Protein AF-0000000069833681 (afdb_homodimer)

Foldseek 3Di:
DVCCVVCVLVVLLVLLLVLVVLLVVCVVLVQFFFLFFPVSVVSVVVNVVSLVVNEVSLVVSLVVLQPDPDDLQQLCSLLSNLLSLLNYDLPSNVNSLVPSCPPDDPLSNLLSVLSNVLSVVNVVLVVVLQQQLDLVNLVVCLVPDDPPCPCPVPVPDVPDPDPVDDVVLVQVLLVLLVNCLSLVSCVLSVHDDPDPCLQVDPSLVVQVVDDLVSLLLSLLLSLLVLCCSNPHSLVVCPDPVNVVSLVSSLVSLVSSLVSLVPDDPPSYDPSSNVSVNVSSVSSNVVSVVVSVVSVVCSRCVPSVRQFKFKFAALLLLLQPPPQFQQAPVQVVCVVVVNNVVCSLSQAMGMDGQQPVLSVLLVVVLVVQLVVVQADPSLAGNDDALVVLCVVVVPDDDPVQCDPDNLLNLLLLLLLLLLLVLVVCVVPVDVCVPSLVVLLNRLSRRSVNCLRPNVLLFDDDRPVVLVVLLSCCLNVPQLVVLVPPPPDDRPDPDVVSNVCSRNPSGGNYPPDPPCSVVSSSSSVSLLVVLVCVVPVPDPPDPPVSCVSVNSSSVVSVVCPNVSPSSSSSSSSSLLNSLSNRRSNSCSVCCSHRCVVSNSSNVSSSSCNSNNNPD/DVCCVVCVLVVLLVLLLVLVVLLVVCVVLVQFFFLFFPVSVVSVVVNVVSLVVNEVSLVVSLVVLQPDPDDLQALCSLLSNLLSLLNYDLPSNVNSLVVSPPPDDPLSNLLSVLSSVLSVVNVVLVVVLQQQLDLVNLVVCLVPDDPPCPCPVPVPDVPDQDDVHVVVLVQVLLVLLVNCLSLVSCVLSVHDDPDPCLQVDPSLVVLVPDDLVSLLLSLLLSLLVLCCSNPHSLVVCPDPVNVVSLVSSLVSLVSSLVSLVPDDPPSYDPSSNVSVNCSSVSSNVVSVVVSVVSVVCSRCVDSVRQFKFKFAALLLLLQPVPQFQQAPVQVVCVVVVNNVVCSLSQAMGMDGQQPVLSVLLVVVLVVQLVVVQADPSLAGNDDALPVLCVVVVPDDDPVQCDPDNLLNLLLLLLLLLLLVLVCCVVPVPVCVPSLVVNLNRLSRRSVNCLRPNVLLFDDDRPVVLVVLLSCCLNVPQLVVLVPPPPDDRPPPDVVSNVCSRNPSGGNYPPDPPCSVVSSSSSVSLLVVLVCVVPPPDPPDPPVSCVSVNSSSVVSVVCPNVSPSSSSSSSSSLLNSLSNRRSNSCSVCCSHRCVVSNSSNVSSSSCNSNNNPD

Nearest PDB structures (foldseek):
  8ga7-assembly1_A  TM=1.608E-01  e=1.343E+00  synthetic construct
  5och-assembly1_A  TM=1.451E-01  e=3.239E+00  Homo sapiens
  8fmv-assembly1_C  TM=1.295E-01  e=3.365E+00  Bacillus subtilis subsp. subtilis str. 168
  8izp-assembly1_A  TM=8.508E-02  e=2.574E+00  Homo sapiens
  8ga7-assembly1_A  TM=1.596E-01  e=2.505E+00  synthetic construct

Sequence (1226 aa):
MDVWNEWAPQILVVLSFTLQLLLLLLAGIRQHRGASCLLTAVLKGVLWLAYQLADSTAIYATGHLSLCDPPPEHQLVPFWAPFLLLHLEVSGTAYVLYKQFSGSHNSLRLAAVLMFTVGVIKYEERTWALRCGNIDTIRSSLKKEPRTKCYFYLEDEPRQRSFKREADEEEFLVRHAHALFHICKFAVVDDSPTDDKVGDTREANIFNGLDDKEKYALMGIELSLLYDVLYTKLRVIHTCIGYSIRVVSPLATAGSLLIFQFGDKDGQHIADIAITYVLLTGAVFLEVISMVMGVNRYFIPSRRRFGSMGQYNMFHLCTCRGTSYTPILGWLVKLFGQDDLWERYHYLGDVEIPEKVKEMAFKHINRITEKGDVNTMGVIRKNWGQRTMERFRWEPSDTYMGAEFQEGIIIWHIATELFLSRFNRVNDQNDAEPTMQAIKALSNYMMFLLVARPDMLPGLAQNRLYQRSWKFLYEEIWPKVIDDPTYDHPCWIIRTMFKELFSLQRDEPNSDSWRPQGEKLGSKLLEVWRNYVNEEEGVILKPEASRVIYAVSLADKLKEDSQLLLEMWIDFLVYATNRCSRESHAKKLNDGGELTTVLWLLTEHIYQLRSNKMDVWNEWAPQILVVLSFTLQLLLLLLAGIRQHRGASCLLTAVLKGVLWLAYQLADSTAIYATGHLSLCDPPPEHQLVPFWAPFLLLHLEVSGTAYVLYKQFSGSHNSLRLAAVLMFTVGVIKYEERTWALRCGNIDTIRSSLKKEPRTKCYFYLEDEPRQRSFKREADEEEFLVRHAHALFHICKFAVVDDSPTDDKVGDTREANIFNGLDDKEKYALMGIELSLLYDVLYTKLRVIHTCIGYSIRVVSPLATAGSLLIFQFGDKDGQHIADIAITYVLLTGAVFLEVISMVMGVNRYFIPSRRRFGSMGQYNMFHLCTCRGTSYTPILGWLVKLFGQDDLWERYHYLGDVEIPEKVKEMAFKHINRITEKGDVNTMGVIRKNWGQRTMERFRWEPSDTYMGAEFQEGIIIWHIATELFLSRFNRVNDQNDAEPTMQAIKALSNYMMFLLVARPDMLPGLAQNRLYQRSWKFLYEEIWPKVIDDPTYDHPCWIIRTMFKELFSLQRDEPNSDSWRPQGEKLGSKLLEVWRNYVNEEEGVILKPEASRVIYAVSLADKLKEDSQLLLEMWIDFLVYATNRCSRESHAKKLNDGGELTTVLWLLTEHIYQLRSNK

Structure (mmCIF, N/CA/C/O backbone):
data_AF-0000000069833681-model_v1
#
loop_
_entity.id
_entity.type
_entity.pdbx_description
1 polymer 'DUF4220 domain-containing protein'
#
loop_
_atom_site.group_PDB
_atom_site.id
_atom_site.type_symbol
_atom_site.label_atom_id
_atom_site.label_alt_id
_atom_site.label_comp_id
_atom_site.label_asym_id
_atom_site.label_entity_id
_atom_site.label_seq_id
_atom_site.pdbx_PDB_ins_code
_atom_site.Cartn_x
_atom_site.Cartn_y
_atom_site.Cartn_z
_atom_site.occupancy
_atom_site.B_iso_or_equiv
_atom_site.auth_seq_id
_atom_site.auth_comp_id
_atom_site.auth_asym_id
_atom_site.auth_atom_id
_atom_site.pdbx_PDB_model_num
ATOM 1 N N . MET A 1 1 ? -13.82 -41.844 -14.547 1 55.81 1 MET A N 1
ATOM 2 C CA . MET A 1 1 ? -12.391 -41.875 -14.258 1 55.81 1 MET A CA 1
ATOM 3 C C . MET A 1 1 ? -11.602 -42.344 -15.469 1 55.81 1 MET A C 1
ATOM 5 O O . MET A 1 1 ? -10.539 -41.812 -15.781 1 55.81 1 MET A O 1
ATOM 9 N N . ASP A 1 2 ? -12.188 -43.25 -16.156 1 59.03 2 ASP A N 1
ATOM 10 C CA . ASP A 1 2 ? -11.578 -43.719 -17.406 1 59.03 2 ASP A CA 1
ATOM 11 C C . ASP A 1 2 ? -11.586 -42.625 -18.469 1 59.03 2 ASP A C 1
ATOM 13 O O . ASP A 1 2 ? -10.633 -42.5 -19.25 1 59.03 2 ASP A O 1
ATOM 17 N N . VAL A 1 3 ? -12.539 -41.812 -18.266 1 61.66 3 VAL A N 1
ATOM 18 C CA . VAL A 1 3 ? -12.633 -40.719 -19.234 1 61.66 3 VAL A CA 1
ATOM 19 C C . VAL A 1 3 ? -11.5 -39.719 -18.984 1 61.66 3 VAL A C 1
ATOM 21 O O . VAL A 1 3 ? -10.906 -39.219 -19.938 1 61.66 3 VAL A O 1
ATOM 24 N N . TRP A 1 4 ? -11.18 -39.594 -17.766 1 69.19 4 TRP A N 1
ATOM 25 C CA . TRP A 1 4 ? -10.117 -38.625 -17.453 1 69.19 4 TRP A CA 1
ATOM 26 C C . TRP A 1 4 ? -8.758 -39.156 -17.875 1 69.19 4 TRP A C 1
ATOM 28 O O . TRP A 1 4 ? -7.918 -38.406 -18.375 1 69.19 4 TRP A O 1
ATOM 38 N N . ASN A 1 5 ? -8.672 -40.406 -17.766 1 68.19 5 ASN A N 1
ATOM 39 C CA . ASN A 1 5 ? -7.379 -41 -18.109 1 68.19 5 ASN A CA 1
ATOM 40 C C . ASN A 1 5 ? -7.117 -40.938 -19.609 1 68.19 5 ASN A C 1
ATOM 42 O O . ASN A 1 5 ? -5.98 -40.719 -20.031 1 68.19 5 ASN A O 1
ATOM 46 N N . GLU A 1 6 ? -8.234 -41 -20.297 1 68.19 6 GLU A N 1
ATOM 47 C CA . GLU A 1 6 ? -8.023 -41.062 -21.75 1 68.19 6 GLU A CA 1
ATOM 48 C C . GLU A 1 6 ? -8.047 -39.656 -22.359 1 68.19 6 GLU A C 1
ATOM 50 O O . GLU A 1 6 ? -7.359 -39.406 -23.344 1 68.19 6 GLU A O 1
ATOM 55 N N . TRP A 1 7 ? -8.789 -38.719 -21.641 1 77.69 7 TRP A N 1
ATOM 56 C CA . TRP A 1 7 ? -9.031 -37.438 -22.297 1 77.69 7 TRP A CA 1
ATOM 57 C C . TRP A 1 7 ? -8.484 -36.281 -21.453 1 77.69 7 TRP A C 1
ATOM 59 O O . TRP A 1 7 ? -8.852 -35.125 -21.672 1 77.69 7 TRP A O 1
ATOM 69 N N . ALA A 1 8 ? -7.57 -36.531 -20.594 1 79.19 8 ALA A N 1
ATOM 70 C CA . ALA A 1 8 ? -7.09 -35.531 -19.656 1 79.19 8 ALA A CA 1
ATOM 71 C C . ALA A 1 8 ? -6.375 -34.406 -20.391 1 79.19 8 ALA A C 1
ATOM 73 O O . ALA A 1 8 ? -6.68 -33.219 -20.172 1 79.19 8 ALA A O 1
ATOM 74 N N . PRO A 1 9 ? -5.48 -34.719 -21.297 1 79.25 9 PRO A N 1
ATOM 75 C CA . PRO A 1 9 ? -4.785 -33.625 -21.984 1 79.25 9 PRO A CA 1
ATOM 76 C C . PRO A 1 9 ? -5.723 -32.781 -22.828 1 79.25 9 PRO A C 1
ATOM 78 O O . PRO A 1 9 ? -5.547 -31.562 -22.906 1 79.25 9 PRO A O 1
ATOM 81 N N . GLN A 1 10 ? -6.734 -33.438 -23.359 1 84.56 10 GLN A N 1
ATOM 82 C CA . GLN A 1 10 ? -7.695 -32.688 -24.172 1 84.56 10 GLN A CA 1
ATOM 83 C C . GLN A 1 10 ? -8.539 -31.75 -23.328 1 84.56 10 GLN A C 1
ATOM 85 O O . GLN A 1 10 ? -8.75 -30.594 -23.703 1 84.56 10 GLN A O 1
ATOM 90 N N . ILE A 1 11 ? -8.883 -32.25 -22.25 1 83.5 11 ILE A N 1
ATOM 91 C CA . ILE A 1 11 ? -9.727 -31.453 -21.359 1 83.5 11 ILE A CA 1
ATOM 92 C C . ILE A 1 11 ? -8.914 -30.281 -20.812 1 83.5 11 ILE A C 1
ATOM 94 O O . ILE A 1 11 ? -9.414 -29.156 -20.719 1 83.5 11 ILE A O 1
ATOM 98 N N . LEU A 1 12 ? -7.742 -30.516 -20.484 1 83.5 12 LEU A N 1
ATOM 99 C CA . LEU A 1 12 ? -6.906 -29.484 -19.875 1 83.5 12 LEU A CA 1
ATOM 100 C C . LEU A 1 12 ? -6.582 -28.391 -20.906 1 83.5 12 LEU A C 1
ATOM 102 O O . LEU A 1 12 ? -6.578 -27.203 -20.562 1 83.5 12 LEU A O 1
ATOM 106 N N . VAL A 1 13 ? -6.352 -28.766 -22.078 1 83.25 13 VAL A N 1
ATOM 107 C CA . VAL A 1 13 ? -5.992 -27.797 -23.109 1 83.25 13 VAL A CA 1
ATOM 108 C C . VAL A 1 13 ? -7.215 -26.953 -23.484 1 83.25 13 VAL A C 1
ATOM 110 O O . VAL A 1 13 ? -7.109 -25.75 -23.672 1 83.25 13 VAL A O 1
ATOM 113 N N . VAL A 1 14 ? -8.336 -27.641 -23.531 1 86.19 14 VAL A N 1
ATOM 114 C CA . VAL A 1 14 ? -9.562 -26.906 -23.844 1 86.19 14 VAL A CA 1
ATOM 115 C C . VAL A 1 14 ? -9.914 -25.984 -22.688 1 86.19 14 VAL A C 1
ATOM 117 O O . VAL A 1 14 ? -10.375 -24.859 -22.906 1 86.19 14 VAL A O 1
ATOM 120 N N . LEU A 1 15 ? -9.672 -26.453 -21.516 1 86.69 15 LEU A N 1
ATOM 121 C CA . LEU A 1 15 ? -9.906 -25.609 -20.344 1 86.69 15 LEU A CA 1
ATOM 122 C C . LEU A 1 15 ? -8.984 -24.391 -20.359 1 86.69 15 LEU A C 1
ATOM 124 O O . LEU A 1 15 ? -9.414 -23.266 -20.062 1 86.69 15 LEU A O 1
ATOM 128 N N . SER A 1 16 ? -7.805 -24.609 -20.672 1 84.56 16 SER A N 1
ATOM 129 C CA . SER A 1 16 ? -6.852 -23.516 -20.75 1 84.56 16 SER A CA 1
ATOM 130 C C . SER A 1 16 ? -7.262 -22.5 -21.812 1 84.56 16 SER A C 1
ATOM 132 O O . SER A 1 16 ? -7.168 -21.281 -21.594 1 84.56 16 SER A O 1
ATOM 134 N N . PHE A 1 17 ? -7.766 -23 -22.906 1 85.25 17 PHE A N 1
ATOM 135 C CA . PHE A 1 17 ? -8.227 -22.125 -23.969 1 85.25 17 PHE A CA 1
ATOM 136 C C . PHE A 1 17 ? -9.453 -21.328 -23.547 1 85.25 17 PHE A C 1
ATOM 138 O O . PHE A 1 17 ? -9.555 -20.125 -23.812 1 85.25 17 PHE A O 1
ATOM 145 N N . THR A 1 18 ? -10.297 -21.984 -22.875 1 86.56 18 THR A N 1
ATOM 146 C CA . THR A 1 18 ? -11.508 -21.328 -22.406 1 86.56 18 THR A CA 1
ATOM 147 C C . THR A 1 18 ? -11.18 -20.234 -21.391 1 86.56 18 THR A C 1
ATOM 149 O O . THR A 1 18 ? -11.773 -19.156 -21.422 1 86.56 18 THR A O 1
ATOM 152 N N . LEU A 1 19 ? -10.25 -20.5 -20.594 1 86.06 19 LEU A N 1
ATOM 153 C CA . LEU A 1 19 ? -9.844 -19.5 -19.609 1 86.06 19 LEU A CA 1
ATOM 154 C C . LEU A 1 19 ? -9.195 -18.297 -20.281 1 86.06 19 LEU A C 1
ATOM 156 O O . LEU A 1 19 ? -9.422 -17.156 -19.875 1 86.06 19 LEU A O 1
ATOM 160 N N . GLN A 1 20 ? -8.516 -18.516 -21.328 1 81.5 20 GLN A N 1
ATOM 161 C CA . GLN A 1 20 ? -7.891 -17.422 -22.062 1 81.5 20 GLN A CA 1
ATOM 162 C C . GLN A 1 20 ? -8.938 -16.562 -22.766 1 81.5 20 GLN A C 1
ATOM 164 O O . GLN A 1 20 ? -8.82 -15.344 -22.812 1 81.5 20 GLN A O 1
ATOM 169 N N . LEU A 1 21 ? -9.898 -17.234 -23.234 1 81.5 21 LEU A N 1
ATOM 170 C CA . LEU A 1 21 ? -10.992 -16.516 -23.891 1 81.5 21 LEU A CA 1
ATOM 171 C C . LEU A 1 21 ? -11.766 -15.664 -22.891 1 81.5 21 LEU A C 1
ATOM 173 O O . LEU A 1 21 ? -12.141 -14.531 -23.188 1 81.5 21 LEU A O 1
ATOM 177 N N . LEU A 1 22 ? -11.93 -16.203 -21.766 1 83.12 22 LEU A N 1
ATOM 178 C CA . LEU A 1 22 ? -12.625 -15.461 -20.719 1 83.12 22 LEU A CA 1
ATOM 179 C C . LEU A 1 22 ? -11.828 -14.234 -20.281 1 83.12 22 LEU A C 1
ATOM 181 O O . LEU A 1 22 ? -12.398 -13.164 -20.078 1 83.12 22 LEU A O 1
ATOM 185 N N . LEU A 1 23 ? -10.547 -14.391 -20.141 1 81.81 23 LEU A N 1
ATOM 186 C CA . LEU A 1 23 ? -9.695 -13.281 -19.734 1 81.81 23 LEU A CA 1
ATOM 187 C C . LEU A 1 23 ? -9.68 -12.18 -20.781 1 81.81 23 LEU A C 1
ATOM 189 O O . LEU A 1 23 ? -9.664 -10.992 -20.453 1 81.81 23 LEU A O 1
ATOM 193 N N . LEU A 1 24 ? -9.797 -12.531 -21.984 1 77.56 24 LEU A N 1
ATOM 194 C CA . LEU A 1 24 ? -9.789 -11.547 -23.062 1 77.56 24 LEU A CA 1
ATOM 195 C C . LEU A 1 24 ? -11.125 -10.812 -23.125 1 77.56 24 LEU A C 1
ATOM 197 O O . LEU A 1 24 ? -11.156 -9.586 -23.297 1 77.56 24 LEU A O 1
ATOM 201 N N . LEU A 1 25 ? -12.172 -11.531 -22.906 1 75 25 LEU A N 1
ATOM 202 C CA . LEU A 1 25 ? -13.5 -10.945 -23.031 1 75 25 LEU A CA 1
ATOM 203 C C . LEU A 1 25 ? -13.805 -10.047 -21.828 1 75 25 LEU A C 1
ATOM 205 O O . LEU A 1 25 ? -14.477 -9.023 -21.984 1 75 25 LEU A O 1
ATOM 209 N N . LEU A 1 26 ? -13.203 -10.438 -20.719 1 76.81 26 LEU A N 1
ATOM 210 C CA . LEU A 1 26 ? -13.531 -9.68 -19.516 1 76.81 26 LEU A CA 1
ATOM 211 C C . LEU A 1 26 ? -12.438 -8.672 -19.188 1 76.81 26 LEU A C 1
ATOM 213 O O . LEU A 1 26 ? -12.461 -8.039 -18.125 1 76.81 26 LEU A O 1
ATOM 217 N N . ALA A 1 27 ? -11.523 -8.477 -20 1 72.88 27 ALA A N 1
ATOM 218 C CA . ALA A 1 27 ? -10.43 -7.539 -19.781 1 72.88 27 ALA A CA 1
ATOM 219 C C . ALA A 1 27 ? -10.953 -6.117 -19.594 1 72.88 27 ALA A C 1
ATOM 221 O O . ALA A 1 27 ? -10.375 -5.324 -18.844 1 72.88 27 ALA A O 1
ATOM 222 N N . GLY A 1 28 ? -12.078 -5.77 -20.203 1 70.38 28 GLY A N 1
ATOM 223 C CA . GLY A 1 28 ? -12.641 -4.426 -20.156 1 70.38 28 GLY A CA 1
ATOM 224 C C . GLY A 1 28 ? -13.281 -4.098 -18.812 1 70.38 28 GLY A C 1
ATOM 225 O O . GLY A 1 28 ? -13.391 -2.928 -18.453 1 70.38 28 GLY A O 1
ATOM 226 N N . ILE A 1 29 ? -13.562 -5.176 -18.047 1 70.88 29 ILE A N 1
ATOM 227 C CA . ILE A 1 29 ? -14.242 -4.969 -16.781 1 70.88 29 ILE A CA 1
ATOM 228 C C . ILE A 1 29 ? -13.266 -4.371 -15.766 1 70.88 29 ILE A C 1
ATOM 230 O O . ILE A 1 29 ? -13.672 -3.646 -14.859 1 70.88 29 ILE A O 1
ATOM 234 N N . ARG A 1 30 ? -12.023 -4.598 -15.984 1 70.75 30 ARG A N 1
ATOM 235 C CA . ARG A 1 30 ? -11.023 -4.09 -15.055 1 70.75 30 ARG A CA 1
ATOM 236 C C . ARG A 1 30 ? -10.953 -2.566 -15.109 1 70.75 30 ARG A C 1
ATOM 238 O O . ARG A 1 30 ? -10.586 -1.923 -14.125 1 70.75 30 ARG A O 1
ATOM 245 N N . GLN A 1 31 ? -11.328 -2.117 -16.25 1 66.06 31 GLN A N 1
ATOM 246 C CA . GLN A 1 31 ? -11.234 -0.674 -16.438 1 66.06 31 GLN A CA 1
ATOM 247 C C . GLN A 1 31 ? -12.484 0.032 -15.914 1 66.06 31 GLN A C 1
ATOM 249 O O . GLN A 1 31 ? -12.445 1.226 -15.609 1 66.06 31 GLN A O 1
ATOM 254 N N . HIS A 1 32 ? -13.531 -0.853 -16.016 1 56.88 32 HIS A N 1
ATOM 255 C CA . HIS A 1 32 ? -14.789 -0.181 -15.711 1 56.88 32 HIS A CA 1
ATOM 256 C C . HIS A 1 32 ? -15.055 -0.152 -14.211 1 56.88 32 HIS A C 1
ATOM 258 O O . HIS A 1 32 ? -14.898 -1.167 -13.531 1 56.88 32 HIS A O 1
ATOM 264 N N . ARG A 1 33 ? -14.969 1.006 -13.672 1 54.28 33 ARG A N 1
ATOM 265 C CA . ARG A 1 33 ? -14.914 1.578 -12.328 1 54.28 33 ARG A CA 1
ATOM 266 C C . ARG A 1 33 ? -16.219 1.319 -11.57 1 54.28 33 ARG A C 1
ATOM 268 O O . ARG A 1 33 ? -16.391 1.808 -10.453 1 54.28 33 ARG A O 1
ATOM 275 N N . GLY A 1 34 ? -17.422 0.878 -12.102 1 51.38 34 GLY A N 1
ATOM 276 C CA . GLY A 1 34 ? -18.422 1.309 -11.156 1 51.38 34 GLY A CA 1
ATOM 277 C C . GLY A 1 34 ? -18.359 0.567 -9.828 1 51.38 34 GLY A C 1
ATOM 278 O O . GLY A 1 34 ? -18.297 -0.664 -9.805 1 51.38 34 GLY A O 1
ATOM 279 N N . ALA A 1 35 ? -17.438 1.165 -8.867 1 51.16 35 ALA A N 1
ATOM 280 C CA . ALA A 1 35 ? -17.453 0.744 -7.465 1 51.16 35 ALA A CA 1
ATOM 281 C C . ALA A 1 35 ? -18.75 0.023 -7.117 1 51.16 35 ALA A C 1
ATOM 283 O O . ALA A 1 35 ? -18.766 -0.863 -6.258 1 51.16 35 ALA A O 1
ATOM 284 N N . SER A 1 36 ? -19.859 0.503 -7.828 1 52.91 36 SER A N 1
ATOM 285 C CA . SER A 1 36 ? -21.188 0.432 -7.219 1 52.91 36 SER A CA 1
ATOM 286 C C . SER A 1 36 ? -21.797 -0.958 -7.375 1 52.91 36 SER A C 1
ATOM 288 O O . SER A 1 36 ? -22.812 -1.271 -6.754 1 52.91 36 SER A O 1
ATOM 290 N N . CYS A 1 37 ? -21.156 -1.718 -8.344 1 57.97 37 CYS A N 1
ATOM 291 C CA . CYS A 1 37 ? -22.062 -2.85 -8.516 1 57.97 37 CYS A CA 1
ATOM 292 C C . CYS A 1 37 ? -21.422 -4.141 -8.016 1 57.97 37 CYS A C 1
ATOM 294 O O . CYS A 1 37 ? -20.234 -4.391 -8.281 1 57.97 37 CYS A O 1
ATOM 296 N N . LEU A 1 38 ? -22.078 -4.664 -7.023 1 64.44 38 LEU A N 1
ATOM 297 C CA . LEU A 1 38 ? -21.719 -5.992 -6.551 1 64.44 38 LEU A CA 1
ATOM 298 C C . LEU A 1 38 ? -21.375 -6.914 -7.719 1 64.44 38 LEU A C 1
ATOM 300 O O . LEU A 1 38 ? -20.469 -7.746 -7.613 1 64.44 38 LEU A O 1
ATOM 304 N N . LEU A 1 39 ? -22.016 -6.586 -8.797 1 66.56 39 LEU A N 1
ATOM 305 C CA . LEU A 1 39 ? -21.75 -7.395 -9.984 1 66.56 39 LEU A CA 1
ATOM 306 C C . LEU A 1 39 ? -20.344 -7.18 -10.5 1 66.56 39 LEU A C 1
ATOM 308 O O . LEU A 1 39 ? -19.656 -8.133 -10.898 1 66.56 39 LEU A O 1
ATOM 312 N N . THR A 1 40 ? -19.969 -5.992 -10.414 1 71.62 40 THR A N 1
ATOM 313 C CA . THR A 1 40 ? -18.625 -5.703 -10.891 1 71.62 40 THR A CA 1
ATOM 314 C C . THR A 1 40 ? -17.578 -6.324 -9.977 1 71.62 40 THR A C 1
ATOM 316 O O . THR A 1 40 ? -16.562 -6.832 -10.438 1 71.62 40 THR A O 1
ATOM 319 N N . ALA A 1 41 ? -17.906 -6.375 -8.766 1 73.31 41 ALA A N 1
ATOM 320 C CA . ALA A 1 41 ? -16.984 -6.988 -7.812 1 73.31 41 ALA A CA 1
ATOM 321 C C . ALA A 1 41 ? -16.891 -8.5 -8.039 1 73.31 41 ALA A C 1
ATOM 323 O O . ALA A 1 41 ? -15.805 -9.07 -7.961 1 73.31 41 ALA A O 1
ATOM 324 N N . VAL A 1 42 ? -17.984 -9.094 -8.367 1 74.12 42 VAL A N 1
ATOM 325 C CA . VAL A 1 42 ? -18.016 -10.539 -8.609 1 74.12 42 VAL A CA 1
ATOM 326 C C . VAL A 1 42 ? -17.281 -10.859 -9.906 1 74.12 42 VAL A C 1
ATOM 328 O O . VAL A 1 42 ? -16.5 -11.82 -9.969 1 74.12 42 VAL A O 1
ATOM 331 N N . LEU A 1 43 ? -17.469 -10.023 -10.836 1 78.44 43 LEU A N 1
ATOM 332 C CA . LEU A 1 43 ? -16.812 -10.25 -12.117 1 78.44 43 LEU A CA 1
ATOM 333 C C . LEU A 1 43 ? -15.305 -10.062 -11.984 1 78.44 43 LEU A C 1
ATOM 335 O O . LEU A 1 43 ? -14.523 -10.789 -12.602 1 78.44 43 LEU A O 1
ATOM 339 N N . LYS A 1 44 ? -14.992 -9.188 -11.141 1 80.25 44 LYS A N 1
ATOM 340 C CA . LYS A 1 44 ? -13.562 -9.008 -10.875 1 80.25 44 LYS A CA 1
ATOM 341 C C . LYS A 1 44 ? -12.984 -10.203 -10.125 1 80.25 44 LYS A C 1
ATOM 343 O O . LYS A 1 44 ? -11.852 -10.602 -10.367 1 80.25 44 LYS A O 1
ATOM 348 N N . GLY A 1 45 ? -13.852 -10.781 -9.305 1 81.31 45 GLY A N 1
ATOM 349 C CA . GLY A 1 45 ? -13.445 -11.984 -8.609 1 81.31 45 GLY A CA 1
ATOM 350 C C . GLY A 1 45 ? -13.266 -13.172 -9.539 1 81.31 45 GLY A C 1
ATOM 351 O O . GLY A 1 45 ? -12.289 -13.922 -9.414 1 81.31 45 GLY A O 1
ATOM 352 N N . VAL A 1 46 ? -14.094 -13.203 -10.445 1 81.44 46 VAL A N 1
ATOM 353 C CA . VAL A 1 46 ? -14.039 -14.297 -11.414 1 81.44 46 VAL A CA 1
ATOM 354 C C . VAL A 1 46 ? -12.82 -14.117 -12.312 1 81.44 46 VAL A C 1
ATOM 356 O O . VAL A 1 46 ? -12.125 -15.086 -12.633 1 81.44 46 VAL A O 1
ATOM 359 N N . LEU A 1 47 ? -12.578 -12.875 -12.625 1 83.88 47 LEU A N 1
ATOM 360 C CA . LEU A 1 47 ? -11.414 -12.594 -13.453 1 83.88 47 LEU A CA 1
ATOM 361 C C . LEU A 1 47 ? -10.125 -12.93 -12.711 1 83.88 47 LEU A C 1
ATOM 363 O O . LEU A 1 47 ? -9.211 -13.516 -13.289 1 83.88 47 LEU A O 1
ATOM 367 N N . TRP A 1 48 ? -10.133 -12.672 -11.531 1 85.75 48 TRP A N 1
ATOM 368 C CA . TRP A 1 48 ? -8.953 -12.977 -10.727 1 85.75 48 TRP A CA 1
ATOM 369 C C . TRP A 1 48 ? -8.75 -14.484 -10.602 1 85.75 48 TRP A C 1
ATOM 371 O O . TRP A 1 48 ? -7.625 -14.977 -10.711 1 85.75 48 TRP A O 1
ATOM 381 N N . LEU A 1 49 ? -9.805 -15.188 -10.484 1 84.69 49 LEU A N 1
ATOM 382 C CA . LEU A 1 49 ? -9.719 -16.641 -10.383 1 84.69 49 LEU A CA 1
ATOM 383 C C . LEU A 1 49 ? -9.281 -17.25 -11.703 1 84.69 49 LEU A C 1
ATOM 385 O O . LEU A 1 49 ? -8.492 -18.203 -11.727 1 84.69 49 LEU A O 1
ATOM 389 N N . ALA A 1 50 ? -9.758 -16.672 -12.641 1 83.62 50 ALA A N 1
ATOM 390 C CA . ALA A 1 50 ? -9.383 -17.172 -13.961 1 83.62 50 ALA A CA 1
ATOM 391 C C . ALA A 1 50 ? -7.902 -16.938 -14.234 1 83.62 50 ALA A C 1
ATOM 393 O O . ALA A 1 50 ? -7.234 -17.797 -14.82 1 83.62 50 ALA A O 1
ATOM 394 N N . TYR A 1 51 ? -7.445 -15.922 -13.734 1 83.19 51 TYR A N 1
ATOM 395 C CA . TYR A 1 51 ? -6.035 -15.602 -13.922 1 83.19 51 TYR A CA 1
ATOM 396 C C . TYR A 1 51 ? -5.148 -16.578 -13.164 1 83.19 51 TYR A C 1
ATOM 398 O O . TYR A 1 51 ? -4.152 -17.078 -13.703 1 83.19 51 TYR A O 1
ATOM 406 N N . GLN A 1 52 ? -5.555 -16.906 -12.039 1 82.88 52 GLN A N 1
ATOM 407 C CA . GLN A 1 52 ? -4.77 -17.828 -11.234 1 82.88 52 GLN A CA 1
ATOM 408 C C . GLN A 1 52 ? -4.887 -19.266 -11.766 1 82.88 52 GLN A C 1
ATOM 410 O O . GLN A 1 52 ? -3.906 -20.016 -11.773 1 82.88 52 GLN A O 1
ATOM 415 N N . LEU A 1 53 ? -5.984 -19.562 -12.234 1 84.19 53 LEU A N 1
ATOM 416 C CA . LEU A 1 53 ? -6.215 -20.922 -12.727 1 84.19 53 LEU A CA 1
ATOM 417 C C . LEU A 1 53 ? -5.539 -21.125 -14.078 1 84.19 53 LEU A C 1
ATOM 419 O O . LEU A 1 53 ? -5.129 -22.25 -14.398 1 84.19 53 LEU A O 1
ATOM 423 N N . ALA A 1 54 ? -5.488 -20.062 -14.789 1 83.81 54 ALA A N 1
ATOM 424 C CA . ALA A 1 54 ? -4.871 -20.188 -16.109 1 83.81 54 ALA A CA 1
ATOM 425 C C . ALA A 1 54 ? -3.41 -20.625 -15.984 1 83.81 54 ALA A C 1
ATOM 427 O O . ALA A 1 54 ? -2.967 -21.531 -16.672 1 83.81 54 ALA A O 1
ATOM 428 N N . ASP A 1 55 ? -2.678 -20.062 -15.078 1 79.94 55 ASP A N 1
ATOM 429 C CA . ASP A 1 55 ? -1.27 -20.391 -14.891 1 79.94 55 ASP A CA 1
ATOM 430 C C . ASP A 1 55 ? -1.114 -21.797 -14.289 1 79.94 55 ASP A C 1
ATOM 432 O O . ASP A 1 55 ? -0.299 -22.594 -14.766 1 79.94 55 ASP A O 1
ATOM 436 N N . SER A 1 56 ? -1.938 -22.109 -13.406 1 81.69 56 SER A N 1
ATOM 437 C CA . SER A 1 56 ? -1.849 -23.406 -12.75 1 81.69 56 SER A CA 1
ATOM 438 C C . SER A 1 56 ? -2.24 -24.531 -13.703 1 81.69 56 SER A C 1
ATOM 440 O O . SER A 1 56 ? -1.633 -25.609 -13.688 1 81.69 56 SER A O 1
ATOM 442 N N . THR A 1 57 ? -3.199 -24.281 -14.484 1 81.88 57 THR A N 1
ATOM 443 C CA . THR A 1 57 ? -3.641 -25.297 -15.438 1 81.88 57 THR A CA 1
ATOM 444 C C . THR A 1 57 ? -2.58 -25.531 -16.516 1 81.88 57 THR A C 1
ATOM 446 O O . THR A 1 57 ? -2.324 -26.672 -16.891 1 81.88 57 THR A O 1
ATOM 449 N N . ALA A 1 58 ? -1.983 -24.484 -16.922 1 82.31 58 ALA A N 1
ATOM 450 C CA . ALA A 1 58 ? -0.953 -24.609 -17.938 1 82.31 58 ALA A CA 1
ATOM 451 C C . ALA A 1 58 ? 0.262 -25.359 -17.406 1 82.31 58 ALA A C 1
ATOM 453 O O . ALA A 1 58 ? 0.835 -26.203 -18.109 1 82.31 58 ALA A O 1
ATOM 454 N N . ILE A 1 59 ? 0.655 -25.141 -16.219 1 80.19 59 ILE A N 1
ATOM 455 C CA . ILE A 1 59 ? 1.792 -25.828 -15.625 1 80.19 59 ILE A CA 1
ATOM 456 C C . ILE A 1 59 ? 1.45 -27.297 -15.422 1 80.19 59 ILE A C 1
ATOM 458 O O . ILE A 1 59 ? 2.266 -28.188 -15.703 1 80.19 59 ILE A O 1
ATOM 462 N N . TYR A 1 60 ? 0.248 -27.5 -15.023 1 80.62 60 TYR A N 1
ATOM 463 C CA . TYR A 1 60 ? -0.215 -28.875 -14.805 1 80.62 60 TYR A CA 1
ATOM 464 C C . TYR A 1 60 ? -0.259 -29.641 -16.125 1 80.62 60 TYR A C 1
ATOM 466 O O . TYR A 1 60 ? 0.172 -30.797 -16.188 1 80.62 60 TYR A O 1
ATOM 474 N N . ALA A 1 61 ? -0.745 -28.984 -17.047 1 80.06 61 ALA A N 1
ATOM 475 C CA . ALA A 1 61 ? -0.861 -29.625 -18.359 1 80.06 61 ALA A CA 1
ATOM 476 C C . ALA A 1 61 ? 0.514 -29.922 -18.953 1 80.06 61 ALA A C 1
ATOM 478 O O . ALA A 1 61 ? 0.727 -30.969 -19.562 1 80.06 61 ALA A O 1
ATOM 479 N N . THR A 1 62 ? 1.428 -29 -18.781 1 79.5 62 THR A N 1
ATOM 480 C CA . THR A 1 62 ? 2.779 -29.203 -19.297 1 79.5 62 THR A CA 1
ATOM 481 C C . THR A 1 62 ? 3.467 -30.359 -18.562 1 79.5 62 THR A C 1
ATOM 483 O O . THR A 1 62 ? 4.223 -31.125 -19.172 1 79.5 62 THR A O 1
ATOM 486 N N . GLY A 1 63 ? 3.229 -30.391 -17.375 1 77.06 63 GLY A N 1
ATOM 487 C CA . GLY A 1 63 ? 3.754 -31.531 -16.625 1 77.06 63 GLY A CA 1
ATOM 488 C C . GLY A 1 63 ? 3.193 -32.844 -17.094 1 77.06 63 GLY A C 1
ATOM 489 O O . GLY A 1 63 ? 3.924 -33.844 -17.203 1 77.06 63 GLY A O 1
ATOM 490 N N . HIS A 1 64 ? 1.995 -32.812 -17.484 1 76.12 64 HIS A N 1
ATOM 491 C CA . HIS A 1 64 ? 1.319 -34 -17.984 1 76.12 64 HIS A CA 1
ATOM 492 C C . HIS A 1 64 ? 1.879 -34.438 -19.328 1 76.12 64 HIS A C 1
ATOM 494 O O . HIS A 1 64 ? 2.035 -35.625 -19.594 1 76.12 64 HIS A O 1
ATOM 500 N N . LEU A 1 65 ? 2.189 -33.469 -20.109 1 75.81 65 LEU A N 1
ATOM 501 C CA . LEU A 1 65 ? 2.623 -33.75 -21.469 1 75.81 65 LEU A CA 1
ATOM 502 C C . LEU A 1 65 ? 4.098 -34.125 -21.5 1 75.81 65 LEU A C 1
ATOM 504 O O . LEU A 1 65 ? 4.562 -34.719 -22.469 1 75.81 65 LEU A O 1
ATOM 508 N N . SER A 1 66 ? 4.859 -33.812 -20.578 1 72.06 66 SER A N 1
ATOM 509 C CA . SER A 1 66 ? 6.305 -34.031 -20.594 1 72.06 66 SER A CA 1
ATOM 510 C C . SER A 1 66 ? 6.656 -35.5 -20.562 1 72.06 66 SER A C 1
ATOM 512 O O . SER A 1 66 ? 7.66 -35.906 -21.156 1 72.06 66 SER A O 1
ATOM 514 N N . LEU A 1 67 ? 5.992 -36.344 -19.922 1 64 67 LEU A N 1
ATOM 515 C CA . LEU A 1 67 ? 6.473 -37.719 -19.812 1 64 67 LEU A CA 1
ATOM 516 C C . LEU A 1 67 ? 5.527 -38.688 -20.531 1 64 67 LEU A C 1
ATOM 518 O O . LEU A 1 67 ? 5.836 -39.875 -20.672 1 64 67 LEU A O 1
ATOM 522 N N . CYS A 1 68 ? 4.375 -38.156 -20.969 1 58.47 68 CYS A N 1
ATOM 523 C CA . CYS A 1 68 ? 3.434 -39.125 -21.547 1 58.47 68 CYS A CA 1
ATOM 524 C C . CYS A 1 68 ? 3.803 -39.438 -22.984 1 58.47 68 CYS A C 1
ATOM 526 O O . CYS A 1 68 ? 4.102 -38.562 -23.781 1 58.47 68 CYS A O 1
ATOM 528 N N . ASP A 1 69 ? 4.375 -40.625 -23.141 1 59.81 69 ASP A N 1
ATOM 529 C CA . ASP A 1 69 ? 4.5 -41.094 -24.516 1 59.81 69 ASP A CA 1
ATOM 530 C C . ASP A 1 69 ? 3.129 -41.344 -25.141 1 59.81 69 ASP A C 1
ATOM 532 O O . ASP A 1 69 ? 2.41 -42.25 -24.719 1 59.81 69 ASP A O 1
ATOM 536 N N . PRO A 1 70 ? 2.654 -40.375 -25.859 1 62.84 70 PRO A N 1
ATOM 537 C CA . PRO A 1 70 ? 1.297 -40.5 -26.391 1 62.84 70 PRO A CA 1
ATOM 538 C C . PRO A 1 70 ? 1.138 -41.75 -27.266 1 62.84 70 PRO A C 1
ATOM 540 O O . PRO A 1 70 ? 2.084 -42.125 -27.953 1 62.84 70 PRO A O 1
ATOM 543 N N . PRO A 1 71 ? 0.104 -42.406 -27.031 1 66.38 71 PRO A N 1
ATOM 544 C CA . PRO A 1 71 ? -0.191 -43.469 -27.984 1 66.38 71 PRO A CA 1
ATOM 545 C C . PRO A 1 71 ? -0.141 -43 -29.438 1 66.38 71 PRO A C 1
ATOM 547 O O . PRO A 1 71 ? -0.283 -41.812 -29.719 1 66.38 71 PRO A O 1
ATOM 550 N N . PRO A 1 72 ? 0.268 -43.875 -30.25 1 65.5 72 PRO A N 1
ATOM 551 C CA . PRO A 1 72 ? 0.399 -43.531 -31.672 1 65.5 72 PRO A CA 1
ATOM 552 C C . PRO A 1 72 ? -0.816 -42.781 -32.219 1 65.5 72 PRO A C 1
ATOM 554 O O . PRO A 1 72 ? -0.69 -42 -33.156 1 65.5 72 PRO A O 1
ATOM 557 N N . GLU A 1 73 ? -1.961 -42.938 -31.594 1 69.94 73 GLU A N 1
ATOM 558 C CA . GLU A 1 73 ? -3.168 -42.25 -32.062 1 69.94 73 GLU A CA 1
ATOM 559 C C . GLU A 1 73 ? -3.242 -40.812 -31.578 1 69.94 73 GLU A C 1
ATOM 561 O O . GLU A 1 73 ? -4.02 -40.031 -32.094 1 69.94 73 GLU A O 1
ATOM 566 N N . HIS A 1 74 ? -2.377 -40.531 -30.672 1 72.88 74 HIS A N 1
ATOM 567 C CA . HIS A 1 74 ? -2.426 -39.188 -30.062 1 72.88 74 HIS A CA 1
ATOM 568 C C . HIS A 1 74 ? -1.095 -38.469 -30.219 1 72.88 74 HIS A C 1
ATOM 570 O O . HIS A 1 74 ? -0.594 -37.875 -29.266 1 72.88 74 HIS A O 1
ATOM 576 N N . GLN A 1 75 ? -0.66 -38.5 -31.438 1 71.19 75 GLN A N 1
ATOM 577 C CA . GLN A 1 75 ? 0.65 -37.906 -31.688 1 71.19 75 GLN A CA 1
ATOM 578 C C . GLN A 1 75 ? 0.57 -36.375 -31.734 1 71.19 75 GLN A C 1
ATOM 580 O O . GLN A 1 75 ? 1.591 -35.688 -31.641 1 71.19 75 GLN A O 1
ATOM 585 N N . LEU A 1 76 ? -0.654 -35.844 -31.734 1 77.31 76 LEU A N 1
ATOM 586 C CA . LEU A 1 76 ? -0.832 -34.406 -31.828 1 77.31 76 LEU A CA 1
ATOM 587 C C . LEU A 1 76 ? -0.776 -33.75 -30.453 1 77.31 76 LEU A C 1
ATOM 589 O O . LEU A 1 76 ? -0.614 -32.531 -30.328 1 77.31 76 LEU A O 1
ATOM 593 N N . VAL A 1 77 ? -0.769 -34.5 -29.453 1 77.75 77 VAL A N 1
ATOM 594 C CA . VAL A 1 77 ? -0.91 -34 -28.078 1 77.75 77 VAL A CA 1
ATOM 595 C C . VAL A 1 77 ? 0.315 -33.188 -27.703 1 77.75 77 VAL A C 1
ATOM 597 O O . VAL A 1 77 ? 0.184 -32.094 -27.125 1 77.75 77 VAL A O 1
ATOM 600 N N . PRO A 1 78 ? 1.465 -33.562 -28.125 1 73.5 78 PRO A N 1
ATOM 601 C CA . PRO A 1 78 ? 2.625 -32.719 -27.797 1 73.5 78 PRO A CA 1
ATOM 602 C C . PRO A 1 78 ? 2.623 -31.391 -28.516 1 73.5 78 PRO A C 1
ATOM 604 O O . PRO A 1 78 ? 3.27 -30.438 -28.078 1 73.5 78 PRO A O 1
ATOM 607 N N . PHE A 1 79 ? 1.852 -31.359 -29.594 1 76.5 79 PHE A N 1
ATOM 608 C CA . PHE A 1 79 ? 1.75 -30.141 -30.375 1 76.5 79 PHE A CA 1
ATOM 609 C C . PHE A 1 79 ? 1.001 -29.062 -29.594 1 76.5 79 PHE A C 1
ATOM 611 O O . PHE A 1 79 ? 1.14 -27.859 -29.875 1 76.5 79 PHE A O 1
ATOM 618 N N . TRP A 1 80 ? 0.388 -29.438 -28.594 1 81 80 TRP A N 1
ATOM 619 C CA . TRP A 1 80 ? -0.427 -28.484 -27.844 1 81 80 TRP A CA 1
ATOM 620 C C . TRP A 1 80 ? 0.397 -27.781 -26.781 1 81 80 TRP A C 1
ATOM 622 O O . TRP A 1 80 ? -0.048 -26.797 -26.188 1 81 80 TRP A O 1
ATOM 632 N N . ALA A 1 81 ? 1.593 -28.172 -26.5 1 76.69 81 ALA A N 1
ATOM 633 C CA . ALA A 1 81 ? 2.434 -27.609 -25.453 1 76.69 81 ALA A CA 1
ATOM 634 C C . ALA A 1 81 ? 2.717 -26.141 -25.703 1 76.69 81 ALA A C 1
ATOM 636 O O . ALA A 1 81 ? 2.623 -25.312 -24.781 1 76.69 81 ALA A O 1
ATOM 637 N N . PRO A 1 82 ? 2.914 -25.781 -26.922 1 75 82 PRO A N 1
ATOM 638 C CA . PRO A 1 82 ? 3.211 -24.375 -27.141 1 75 82 PRO A CA 1
ATOM 639 C C . PRO A 1 82 ? 2.01 -23.469 -26.891 1 75 82 PRO A C 1
ATOM 641 O O . PRO A 1 82 ? 2.178 -22.281 -26.594 1 75 82 PRO A O 1
ATOM 644 N N . PHE A 1 83 ? 0.837 -24.016 -27.031 1 75.81 83 PHE A N 1
ATOM 645 C CA . PHE A 1 83 ? -0.36 -23.219 -26.797 1 75.81 83 PHE A CA 1
ATOM 646 C C . PHE A 1 83 ? -0.505 -22.875 -25.328 1 75.81 83 PHE A C 1
ATOM 648 O O . PHE A 1 83 ? -1.204 -21.922 -24.969 1 75.81 83 PHE A O 1
ATOM 655 N N . LEU A 1 84 ? 0.167 -23.656 -24.562 1 68.5 84 LEU A N 1
ATOM 656 C CA . LEU A 1 84 ? 0.081 -23.453 -23.125 1 68.5 84 LEU A CA 1
ATOM 657 C C . LEU A 1 84 ? 1.09 -22.406 -22.672 1 68.5 84 LEU A C 1
ATOM 659 O O . LEU A 1 84 ? 0.995 -21.891 -21.547 1 68.5 84 LEU A O 1
ATOM 663 N N . LEU A 1 85 ? 2.035 -22.031 -23.5 1 56.88 85 LEU A N 1
ATOM 664 C CA . LEU A 1 85 ? 3.086 -21.078 -23.188 1 56.88 85 LEU A CA 1
ATOM 665 C C . LEU A 1 85 ? 2.504 -19.672 -22.984 1 56.88 85 LEU A C 1
ATOM 667 O O . LEU A 1 85 ? 3.152 -18.812 -22.391 1 56.88 85 LEU A O 1
ATOM 671 N N . LEU A 1 86 ? 1.272 -19.406 -23.359 1 53.59 86 LEU A N 1
ATOM 672 C CA . LEU A 1 86 ? 0.781 -18.047 -23.203 1 53.59 86 LEU A CA 1
ATOM 673 C C . LEU A 1 86 ? 0.847 -17.609 -21.734 1 53.59 86 LEU A C 1
ATOM 675 O O . LEU A 1 86 ? 0.944 -16.406 -21.438 1 53.59 86 LEU A O 1
ATOM 679 N N . HIS A 1 87 ? 0.794 -18.516 -20.828 1 45.62 87 HIS A N 1
ATOM 680 C CA . HIS A 1 87 ? 0.764 -18.188 -19.406 1 45.62 87 HIS A CA 1
ATOM 681 C C . HIS A 1 87 ? 2.027 -18.656 -18.703 1 45.62 87 HIS A C 1
ATOM 683 O O . HIS A 1 87 ? 2.199 -18.438 -17.5 1 45.62 87 HIS A O 1
ATOM 689 N N . LEU A 1 88 ? 3.033 -19.422 -19.422 1 51.66 88 LEU A N 1
ATOM 690 C CA . LEU A 1 88 ? 3.914 -20.312 -18.688 1 51.66 88 LEU A CA 1
ATOM 691 C C . LEU A 1 88 ? 5.379 -20 -18.984 1 51.66 88 LEU A C 1
ATOM 693 O O . LEU A 1 88 ? 5.68 -19.234 -19.891 1 51.66 88 LEU A O 1
ATOM 697 N N . GLU A 1 89 ? 6.203 -20.828 -18.172 1 52.81 89 GLU A N 1
ATOM 698 C CA . GLU A 1 89 ? 7.656 -20.969 -18.172 1 52.81 89 GLU A CA 1
ATOM 699 C C . GLU A 1 89 ? 8.156 -21.609 -19.469 1 52.81 89 GLU A C 1
ATOM 701 O O . GLU A 1 89 ? 7.711 -22.703 -19.828 1 52.81 89 GLU A O 1
ATOM 706 N N . VAL A 1 90 ? 8.797 -21.109 -20.328 1 55.41 90 VAL A N 1
ATOM 707 C CA . VAL A 1 90 ? 9.422 -21.375 -21.609 1 55.41 90 VAL A CA 1
ATOM 708 C C . VAL A 1 90 ? 10.164 -22.703 -21.562 1 55.41 90 VAL A C 1
ATOM 710 O O . VAL A 1 90 ? 10.07 -23.516 -22.5 1 55.41 90 VAL A O 1
ATOM 713 N N . SER A 1 91 ? 10.602 -23.062 -20.438 1 54.56 91 SER A N 1
ATOM 714 C CA . SER A 1 91 ? 11.516 -24.188 -20.375 1 54.56 91 SER A CA 1
ATOM 715 C C . SER A 1 91 ? 10.766 -25.516 -20.453 1 54.56 91 SER A C 1
ATOM 717 O O . SER A 1 91 ? 11.203 -26.453 -21.125 1 54.56 91 SER A O 1
ATOM 719 N N . GLY A 1 92 ? 9.641 -25.656 -19.781 1 60.34 92 GLY A N 1
ATOM 720 C CA . GLY A 1 92 ? 8.883 -26.891 -19.812 1 60.34 92 GLY A CA 1
ATOM 721 C C . GLY A 1 92 ? 8.312 -27.203 -21.188 1 60.34 92 GLY A C 1
ATOM 722 O O . GLY A 1 92 ? 8.359 -28.344 -21.641 1 60.34 92 GLY A O 1
ATOM 723 N N . THR A 1 93 ? 7.879 -26.203 -21.781 1 66.31 93 THR A N 1
ATOM 724 C CA . THR A 1 93 ? 7.281 -26.391 -23.094 1 66.31 93 THR A CA 1
ATOM 725 C C . THR A 1 93 ? 8.344 -26.75 -24.125 1 66.31 93 THR A C 1
ATOM 727 O O . THR A 1 93 ? 8.102 -27.562 -25.016 1 66.31 93 THR A O 1
ATOM 730 N N . ALA A 1 94 ? 9.547 -26.125 -23.938 1 65.94 94 ALA A N 1
ATOM 731 C CA . ALA A 1 94 ? 10.648 -26.422 -24.859 1 65.94 94 ALA A CA 1
ATOM 732 C C . ALA A 1 94 ? 11.07 -27.891 -24.75 1 65.94 94 ALA A C 1
ATOM 734 O O . ALA A 1 94 ? 11.383 -28.531 -25.75 1 65.94 94 ALA A O 1
ATOM 735 N N . TYR A 1 95 ? 10.938 -28.359 -23.594 1 64.19 95 TYR A N 1
ATOM 736 C CA . TYR A 1 95 ? 11.328 -29.75 -23.375 1 64.19 95 TYR A CA 1
ATOM 737 C C . TYR A 1 95 ? 10.32 -30.703 -24 1 64.19 95 TYR A C 1
ATOM 739 O O . TYR A 1 95 ? 10.703 -31.703 -24.609 1 64.19 95 TYR A O 1
ATOM 747 N N . VAL A 1 96 ? 9.109 -30.391 -23.891 1 67.69 96 VAL A N 1
ATOM 748 C CA . VAL A 1 96 ? 8.078 -31.234 -24.469 1 67.69 96 VAL A CA 1
ATOM 749 C C . VAL A 1 96 ? 8.234 -31.281 -25.984 1 67.69 96 VAL A C 1
ATOM 751 O O . VAL A 1 96 ? 8.133 -32.344 -26.594 1 67.69 96 VAL A O 1
ATOM 754 N N . LEU A 1 97 ? 8.547 -30.188 -26.578 1 67.94 97 LEU A N 1
ATOM 755 C CA . LEU A 1 97 ? 8.703 -30.125 -28.016 1 67.94 97 LEU A CA 1
ATOM 756 C C . LEU A 1 97 ? 9.953 -30.859 -28.469 1 67.94 97 LEU A C 1
ATOM 758 O O . LEU A 1 97 ? 9.945 -31.547 -29.5 1 67.94 97 LEU A O 1
ATOM 762 N N . TYR A 1 98 ? 11.016 -30.719 -27.719 1 65.75 98 TYR A N 1
ATOM 763 C CA . TYR A 1 98 ? 12.266 -31.391 -28.062 1 65.75 98 TYR A CA 1
ATOM 764 C C . TYR A 1 98 ? 12.102 -32.906 -28 1 65.75 98 TYR A C 1
ATOM 766 O O . TYR A 1 98 ? 12.57 -33.625 -28.891 1 65.75 98 TYR A O 1
ATOM 774 N N . LYS A 1 99 ? 11.445 -33.438 -27.125 1 65.94 99 LYS A N 1
ATOM 775 C CA . LYS A 1 99 ? 11.289 -34.875 -26.906 1 65.94 99 LYS A CA 1
ATOM 776 C C . LYS A 1 99 ? 10.383 -35.469 -27.969 1 65.94 99 LYS A C 1
ATOM 778 O O . LYS A 1 99 ? 10.664 -36.562 -28.484 1 65.94 99 LYS A O 1
ATOM 783 N N . GLN A 1 100 ? 9.297 -34.844 -28.188 1 64.12 100 GLN A N 1
ATOM 784 C CA . GLN A 1 100 ? 8.273 -35.5 -28.984 1 64.12 100 GLN A CA 1
ATOM 785 C C . GLN A 1 100 ? 8.508 -35.281 -30.469 1 64.12 100 GLN A C 1
ATOM 787 O O . GLN A 1 100 ? 8.156 -36.125 -31.297 1 64.12 100 GLN A O 1
ATOM 792 N N . PHE A 1 101 ? 9.055 -34.219 -30.875 1 61.81 101 PHE A N 1
ATOM 793 C CA . PHE A 1 101 ? 9.133 -34 -32.312 1 61.81 101 PHE A CA 1
ATOM 794 C C . PHE A 1 101 ? 10.5 -34.375 -32.844 1 61.81 101 PHE A C 1
ATOM 796 O O . PHE A 1 101 ? 10.82 -34.094 -34 1 61.81 101 PHE A O 1
ATOM 803 N N . SER A 1 102 ? 11.453 -34.969 -32.062 1 54.28 102 SER A N 1
ATOM 804 C CA . SER A 1 102 ? 12.695 -35.469 -32.625 1 54.28 102 SER A CA 1
ATOM 805 C C . SER A 1 102 ? 12.422 -36.531 -33.688 1 54.28 102 SER A C 1
ATOM 807 O O . SER A 1 102 ? 13.188 -36.656 -34.656 1 54.28 102 SER A O 1
ATOM 809 N N . GLY A 1 103 ? 11.266 -37.312 -33.594 1 53.16 103 GLY A N 1
ATOM 810 C CA . GLY A 1 103 ? 11.031 -38.344 -34.594 1 53.16 103 GLY A CA 1
ATOM 811 C C . GLY A 1 103 ? 9.852 -38.031 -35.531 1 53.16 103 GLY A C 1
ATOM 812 O O . GLY A 1 103 ? 9.484 -38.844 -36.375 1 53.16 103 GLY A O 1
ATOM 813 N N . SER A 1 104 ? 9.062 -37.031 -35.219 1 58.91 104 SER A N 1
ATOM 814 C CA . SER A 1 104 ? 7.816 -36.844 -35.969 1 58.91 104 SER A CA 1
ATOM 815 C C . SER A 1 104 ? 8.062 -36.156 -37.312 1 58.91 104 SER A C 1
ATOM 817 O O . SER A 1 104 ? 9.172 -35.688 -37.594 1 58.91 104 SER A O 1
ATOM 819 N N . HIS A 1 105 ? 6.957 -36.188 -38.094 1 64.25 105 HIS A N 1
ATOM 820 C CA . HIS A 1 105 ? 6.918 -35.625 -39.438 1 64.25 105 HIS A CA 1
ATOM 821 C C . HIS A 1 105 ? 7.301 -34.156 -39.438 1 64.25 105 HIS A C 1
ATOM 823 O O . HIS A 1 105 ? 7.004 -33.438 -38.5 1 64.25 105 HIS A O 1
ATOM 829 N N . ASN A 1 106 ? 8.258 -33.781 -40.375 1 72.62 106 ASN A N 1
ATOM 830 C CA . ASN A 1 106 ? 8.906 -32.5 -40.531 1 72.62 106 ASN A CA 1
ATOM 831 C C . ASN A 1 106 ? 7.891 -31.359 -40.531 1 72.62 106 ASN A C 1
ATOM 833 O O . ASN A 1 106 ? 8.156 -30.297 -39.969 1 72.62 106 ASN A O 1
ATOM 837 N N . SER A 1 107 ? 6.688 -31.625 -41 1 79.81 107 SER A N 1
ATOM 838 C CA . SER A 1 107 ? 5.707 -30.547 -41.125 1 79.81 107 SER A CA 1
ATOM 839 C C . SER A 1 107 ? 5.152 -30.172 -39.75 1 79.81 107 SER A C 1
ATOM 841 O O . SER A 1 107 ? 5.051 -28.984 -39.406 1 79.81 107 SER A O 1
ATOM 843 N N . LEU A 1 108 ? 4.918 -31.109 -38.906 1 80.5 108 LEU A N 1
ATOM 844 C CA . LEU A 1 108 ? 4.359 -30.844 -37.594 1 80.5 108 LEU A CA 1
ATOM 845 C C . LEU A 1 108 ? 5.395 -30.188 -36.688 1 80.5 108 LEU A C 1
ATOM 847 O O . LEU A 1 108 ? 5.051 -29.344 -35.844 1 80.5 108 LEU A O 1
ATOM 851 N N . ARG A 1 109 ? 6.562 -30.5 -37 1 82.75 109 ARG A N 1
ATOM 852 C CA . ARG A 1 109 ? 7.648 -29.891 -36.25 1 82.75 109 ARG A CA 1
ATOM 853 C C . ARG A 1 109 ? 7.781 -28.406 -36.562 1 82.75 109 ARG A C 1
ATOM 855 O O . ARG A 1 109 ? 7.98 -27.578 -35.656 1 82.75 109 ARG A O 1
ATOM 862 N N . LEU A 1 110 ? 7.66 -28.156 -37.781 1 84.25 110 LEU A N 1
ATOM 863 C CA . LEU A 1 110 ? 7.762 -26.75 -38.188 1 84.25 110 LEU A CA 1
ATOM 864 C C . LEU A 1 110 ? 6.598 -25.938 -37.625 1 84.25 110 LEU A C 1
ATOM 866 O O . LEU A 1 110 ? 6.785 -24.812 -37.188 1 84.25 110 LEU A O 1
ATOM 870 N N . ALA A 1 111 ? 5.449 -26.484 -37.625 1 85 111 ALA A N 1
ATOM 871 C CA . ALA A 1 111 ? 4.277 -25.797 -37.062 1 85 111 ALA A CA 1
ATOM 872 C C . ALA A 1 111 ? 4.441 -25.578 -35.562 1 85 111 ALA A C 1
ATOM 874 O O . ALA A 1 111 ? 4.07 -24.516 -35.062 1 85 111 ALA A O 1
ATOM 875 N N . ALA A 1 112 ? 5.016 -26.516 -34.938 1 83.75 112 ALA A N 1
ATOM 876 C CA . ALA A 1 112 ? 5.215 -26.422 -33.469 1 83.75 112 ALA A CA 1
ATOM 877 C C . ALA A 1 112 ? 6.254 -25.359 -33.125 1 83.75 112 ALA A C 1
ATOM 879 O O . ALA A 1 112 ? 6.105 -24.641 -32.156 1 83.75 112 ALA A O 1
ATOM 880 N N . VAL A 1 113 ? 7.254 -25.297 -33.906 1 84 113 VAL A N 1
ATOM 881 C CA . VAL A 1 113 ? 8.305 -24.312 -33.688 1 84 113 VAL A CA 1
ATOM 882 C C . VAL A 1 113 ? 7.75 -22.906 -33.906 1 84 113 VAL A C 1
ATOM 884 O O . VAL A 1 113 ? 8.086 -21.984 -33.156 1 84 113 VAL A O 1
ATOM 887 N N . LEU A 1 114 ? 6.941 -22.781 -34.844 1 86.25 114 LEU A N 1
ATOM 888 C CA . LEU A 1 114 ? 6.328 -21.484 -35.094 1 86.25 114 LEU A CA 1
ATOM 889 C C . LEU A 1 114 ? 5.438 -21.078 -33.906 1 86.25 114 LEU A C 1
ATOM 891 O O . LEU A 1 114 ? 5.512 -19.938 -33.438 1 86.25 114 LEU A O 1
ATOM 895 N N . MET A 1 115 ? 4.699 -22 -33.438 1 86.19 115 MET A N 1
ATOM 896 C CA . MET A 1 115 ? 3.816 -21.703 -32.312 1 86.19 115 MET A CA 1
ATOM 897 C C . MET A 1 115 ? 4.625 -21.453 -31.031 1 86.19 115 MET A C 1
ATOM 899 O O . MET A 1 115 ? 4.238 -20.641 -30.203 1 86.19 115 MET A O 1
ATOM 903 N N . PHE A 1 116 ? 5.711 -22.156 -30.922 1 84.5 116 PHE A N 1
ATOM 904 C CA . PHE A 1 116 ? 6.59 -21.953 -29.781 1 84.5 116 PHE A CA 1
ATOM 905 C C . PHE A 1 116 ? 7.184 -20.547 -29.781 1 84.5 116 PHE A C 1
ATOM 907 O O . PHE A 1 116 ? 7.27 -19.891 -28.75 1 84.5 116 PHE A O 1
ATOM 914 N N . THR A 1 117 ? 7.523 -20.125 -30.922 1 84.62 117 THR A N 1
ATOM 915 C CA . THR A 1 117 ? 8.086 -18.781 -31.047 1 84.62 117 THR A CA 1
ATOM 916 C C . THR A 1 117 ? 7.031 -17.734 -30.703 1 84.62 117 THR A C 1
ATOM 918 O O . THR A 1 117 ? 7.336 -16.734 -30.031 1 84.62 117 THR A O 1
ATOM 921 N N . VAL A 1 118 ? 5.855 -17.938 -31.078 1 84.19 118 VAL A N 1
ATOM 922 C CA . VAL A 1 118 ? 4.77 -17.016 -30.766 1 84.19 118 VAL A CA 1
ATOM 923 C C . VAL A 1 118 ? 4.516 -17.016 -29.25 1 84.19 118 VAL A C 1
ATOM 925 O O . VAL A 1 118 ? 4.312 -15.953 -28.656 1 84.19 118 VAL A O 1
ATOM 928 N N . GLY A 1 119 ? 4.531 -18.188 -28.688 1 82.81 119 GLY A N 1
ATOM 929 C CA . GLY A 1 119 ? 4.355 -18.281 -27.25 1 82.81 119 GLY A CA 1
ATOM 930 C C . GLY A 1 119 ? 5.434 -17.547 -26.469 1 82.81 119 GLY A C 1
ATOM 931 O O . GLY A 1 119 ? 5.145 -16.859 -25.484 1 82.81 119 GLY A O 1
ATOM 932 N N . VAL A 1 120 ? 6.594 -17.672 -26.938 1 83.88 120 VAL A N 1
ATOM 933 C CA . VAL A 1 120 ? 7.719 -17.016 -26.281 1 83.88 120 VAL A CA 1
ATOM 934 C C . VAL A 1 120 ? 7.586 -15.492 -26.438 1 83.88 120 VAL A C 1
ATOM 936 O O . VAL A 1 120 ? 7.844 -14.75 -25.484 1 83.88 120 VAL A O 1
ATOM 939 N N . ILE A 1 121 ? 7.176 -15.086 -27.531 1 83.88 121 ILE A N 1
ATOM 940 C CA . ILE A 1 121 ? 7.004 -13.656 -27.781 1 83.88 121 ILE A CA 1
ATOM 941 C C . ILE A 1 121 ? 5.926 -13.094 -26.859 1 83.88 121 ILE A C 1
ATOM 943 O O . ILE A 1 121 ? 6.098 -12.023 -26.281 1 83.88 121 ILE A O 1
ATOM 947 N N . LYS A 1 122 ? 4.914 -13.781 -26.719 1 81.81 122 LYS A N 1
ATOM 948 C CA . LYS A 1 122 ? 3.824 -13.305 -25.875 1 81.81 122 LYS A CA 1
ATOM 949 C C . LYS A 1 122 ? 4.246 -13.266 -24.406 1 81.81 122 LYS A C 1
ATOM 951 O O . LYS A 1 122 ? 3.84 -12.375 -23.656 1 81.81 122 LYS A O 1
ATOM 956 N N . TYR A 1 123 ? 5 -14.219 -24.031 1 81.69 123 TYR A N 1
ATOM 957 C CA . TYR A 1 123 ? 5.504 -14.242 -22.672 1 81.69 123 TYR A CA 1
ATOM 958 C C . TYR A 1 123 ? 6.449 -13.078 -22.406 1 81.69 123 TYR A C 1
ATOM 960 O O . TYR A 1 123 ? 6.383 -12.43 -21.359 1 81.69 123 TYR A O 1
ATOM 968 N N . GLU A 1 124 ? 7.262 -12.898 -23.391 1 84.19 124 GLU A N 1
ATOM 969 C CA . GLU A 1 124 ? 8.203 -11.789 -23.25 1 84.19 124 GLU A CA 1
ATOM 970 C C . GLU A 1 124 ? 7.488 -10.445 -23.266 1 84.19 124 GLU A C 1
ATOM 972 O O . GLU A 1 124 ? 7.879 -9.523 -22.547 1 84.19 124 GLU A O 1
ATOM 977 N N . GLU A 1 125 ? 6.473 -10.328 -24.016 1 83.69 125 GLU A N 1
ATOM 978 C CA . GLU A 1 125 ? 5.691 -9.102 -24.078 1 83.69 125 GLU A CA 1
ATOM 979 C C . GLU A 1 125 ? 5.008 -8.82 -22.734 1 83.69 125 GLU A C 1
ATOM 981 O O . GLU A 1 125 ? 4.965 -7.676 -22.281 1 83.69 125 GLU A O 1
ATOM 986 N N . ARG A 1 126 ? 4.555 -9.789 -22.156 1 82.38 126 ARG A N 1
ATOM 987 C CA . ARG A 1 126 ? 3.898 -9.648 -20.859 1 82.38 126 ARG A CA 1
ATOM 988 C C . ARG A 1 126 ? 4.891 -9.211 -19.781 1 82.38 126 ARG A C 1
ATOM 990 O O . ARG A 1 126 ? 4.594 -8.32 -18.984 1 82.38 126 ARG A O 1
ATOM 997 N N . THR A 1 127 ? 5.992 -9.805 -19.844 1 84.69 127 THR A N 1
ATOM 998 C CA . THR A 1 127 ? 7.016 -9.469 -18.859 1 84.69 127 THR A CA 1
ATOM 999 C C . THR A 1 127 ? 7.531 -8.047 -19.062 1 84.69 127 THR A C 1
ATOM 1001 O O . THR A 1 127 ? 7.762 -7.316 -18.109 1 84.69 127 THR A O 1
ATOM 1004 N N . TRP A 1 128 ? 7.625 -7.82 -20.328 1 87.25 128 TRP A N 1
ATOM 1005 C CA . TRP A 1 128 ? 8.102 -6.48 -20.656 1 87.25 128 TRP A CA 1
ATOM 1006 C C . TRP A 1 128 ? 7.062 -5.426 -20.281 1 87.25 128 TRP A C 1
ATOM 1008 O O . TRP A 1 128 ? 7.414 -4.34 -19.812 1 87.25 128 TRP A O 1
ATOM 1018 N N . ALA A 1 129 ? 5.879 -5.703 -20.453 1 86.75 129 ALA A N 1
ATOM 1019 C CA . ALA A 1 129 ? 4.812 -4.773 -20.094 1 86.75 129 ALA A CA 1
ATOM 1020 C C . ALA A 1 129 ? 4.762 -4.551 -18.594 1 86.75 129 ALA A C 1
ATOM 1022 O O . ALA A 1 129 ? 4.555 -3.428 -18.125 1 86.75 129 ALA A O 1
ATOM 1023 N N . LEU A 1 130 ? 5.016 -5.559 -17.797 1 87 130 LEU A N 1
ATOM 1024 C CA . LEU A 1 130 ? 5.02 -5.449 -16.344 1 87 130 LEU A CA 1
ATOM 1025 C C . LEU A 1 130 ? 6.211 -4.621 -15.875 1 87 130 LEU A C 1
ATOM 1027 O O . LEU A 1 130 ? 6.09 -3.838 -14.93 1 87 130 LEU A O 1
ATOM 1031 N N . ARG A 1 131 ? 7.23 -4.746 -16.594 1 85.88 131 ARG A N 1
ATOM 1032 C CA . ARG A 1 131 ? 8.414 -3.973 -16.234 1 85.88 131 ARG A CA 1
ATOM 1033 C C . ARG A 1 131 ? 8.219 -2.496 -16.562 1 85.88 131 ARG A C 1
ATOM 1035 O O . ARG A 1 131 ? 8.586 -1.628 -15.766 1 85.88 131 ARG A O 1
ATOM 1042 N N . CYS A 1 132 ? 7.586 -2.32 -17.609 1 85.5 132 CYS A N 1
ATOM 1043 C CA . CYS A 1 132 ? 7.387 -0.943 -18.047 1 85.5 132 CYS A CA 1
ATOM 1044 C C . CYS A 1 132 ? 6.316 -0.255 -17.203 1 85.5 132 CYS A C 1
ATOM 1046 O O . CYS A 1 132 ? 6.277 0.975 -17.125 1 85.5 132 CYS A O 1
ATOM 1048 N N . GLY A 1 133 ? 5.508 -1.027 -16.656 1 86.81 133 GLY A N 1
ATOM 1049 C CA . GLY A 1 133 ? 4.422 -0.455 -15.875 1 86.81 133 GLY A CA 1
ATOM 1050 C C . GLY A 1 133 ? 4.797 -0.193 -14.422 1 86.81 133 GLY A C 1
ATOM 1051 O O . GLY A 1 133 ? 4.016 0.394 -13.672 1 86.81 133 GLY A O 1
ATOM 1052 N N . ASN A 1 134 ? 6.023 -0.524 -14.109 1 86.56 134 ASN A N 1
ATOM 1053 C CA . ASN A 1 134 ? 6.504 -0.27 -12.75 1 86.56 134 ASN A CA 1
ATOM 1054 C C . ASN A 1 134 ? 6.918 1.188 -12.57 1 86.56 134 ASN A C 1
ATOM 1056 O O . ASN A 1 134 ? 7.582 1.763 -13.43 1 86.56 134 ASN A O 1
ATOM 1060 N N . ILE A 1 135 ? 6.539 1.741 -11.422 1 82.44 135 ILE A N 1
ATOM 1061 C CA . ILE A 1 135 ? 6.746 3.16 -11.156 1 82.44 135 ILE A CA 1
ATOM 1062 C C . ILE A 1 135 ? 8.242 3.471 -11.148 1 82.44 135 ILE A C 1
ATOM 1064 O O . ILE A 1 135 ? 8.664 4.523 -11.641 1 82.44 135 ILE A O 1
ATOM 1068 N N . ASP A 1 136 ? 9.102 2.596 -10.734 1 78.75 136 ASP A N 1
ATOM 1069 C CA . ASP A 1 136 ? 10.539 2.822 -10.68 1 78.75 136 ASP A CA 1
ATOM 1070 C C . ASP A 1 136 ? 11.148 2.824 -12.078 1 78.75 136 ASP A C 1
ATOM 1072 O O . ASP A 1 136 ? 12.07 3.598 -12.359 1 78.75 136 ASP A O 1
ATOM 1076 N N . THR A 1 137 ? 10.578 2.01 -12.852 1 83.19 137 THR A N 1
ATOM 1077 C CA . THR A 1 137 ? 11.078 1.963 -14.227 1 83.19 137 THR A CA 1
ATOM 1078 C C . THR A 1 137 ? 10.641 3.203 -15 1 83.19 137 THR A C 1
ATOM 1080 O O . THR A 1 137 ? 11.398 3.725 -15.82 1 83.19 137 THR A O 1
ATOM 1083 N N . ILE A 1 138 ? 9.469 3.643 -14.758 1 83.56 138 ILE A N 1
ATOM 1084 C CA . ILE A 1 138 ? 8.992 4.859 -15.406 1 83.56 138 ILE A CA 1
ATOM 1085 C C . ILE A 1 138 ? 9.852 6.047 -14.977 1 83.56 138 ILE A C 1
ATOM 1087 O O . ILE A 1 138 ? 10.234 6.875 -15.805 1 83.56 138 ILE A O 1
ATOM 1091 N N . ARG A 1 139 ? 10.188 6.031 -13.773 1 81.69 139 ARG A N 1
ATOM 1092 C CA . ARG A 1 139 ? 11.023 7.102 -13.242 1 81.69 139 ARG A CA 1
ATOM 1093 C C . ARG A 1 139 ? 12.391 7.105 -13.906 1 81.69 139 ARG A C 1
ATOM 1095 O O . ARG A 1 139 ? 12.891 8.156 -14.312 1 81.69 139 ARG A O 1
ATOM 1102 N N . SER A 1 140 ? 12.938 5.984 -14 1 78.69 140 SER A N 1
ATOM 1103 C CA . SER A 1 140 ? 14.266 5.871 -14.594 1 78.69 140 SER A CA 1
ATOM 1104 C C . SER A 1 140 ? 14.234 6.203 -16.078 1 78.69 140 SER A C 1
ATOM 1106 O O . SER A 1 140 ? 15.188 6.785 -16.609 1 78.69 140 SER A O 1
ATOM 1108 N N . SER A 1 141 ? 13.156 5.824 -16.672 1 78.56 141 SER A N 1
ATOM 1109 C CA . SER A 1 141 ? 13.039 6.078 -18.109 1 78.56 141 SER A CA 1
ATOM 1110 C C . SER A 1 141 ? 12.859 7.562 -18.391 1 78.56 141 SER A C 1
ATOM 1112 O O . SER A 1 141 ? 13.297 8.062 -19.438 1 78.56 141 SER A O 1
ATOM 1114 N N . LEU A 1 142 ? 12.25 8.234 -17.516 1 78.88 142 LEU A N 1
ATOM 1115 C CA . LEU A 1 142 ? 12.016 9.664 -17.703 1 78.88 142 LEU A CA 1
ATOM 1116 C C . LEU A 1 142 ? 13.305 10.453 -17.531 1 78.88 142 LEU A C 1
ATOM 1118 O O . LEU A 1 142 ? 13.484 11.508 -18.156 1 78.88 142 LEU A O 1
ATOM 1122 N N . LYS A 1 143 ? 14.188 9.906 -16.75 1 72.12 143 LYS A N 1
ATOM 1123 C CA . LYS A 1 143 ? 15.469 10.586 -16.531 1 72.12 143 LYS A CA 1
ATOM 1124 C C . LYS A 1 143 ? 16.391 10.43 -17.734 1 72.12 143 LYS A C 1
ATOM 1126 O O . LYS A 1 143 ? 17.219 11.297 -18 1 72.12 143 LYS A O 1
ATOM 1131 N N . LYS A 1 144 ? 16.297 9.234 -18.406 1 67.19 144 LYS A N 1
ATOM 1132 C CA . LYS A 1 144 ? 17.172 8.945 -19.547 1 67.19 144 LYS A CA 1
ATOM 1133 C C . LYS A 1 144 ? 16.641 9.57 -20.828 1 67.19 144 LYS A C 1
ATOM 1135 O O . LYS A 1 144 ? 17.406 9.867 -21.75 1 67.19 144 LYS A O 1
ATOM 1140 N N . GLU A 1 145 ? 15.359 9.383 -21 1 60.12 145 GLU A N 1
ATOM 1141 C CA . GLU A 1 145 ? 14.766 9.82 -22.266 1 60.12 145 GLU A CA 1
ATOM 1142 C C . GLU A 1 145 ? 14.922 11.32 -22.453 1 60.12 145 GLU A C 1
ATOM 1144 O O . GLU A 1 145 ? 14.562 12.102 -21.562 1 60.12 145 GLU A O 1
ATOM 1149 N N . PRO A 1 146 ? 15.969 11.609 -23.328 1 49.69 146 PRO A N 1
ATOM 1150 C CA . PRO A 1 146 ? 15.914 13.023 -23.703 1 49.69 146 PRO A CA 1
ATOM 1151 C C . PRO A 1 146 ? 14.5 13.508 -24 1 49.69 146 PRO A C 1
ATOM 1153 O O . PRO A 1 146 ? 13.641 12.711 -24.391 1 49.69 146 PRO A O 1
ATOM 1156 N N . ARG A 1 147 ? 14.094 14.617 -23.594 1 45.91 147 ARG A N 1
ATOM 1157 C CA . ARG A 1 147 ? 12.828 15.25 -23.938 1 45.91 147 ARG A CA 1
ATOM 1158 C C . ARG A 1 147 ? 12.523 15.094 -25.422 1 45.91 147 ARG A C 1
ATOM 1160 O O . ARG A 1 147 ? 13.086 15.805 -26.25 1 45.91 147 ARG A O 1
ATOM 1167 N N . THR A 1 148 ? 12.594 14.008 -25.953 1 37.19 148 THR A N 1
ATOM 1168 C CA . THR A 1 148 ? 12.156 14.156 -27.344 1 37.19 148 THR A CA 1
ATOM 1169 C C . THR A 1 148 ? 10.922 15.055 -27.422 1 37.19 148 THR A C 1
ATOM 1171 O O . THR A 1 148 ? 9.906 14.781 -26.781 1 37.19 148 THR A O 1
ATOM 1174 N N . LYS A 1 149 ? 11.125 16.328 -27.422 1 35.5 149 LYS A N 1
ATOM 1175 C CA . LYS A 1 149 ? 10.172 17.219 -28.078 1 35.5 149 LYS A CA 1
ATOM 1176 C C . LYS A 1 149 ? 9.375 16.469 -29.141 1 35.5 149 LYS A C 1
ATOM 1178 O O . LYS A 1 149 ? 9.875 16.219 -30.25 1 35.5 149 LYS A O 1
ATOM 1183 N N . CYS A 1 150 ? 8.883 15.461 -28.859 1 30.59 150 CYS A N 1
ATOM 1184 C CA . CYS A 1 150 ? 7.953 15.219 -29.953 1 30.59 150 CYS A CA 1
ATOM 1185 C C . CYS A 1 150 ? 7.305 16.516 -30.422 1 30.59 150 CYS A C 1
ATOM 1187 O O . CYS A 1 150 ? 6.227 16.891 -29.953 1 30.59 150 CYS A O 1
ATOM 1189 N N . TYR A 1 151 ? 8.047 17.516 -30.516 1 30.61 151 TYR A N 1
ATOM 1190 C CA . TYR A 1 151 ? 7.605 18.625 -31.344 1 30.61 151 TYR A CA 1
ATOM 1191 C C . TYR A 1 151 ? 6.992 18.109 -32.656 1 30.61 151 TYR A C 1
ATOM 1193 O O . TYR A 1 151 ? 7.703 17.891 -33.625 1 30.61 151 TYR A O 1
ATOM 1201 N N . PHE A 1 152 ? 6.418 17.078 -32.719 1 28.77 152 PHE A N 1
ATOM 1202 C CA . PHE A 1 152 ? 5.672 17.219 -33.938 1 28.77 152 PHE A CA 1
ATOM 1203 C C . PHE A 1 152 ? 5.164 18.641 -34.125 1 28.77 152 PHE A C 1
ATOM 1205 O O . PHE A 1 152 ? 4.34 19.109 -33.312 1 28.77 152 PHE A O 1
ATOM 1212 N N . TYR A 1 153 ? 6.043 19.516 -34.5 1 30.02 153 TYR A N 1
ATOM 1213 C CA . TYR A 1 153 ? 5.648 20.766 -35.125 1 30.02 153 TYR A CA 1
ATOM 1214 C C . TYR A 1 153 ? 4.355 20.594 -35.938 1 30.02 153 TYR A C 1
ATOM 1216 O O . TYR A 1 153 ? 4.383 20.203 -37.094 1 30.02 153 TYR A O 1
ATOM 1224 N N . LEU A 1 154 ? 3.492 19.859 -35.562 1 32.16 154 LEU A N 1
ATOM 1225 C CA . LEU A 1 154 ? 2.326 20.188 -36.375 1 32.16 154 LEU A CA 1
ATOM 1226 C C . LEU A 1 154 ? 2.035 21.672 -36.344 1 32.16 154 LEU A C 1
ATOM 1228 O O . LEU A 1 154 ? 1.682 22.219 -35.312 1 32.16 154 LEU A O 1
ATOM 1232 N N . GLU A 1 155 ? 2.861 22.438 -37.031 1 32.16 155 GLU A N 1
ATOM 1233 C CA . GLU A 1 155 ? 2.506 23.797 -37.438 1 32.16 155 GLU A CA 1
ATOM 1234 C C . GLU A 1 155 ? 1.003 23.922 -37.656 1 32.16 155 GLU A C 1
ATOM 1236 O O . GLU A 1 155 ? 0.551 24.078 -38.781 1 32.16 155 GLU A O 1
ATOM 1241 N N . ASP A 1 156 ? 0.186 22.953 -37.5 1 33.94 156 ASP A N 1
ATOM 1242 C CA . ASP A 1 156 ? -1.113 23.469 -37.938 1 33.94 156 ASP A CA 1
ATOM 1243 C C . ASP A 1 156 ? -1.442 24.781 -37.219 1 33.94 156 ASP A C 1
ATOM 1245 O O . ASP A 1 156 ? -1.344 24.859 -35.969 1 33.94 156 ASP A O 1
ATOM 1249 N N . GLU A 1 157 ? -1.153 25.875 -37.844 1 32.84 157 GLU A N 1
ATOM 1250 C CA . GLU A 1 157 ? -1.841 27.125 -37.562 1 32.84 157 GLU A CA 1
ATOM 1251 C C . GLU A 1 157 ? -3.182 26.875 -36.875 1 32.84 157 GLU A C 1
ATOM 1253 O O . GLU A 1 157 ? -3.887 25.922 -37.219 1 32.84 157 GLU A O 1
ATOM 1258 N N . PRO A 1 158 ? -3.355 27.391 -35.719 1 35.94 158 PRO A N 1
ATOM 1259 C CA . PRO A 1 158 ? -4.746 27.484 -35.281 1 35.94 158 PRO A CA 1
ATOM 1260 C C . PRO A 1 158 ? -5.727 27.703 -36.406 1 35.94 158 PRO A C 1
ATOM 1262 O O . PRO A 1 158 ? -5.809 28.797 -36.969 1 35.94 158 PRO A O 1
ATOM 1265 N N . ARG A 1 159 ? -5.562 27.062 -37.719 1 32.31 159 ARG A N 1
ATOM 1266 C CA . ARG A 1 159 ? -6.605 27.406 -38.656 1 32.31 159 ARG A CA 1
ATOM 1267 C C . ARG A 1 159 ? -7.918 27.734 -37.969 1 32.31 159 ARG A C 1
ATOM 1269 O O . ARG A 1 159 ? -8.172 27.25 -36.844 1 32.31 159 ARG A O 1
ATOM 1276 N N . GLN A 1 160 ? -8.766 28.609 -38.594 1 34.28 160 GLN A N 1
ATOM 1277 C CA . GLN A 1 160 ? -10.172 29 -38.5 1 34.28 160 GLN A CA 1
ATOM 1278 C C . GLN A 1 160 ? -11.047 27.797 -38.156 1 34.28 160 GLN A C 1
ATOM 1280 O O . GLN A 1 160 ? -10.867 26.719 -38.719 1 34.28 160 GLN A O 1
ATOM 1285 N N . ARG A 1 161 ? -11.781 27.688 -37.094 1 35.12 161 ARG A N 1
ATOM 1286 C CA . ARG A 1 161 ? -12.922 27.016 -36.469 1 35.12 161 ARG A CA 1
ATOM 1287 C C . ARG A 1 161 ? -13.914 26.547 -37.531 1 35.12 161 ARG A C 1
ATOM 1289 O O . ARG A 1 161 ? -14.945 27.172 -37.75 1 35.12 161 ARG A O 1
ATOM 1296 N N . SER A 1 162 ? -13.602 26.297 -38.75 1 31.69 162 SER A N 1
ATOM 1297 C CA . SER A 1 162 ? -14.875 25.906 -39.344 1 31.69 162 SER A CA 1
ATOM 1298 C C . SER A 1 162 ? -15.461 24.688 -38.625 1 31.69 162 SER A C 1
ATOM 1300 O O . SER A 1 162 ? -14.727 23.891 -38.062 1 31.69 162 SER A O 1
ATOM 1302 N N . PHE A 1 163 ? -16.922 24.453 -38.719 1 32.22 163 PHE A N 1
ATOM 1303 C CA . PHE A 1 163 ? -17.953 23.641 -38.062 1 32.22 163 PHE A CA 1
ATOM 1304 C C . PHE A 1 163 ? -17.672 22.156 -38.25 1 32.22 163 PHE A C 1
ATOM 1306 O O . PHE A 1 163 ? -18.516 21.312 -37.906 1 32.22 163 PHE A O 1
ATOM 1313 N N . LYS A 1 164 ? -17.141 21.625 -39.188 1 37.69 164 LYS A N 1
ATOM 1314 C CA . LYS A 1 164 ? -17.297 20.172 -39.312 1 37.69 164 LYS A CA 1
ATOM 1315 C C . LYS A 1 164 ? -16.672 19.453 -38.156 1 37.69 164 LYS A C 1
ATOM 1317 O O . LYS A 1 164 ? -15.461 19.219 -38.125 1 37.69 164 LYS A O 1
ATOM 1322 N N . ARG A 1 165 ? -17.297 19.516 -36.625 1 39.97 165 ARG A N 1
ATOM 1323 C CA . ARG A 1 165 ? -17.328 20 -35.25 1 39.97 165 ARG A CA 1
ATOM 1324 C C . ARG A 1 165 ? -16.609 19.031 -34.312 1 39.97 165 ARG A C 1
ATOM 1326 O O . ARG A 1 165 ? -15.727 19.422 -33.531 1 39.97 165 ARG A O 1
ATOM 1333 N N . GLU A 1 166 ? -17.234 17.922 -33.625 1 47.5 166 GLU A N 1
ATOM 1334 C CA . GLU A 1 166 ? -17.047 17.141 -32.406 1 47.5 166 GLU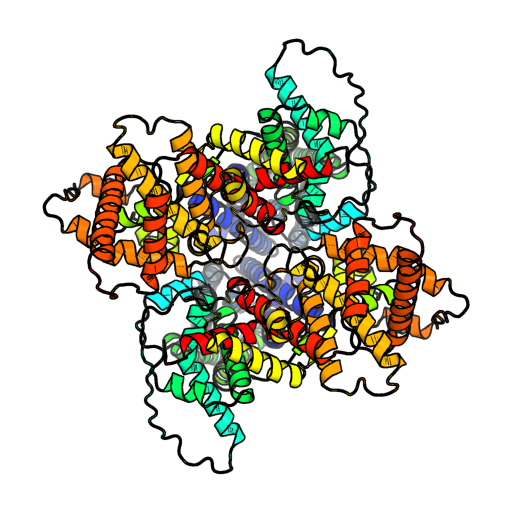 A CA 1
ATOM 1335 C C . GLU A 1 166 ? -15.859 16.203 -32.531 1 47.5 166 GLU A C 1
ATOM 1337 O O . GLU A 1 166 ? -15.055 16.062 -31.609 1 47.5 166 GLU A O 1
ATOM 1342 N N . ALA A 1 167 ? -15.758 15.375 -33.625 1 47.94 167 ALA A N 1
ATOM 1343 C CA . ALA A 1 167 ? -14.688 14.406 -33.844 1 47.94 167 ALA A CA 1
ATOM 1344 C C . ALA A 1 167 ? -13.328 15.109 -33.938 1 47.94 167 ALA A C 1
ATOM 1346 O O . ALA A 1 167 ? -12.336 14.602 -33.406 1 47.94 167 ALA A O 1
ATOM 1347 N N . ASP A 1 168 ? -13.367 16.125 -34.594 1 60.66 168 ASP A N 1
ATOM 1348 C CA . ASP A 1 168 ? -12.141 16.906 -34.719 1 60.66 168 ASP A CA 1
ATOM 1349 C C . ASP A 1 168 ? -11.688 17.469 -33.375 1 60.66 168 ASP A C 1
ATOM 1351 O O . ASP A 1 168 ? -10.484 17.547 -33.125 1 60.66 168 ASP A O 1
ATOM 1355 N N . GLU A 1 169 ? -12.766 17.641 -32.656 1 71.31 169 GLU A N 1
ATOM 1356 C CA . GLU A 1 169 ? -12.445 18.156 -31.312 1 71.31 169 GLU A CA 1
ATOM 1357 C C . GLU A 1 169 ? -11.797 17.078 -30.453 1 71.31 169 GLU A C 1
ATOM 1359 O O . GLU A 1 169 ? -10.828 17.359 -29.734 1 71.31 169 GLU A O 1
ATOM 1364 N N . GLU A 1 170 ? -12.242 15.859 -30.734 1 75.31 170 GLU A N 1
ATOM 1365 C CA . GLU A 1 170 ? -11.688 14.781 -29.922 1 75.31 170 GLU A CA 1
ATOM 1366 C C . GLU A 1 170 ? -10.258 14.453 -30.344 1 75.31 170 GLU A C 1
ATOM 1368 O O . GLU A 1 170 ? -9.398 14.188 -29.5 1 75.31 170 GLU A O 1
ATOM 1373 N N . GLU A 1 171 ? -10.109 14.453 -31.594 1 77.62 171 GLU A N 1
ATOM 1374 C CA . GLU A 1 171 ? -8.766 14.195 -32.094 1 77.62 171 GLU A CA 1
ATOM 1375 C C . GLU A 1 171 ? -7.793 15.281 -31.641 1 77.62 171 GLU A C 1
ATOM 1377 O O . GLU A 1 171 ? -6.641 14.992 -31.297 1 77.62 171 GLU A O 1
ATOM 1382 N N . PHE A 1 172 ? -8.398 16.422 -31.625 1 82.12 172 PHE A N 1
ATOM 1383 C CA . PHE A 1 172 ? -7.605 17.547 -31.156 1 82.12 172 PHE A CA 1
ATOM 1384 C C . PHE A 1 172 ? -7.188 17.359 -29.703 1 82.12 172 PHE A C 1
ATOM 1386 O O . PHE A 1 172 ? -6.016 17.547 -29.359 1 82.12 172 PHE A O 1
ATOM 1393 N N . LEU A 1 173 ? -8.039 16.891 -28.969 1 84.44 173 LEU A N 1
ATOM 1394 C CA . LEU A 1 173 ? -7.766 16.719 -27.547 1 84.44 173 LEU A CA 1
ATOM 1395 C C . LEU A 1 173 ? -6.82 15.555 -27.312 1 84.44 173 LEU A C 1
ATOM 1397 O O . LEU A 1 173 ? -5.961 15.609 -26.422 1 84.44 173 LEU A O 1
ATOM 1401 N N . VAL A 1 174 ? -6.969 14.531 -28.109 1 83.75 174 VAL A N 1
ATOM 1402 C CA . VAL A 1 174 ? -6.121 13.359 -27.953 1 83.75 174 VAL A CA 1
ATOM 1403 C C . VAL A 1 174 ? -4.68 13.711 -28.312 1 83.75 174 VAL A C 1
ATOM 1405 O O . VAL A 1 174 ? -3.742 13.305 -27.625 1 83.75 174 VAL A O 1
ATOM 1408 N N . ARG A 1 175 ? -4.508 14.438 -29.297 1 83.5 175 ARG A N 1
ATOM 1409 C CA . ARG A 1 175 ? -3.17 14.836 -29.719 1 83.5 175 ARG A CA 1
ATOM 1410 C C . ARG A 1 175 ? -2.494 15.703 -28.656 1 83.5 175 ARG A C 1
ATOM 1412 O O . ARG A 1 175 ? -1.312 15.516 -28.359 1 83.5 175 ARG A O 1
ATOM 1419 N N . HIS A 1 176 ? -3.266 16.531 -28.156 1 84.88 176 HIS A N 1
ATOM 1420 C CA . HIS A 1 176 ? -2.697 17.422 -27.156 1 84.88 176 HIS A CA 1
ATOM 1421 C C . HIS A 1 176 ? -2.463 16.672 -25.844 1 84.88 176 HIS A C 1
ATOM 1423 O O . HIS A 1 176 ? -1.523 16.984 -25.109 1 84.88 176 HIS A O 1
ATOM 1429 N N . ALA A 1 177 ? -3.299 15.719 -25.578 1 86.56 177 ALA A N 1
ATOM 1430 C CA . ALA A 1 177 ? -3.078 14.898 -24.391 1 86.56 177 ALA A CA 1
ATOM 1431 C C . ALA A 1 177 ? -1.764 14.133 -24.5 1 86.56 177 ALA A C 1
ATOM 1433 O O . ALA A 1 177 ? -1.033 14 -23.516 1 86.56 177 ALA A O 1
ATOM 1434 N N . HIS A 1 178 ? -1.467 13.727 -25.688 1 83.19 178 HIS A N 1
ATOM 1435 C CA . HIS A 1 178 ? -0.214 13.008 -25.891 1 83.19 178 HIS A CA 1
ATOM 1436 C C . HIS A 1 178 ? 0.984 13.938 -25.75 1 83.19 178 HIS A C 1
ATOM 1438 O O . HIS A 1 178 ? 2.021 13.547 -25.219 1 83.19 178 HIS A O 1
ATOM 1444 N N . ALA A 1 179 ? 0.78 15.141 -26.141 1 84.06 179 ALA A N 1
ATOM 1445 C CA . ALA A 1 179 ? 1.875 16.109 -26.094 1 84.06 179 ALA A CA 1
ATOM 1446 C C . ALA A 1 179 ? 2.166 16.516 -24.641 1 84.06 179 ALA A C 1
ATOM 1448 O O . ALA A 1 179 ? 3.324 16.734 -24.281 1 84.06 179 ALA A O 1
ATOM 1449 N N . LEU A 1 180 ? 1.146 16.562 -23.906 1 87.44 180 LEU A N 1
ATOM 1450 C CA . LEU A 1 180 ? 1.306 17.031 -22.531 1 87.44 180 LEU A CA 1
ATOM 1451 C C . LEU A 1 180 ? 1.465 15.852 -21.578 1 87.44 180 LEU A C 1
ATOM 1453 O O . LEU A 1 180 ? 1.662 16.047 -20.375 1 87.44 180 LEU A O 1
ATOM 1457 N N . PHE A 1 181 ? 1.524 14.68 -22.078 1 88 181 PHE A N 1
ATOM 1458 C CA . PHE A 1 181 ? 1.485 13.492 -21.234 1 88 181 PHE A CA 1
ATOM 1459 C C . PHE A 1 181 ? 2.756 13.375 -20.406 1 88 181 PHE A C 1
ATOM 1461 O O . PHE A 1 181 ? 2.762 12.719 -19.359 1 88 181 PHE A O 1
ATOM 1468 N N . HIS A 1 182 ? 3.781 13.992 -20.797 1 84.88 182 HIS A N 1
ATOM 1469 C CA . HIS A 1 182 ? 5.023 13.938 -20.031 1 84.88 182 HIS A CA 1
ATOM 1470 C C . HIS A 1 182 ? 4.855 14.578 -18.656 1 84.88 182 HIS A C 1
ATOM 1472 O O . HIS A 1 182 ? 5.469 14.141 -17.672 1 84.88 182 HIS A O 1
ATOM 1478 N N . ILE A 1 183 ? 4.008 15.539 -18.578 1 85.81 183 ILE A N 1
ATOM 1479 C CA . ILE A 1 183 ? 3.748 16.188 -17.297 1 85.81 183 ILE A CA 1
ATOM 1480 C C . ILE A 1 183 ? 3.068 15.195 -16.359 1 85.81 183 ILE A C 1
ATOM 1482 O O . ILE A 1 183 ? 3.414 15.125 -15.172 1 85.81 183 ILE A O 1
ATOM 1486 N N . CYS A 1 184 ? 2.166 14.484 -16.922 1 88.31 184 CYS A N 1
ATOM 1487 C CA . CYS A 1 184 ? 1.455 13.492 -16.125 1 88.31 184 CYS A CA 1
ATOM 1488 C C . CYS A 1 184 ? 2.404 12.398 -15.648 1 88.31 184 CYS A C 1
ATOM 1490 O O . CYS A 1 184 ? 2.324 11.969 -14.5 1 88.31 184 CYS A O 1
ATOM 1492 N N . LYS A 1 185 ? 3.27 12.023 -16.453 1 87.69 185 LYS A N 1
ATOM 1493 C CA . LYS A 1 185 ? 4.223 10.977 -16.094 1 87.69 185 LYS A CA 1
ATOM 1494 C C . LYS A 1 185 ? 5.152 11.445 -14.984 1 87.69 185 LYS A C 1
ATOM 1496 O O . LYS A 1 185 ? 5.406 10.711 -14.023 1 87.69 185 LYS A O 1
ATOM 1501 N N . PHE A 1 186 ? 5.582 12.648 -15.094 1 85.44 186 PHE A N 1
ATOM 1502 C CA . PHE A 1 186 ? 6.461 13.195 -14.07 1 85.44 186 PHE A CA 1
ATOM 1503 C C . PHE A 1 186 ? 5.711 13.383 -12.758 1 85.44 186 PHE A C 1
ATOM 1505 O O . PHE A 1 186 ? 6.273 13.18 -11.68 1 85.44 186 PHE A O 1
ATOM 1512 N N . ALA A 1 187 ? 4.508 13.742 -12.945 1 85.75 187 ALA A N 1
ATOM 1513 C CA . ALA A 1 187 ? 3.699 13.977 -11.75 1 85.75 187 ALA A CA 1
ATOM 1514 C C . ALA A 1 187 ? 3.471 12.68 -10.984 1 85.75 187 ALA A C 1
ATOM 1516 O O . ALA A 1 187 ? 3.559 12.656 -9.75 1 85.75 187 ALA A O 1
ATOM 1517 N N . VAL A 1 188 ? 3.291 11.617 -11.672 1 85.44 188 VAL A N 1
ATOM 1518 C CA . VAL A 1 188 ? 2.969 10.344 -11.039 1 85.44 188 VAL A CA 1
ATOM 1519 C C . VAL A 1 188 ? 4.211 9.781 -10.352 1 85.44 188 VAL A C 1
ATOM 1521 O O . VAL A 1 188 ? 4.105 9.117 -9.32 1 85.44 188 VAL A O 1
ATOM 1524 N N . VAL A 1 189 ? 5.375 10.062 -10.938 1 81.75 189 VAL A N 1
ATOM 1525 C CA . VAL A 1 189 ? 6.609 9.547 -10.352 1 81.75 189 VAL A CA 1
ATOM 1526 C C . VAL A 1 189 ? 7.16 10.555 -9.344 1 81.75 189 VAL A C 1
ATOM 1528 O O . VAL A 1 189 ? 8.18 10.305 -8.703 1 81.75 189 VAL A O 1
ATOM 1531 N N . ASP A 1 190 ? 6.461 11.594 -9.102 1 77.69 190 ASP A N 1
ATOM 1532 C CA . ASP A 1 190 ? 6.84 12.633 -8.148 1 77.69 190 ASP A CA 1
ATOM 1533 C C . ASP A 1 190 ? 8.234 13.172 -8.453 1 77.69 190 ASP A C 1
ATOM 1535 O O . ASP A 1 190 ? 9.086 13.234 -7.562 1 77.69 190 ASP A O 1
ATOM 1539 N N . ASP A 1 191 ? 8.508 13.352 -9.68 1 75.44 191 ASP A N 1
ATOM 1540 C CA . ASP A 1 191 ? 9.766 13.922 -10.133 1 75.44 191 ASP A CA 1
ATOM 1541 C C . ASP A 1 191 ? 9.531 15.195 -10.953 1 75.44 191 ASP A C 1
ATOM 1543 O O . ASP A 1 191 ? 8.414 15.453 -11.406 1 75.44 191 ASP A O 1
ATOM 1547 N N . SER A 1 192 ? 10.492 16.172 -10.82 1 69.25 192 SER A N 1
ATOM 1548 C CA . SER A 1 192 ? 10.352 17.422 -11.555 1 69.25 192 SER A CA 1
ATOM 1549 C C . SER A 1 192 ? 10.992 17.328 -12.93 1 69.25 192 SER A C 1
ATOM 1551 O O . SER A 1 192 ? 12.023 16.672 -13.102 1 69.25 192 SER A O 1
ATOM 1553 N N . PRO A 1 193 ? 10.172 17.828 -13.828 1 64.12 193 PRO A N 1
ATOM 1554 C CA . PRO A 1 193 ? 10.828 17.906 -15.133 1 64.12 193 PRO A CA 1
ATOM 1555 C C . PRO A 1 193 ? 12.023 18.859 -15.141 1 64.12 193 PRO A C 1
ATOM 1557 O O . PRO A 1 193 ? 12 19.875 -14.445 1 64.12 193 PRO A O 1
ATOM 1560 N N . THR A 1 194 ? 13.219 18.391 -15.258 1 56.03 194 THR A N 1
ATOM 1561 C CA . THR A 1 194 ? 14.453 19.172 -15.219 1 56.03 194 THR A CA 1
ATOM 1562 C C . THR A 1 194 ? 14.328 20.422 -16.078 1 56.03 194 THR A C 1
ATOM 1564 O O . THR A 1 194 ? 15.055 21.406 -15.867 1 56.03 194 THR A O 1
ATOM 1567 N N . ASP A 1 195 ? 13.477 20.469 -17.141 1 54.97 195 ASP A N 1
ATOM 1568 C CA . ASP A 1 195 ? 13.648 21.562 -18.078 1 54.97 195 ASP A CA 1
ATOM 1569 C C . ASP A 1 195 ? 12.719 22.734 -17.734 1 54.97 195 ASP A C 1
ATOM 1571 O O . ASP A 1 195 ? 11.508 22.547 -17.578 1 54.97 195 ASP A O 1
ATOM 1575 N N . ASP A 1 196 ? 13.219 23.938 -17.156 1 51.56 196 ASP A N 1
ATOM 1576 C CA . ASP A 1 196 ? 12.703 25.266 -16.828 1 51.56 196 ASP A CA 1
ATOM 1577 C C . ASP A 1 196 ? 11.703 25.734 -17.875 1 51.56 196 ASP A C 1
ATOM 1579 O O . ASP A 1 196 ? 10.945 26.688 -17.625 1 51.56 196 ASP A O 1
ATOM 1583 N N . LYS A 1 197 ? 11.758 25.25 -19.172 1 51.91 197 LYS A N 1
ATOM 1584 C CA . LYS A 1 197 ? 11.094 25.984 -20.25 1 51.91 197 LYS A CA 1
ATOM 1585 C C . LYS A 1 197 ? 9.75 25.359 -20.594 1 51.91 197 LYS A C 1
ATOM 1587 O O . LYS A 1 197 ? 9.281 25.469 -21.734 1 51.91 197 LYS A O 1
ATOM 1592 N N . VAL A 1 198 ? 9.062 24.578 -19.688 1 56.38 198 VAL A N 1
ATOM 1593 C CA . VAL A 1 198 ? 7.824 23.875 -20.016 1 56.38 198 VAL A CA 1
ATOM 1594 C C . VAL A 1 198 ? 6.711 24.891 -20.281 1 56.38 198 VAL A C 1
ATOM 1596 O O . VAL A 1 198 ? 5.82 24.641 -21.094 1 56.38 198 VAL A O 1
ATOM 1599 N N . GLY A 1 199 ? 6.777 26.141 -19.719 1 54.56 199 GLY A N 1
ATOM 1600 C CA . GLY A 1 199 ? 5.715 27.141 -19.781 1 54.56 199 GLY A CA 1
ATOM 1601 C C . GLY A 1 199 ? 5.629 27.844 -21.109 1 54.56 199 GLY A C 1
ATOM 1602 O O . GLY A 1 199 ? 4.574 28.375 -21.484 1 54.56 199 GLY A O 1
ATOM 1603 N N . ASP A 1 200 ? 6.684 27.891 -21.75 1 59.25 200 ASP A N 1
ATOM 1604 C CA . ASP A 1 200 ? 6.648 28.75 -22.938 1 59.25 200 ASP A CA 1
ATOM 1605 C C . ASP A 1 200 ? 6.516 27.922 -24.219 1 59.25 200 ASP A C 1
ATOM 1607 O O . ASP A 1 200 ? 6.906 28.375 -25.297 1 59.25 200 ASP A O 1
ATOM 1611 N N . THR A 1 201 ? 5.832 26.828 -23.969 1 65.62 201 THR A N 1
ATOM 1612 C CA . THR A 1 201 ? 5.719 25.984 -25.156 1 65.62 201 THR A CA 1
ATOM 1613 C C . THR A 1 201 ? 4.355 26.156 -25.812 1 65.62 201 THR A C 1
ATOM 1615 O O . THR A 1 201 ? 3.438 26.719 -25.219 1 65.62 201 THR A O 1
ATOM 1618 N N . ARG A 1 202 ? 4.227 26.016 -27.031 1 73.56 202 ARG A N 1
ATOM 1619 C CA . ARG A 1 202 ? 2.992 26.031 -27.797 1 73.56 202 ARG A CA 1
ATOM 1620 C C . ARG A 1 202 ? 1.889 25.25 -27.109 1 73.56 202 ARG A C 1
ATOM 1622 O O . ARG A 1 202 ? 0.738 25.688 -27.062 1 73.56 202 ARG A O 1
ATOM 1629 N N . GLU A 1 203 ? 2.289 24.281 -26.531 1 79.44 203 GLU A N 1
ATOM 1630 C CA . GLU A 1 203 ? 1.32 23.438 -25.828 1 79.44 203 GLU A CA 1
ATOM 1631 C C . GLU A 1 203 ? 0.769 24.141 -24.594 1 79.44 203 GLU A C 1
ATOM 1633 O O . GLU A 1 203 ? -0.405 23.969 -24.25 1 79.44 203 GLU A O 1
ATOM 1638 N N . ALA A 1 204 ? 1.585 24.859 -24.031 1 82.12 204 ALA A N 1
ATOM 1639 C CA . ALA A 1 204 ? 1.133 25.609 -22.859 1 82.12 204 ALA A CA 1
ATOM 1640 C C . ALA A 1 204 ? 0.1 26.672 -23.25 1 82.12 204 ALA A C 1
ATOM 1642 O O . ALA A 1 204 ? -0.896 26.859 -22.547 1 82.12 204 ALA A O 1
ATOM 1643 N N . ASN A 1 205 ? 0.284 27.234 -24.375 1 81.12 205 ASN A N 1
ATOM 1644 C CA . ASN A 1 205 ? -0.65 28.25 -24.859 1 81.12 205 ASN A CA 1
ATOM 1645 C C . ASN A 1 205 ? -1.985 27.625 -25.266 1 81.12 205 ASN A C 1
ATOM 1647 O O . ASN A 1 205 ? -3.043 28.219 -25 1 81.12 205 ASN A O 1
ATOM 1651 N N . ILE A 1 206 ? -1.875 26.531 -25.844 1 82.75 206 ILE A N 1
ATOM 1652 C CA . ILE A 1 206 ? -3.094 25.844 -26.25 1 82.75 206 ILE A CA 1
ATOM 1653 C C . ILE A 1 206 ? -3.879 25.422 -25.016 1 82.75 206 ILE A C 1
ATOM 1655 O O . ILE A 1 206 ? -5.102 25.578 -24.953 1 82.75 206 ILE A O 1
ATOM 1659 N N . PHE A 1 207 ? -3.18 24.953 -24.062 1 87.25 207 PHE A N 1
ATOM 1660 C CA . PHE A 1 207 ? -3.836 24.516 -22.828 1 87.25 207 PHE A CA 1
ATOM 1661 C C . PHE A 1 207 ? -4.531 25.672 -22.141 1 87.25 207 PHE A C 1
ATOM 1663 O O . PHE A 1 207 ? -5.664 25.547 -21.688 1 87.25 207 PHE A O 1
ATOM 1670 N N . ASN A 1 208 ? -3.875 26.781 -22.125 1 85.12 208 ASN A N 1
ATOM 1671 C CA . ASN A 1 208 ? -4.422 27.953 -21.453 1 85.12 208 ASN A CA 1
ATOM 1672 C C . ASN A 1 208 ? -5.621 28.531 -22.203 1 85.12 208 ASN A C 1
ATOM 1674 O O . ASN A 1 208 ? -6.461 29.203 -21.625 1 85.12 208 ASN A O 1
ATOM 1678 N N . GLY A 1 209 ? -5.688 28.156 -23.484 1 83.56 209 GLY A N 1
ATOM 1679 C CA . GLY A 1 209 ? -6.785 28.641 -24.312 1 83.56 209 GLY A CA 1
ATOM 1680 C C . GLY A 1 209 ? -7.996 27.734 -24.297 1 83.56 209 GLY A C 1
ATOM 1681 O O . GLY A 1 209 ? -9.078 28.109 -24.734 1 83.56 209 GLY A O 1
ATOM 1682 N N . LEU A 1 210 ? -7.879 26.578 -23.703 1 87.56 210 LEU A N 1
ATOM 1683 C CA . LEU A 1 210 ? -8.977 25.609 -23.672 1 87.56 210 LEU A CA 1
ATOM 1684 C C . LEU A 1 210 ? -10.023 26.016 -22.641 1 87.56 210 LEU A C 1
ATOM 1686 O O . LEU A 1 210 ? -9.695 26.625 -21.625 1 87.56 210 LEU A O 1
ATOM 1690 N N . ASP A 1 211 ? -11.211 25.641 -22.984 1 86.81 211 ASP A N 1
ATOM 1691 C CA . ASP A 1 211 ? -12.305 25.844 -22.031 1 86.81 211 ASP A CA 1
ATOM 1692 C C . ASP A 1 211 ? -12.25 24.828 -20.906 1 86.81 211 ASP A C 1
ATOM 1694 O O . ASP A 1 211 ? -11.547 23.812 -21 1 86.81 211 ASP A O 1
ATOM 1698 N N . ASP A 1 212 ? -12.969 25.109 -19.875 1 86.38 212 ASP A N 1
ATOM 1699 C CA . ASP A 1 212 ? -12.945 24.25 -18.688 1 86.38 212 ASP A CA 1
ATOM 1700 C C . ASP A 1 212 ? -13.414 22.828 -19.016 1 86.38 212 ASP A C 1
ATOM 1702 O O . ASP A 1 212 ? -12.859 21.859 -18.531 1 86.38 212 ASP A O 1
ATOM 1706 N N . LYS A 1 213 ? -14.367 22.734 -19.859 1 84.06 213 LYS A N 1
ATOM 1707 C CA . LYS A 1 213 ? -14.875 21.438 -20.25 1 84.06 213 LYS A CA 1
ATOM 1708 C C . LYS A 1 213 ? -13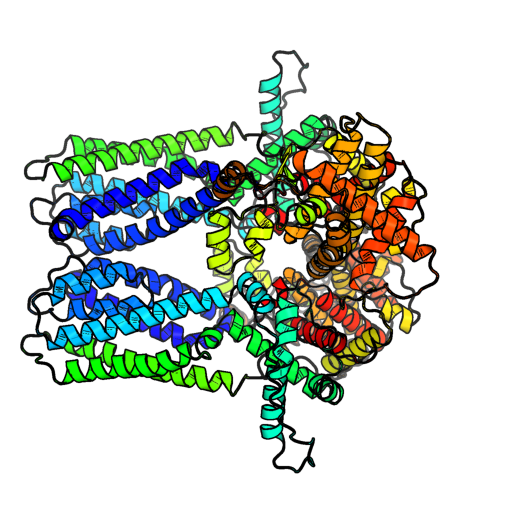.836 20.656 -21.047 1 84.06 213 LYS A C 1
ATOM 1710 O O . LYS A 1 213 ? -13.695 19.438 -20.875 1 84.06 213 LYS A O 1
ATOM 1715 N N . GLU A 1 214 ? -13.18 21.375 -21.797 1 87.31 214 GLU A N 1
ATOM 1716 C CA . GLU A 1 214 ? -12.141 20.75 -22.609 1 87.31 214 GLU A CA 1
ATOM 1717 C C . GLU A 1 214 ? -10.938 20.344 -21.766 1 87.31 214 GLU A C 1
ATOM 1719 O O . GLU A 1 214 ? -10.328 19.297 -22 1 87.31 214 GLU A O 1
ATOM 1724 N N . LYS A 1 215 ? -10.648 21.203 -20.828 1 89 215 LYS A N 1
ATOM 1725 C CA . LYS A 1 215 ? -9.555 20.859 -19.938 1 89 215 LYS A CA 1
ATOM 1726 C C . LYS A 1 215 ? -9.859 19.594 -19.156 1 89 215 LYS A C 1
ATOM 1728 O O . LYS A 1 215 ? -8.984 18.75 -18.953 1 89 215 LYS A O 1
ATOM 1733 N N . TYR A 1 216 ? -11.125 19.484 -18.766 1 88.56 216 TYR A N 1
ATOM 1734 C CA . TYR A 1 216 ? -11.539 18.281 -18.031 1 88.56 216 TYR A CA 1
ATOM 1735 C C . TYR A 1 216 ? -11.453 17.047 -18.922 1 88.56 216 TYR A C 1
ATOM 1737 O O . TYR A 1 216 ? -11.008 15.992 -18.469 1 88.56 216 TYR A O 1
ATOM 1745 N N . ALA A 1 217 ? -11.852 17.219 -20.094 1 86.25 217 ALA A N 1
ATOM 1746 C CA . ALA A 1 217 ? -11.805 16.109 -21.047 1 86.25 217 ALA A CA 1
ATOM 1747 C C . ALA A 1 217 ? -10.359 15.711 -21.344 1 86.25 217 ALA A C 1
ATOM 1749 O O . ALA A 1 217 ? -10.055 14.523 -21.484 1 86.25 217 ALA A O 1
ATOM 1750 N N . LEU A 1 218 ? -9.586 16.688 -21.422 1 89.38 218 LEU A N 1
ATOM 1751 C CA . LEU A 1 218 ? -8.172 16.422 -21.672 1 89.38 218 LEU A CA 1
ATOM 1752 C C . LEU A 1 218 ? -7.547 15.633 -20.531 1 89.38 218 LEU A C 1
ATOM 1754 O O . LEU A 1 218 ? -6.766 14.711 -20.766 1 89.38 218 LEU A O 1
ATOM 1758 N N . MET A 1 219 ? -7.898 16 -19.344 1 90.38 219 MET A N 1
ATOM 1759 C CA . MET A 1 219 ? -7.387 15.266 -18.203 1 90.38 219 MET A CA 1
ATOM 1760 C C . MET A 1 219 ? -7.914 13.836 -18.188 1 90.38 219 MET A C 1
ATOM 1762 O O . MET A 1 219 ? -7.203 12.906 -17.797 1 90.38 219 MET A O 1
ATOM 1766 N N . GLY A 1 220 ? -9.148 13.68 -18.609 1 86.31 220 GLY A N 1
ATOM 1767 C CA . GLY A 1 220 ? -9.695 12.336 -18.703 1 86.31 220 GLY A CA 1
ATOM 1768 C C . GLY A 1 220 ? -8.953 11.461 -19.703 1 86.31 220 GLY A C 1
ATOM 1769 O O . GLY A 1 220 ? -8.742 10.273 -19.453 1 86.31 220 GLY A O 1
ATOM 1770 N N . ILE A 1 221 ? -8.531 12.062 -20.734 1 86.81 221 ILE A N 1
ATOM 1771 C CA . ILE A 1 221 ? -7.781 11.32 -21.734 1 86.81 221 ILE A CA 1
ATOM 1772 C C . ILE A 1 221 ? -6.395 10.977 -21.203 1 86.81 221 ILE A C 1
ATOM 1774 O O . ILE A 1 221 ? -5.898 9.867 -21.422 1 86.81 221 ILE A O 1
ATOM 1778 N N . GLU A 1 222 ? -5.836 11.859 -20.5 1 89.25 222 GLU A N 1
ATOM 1779 C CA . GLU A 1 222 ? -4.523 11.594 -19.922 1 89.25 222 GLU A CA 1
ATOM 1780 C C . GLU A 1 222 ? -4.598 10.469 -18.891 1 89.25 222 GLU A C 1
ATOM 1782 O O . GLU A 1 222 ? -3.676 9.656 -18.797 1 89.25 222 GLU A O 1
ATOM 1787 N N . LEU A 1 223 ? -5.652 10.484 -18.203 1 87.88 223 LEU A N 1
ATOM 1788 C CA . LEU A 1 223 ? -5.82 9.422 -17.219 1 87.88 223 LEU A CA 1
ATOM 1789 C C . LEU A 1 223 ? -5.977 8.07 -17.906 1 87.88 223 LEU A C 1
ATOM 1791 O O . LEU A 1 223 ? -5.492 7.051 -17.406 1 87.88 223 LEU A O 1
ATOM 1795 N N . SER A 1 224 ? -6.617 8.141 -18.969 1 84.31 224 SER A N 1
ATOM 1796 C CA . SER A 1 224 ? -6.746 6.906 -19.75 1 84.31 224 SER A CA 1
ATOM 1797 C C . SER A 1 224 ? -5.395 6.441 -20.281 1 84.31 224 SER A C 1
ATOM 1799 O O . SER A 1 224 ? -5.105 5.246 -20.281 1 84.31 224 SER A O 1
ATOM 1801 N N . LEU A 1 225 ? -4.625 7.344 -20.672 1 85.12 225 LEU A N 1
ATOM 1802 C CA . LEU A 1 225 ? -3.277 7.012 -21.125 1 85.12 225 LEU A CA 1
ATOM 1803 C C . LEU A 1 225 ? -2.43 6.477 -19.984 1 85.12 225 LEU A C 1
ATOM 1805 O O . LEU A 1 225 ? -1.645 5.547 -20.156 1 85.12 225 LEU A O 1
ATOM 1809 N N . LEU A 1 226 ? -2.605 7.129 -18.906 1 87 226 LEU A N 1
ATOM 1810 C CA . LEU A 1 226 ? -1.863 6.676 -17.734 1 87 226 LEU A CA 1
ATOM 1811 C C . LEU A 1 226 ? -2.262 5.254 -17.344 1 87 226 LEU A C 1
ATOM 1813 O O . LEU A 1 226 ? -1.408 4.441 -16.984 1 87 226 LEU A O 1
ATOM 1817 N N . TYR A 1 227 ? -3.518 4.949 -17.422 1 83.69 227 TYR A N 1
ATOM 1818 C CA . TYR A 1 227 ? -3.986 3.598 -17.156 1 83.69 227 TYR A CA 1
ATOM 1819 C C . TYR A 1 227 ? -3.354 2.598 -18.109 1 83.69 227 TYR A C 1
ATOM 1821 O O . TYR A 1 227 ? -2.959 1.502 -17.703 1 83.69 227 TYR A O 1
ATOM 1829 N N . ASP A 1 228 ? -3.215 3.004 -19.25 1 82.38 228 ASP A N 1
ATOM 1830 C CA . ASP A 1 228 ? -2.662 2.107 -20.266 1 82.38 228 ASP A CA 1
ATOM 1831 C C . ASP A 1 228 ? -1.17 1.876 -20.047 1 82.38 228 ASP A C 1
ATOM 1833 O O . ASP A 1 228 ? -0.661 0.783 -20.297 1 82.38 228 ASP A O 1
ATOM 1837 N N . VAL A 1 229 ? -0.589 2.854 -19.609 1 85.12 229 VAL A N 1
ATOM 1838 C CA . VAL A 1 229 ? 0.842 2.717 -19.359 1 85.12 229 VAL A CA 1
ATOM 1839 C C . VAL A 1 229 ? 1.072 1.82 -18.141 1 85.12 229 VAL A C 1
ATOM 1841 O O . VAL A 1 229 ? 1.99 0.998 -18.141 1 85.12 229 VAL A O 1
ATOM 1844 N N . LEU A 1 230 ? 0.207 1.908 -17.156 1 86.38 230 LEU A N 1
ATOM 1845 C CA . LEU A 1 230 ? 0.441 1.227 -15.891 1 86.38 230 LEU A CA 1
ATOM 1846 C C . LEU A 1 230 ? -0.115 -0.193 -15.922 1 86.38 230 LEU A C 1
ATOM 1848 O O . LEU A 1 230 ? 0.473 -1.109 -15.344 1 86.38 230 LEU A O 1
ATOM 1852 N N . TYR A 1 231 ? -1.238 -0.394 -16.625 1 80.5 231 TYR A N 1
ATOM 1853 C CA . TYR A 1 231 ? -1.947 -1.646 -16.375 1 80.5 231 TYR A CA 1
ATOM 1854 C C . TYR A 1 231 ? -2.148 -2.416 -17.688 1 80.5 231 TYR A C 1
ATOM 1856 O O . TYR A 1 231 ? -2.68 -3.527 -17.672 1 80.5 231 TYR A O 1
ATOM 1864 N N . THR A 1 232 ? -1.72 -1.831 -18.75 1 80.69 232 THR A N 1
ATOM 1865 C CA . THR A 1 232 ? -1.9 -2.547 -20.016 1 80.69 232 THR A CA 1
ATOM 1866 C C . THR A 1 232 ? -0.563 -2.736 -20.719 1 80.69 232 THR A C 1
ATOM 1868 O O . THR A 1 232 ? 0.473 -2.275 -20.234 1 80.69 232 THR A O 1
ATOM 1871 N N . LYS A 1 233 ? -0.679 -3.436 -21.891 1 82.31 233 LYS A N 1
ATOM 1872 C CA . LYS A 1 233 ? 0.514 -3.732 -22.672 1 82.31 233 LYS A CA 1
ATOM 1873 C C . LYS A 1 233 ? 0.738 -2.678 -23.766 1 82.31 233 LYS A C 1
ATOM 1875 O O . LYS A 1 233 ? 1.637 -2.814 -24.594 1 82.31 233 LYS A O 1
ATOM 1880 N N . LEU A 1 234 ? 0.103 -1.659 -23.734 1 79.12 234 LEU A N 1
ATOM 1881 C CA . LEU A 1 234 ? 0.089 -0.714 -24.859 1 79.12 234 LEU A CA 1
ATOM 1882 C C . LEU A 1 234 ? 1.439 -0.02 -25 1 79.12 234 LEU A C 1
ATOM 1884 O O . LEU A 1 234 ? 1.858 0.313 -26.109 1 79.12 234 LEU A O 1
ATOM 1888 N N . ARG A 1 235 ? 2.111 0.157 -23.906 1 81 235 ARG A N 1
ATOM 1889 C CA . ARG A 1 235 ? 3.42 0.8 -23.969 1 81 235 ARG A CA 1
ATOM 1890 C C . ARG A 1 235 ? 4.402 -0.049 -24.781 1 81 235 ARG A C 1
ATOM 1892 O O . ARG A 1 235 ? 5.281 0.485 -25.453 1 81 235 ARG A O 1
ATOM 1899 N N . VAL A 1 236 ? 4.184 -1.306 -24.703 1 83.44 236 VAL A N 1
ATOM 1900 C CA . VAL A 1 236 ? 5.082 -2.219 -25.391 1 83.44 236 VAL A CA 1
ATOM 1901 C C . VAL A 1 236 ? 4.625 -2.379 -26.844 1 83.44 236 VAL A C 1
ATOM 1903 O O . VAL A 1 236 ? 5.453 -2.49 -27.75 1 83.44 236 VAL A O 1
ATOM 1906 N N . ILE A 1 237 ? 3.381 -2.26 -27.031 1 80.81 237 ILE A N 1
ATOM 1907 C CA . ILE A 1 237 ? 2.816 -2.467 -28.359 1 80.81 237 ILE A CA 1
ATOM 1908 C C . ILE A 1 237 ? 3.17 -1.285 -29.266 1 80.81 237 ILE A C 1
ATOM 1910 O O . ILE A 1 237 ? 3.469 -1.465 -30.453 1 80.81 237 ILE A O 1
ATOM 1914 N N . HIS A 1 238 ? 3.242 -0.08 -28.641 1 79.31 238 HIS A N 1
ATOM 1915 C CA . HIS A 1 238 ? 3.479 1.104 -29.453 1 79.31 238 HIS A CA 1
ATOM 1916 C C . HIS A 1 238 ? 4.965 1.431 -29.547 1 79.31 238 HIS A C 1
ATOM 1918 O O . HIS A 1 238 ? 5.379 2.551 -29.234 1 79.31 238 HIS A O 1
ATOM 1924 N N . THR A 1 239 ? 5.711 0.502 -29.672 1 81.5 239 THR A N 1
ATOM 1925 C CA . THR A 1 239 ? 7.133 0.611 -29.969 1 81.5 239 THR A CA 1
ATOM 1926 C C . THR A 1 239 ? 7.465 -0.063 -31.297 1 81.5 239 THR A C 1
ATOM 1928 O O . THR A 1 239 ? 6.625 -0.757 -31.875 1 81.5 239 THR A O 1
ATOM 1931 N N . CYS A 1 240 ? 8.586 0.223 -31.766 1 83.5 240 CYS A N 1
ATOM 1932 C CA . CYS A 1 240 ? 9.008 -0.38 -33.031 1 83.5 240 CYS A CA 1
ATOM 1933 C C . CYS A 1 240 ? 9.047 -1.899 -32.938 1 83.5 240 CYS A C 1
ATOM 1935 O O . CYS A 1 240 ? 8.594 -2.604 -33.812 1 83.5 240 CYS A O 1
ATOM 1937 N N . ILE A 1 241 ? 9.508 -2.299 -31.828 1 85.12 241 ILE A N 1
ATOM 1938 C CA . ILE A 1 241 ? 9.578 -3.738 -31.609 1 85.12 241 ILE A CA 1
ATOM 1939 C C . ILE A 1 241 ? 8.172 -4.312 -31.438 1 85.12 241 ILE A C 1
ATOM 1941 O O . ILE A 1 241 ? 7.879 -5.395 -31.953 1 85.12 241 ILE A O 1
ATOM 1945 N N . GLY A 1 242 ? 7.352 -3.537 -30.859 1 85.12 242 GLY A N 1
ATOM 1946 C CA . GLY A 1 242 ? 5.98 -3.977 -30.672 1 85.12 242 GLY A CA 1
ATOM 1947 C C . GLY A 1 242 ? 5.207 -4.117 -31.969 1 85.12 242 GLY A C 1
ATOM 1948 O O . GLY A 1 242 ? 4.477 -5.09 -32.156 1 85.12 242 GLY A O 1
ATOM 1949 N N . TYR A 1 243 ? 5.5 -3.277 -32.844 1 83.94 243 TYR A N 1
ATOM 1950 C CA . TYR A 1 243 ? 4.84 -3.338 -34.125 1 83.94 243 TYR A CA 1
ATOM 1951 C C . TYR A 1 243 ? 5.367 -4.504 -34.969 1 83.94 243 TYR A C 1
ATOM 1953 O O . TYR A 1 243 ? 4.605 -5.172 -35.656 1 83.94 243 TYR A O 1
ATOM 1961 N N . SER A 1 244 ? 6.617 -4.699 -34.875 1 86.88 244 SER A N 1
ATOM 1962 C CA . SER A 1 244 ? 7.203 -5.832 -35.594 1 86.88 244 SER A CA 1
ATOM 1963 C C . SER A 1 244 ? 6.633 -7.156 -35.094 1 86.88 244 SER A C 1
ATOM 1965 O O . SER A 1 244 ? 6.336 -8.055 -35.875 1 86.88 244 SER A O 1
ATOM 1967 N N . ILE A 1 245 ? 6.449 -7.18 -33.844 1 87.69 245 ILE A N 1
ATOM 1968 C CA . ILE A 1 245 ? 5.91 -8.391 -33.219 1 87.69 245 ILE A CA 1
ATOM 1969 C C . ILE A 1 245 ? 4.457 -8.586 -33.656 1 87.69 245 ILE A C 1
ATOM 1971 O O . ILE A 1 245 ? 4.02 -9.711 -33.906 1 87.69 245 ILE A O 1
ATOM 1975 N N . ARG A 1 246 ? 3.791 -7.508 -33.906 1 85.88 246 ARG A N 1
ATOM 1976 C CA . ARG A 1 246 ? 2.379 -7.594 -34.25 1 85.88 246 ARG A CA 1
ATOM 1977 C C . ARG A 1 246 ? 2.207 -8.023 -35.688 1 85.88 246 ARG A C 1
ATOM 1979 O O . ARG A 1 246 ? 1.128 -8.469 -36.094 1 85.88 246 ARG A O 1
ATOM 1986 N N . VAL A 1 247 ? 3.293 -7.941 -36.406 1 85.31 247 VAL A N 1
ATOM 1987 C CA . VAL A 1 247 ? 3.24 -8.406 -37.781 1 85.31 247 VAL A CA 1
ATOM 1988 C C . VAL A 1 247 ? 3.727 -9.852 -37.875 1 85.31 247 VAL A C 1
ATOM 1990 O O . VAL A 1 247 ? 3.098 -10.695 -38.5 1 85.31 247 VAL A O 1
ATOM 1993 N N . VAL A 1 248 ? 4.664 -10.133 -37.125 1 87.31 248 VAL A N 1
ATOM 1994 C CA . VAL A 1 248 ? 5.316 -11.438 -37.219 1 87.31 248 VAL A CA 1
ATOM 1995 C C . VAL A 1 248 ? 4.473 -12.484 -36.5 1 87.31 248 VAL A C 1
ATOM 1997 O O . VAL A 1 248 ? 4.355 -13.625 -36.938 1 87.31 248 VAL A O 1
ATOM 2000 N N . SER A 1 249 ? 3.854 -12.141 -35.375 1 88.25 249 SER A N 1
ATOM 2001 C CA . SER A 1 249 ? 3.152 -13.117 -34.562 1 88.25 249 SER A CA 1
ATOM 2002 C C . SER A 1 249 ? 1.922 -13.664 -35.281 1 88.25 249 SER A C 1
ATOM 2004 O O . SER A 1 249 ? 1.733 -14.875 -35.344 1 88.25 249 SER A O 1
ATOM 2006 N N . PRO A 1 250 ? 1.11 -12.812 -35.906 1 87.69 250 PRO A N 1
ATOM 2007 C CA . PRO A 1 250 ? -0.031 -13.375 -36.656 1 87.69 250 PRO A CA 1
ATOM 2008 C C . PRO A 1 250 ? 0.387 -14.156 -37.875 1 87.69 250 PRO A C 1
ATOM 2010 O O . PRO A 1 250 ? -0.266 -15.141 -38.25 1 87.69 250 PRO A O 1
ATOM 2013 N N . LEU A 1 251 ? 1.455 -13.781 -38.5 1 90.62 251 LEU A N 1
ATOM 2014 C CA . LEU A 1 251 ? 1.943 -14.5 -39.656 1 90.62 251 LEU A CA 1
ATOM 2015 C C . LEU A 1 251 ? 2.471 -15.883 -39.281 1 90.62 251 LEU A C 1
ATOM 2017 O O . LEU A 1 251 ? 2.25 -16.859 -40 1 90.62 251 LEU A O 1
ATOM 2021 N N . ALA A 1 252 ? 3.123 -15.891 -38.188 1 90.88 252 ALA A N 1
ATOM 2022 C CA . ALA A 1 252 ? 3.633 -17.172 -37.719 1 90.88 252 ALA A CA 1
ATOM 2023 C C . ALA A 1 252 ? 2.488 -18.094 -37.312 1 90.88 252 ALA A C 1
ATOM 2025 O O . ALA A 1 252 ? 2.533 -19.297 -37.562 1 90.88 252 ALA A O 1
ATOM 2026 N N . THR A 1 253 ? 1.493 -17.594 -36.719 1 89.94 253 THR A N 1
ATOM 2027 C CA . THR A 1 253 ? 0.345 -18.406 -36.312 1 89.94 253 THR A CA 1
ATOM 2028 C C . THR A 1 253 ? -0.437 -18.875 -37.531 1 89.94 253 THR A C 1
ATOM 2030 O O . THR A 1 253 ? -0.867 -20.031 -37.594 1 89.94 253 THR A O 1
ATOM 2033 N N . ALA A 1 254 ? -0.587 -17.969 -38.469 1 91.12 254 ALA A N 1
ATOM 2034 C CA . ALA A 1 254 ? -1.258 -18.344 -39.719 1 91.12 254 ALA A CA 1
ATOM 2035 C C . ALA A 1 254 ? -0.443 -19.375 -40.5 1 91.12 254 ALA A C 1
ATOM 2037 O O . ALA A 1 254 ? -1.003 -20.312 -41.062 1 91.12 254 ALA A O 1
ATOM 2038 N N . GLY A 1 255 ? 0.839 -19.141 -40.469 1 92.06 255 GLY A N 1
ATOM 2039 C CA . GLY A 1 255 ? 1.706 -20.125 -41.094 1 92.06 255 GLY A CA 1
ATOM 2040 C C . GLY A 1 255 ? 1.591 -21.5 -40.469 1 92.06 255 GLY A C 1
ATOM 2041 O O . GLY A 1 255 ? 1.562 -22.516 -41.188 1 92.06 255 GLY A O 1
ATOM 2042 N N . SER A 1 256 ? 1.495 -21.547 -39.188 1 90.75 256 SER A N 1
ATOM 2043 C CA . SER A 1 256 ? 1.328 -22.812 -38.469 1 90.75 256 SER A CA 1
ATOM 2044 C C . SER A 1 256 ? 0.001 -23.469 -38.844 1 90.75 256 SER A C 1
ATOM 2046 O O . SER A 1 256 ? -0.069 -24.703 -39 1 90.75 256 SER A O 1
ATOM 2048 N N . LEU A 1 257 ? -1.074 -22.703 -38.969 1 91.31 257 LEU A N 1
ATOM 2049 C CA . LEU A 1 257 ? -2.383 -23.219 -39.344 1 91.31 257 LEU A CA 1
ATOM 2050 C C . LEU A 1 257 ? -2.355 -23.781 -40.781 1 91.31 257 LEU A C 1
ATOM 2052 O O . LEU A 1 257 ? -2.902 -24.859 -41.031 1 91.31 257 LEU A O 1
ATOM 2056 N N . LEU A 1 258 ? -1.632 -23.156 -41.688 1 92.94 258 LEU A N 1
ATOM 2057 C CA . LEU A 1 258 ? -1.54 -23.609 -43.062 1 92.94 258 LEU A CA 1
ATOM 2058 C C . LEU A 1 258 ? -0.723 -24.891 -43.188 1 92.94 258 LEU A C 1
ATOM 2060 O O . LEU A 1 258 ? -1.09 -25.812 -43.906 1 92.94 258 LEU A O 1
ATOM 2064 N N . ILE A 1 259 ? 0.32 -24.922 -42.469 1 91.12 259 ILE A N 1
ATOM 2065 C CA . ILE A 1 259 ? 1.159 -26.109 -42.469 1 91.12 259 ILE A CA 1
ATOM 2066 C C . ILE A 1 259 ? 0.372 -27.312 -41.906 1 91.12 259 ILE A C 1
ATOM 2068 O O . ILE A 1 259 ? 0.466 -28.422 -42.438 1 91.12 259 ILE A O 1
ATOM 2072 N N . PHE A 1 260 ? -0.393 -27.094 -40.875 1 88.88 260 PHE A N 1
ATOM 2073 C CA . PHE A 1 260 ? -1.2 -28.156 -40.281 1 88.88 260 PHE A CA 1
ATOM 2074 C C . PHE A 1 260 ? -2.32 -28.578 -41.25 1 88.88 260 PHE A C 1
ATOM 2076 O O . PHE A 1 260 ? -2.646 -29.766 -41.344 1 88.88 260 PHE A O 1
ATOM 2083 N N . GLN A 1 261 ? -2.871 -27.625 -41.969 1 89.44 261 GLN A N 1
ATOM 2084 C CA . GLN A 1 261 ? -3.959 -27.906 -42.875 1 89.44 261 GLN A CA 1
ATOM 2085 C C . GLN A 1 261 ? -3.473 -28.766 -44.062 1 89.44 261 GLN A C 1
ATOM 2087 O O . GLN A 1 261 ? -4.156 -29.703 -44.469 1 89.44 261 GLN A O 1
ATOM 2092 N N . PHE A 1 262 ? -2.264 -28.562 -44.438 1 87.94 262 PHE A N 1
ATOM 2093 C CA . PHE A 1 262 ? -1.754 -29.266 -45.594 1 87.94 262 PHE A CA 1
ATOM 2094 C C . PHE A 1 262 ? -0.92 -30.469 -45.188 1 87.94 262 PHE A C 1
ATOM 2096 O O . PHE A 1 262 ? -0.502 -31.266 -46.062 1 87.94 262 PHE A O 1
ATOM 2103 N N . GLY A 1 263 ? -0.715 -30.5 -43.938 1 82.12 263 GLY A N 1
ATOM 2104 C CA . GLY A 1 263 ? 0.073 -31.625 -43.469 1 82.12 263 GLY A CA 1
ATOM 2105 C C . GLY A 1 263 ? -0.714 -32.906 -43.406 1 82.12 263 GLY A C 1
ATOM 2106 O O . GLY A 1 263 ? -1.946 -32.906 -43.375 1 82.12 263 GLY A O 1
ATOM 2107 N N . ASP A 1 264 ? 0.01 -34.062 -43.406 1 76.44 264 ASP A N 1
ATOM 2108 C CA . ASP A 1 264 ? -0.575 -35.375 -43.375 1 76.44 264 ASP A CA 1
ATOM 2109 C C . ASP A 1 264 ? -1.188 -35.688 -42 1 76.44 264 ASP A C 1
ATOM 2111 O O . ASP A 1 264 ? -0.527 -35.531 -41 1 76.44 264 ASP A O 1
ATOM 2115 N N . LYS A 1 265 ? -2.463 -35.969 -41.969 1 78.62 265 LYS A N 1
ATOM 2116 C CA . LYS A 1 265 ? -3.188 -36.25 -40.75 1 78.62 265 LYS A CA 1
ATOM 2117 C C . LYS A 1 265 ? -3.604 -37.719 -40.656 1 78.62 265 LYS A C 1
ATOM 2119 O O . LYS A 1 265 ? -4.484 -38.062 -39.875 1 78.62 265 LYS A O 1
ATOM 2124 N N . ASP A 1 266 ? -2.883 -38.5 -41.406 1 74.44 266 ASP A N 1
ATOM 2125 C CA . ASP A 1 266 ? -3.291 -39.906 -41.469 1 74.44 266 ASP A CA 1
ATOM 2126 C C . ASP A 1 266 ? -2.953 -40.625 -40.156 1 74.44 266 ASP A C 1
ATOM 2128 O O . ASP A 1 266 ? -1.852 -40.469 -39.625 1 74.44 266 ASP A O 1
ATOM 2132 N N . GLY A 1 267 ? -3.887 -41.281 -39.5 1 74.12 267 GLY A N 1
ATOM 2133 C CA . GLY A 1 267 ? -3.682 -42.125 -38.312 1 74.12 267 GLY A CA 1
ATOM 2134 C C . GLY A 1 267 ? -3.955 -41.406 -37.031 1 74.12 267 GLY A C 1
ATOM 2135 O O . GLY A 1 267 ? -3.926 -42 -35.938 1 74.12 267 GLY A O 1
ATOM 2136 N N . GLN A 1 268 ? -4.344 -40.125 -37.188 1 82.5 268 GLN A N 1
ATOM 2137 C CA . GLN A 1 268 ? -4.594 -39.375 -35.969 1 82.5 268 GLN A CA 1
ATOM 2138 C C . GLN A 1 268 ? -6.07 -39.406 -35.594 1 82.5 268 GLN A C 1
ATOM 2140 O O . GLN A 1 268 ? -6.934 -39.594 -36.469 1 82.5 268 GLN A O 1
ATOM 2145 N N . HIS A 1 269 ? -6.32 -39.406 -34.312 1 85.62 269 HIS A N 1
ATOM 2146 C CA . HIS A 1 269 ? -7.691 -39.406 -33.812 1 85.62 269 HIS A CA 1
ATOM 2147 C C . HIS A 1 269 ? -8.438 -38.125 -34.25 1 85.62 269 HIS A C 1
ATOM 2149 O O . HIS A 1 269 ? -7.871 -37.031 -34.25 1 85.62 269 HIS A O 1
ATOM 2155 N N . ILE A 1 270 ? -9.641 -38.219 -34.594 1 84.69 270 ILE A N 1
ATOM 2156 C CA . ILE A 1 270 ? -10.461 -37.125 -35.125 1 84.69 270 ILE A CA 1
ATOM 2157 C C . ILE A 1 270 ? -10.625 -36.031 -34.094 1 84.69 270 ILE A C 1
ATOM 2159 O O . ILE A 1 270 ? -10.617 -34.844 -34.406 1 84.69 270 ILE A O 1
ATOM 2163 N N . ALA A 1 271 ? -10.82 -36.469 -32.844 1 84.5 271 ALA A N 1
ATOM 2164 C CA . ALA A 1 271 ? -10.977 -35.5 -31.766 1 84.5 271 ALA A CA 1
ATOM 2165 C C . ALA A 1 271 ? -9.727 -34.625 -31.641 1 84.5 271 ALA A C 1
ATOM 2167 O O . ALA A 1 271 ? -9.828 -33.406 -31.406 1 84.5 271 ALA A O 1
ATOM 2168 N N . ASP A 1 272 ? -8.562 -35.219 -31.844 1 87.88 272 ASP A N 1
ATOM 2169 C CA . ASP A 1 272 ? -7.309 -34.5 -31.734 1 87.88 272 ASP A CA 1
ATOM 2170 C C . ASP A 1 272 ? -7.152 -33.5 -32.906 1 87.88 272 ASP A C 1
ATOM 2172 O O . ASP A 1 272 ? -6.637 -32.406 -32.719 1 87.88 272 ASP A O 1
ATOM 2176 N N . ILE A 1 273 ? -7.641 -33.938 -34 1 88.31 273 ILE A N 1
ATOM 2177 C CA . ILE A 1 273 ? -7.582 -33.062 -35.156 1 88.31 273 ILE A CA 1
ATOM 2178 C C . ILE A 1 273 ? -8.523 -31.875 -34.969 1 88.31 273 ILE A C 1
ATOM 2180 O O . ILE A 1 273 ? -8.156 -30.719 -35.219 1 88.31 273 ILE A O 1
ATOM 2184 N N . ALA A 1 274 ? -9.664 -32.125 -34.438 1 89 274 ALA A N 1
ATOM 2185 C CA . ALA A 1 274 ? -10.641 -31.078 -34.188 1 89 274 ALA A CA 1
ATOM 2186 C C . ALA A 1 274 ? -10.133 -30.078 -33.156 1 89 274 ALA A C 1
ATOM 2188 O O . ALA A 1 274 ? -10.258 -28.859 -33.344 1 89 274 ALA A O 1
ATOM 2189 N N . ILE A 1 275 ? -9.57 -30.562 -32.125 1 88.94 275 ILE A N 1
ATOM 2190 C CA . ILE A 1 275 ? -9.055 -29.688 -31.062 1 88.94 275 ILE A CA 1
ATOM 2191 C C . ILE A 1 275 ? -7.918 -28.828 -31.594 1 88.94 275 ILE A C 1
ATOM 2193 O O . ILE A 1 275 ? -7.816 -27.641 -31.281 1 88.94 275 ILE A O 1
ATOM 2197 N N . THR A 1 276 ? -7.078 -29.422 -32.406 1 87.38 276 THR A N 1
ATOM 2198 C CA . THR A 1 276 ? -5.953 -28.672 -32.969 1 87.38 276 THR A CA 1
ATOM 2199 C C . THR A 1 276 ? -6.449 -27.547 -33.875 1 87.38 276 THR A C 1
ATOM 2201 O O . THR A 1 276 ? -5.91 -26.438 -33.844 1 87.38 276 THR A O 1
ATOM 2204 N N . TYR A 1 277 ? -7.484 -27.844 -34.594 1 88.81 277 TYR A N 1
ATOM 2205 C CA . TYR A 1 277 ? -8.047 -26.797 -35.438 1 88.81 277 TYR A CA 1
ATOM 2206 C C . TYR A 1 277 ? -8.664 -25.703 -34.594 1 88.81 277 TYR A C 1
ATOM 2208 O O . TYR A 1 277 ? -8.547 -24.516 -34.938 1 88.81 277 TYR A O 1
ATOM 2216 N N . VAL A 1 278 ? -9.281 -26.047 -33.531 1 88.94 278 VAL A N 1
ATOM 2217 C CA . VAL A 1 278 ? -9.883 -25.062 -32.625 1 88.94 278 VAL A CA 1
ATOM 2218 C C . VAL A 1 278 ? -8.797 -24.203 -32 1 88.94 278 VAL A C 1
ATOM 2220 O O . VAL A 1 278 ? -8.93 -22.984 -31.891 1 88.94 278 VAL A O 1
ATOM 2223 N N . LEU A 1 279 ? -7.758 -24.844 -31.625 1 87.81 279 LEU A N 1
ATOM 2224 C CA . LEU A 1 279 ? -6.668 -24.125 -30.969 1 87.81 279 LEU A CA 1
ATOM 2225 C C . LEU A 1 279 ? -5.965 -23.203 -31.953 1 87.81 279 LEU A C 1
ATOM 2227 O O . LEU A 1 279 ? -5.711 -22.031 -31.641 1 87.81 279 LEU A O 1
ATOM 2231 N N . LEU A 1 280 ? -5.738 -23.688 -33.125 1 88.62 280 LEU A N 1
ATOM 2232 C CA . LEU A 1 280 ? -5.012 -22.891 -34.125 1 88.62 280 LEU A CA 1
ATOM 2233 C C . LEU A 1 280 ? -5.883 -21.766 -34.656 1 88.62 280 LEU A C 1
ATOM 2235 O O . LEU A 1 280 ? -5.426 -20.625 -34.781 1 88.62 280 LEU A O 1
ATOM 2239 N N . THR A 1 281 ? -7.105 -22.031 -34.938 1 88.56 281 THR A N 1
ATOM 2240 C CA . THR A 1 281 ? -8.008 -20.984 -35.406 1 88.56 281 THR A CA 1
ATOM 2241 C C . THR A 1 281 ? -8.273 -19.969 -34.281 1 88.56 281 THR A C 1
ATOM 2243 O O . THR A 1 281 ? -8.344 -18.766 -34.531 1 88.56 281 THR A O 1
ATOM 2246 N N . GLY A 1 282 ? -8.453 -20.5 -33.094 1 86.56 282 GLY A N 1
ATOM 2247 C CA . GLY A 1 282 ? -8.609 -19.625 -31.969 1 86.56 282 GLY A CA 1
ATOM 2248 C C . GLY A 1 282 ? -7.418 -18.719 -31.75 1 86.56 282 GLY A C 1
ATOM 2249 O O . GLY A 1 282 ? -7.574 -17.531 -31.422 1 86.56 282 GLY A O 1
ATOM 2250 N N . ALA A 1 283 ? -6.258 -19.266 -31.906 1 86 283 ALA A N 1
ATOM 2251 C CA . ALA A 1 283 ? -5.039 -18.484 -31.75 1 86 283 ALA A CA 1
ATOM 2252 C C . ALA A 1 283 ? -4.965 -17.359 -32.781 1 86 283 ALA A C 1
ATOM 2254 O O . ALA A 1 283 ? -4.598 -16.234 -32.469 1 86 283 ALA A O 1
ATOM 2255 N N . VAL A 1 284 ? -5.328 -17.656 -34 1 87.06 284 VAL A N 1
ATOM 2256 C CA . VAL A 1 284 ? -5.324 -16.656 -35.031 1 87.06 284 VAL A CA 1
ATOM 2257 C C . VAL A 1 284 ? -6.348 -15.562 -34.719 1 87.06 284 VAL A C 1
ATOM 2259 O O . VAL A 1 284 ? -6.051 -14.375 -34.812 1 87.06 284 VAL A O 1
ATOM 2262 N N . PHE A 1 285 ? -7.453 -15.992 -34.281 1 86.31 285 PHE A N 1
ATOM 2263 C CA . PHE A 1 285 ? -8.508 -15.047 -33.906 1 86.31 285 PHE A CA 1
ATOM 2264 C C . PHE A 1 285 ? -8.078 -14.148 -32.781 1 86.31 285 PHE A C 1
ATOM 2266 O O . PHE A 1 285 ? -8.312 -12.938 -32.781 1 86.31 285 PHE A O 1
ATOM 2273 N N . LEU A 1 286 ? -7.465 -14.727 -31.812 1 82.56 286 LEU A N 1
ATOM 2274 C CA . LEU A 1 286 ? -7.016 -13.953 -30.656 1 82.56 286 LEU A CA 1
ATOM 2275 C C . LEU A 1 286 ? -5.941 -12.953 -31.062 1 82.56 286 LEU A C 1
ATOM 2277 O O . LEU A 1 286 ? -5.918 -11.82 -30.562 1 82.56 286 LEU A O 1
ATOM 2281 N N . GLU A 1 287 ? -5.117 -13.312 -31.922 1 83.5 287 GLU A N 1
ATOM 2282 C CA . GLU A 1 287 ? -4.066 -12.414 -32.406 1 83.5 287 GLU A CA 1
ATOM 2283 C C . GLU A 1 287 ? -4.648 -11.25 -33.188 1 83.5 287 GLU A C 1
ATOM 2285 O O . GLU A 1 287 ? -4.207 -10.109 -33.062 1 83.5 287 GLU A O 1
ATOM 2290 N N . VAL A 1 288 ? -5.602 -11.523 -33.906 1 82.5 288 VAL A N 1
ATOM 2291 C CA . VAL A 1 288 ? -6.223 -10.477 -34.719 1 82.5 288 VAL A CA 1
ATOM 2292 C C . VAL A 1 288 ? -6.98 -9.508 -33.812 1 82.5 288 VAL A C 1
ATOM 2294 O O . VAL A 1 288 ? -6.883 -8.289 -33.969 1 82.5 288 VAL A O 1
ATOM 2297 N N . ILE A 1 289 ? -7.605 -10.016 -32.844 1 78 289 ILE A N 1
ATOM 2298 C CA . ILE A 1 289 ? -8.359 -9.18 -31.938 1 78 289 ILE A CA 1
ATOM 2299 C C . ILE A 1 289 ? -7.398 -8.312 -31.125 1 78 289 ILE A C 1
ATOM 2301 O O . ILE A 1 289 ? -7.652 -7.121 -30.906 1 78 289 ILE A O 1
ATOM 2305 N N . SER A 1 290 ? -6.383 -8.938 -30.672 1 77.31 290 SER A N 1
ATOM 2306 C CA . SER A 1 290 ? -5.398 -8.188 -29.906 1 77.31 290 SER A CA 1
ATOM 2307 C C . SER A 1 290 ? -4.773 -7.07 -30.734 1 77.31 290 SER A C 1
ATOM 2309 O O . SER A 1 290 ? -4.512 -5.98 -30.219 1 77.31 290 SER A O 1
ATOM 2311 N N . MET A 1 291 ? -4.598 -7.316 -31.969 1 77.31 291 MET A N 1
ATOM 2312 C CA . MET A 1 291 ? -4.031 -6.309 -32.875 1 77.31 291 MET A CA 1
ATOM 2313 C C . MET A 1 291 ? -5.016 -5.164 -33.094 1 77.31 291 MET A C 1
ATOM 2315 O O . MET A 1 291 ? -4.637 -3.994 -33 1 77.31 291 MET A O 1
ATOM 2319 N N . VAL A 1 292 ? -6.23 -5.477 -33.188 1 77.5 292 VAL A N 1
ATOM 2320 C CA . VAL A 1 292 ? -7.258 -4.473 -33.438 1 77.5 292 VAL A CA 1
ATOM 2321 C C . VAL A 1 292 ? -7.484 -3.643 -32.156 1 77.5 292 VAL A C 1
ATOM 2323 O O . VAL A 1 292 ? -7.594 -2.416 -32.25 1 77.5 292 VAL A O 1
ATOM 2326 N N . MET A 1 293 ? -7.465 -4.32 -31.109 1 73.75 293 MET A N 1
ATOM 2327 C CA . MET A 1 293 ? -7.68 -3.621 -29.844 1 73.75 293 MET A CA 1
ATOM 2328 C C . MET A 1 293 ? -6.496 -2.717 -29.516 1 73.75 293 MET A C 1
ATOM 2330 O O . MET A 1 293 ? -6.676 -1.617 -28.984 1 73.75 293 MET A O 1
ATOM 2334 N N . GLY A 1 294 ? -5.363 -3.135 -29.766 1 72.06 294 GLY A N 1
ATOM 2335 C CA . GLY A 1 294 ? -4.18 -2.328 -29.516 1 72.06 294 GLY A CA 1
ATOM 2336 C C . GLY A 1 294 ? -4.148 -1.053 -30.344 1 72.06 294 GLY A C 1
ATOM 2337 O O . GLY A 1 294 ? -3.811 0.015 -29.828 1 72.06 294 GLY A O 1
ATOM 2338 N N . VAL A 1 295 ? -4.648 -1.153 -31.531 1 69.75 295 VAL A N 1
ATOM 2339 C CA . VAL A 1 295 ? -4.629 -0.005 -32.438 1 69.75 295 VAL A CA 1
ATOM 2340 C C . VAL A 1 295 ? -5.77 0.946 -32.062 1 69.75 295 VAL A C 1
ATOM 2342 O O . VAL A 1 295 ? -5.59 2.166 -32.062 1 69.75 295 VAL A O 1
ATOM 2345 N N . ASN A 1 296 ? -6.906 0.435 -31.672 1 67.94 296 ASN A N 1
ATOM 2346 C CA . ASN A 1 296 ? -8.07 1.26 -31.359 1 67.94 296 ASN A CA 1
ATOM 2347 C C . ASN A 1 296 ? -7.895 2.021 -30.047 1 67.94 296 ASN A C 1
ATOM 2349 O O . ASN A 1 296 ? -8.297 3.18 -29.938 1 67.94 296 ASN A O 1
ATOM 2353 N N . ARG A 1 297 ? -7.312 1.409 -29.125 1 65.12 297 ARG A N 1
ATOM 2354 C CA . ARG A 1 297 ? -7.172 2.057 -27.828 1 65.12 297 ARG A CA 1
ATOM 2355 C C . ARG A 1 297 ? -6.215 3.242 -27.906 1 65.12 297 ARG A C 1
ATOM 2357 O O . ARG A 1 297 ? -6.352 4.207 -27.156 1 65.12 297 ARG A O 1
ATOM 2364 N N . TYR A 1 298 ? -5.375 3.055 -28.734 1 58.25 298 TYR A N 1
ATOM 2365 C CA . TYR A 1 298 ? -4.457 4.172 -28.922 1 58.25 298 TYR A CA 1
ATOM 2366 C C . TYR A 1 298 ? -5.172 5.367 -29.547 1 58.25 298 TYR A C 1
ATOM 2368 O O . TYR A 1 298 ? -4.914 6.516 -29.172 1 58.25 298 TYR A O 1
ATOM 2376 N N . PHE A 1 299 ? -6.176 5.059 -30.359 1 57.78 299 PHE A N 1
ATOM 2377 C CA . PHE A 1 299 ? -6.805 6.133 -31.125 1 57.78 299 PHE A CA 1
ATOM 2378 C C . PHE A 1 299 ? -8.094 6.59 -30.453 1 57.78 299 PHE A C 1
ATOM 2380 O O . PHE A 1 299 ? -8.523 7.727 -30.625 1 57.78 299 PHE A O 1
ATOM 2387 N N . ILE A 1 300 ? -8.742 5.754 -29.688 1 57.5 300 ILE A N 1
ATOM 2388 C CA . ILE A 1 300 ? -10.023 6.16 -29.109 1 57.5 300 ILE A CA 1
ATOM 2389 C C . ILE A 1 300 ? -9.984 6 -27.594 1 57.5 300 ILE A C 1
ATOM 2391 O O . ILE A 1 300 ? -10.516 5.023 -27.062 1 57.5 300 ILE A O 1
ATOM 2395 N N . PRO A 1 301 ? -9.086 6.887 -27.047 1 56.06 301 PRO A N 1
ATOM 2396 C CA . PRO A 1 301 ? -9.109 6.758 -25.594 1 56.06 301 PRO A CA 1
ATOM 2397 C C . PRO A 1 301 ? -10.469 7.133 -25 1 56.06 301 PRO A C 1
ATOM 2399 O O . PRO A 1 301 ? -11.125 8.055 -25.484 1 56.06 301 PRO A O 1
ATOM 2402 N N . SER A 1 302 ? -11.336 6.258 -24.469 1 54.69 302 SER A N 1
ATOM 2403 C CA . SER A 1 302 ? -12.695 6.516 -24.016 1 54.69 302 SER A CA 1
ATOM 2404 C C . SER A 1 302 ? -12.719 7.535 -22.875 1 54.69 302 SER A C 1
ATOM 2406 O O . SER A 1 302 ? -12.078 7.328 -21.844 1 54.69 302 SER A O 1
ATOM 2408 N N . ARG A 1 303 ? -12.969 8.891 -23.141 1 53.44 303 ARG A N 1
ATOM 2409 C CA . ARG A 1 303 ? -13.305 9.984 -22.234 1 53.44 303 ARG A CA 1
ATOM 2410 C C . ARG A 1 303 ? -14.305 9.539 -21.172 1 53.44 303 ARG A C 1
ATOM 2412 O O . ARG A 1 303 ? -14.289 10.039 -20.047 1 53.44 303 ARG A O 1
ATOM 2419 N N . ARG A 1 304 ? -15.312 8.781 -21.562 1 54.91 304 ARG A N 1
ATOM 2420 C CA . ARG A 1 304 ? -16.562 8.602 -20.812 1 54.91 304 ARG A CA 1
ATOM 2421 C C . ARG A 1 304 ? -16.312 7.883 -19.5 1 54.91 304 ARG A C 1
ATOM 2423 O O . ARG A 1 304 ? -17.172 7.891 -18.609 1 54.91 304 ARG A O 1
ATOM 2430 N N . ARG A 1 305 ? -15.016 7.605 -19.266 1 60.78 305 ARG A N 1
ATOM 2431 C CA . ARG A 1 305 ? -14.766 6.664 -18.172 1 60.78 305 ARG A CA 1
ATOM 2432 C C . ARG A 1 305 ? -14.586 7.395 -16.844 1 60.78 305 ARG A C 1
ATOM 2434 O O . ARG A 1 305 ? -14.836 6.828 -15.781 1 60.78 305 ARG A O 1
ATOM 2441 N N . PHE A 1 306 ? -14.492 8.711 -17 1 66 306 PHE A N 1
ATOM 2442 C CA . PHE A 1 306 ? -14.094 9.375 -15.758 1 66 306 PHE A CA 1
ATOM 2443 C C . PHE A 1 306 ? -15.133 10.398 -15.328 1 66 306 PHE A C 1
ATOM 2445 O O . PHE A 1 306 ? -14.797 11.445 -14.781 1 66 306 PHE A O 1
ATOM 2452 N N . GLY A 1 307 ? -16.438 9.93 -15.469 1 75.69 307 GLY A N 1
ATOM 2453 C CA . GLY A 1 307 ? -17.484 10.883 -15.117 1 75.69 307 GLY A CA 1
ATOM 2454 C C . GLY A 1 307 ? -18.281 10.477 -13.891 1 75.69 307 GLY A C 1
ATOM 2455 O O . GLY A 1 307 ? -19.266 11.117 -13.547 1 75.69 307 GLY A O 1
ATOM 2456 N N . SER A 1 308 ? -17.734 9.477 -13.148 1 81.62 308 SER A N 1
ATOM 2457 C CA . SER A 1 308 ? -18.516 9.039 -11.984 1 81.62 308 SER A CA 1
ATOM 2458 C C . SER A 1 308 ? -17.719 9.227 -10.695 1 81.62 308 SER A C 1
ATOM 2460 O O . SER A 1 308 ? -16.484 9.305 -10.719 1 81.62 308 SER A O 1
ATOM 2462 N N . MET A 1 309 ? -18.438 9.477 -9.625 1 87.5 309 MET A N 1
ATOM 2463 C CA . MET A 1 309 ? -17.812 9.594 -8.312 1 87.5 309 MET A CA 1
ATOM 2464 C C . MET A 1 309 ? -18.5 8.688 -7.301 1 87.5 309 MET A C 1
ATOM 2466 O O . MET A 1 309 ? -19.719 8.523 -7.336 1 87.5 309 MET A O 1
ATOM 2470 N N . GLY A 1 310 ? -17.75 8.031 -6.441 1 87.38 310 GLY A N 1
ATOM 2471 C CA . GLY A 1 310 ? -18.297 7.199 -5.387 1 87.38 310 GLY A CA 1
ATOM 2472 C C . GLY A 1 310 ? -19.078 7.984 -4.352 1 87.38 310 GLY A C 1
ATOM 2473 O O . GLY A 1 310 ? -18.797 9.156 -4.102 1 87.38 310 GLY A O 1
ATOM 2474 N N . GLN A 1 311 ? -20.109 7.348 -3.805 1 90.88 311 GLN A N 1
ATOM 2475 C CA . GLN A 1 311 ? -20.969 8.016 -2.832 1 90.88 311 GLN A CA 1
ATOM 2476 C C . GLN A 1 311 ? -21.125 7.168 -1.57 1 90.88 311 GLN A C 1
ATOM 2478 O O . GLN A 1 311 ? -21.203 5.941 -1.644 1 90.88 311 GLN A O 1
ATOM 2483 N N . TYR A 1 312 ? -21.094 7.848 -0.467 1 91.31 312 TYR A N 1
ATOM 2484 C CA . TYR A 1 312 ? -21.359 7.23 0.828 1 91.31 312 TYR A CA 1
ATOM 2485 C C . TYR A 1 312 ? -22.016 8.227 1.78 1 91.31 312 TYR A C 1
ATOM 2487 O O . TYR A 1 312 ? -21.641 9.406 1.807 1 91.31 312 TYR A O 1
ATOM 2495 N N . ASN A 1 313 ? -23.047 7.766 2.447 1 93.38 313 ASN A N 1
ATOM 2496 C CA . ASN A 1 313 ? -23.766 8.625 3.389 1 93.38 313 ASN A CA 1
ATOM 2497 C C . ASN A 1 313 ? -23.953 7.938 4.738 1 93.38 313 ASN A C 1
ATOM 2499 O O . ASN A 1 313 ? -24.453 6.816 4.805 1 93.38 313 ASN A O 1
ATOM 2503 N N . MET A 1 314 ? -23.594 8.609 5.773 1 91.44 314 MET A N 1
ATOM 2504 C CA . MET A 1 314 ? -23.656 8.055 7.121 1 91.44 314 MET A CA 1
ATOM 2505 C C . MET A 1 314 ? -25.094 7.898 7.586 1 91.44 314 MET A C 1
ATOM 2507 O O . MET A 1 314 ? -25.438 6.918 8.25 1 91.44 314 MET A O 1
ATOM 2511 N N . PHE A 1 315 ? -25.938 8.867 7.23 1 91 315 PHE A N 1
ATOM 2512 C CA . PHE A 1 315 ? -27.344 8.805 7.625 1 91 315 PHE A CA 1
ATOM 2513 C C . PHE A 1 315 ? -28.047 7.637 6.941 1 91 315 PHE A C 1
ATOM 2515 O O . PHE A 1 315 ? -28.891 6.98 7.543 1 91 315 PHE A O 1
ATOM 2522 N N . HIS A 1 316 ? -27.688 7.453 5.766 1 89.38 316 HIS A N 1
ATOM 2523 C CA . HIS A 1 316 ? -28.234 6.328 5.02 1 89.38 316 HIS A CA 1
ATOM 2524 C C . HIS A 1 316 ? -27.906 5 5.691 1 89.38 316 HIS A C 1
ATOM 2526 O O . HIS A 1 316 ? -28.766 4.133 5.832 1 89.38 316 HIS A O 1
ATOM 2532 N N . LEU A 1 317 ? -26.719 4.867 6.129 1 87.56 317 LEU A N 1
ATOM 2533 C CA . LEU A 1 317 ? -26.281 3.65 6.812 1 87.56 317 LEU A CA 1
ATOM 2534 C C . LEU A 1 317 ? -27.031 3.475 8.125 1 87.56 317 LEU A C 1
ATOM 2536 O O . LEU A 1 317 ? -27.406 2.355 8.492 1 87.56 317 LEU A O 1
ATOM 2540 N N . CYS A 1 318 ? -27.219 4.508 8.766 1 87.38 318 CYS A N 1
ATOM 2541 C CA . CYS A 1 318 ? -27.891 4.465 10.062 1 87.38 318 CYS A CA 1
ATOM 2542 C C . CYS A 1 318 ? -29.344 4.016 9.914 1 87.38 318 CYS A C 1
ATOM 2544 O O . CYS A 1 318 ? -29.844 3.248 10.734 1 87.38 318 CYS A O 1
ATOM 2546 N N . THR A 1 319 ? -29.969 4.441 8.914 1 84.19 319 THR A N 1
ATOM 2547 C CA . THR A 1 319 ? -31.406 4.211 8.773 1 84.19 319 THR A CA 1
ATOM 2548 C C . THR A 1 319 ? -31.672 2.879 8.078 1 84.19 319 THR A C 1
ATOM 2550 O O . THR A 1 319 ? -32.719 2.262 8.289 1 84.19 319 THR A O 1
ATOM 2553 N N . CYS A 1 320 ? -30.734 2.512 7.293 1 74.81 320 CYS A N 1
ATOM 2554 C CA . CYS A 1 320 ? -30.984 1.321 6.488 1 74.81 320 CYS A CA 1
ATOM 2555 C C . CYS A 1 320 ? -30.406 0.081 7.156 1 74.81 320 CYS A C 1
ATOM 2557 O O . CYS A 1 320 ? -30.812 -1.041 6.863 1 74.81 320 CYS A O 1
ATOM 2559 N N . ARG A 1 321 ? -29.469 0.385 8.094 1 61.94 321 ARG A N 1
ATOM 2560 C CA . ARG A 1 321 ? -28.844 -0.725 8.797 1 61.94 321 ARG A CA 1
ATOM 2561 C C . ARG A 1 321 ? -29.844 -1.439 9.703 1 61.94 321 ARG A C 1
ATOM 2563 O O . ARG A 1 321 ? -30.578 -0.797 10.453 1 61.94 321 ARG A O 1
ATOM 2570 N N . GLY A 1 322 ? -30.312 -2.672 9.461 1 57.06 322 GLY A N 1
ATOM 2571 C CA . GLY A 1 322 ? -31.219 -3.492 10.25 1 57.06 322 GLY A CA 1
ATOM 2572 C C . GLY A 1 322 ? -32.562 -3.744 9.57 1 57.06 322 GLY A C 1
ATOM 2573 O O . GLY A 1 322 ? -33.312 -4.637 9.969 1 57.06 322 GLY A O 1
ATOM 2574 N N . THR A 1 323 ? -32.906 -2.688 8.789 1 53.5 323 THR A N 1
ATOM 2575 C CA . THR A 1 323 ? -34.219 -2.893 8.172 1 53.5 323 THR A CA 1
ATOM 2576 C C . THR A 1 323 ? -34.125 -3.875 7.008 1 53.5 323 THR A C 1
ATOM 2578 O O . THR A 1 323 ? -35.094 -4.551 6.672 1 53.5 323 THR A O 1
ATOM 2581 N N . SER A 1 324 ? -32.938 -3.828 6.387 1 54.12 324 SER A N 1
ATOM 2582 C CA . SER A 1 324 ? -32.938 -4.543 5.113 1 54.12 324 SER A CA 1
ATOM 2583 C C . SER A 1 324 ? -32.375 -5.957 5.273 1 54.12 324 SER A C 1
ATOM 2585 O O . SER A 1 324 ? -31.531 -6.207 6.137 1 54.12 324 SER A O 1
ATOM 2587 N N . TYR A 1 325 ? -33.219 -6.871 4.879 1 58.97 325 TYR A N 1
ATOM 2588 C CA . TYR A 1 325 ? -32.781 -8.258 4.766 1 58.97 325 TYR A CA 1
ATOM 2589 C C . TYR A 1 325 ? -31.422 -8.344 4.086 1 58.97 325 TYR A C 1
ATOM 2591 O O . TYR A 1 325 ? -31.172 -7.664 3.09 1 58.97 325 TYR A O 1
ATOM 2599 N N . THR A 1 326 ? -30.531 -8.852 4.836 1 65 326 THR A N 1
ATOM 2600 C CA . THR A 1 326 ? -29.219 -9.055 4.227 1 65 326 THR A CA 1
ATOM 2601 C C . THR A 1 326 ? -29.328 -9.977 3.012 1 65 326 THR A C 1
ATOM 2603 O O . THR A 1 326 ? -29.844 -11.094 3.117 1 65 326 THR A O 1
ATOM 2606 N N . PRO A 1 327 ? -29.094 -9.422 1.891 1 74.5 327 PRO A N 1
ATOM 2607 C CA . PRO A 1 327 ? -29.078 -10.305 0.717 1 74.5 327 PRO A CA 1
ATOM 2608 C C . PRO A 1 327 ? -28.25 -11.57 0.938 1 74.5 327 PRO A C 1
ATOM 2610 O O . PRO A 1 327 ? -27.438 -11.625 1.866 1 74.5 327 PRO A O 1
ATOM 2613 N N . ILE A 1 328 ? -28.562 -12.57 0.29 1 73.44 328 ILE A N 1
ATOM 2614 C CA . ILE A 1 328 ? -27.891 -13.859 0.4 1 73.44 328 ILE A CA 1
ATOM 2615 C C . ILE A 1 328 ? -26.375 -13.664 0.327 1 73.44 328 ILE A C 1
ATOM 2617 O O . ILE A 1 328 ? -25.625 -14.305 1.063 1 73.44 328 ILE A O 1
ATOM 2621 N N . LEU A 1 329 ? -26.031 -12.812 -0.551 1 74 329 LEU A N 1
ATOM 2622 C CA . LEU A 1 329 ? -24.594 -12.547 -0.651 1 74 329 LEU A CA 1
ATOM 2623 C C . LEU A 1 329 ? -24.062 -11.938 0.643 1 74 329 LEU A C 1
ATOM 2625 O O . LEU A 1 329 ? -22.953 -12.25 1.067 1 74 329 LEU A O 1
ATOM 2629 N N . GLY A 1 330 ? -24.922 -11.164 1.201 1 73.81 330 GLY A N 1
ATOM 2630 C CA . GLY A 1 330 ? -24.531 -10.586 2.482 1 73.81 330 GLY A CA 1
ATOM 2631 C C . GLY A 1 330 ? -24.438 -11.617 3.592 1 73.81 330 GLY A C 1
ATOM 2632 O O . GLY A 1 330 ? -23.531 -11.57 4.414 1 73.81 330 GLY A O 1
ATOM 2633 N N . TRP A 1 331 ? -25.234 -12.586 3.385 1 74.94 331 TRP A N 1
ATOM 2634 C CA . TRP A 1 331 ? -25.234 -13.664 4.371 1 74.94 331 TRP A CA 1
ATOM 2635 C C . TRP A 1 331 ? -23.984 -14.531 4.223 1 74.94 331 TRP A C 1
ATOM 2637 O O . TRP A 1 331 ? -23.375 -14.93 5.219 1 74.94 331 TRP A O 1
ATOM 2647 N N . LEU A 1 332 ? -23.656 -14.711 3.047 1 76.56 332 LEU A N 1
ATOM 2648 C CA . LEU A 1 332 ? -22.469 -15.523 2.775 1 76.56 332 LEU A CA 1
ATOM 2649 C C . LEU A 1 332 ? -21.203 -14.82 3.264 1 76.56 332 LEU A C 1
ATOM 2651 O O . LEU A 1 332 ? -20.328 -15.461 3.848 1 76.56 332 LEU A O 1
ATOM 2655 N N . VAL A 1 333 ? -21.203 -13.547 3.072 1 76.25 333 VAL A N 1
ATOM 2656 C CA . VAL A 1 333 ? -20.016 -12.789 3.475 1 76.25 333 VAL A CA 1
ATOM 2657 C C . VAL A 1 333 ? -19.938 -12.719 5 1 76.25 333 VAL A C 1
ATOM 2659 O O . VAL A 1 333 ? -18.859 -12.828 5.578 1 76.25 333 VAL A O 1
ATOM 2662 N N . LYS A 1 334 ? -21.078 -12.68 5.59 1 75.56 334 LYS A N 1
ATOM 2663 C CA . LYS A 1 334 ? -21.141 -12.633 7.047 1 75.56 334 LYS A CA 1
ATOM 2664 C C . LYS A 1 334 ? -20.781 -13.984 7.656 1 75.56 334 LYS A C 1
ATOM 2666 O O . LYS A 1 334 ? -20.172 -14.047 8.734 1 75.56 334 LYS A O 1
ATOM 2671 N N . LEU A 1 335 ? -21.078 -14.969 6.848 1 75.75 335 LEU A N 1
ATOM 2672 C CA . LEU A 1 335 ? -20.75 -16.312 7.301 1 75.75 335 LEU A CA 1
ATOM 2673 C C . LEU A 1 335 ? -19.234 -16.516 7.336 1 75.75 335 LEU A C 1
ATOM 2675 O O . LEU A 1 335 ? -18.719 -17.219 8.211 1 75.75 335 LEU A O 1
ATOM 2679 N N . PHE A 1 336 ? -18.594 -15.805 6.441 1 75 336 PHE A N 1
ATOM 2680 C CA . PHE A 1 336 ? -17.141 -15.922 6.395 1 75 336 PHE A CA 1
ATOM 2681 C C . PHE A 1 336 ? -16.5 -14.945 7.367 1 75 336 PHE A C 1
ATOM 2683 O O . PHE A 1 336 ? -15.273 -14.812 7.398 1 75 336 PHE A O 1
ATOM 2690 N N . GLY A 1 337 ? -17.312 -14.289 8.141 1 70.19 337 GLY A N 1
ATOM 2691 C CA . GLY A 1 337 ? -16.797 -13.438 9.203 1 70.19 337 GLY A CA 1
ATOM 2692 C C . GLY A 1 337 ? -16.406 -12.055 8.727 1 70.19 337 GLY A C 1
ATOM 2693 O O . GLY A 1 337 ? -15.602 -11.375 9.367 1 70.19 337 GLY A O 1
ATOM 2694 N N . GLN A 1 338 ? -16.859 -11.68 7.523 1 76.12 338 GLN A N 1
ATOM 2695 C CA . GLN A 1 338 ? -16.484 -10.375 6.992 1 76.12 338 GLN A CA 1
ATOM 2696 C C . GLN A 1 338 ? -17.672 -9.414 7.02 1 76.12 338 GLN A C 1
ATOM 2698 O O . GLN A 1 338 ? -18.078 -8.883 5.98 1 76.12 338 GLN A O 1
ATOM 2703 N N . ASP A 1 339 ? -18.062 -9.094 8.164 1 74.12 339 ASP A N 1
ATOM 2704 C CA . ASP A 1 339 ? -19.203 -8.211 8.336 1 74.12 339 ASP A CA 1
ATOM 2705 C C . ASP A 1 339 ? -18.859 -6.773 7.957 1 74.12 339 ASP A C 1
ATOM 2707 O O . ASP A 1 339 ? -19.641 -6.094 7.289 1 74.12 339 ASP A O 1
ATOM 2711 N N . ASP A 1 340 ? -17.734 -6.434 8.273 1 72.94 340 ASP A N 1
ATOM 2712 C CA . ASP A 1 340 ? -17.328 -5.055 8.031 1 72.94 340 ASP A CA 1
ATOM 2713 C C . ASP A 1 340 ? -17.172 -4.785 6.535 1 72.94 340 ASP A C 1
ATOM 2715 O O . ASP A 1 340 ? -17.484 -3.691 6.062 1 72.94 340 ASP A O 1
ATOM 2719 N N . LEU A 1 341 ? -16.734 -5.809 5.879 1 73.31 341 LEU A N 1
ATOM 2720 C CA . LEU A 1 341 ? -16.562 -5.656 4.438 1 73.31 341 LEU A CA 1
ATOM 2721 C C . LEU A 1 341 ? -17.906 -5.484 3.746 1 73.31 341 LEU A C 1
ATOM 2723 O O . LEU A 1 341 ? -18.047 -4.676 2.824 1 73.31 341 LEU A O 1
ATOM 2727 N N . TRP A 1 342 ? -18.859 -6.207 4.266 1 75.94 342 TRP A N 1
ATOM 2728 C CA . TRP A 1 342 ? -20.188 -6.109 3.684 1 75.94 342 TRP A CA 1
ATOM 2729 C C . TRP A 1 342 ? -20.797 -4.742 3.953 1 75.94 342 TRP A C 1
ATOM 2731 O O . TRP A 1 342 ? -21.391 -4.133 3.059 1 75.94 342 TRP A O 1
ATOM 2741 N N . GLU A 1 343 ? -20.656 -4.32 5.133 1 74.19 343 GLU A N 1
ATOM 2742 C CA . GLU A 1 343 ? -21.234 -3.031 5.492 1 74.19 343 GLU A CA 1
ATOM 2743 C C . GLU A 1 343 ? -20.594 -1.896 4.707 1 74.19 343 GLU A C 1
ATOM 2745 O O . GLU A 1 343 ? -21.25 -0.934 4.324 1 74.19 343 GLU A O 1
ATOM 2750 N N . ARG A 1 344 ? -19.453 -2.102 4.422 1 71.75 344 ARG A N 1
ATOM 2751 C CA . ARG A 1 344 ? -18.719 -1.058 3.715 1 71.75 344 ARG A CA 1
ATOM 2752 C C . ARG A 1 344 ? -19.109 -1.021 2.24 1 71.75 344 ARG A C 1
ATOM 2754 O O . ARG A 1 344 ? -19.312 0.053 1.675 1 71.75 344 ARG A O 1
ATOM 2761 N N . TYR A 1 345 ? -19.328 -2.131 1.649 1 74.94 345 TYR A N 1
ATOM 2762 C CA . TYR A 1 345 ? -19.469 -2.164 0.198 1 74.94 345 TYR A CA 1
ATOM 2763 C C . TYR A 1 345 ? -20.938 -2.145 -0.204 1 74.94 345 TYR A C 1
ATOM 2765 O O . TYR A 1 345 ? -21.297 -1.638 -1.271 1 74.94 345 TYR A O 1
ATOM 2773 N N . HIS A 1 346 ? -21.75 -2.621 0.659 1 78.25 346 HIS A N 1
ATOM 2774 C CA . HIS A 1 346 ? -23.156 -2.727 0.33 1 78.25 346 HIS A CA 1
ATOM 2775 C C . HIS A 1 346 ? -23.828 -1.353 0.295 1 78.25 346 HIS A C 1
ATOM 2777 O O . HIS A 1 346 ? -24.766 -1.132 -0.47 1 78.25 346 HIS A O 1
ATOM 2783 N N . TYR A 1 347 ? -23.297 -0.442 0.983 1 81.81 347 TYR A N 1
ATOM 2784 C CA . TYR A 1 347 ? -23.953 0.854 1.097 1 81.81 347 TYR A CA 1
ATOM 2785 C C . TYR A 1 347 ? -23.234 1.909 0.269 1 81.81 347 TYR A C 1
ATOM 2787 O O . TYR A 1 347 ? -23.469 3.109 0.443 1 81.81 347 TYR A O 1
ATOM 2795 N N . LEU A 1 348 ? -22.422 1.446 -0.632 1 83.31 348 LEU A N 1
ATOM 2796 C CA . LEU A 1 348 ? -21.719 2.355 -1.537 1 83.31 348 LEU A CA 1
ATOM 2797 C C . LEU A 1 348 ? -22.531 2.568 -2.816 1 83.31 348 LEU A C 1
ATOM 2799 O O . LEU A 1 348 ? -23.266 1.679 -3.25 1 83.31 348 LEU A O 1
ATOM 2803 N N . GLY A 1 349 ? -22.469 3.773 -3.33 1 82.69 349 GLY A N 1
ATOM 2804 C CA . GLY A 1 349 ? -23.125 4.105 -4.59 1 82.69 349 GLY A CA 1
ATOM 2805 C C . GLY A 1 349 ? -22.266 4.949 -5.504 1 82.69 349 GLY A C 1
ATOM 2806 O O . GLY A 1 349 ? -21.125 5.273 -5.164 1 82.69 349 GLY A O 1
ATOM 2807 N N . ASP A 1 350 ? -22.766 5.164 -6.758 1 83.19 350 ASP A N 1
ATOM 2808 C CA . ASP A 1 350 ? -22.078 6.008 -7.73 1 83.19 350 ASP A CA 1
ATOM 2809 C C . ASP A 1 350 ? -23.031 7.02 -8.359 1 83.19 350 ASP A C 1
ATOM 2811 O O . ASP A 1 350 ? -24.219 6.73 -8.531 1 83.19 350 ASP A O 1
ATOM 2815 N N . VAL A 1 351 ? -22.531 8.141 -8.516 1 85.69 351 VAL A N 1
ATOM 2816 C CA . VAL A 1 351 ? -23.312 9.172 -9.188 1 85.69 351 VAL A CA 1
ATOM 2817 C C . VAL A 1 351 ? -22.469 9.852 -10.266 1 85.69 351 VAL A C 1
ATOM 2819 O O . VAL A 1 351 ? -21.234 9.859 -10.172 1 85.69 351 VAL A O 1
ATOM 2822 N N . GLU A 1 352 ? -23.109 10.281 -11.242 1 86.06 352 GLU A N 1
ATOM 2823 C CA . GLU A 1 352 ? -22.422 11.094 -12.234 1 86.06 352 GLU A CA 1
ATOM 2824 C C . GLU A 1 352 ? -22.016 12.445 -11.656 1 86.06 352 GLU A C 1
ATOM 2826 O O . GLU A 1 352 ? -22.781 13.07 -10.922 1 86.06 352 GLU A O 1
ATOM 2831 N N . ILE A 1 353 ? -20.844 12.93 -11.969 1 90.62 353 ILE A N 1
ATOM 2832 C CA . ILE A 1 353 ? -20.328 14.18 -11.422 1 90.62 353 ILE A CA 1
ATOM 2833 C C . ILE A 1 353 ? -21.172 15.352 -11.938 1 90.62 353 ILE A C 1
ATOM 2835 O O . ILE A 1 353 ? -21.266 15.555 -13.148 1 90.62 353 ILE A O 1
ATOM 2839 N N . PRO A 1 354 ? -21.781 16.031 -11 1 91.38 354 PRO A N 1
ATOM 2840 C CA . PRO A 1 354 ? -22.547 17.203 -11.43 1 91.38 354 PRO A CA 1
ATOM 2841 C C . PRO A 1 354 ? -21.672 18.266 -12.102 1 91.38 354 PRO A C 1
ATOM 2843 O O . PRO A 1 354 ? -20.531 18.5 -11.68 1 91.38 354 PRO A O 1
ATOM 2846 N N . GLU A 1 355 ? -22.188 18.906 -13.062 1 90.19 355 GLU A N 1
ATOM 2847 C CA . GLU A 1 355 ? -21.453 19.922 -13.82 1 90.19 355 GLU A CA 1
ATOM 2848 C C . GLU A 1 355 ? -21.047 21.094 -12.93 1 90.19 355 GLU A C 1
ATOM 2850 O O . GLU A 1 355 ? -19.984 21.688 -13.109 1 90.19 355 GLU A O 1
ATOM 2855 N N . LYS A 1 356 ? -21.906 21.375 -12.016 1 92.88 356 LYS A N 1
ATOM 2856 C CA . LYS A 1 356 ? -21.625 22.469 -11.102 1 92.88 356 LYS A CA 1
ATOM 2857 C C . LYS A 1 356 ? -20.375 22.203 -10.273 1 92.88 356 LYS A C 1
ATOM 2859 O O . LYS A 1 356 ? -19.625 23.125 -9.953 1 92.88 356 LYS A O 1
ATOM 2864 N N . VAL A 1 357 ? -20.156 20.984 -9.961 1 94.06 357 VAL A N 1
ATOM 2865 C CA . VAL A 1 357 ? -18.984 20.594 -9.188 1 94.06 357 VAL A CA 1
ATOM 2866 C C . VAL A 1 357 ? -17.719 20.828 -10.023 1 94.06 357 VAL A C 1
ATOM 2868 O O . VAL A 1 357 ? -16.734 21.391 -9.531 1 94.06 357 VAL A O 1
ATOM 2871 N N . LYS A 1 358 ? -17.812 20.5 -11.25 1 91.44 358 LYS A N 1
ATOM 2872 C CA . LYS A 1 358 ? -16.672 20.688 -12.141 1 91.44 358 LYS A CA 1
ATOM 2873 C C . LYS A 1 358 ? -16.328 22.156 -12.312 1 91.44 358 LYS A C 1
ATOM 2875 O O . LYS A 1 358 ? -15.172 22.562 -12.188 1 91.44 358 LYS A O 1
ATOM 2880 N N . GLU A 1 359 ? -17.359 22.875 -12.469 1 92.31 359 GLU A N 1
ATOM 2881 C CA . GLU A 1 359 ? -17.172 24.312 -12.695 1 92.31 359 GLU A CA 1
ATOM 2882 C C . GLU A 1 359 ? -16.578 25 -11.469 1 92.31 359 GLU A C 1
ATOM 2884 O O . GLU A 1 359 ? -15.641 25.781 -11.586 1 92.31 359 GLU A O 1
ATOM 2889 N N . MET A 1 360 ? -17.109 24.688 -10.383 1 94.44 360 MET A N 1
ATOM 2890 C CA . MET A 1 360 ? -16.656 25.328 -9.156 1 94.44 360 MET A CA 1
ATOM 2891 C C . MET A 1 360 ? -15.258 24.891 -8.781 1 94.44 360 MET A C 1
ATOM 2893 O O . MET A 1 360 ? -14.477 25.672 -8.227 1 94.44 360 MET A O 1
ATOM 2897 N N . ALA A 1 361 ? -14.961 23.672 -9.016 1 94.56 361 ALA A N 1
ATOM 2898 C CA . ALA A 1 361 ? -13.617 23.156 -8.734 1 94.56 361 ALA A CA 1
ATOM 2899 C C . ALA A 1 361 ? -12.57 23.844 -9.602 1 94.56 361 ALA A C 1
ATOM 2901 O O . ALA A 1 361 ? -11.508 24.234 -9.109 1 94.56 361 ALA A O 1
ATOM 2902 N N . PHE A 1 362 ? -12.969 24.094 -10.836 1 93.12 362 PHE A N 1
ATOM 2903 C CA . PHE A 1 362 ? -12.055 24.766 -11.758 1 93.12 362 PHE A CA 1
ATOM 2904 C C . PHE A 1 362 ? -11.82 26.203 -11.336 1 93.12 362 PHE A C 1
ATOM 2906 O O . PHE A 1 362 ? -10.688 26.688 -11.336 1 93.12 362 PHE A O 1
ATOM 2913 N N . LYS A 1 363 ? -12.883 26.766 -10.992 1 91.88 363 LYS A N 1
ATOM 2914 C CA . LYS A 1 363 ? -12.781 28.156 -10.547 1 91.88 363 LYS A CA 1
ATOM 2915 C C . LYS A 1 363 ? -11.914 28.25 -9.289 1 91.88 363 LYS A C 1
ATOM 2917 O O . LYS A 1 363 ? -11.086 29.156 -9.172 1 91.88 363 LYS A O 1
ATOM 2922 N N . HIS A 1 364 ? -12.094 27.375 -8.445 1 93.75 364 HIS A N 1
ATOM 2923 C CA . HIS A 1 364 ? -11.336 27.375 -7.195 1 93.75 364 HIS A CA 1
ATOM 2924 C C . HIS A 1 364 ? -9.859 27.125 -7.453 1 93.75 364 HIS A C 1
ATOM 2926 O O . HIS A 1 364 ? -9 27.797 -6.875 1 93.75 364 HIS A O 1
ATOM 2932 N N . ILE A 1 365 ? -9.531 26.203 -8.312 1 92.81 365 ILE A N 1
ATOM 2933 C CA . ILE A 1 365 ? -8.148 25.859 -8.625 1 92.81 365 ILE A CA 1
ATOM 2934 C C . ILE A 1 365 ? -7.457 27.047 -9.297 1 92.81 365 ILE A C 1
ATOM 2936 O O . ILE A 1 365 ? -6.305 27.344 -8.984 1 92.81 365 ILE A O 1
ATOM 2940 N N . ASN A 1 366 ? -8.164 27.656 -10.156 1 88.81 366 ASN A N 1
ATOM 2941 C CA . ASN A 1 366 ? -7.602 28.828 -10.828 1 88.81 366 ASN A CA 1
ATOM 2942 C C . ASN A 1 366 ? -7.309 29.953 -9.844 1 88.81 366 ASN A C 1
ATOM 2944 O O . ASN A 1 366 ? -6.281 30.625 -9.945 1 88.81 366 ASN A O 1
ATOM 2948 N N . ARG A 1 367 ? -8.125 30.094 -8.914 1 88 367 ARG A N 1
ATOM 2949 C CA . ARG A 1 367 ? -7.941 31.141 -7.914 1 88 367 ARG A CA 1
ATOM 2950 C C . ARG A 1 367 ? -6.727 30.859 -7.039 1 88 367 ARG A C 1
ATOM 2952 O O . ARG A 1 367 ? -5.969 31.766 -6.707 1 88 367 ARG A O 1
ATOM 2959 N N . ILE A 1 368 ? -6.527 29.625 -6.676 1 87.75 368 ILE A N 1
ATOM 2960 C CA . ILE A 1 368 ? -5.434 29.234 -5.789 1 87.75 368 ILE A CA 1
ATOM 2961 C C . ILE A 1 368 ? -4.102 29.391 -6.516 1 87.75 368 ILE A C 1
ATOM 2963 O O . ILE A 1 368 ? -3.104 29.812 -5.922 1 87.75 368 ILE A O 1
ATOM 2967 N N . THR A 1 369 ? -4.082 29.078 -7.727 1 83.44 369 THR A N 1
ATOM 2968 C CA . THR A 1 369 ? -2.844 29.125 -8.5 1 83.44 369 THR A CA 1
ATOM 2969 C C . THR A 1 369 ? -2.486 30.562 -8.859 1 83.44 369 THR A C 1
ATOM 2971 O O . THR A 1 369 ? -1.309 30.906 -8.953 1 83.44 369 THR A O 1
ATOM 2974 N N . GLU A 1 370 ? -3.465 31.391 -9.062 1 79.44 370 GLU A N 1
ATOM 2975 C CA . GLU A 1 370 ? -3.246 32.781 -9.422 1 79.44 370 GLU A CA 1
ATOM 2976 C C . GLU A 1 370 ? -2.723 33.594 -8.234 1 79.44 370 GLU A C 1
ATOM 2978 O O . GLU A 1 370 ? -1.864 34.438 -8.398 1 79.44 370 GLU A O 1
ATOM 2983 N N . LYS A 1 371 ? -3.129 33.281 -7.07 1 74.19 371 LYS A N 1
ATOM 2984 C CA . LYS A 1 371 ? -2.791 34.062 -5.883 1 74.19 371 LYS A CA 1
ATOM 2985 C C . LYS A 1 371 ? -1.471 33.594 -5.273 1 74.19 371 LYS A C 1
ATOM 2987 O O . LYS A 1 371 ? -1.014 34.156 -4.27 1 74.19 371 LYS A O 1
ATOM 2992 N N . GLY A 1 372 ? -0.883 32.656 -5.879 1 71.5 372 GLY A N 1
ATOM 2993 C CA . GLY A 1 372 ? 0.405 32.188 -5.383 1 71.5 372 GLY A CA 1
ATOM 2994 C C . GLY A 1 372 ? 0.296 31.344 -4.125 1 71.5 372 GLY A C 1
ATOM 2995 O O . GLY A 1 372 ? 1.224 31.297 -3.316 1 71.5 372 GLY A O 1
ATOM 2996 N N . ASP A 1 373 ? -0.816 30.766 -3.896 1 76.19 373 ASP A N 1
ATOM 2997 C CA . ASP A 1 373 ? -1.032 29.953 -2.709 1 76.19 373 ASP A CA 1
ATOM 2998 C C . ASP A 1 373 ? -0.446 28.547 -2.891 1 76.19 373 ASP A C 1
ATOM 3000 O O . ASP A 1 373 ? -0.655 27.672 -2.055 1 76.19 373 ASP A O 1
ATOM 3004 N N . VAL A 1 374 ? 0.213 28.391 -3.988 1 77.25 374 VAL A N 1
ATOM 3005 C CA . VAL A 1 374 ? 0.876 27.109 -4.242 1 77.25 374 VAL A CA 1
ATOM 3006 C C . VAL A 1 374 ? 2.391 27.297 -4.141 1 77.25 374 VAL A C 1
ATOM 3008 O O . VAL A 1 374 ? 2.932 28.312 -4.555 1 77.25 374 VAL A O 1
ATOM 3011 N N . ASN A 1 375 ? 2.951 26.344 -3.527 1 71.81 375 ASN A N 1
ATOM 3012 C CA . ASN A 1 375 ? 4.402 26.406 -3.381 1 71.81 375 ASN A CA 1
ATOM 3013 C C . ASN A 1 375 ? 5.113 26.031 -4.676 1 71.81 375 ASN A C 1
ATOM 3015 O O . ASN A 1 375 ? 4.469 25.812 -5.699 1 71.81 375 ASN A O 1
ATOM 3019 N N . THR A 1 376 ? 6.379 26.031 -4.598 1 65.06 376 THR A N 1
ATOM 3020 C CA . THR A 1 376 ? 7.203 25.812 -5.777 1 65.06 376 THR A CA 1
ATOM 3021 C C . THR A 1 376 ? 7.039 24.375 -6.281 1 65.06 376 THR A C 1
ATOM 3023 O O . THR A 1 376 ? 7.43 24.062 -7.406 1 65.06 376 THR A O 1
ATOM 3026 N N . MET A 1 377 ? 6.348 23.625 -5.492 1 71.06 377 MET A N 1
ATOM 3027 C CA . MET A 1 377 ? 6.168 22.234 -5.898 1 71.06 377 MET A CA 1
ATOM 3028 C C . MET A 1 377 ? 4.727 21.984 -6.328 1 71.06 377 MET A C 1
ATOM 3030 O O . MET A 1 377 ? 4.359 20.844 -6.625 1 71.06 377 MET A O 1
ATOM 3034 N N . GLY A 1 378 ? 3.982 23.031 -6.355 1 74.19 378 GLY A N 1
ATOM 3035 C CA . GLY A 1 378 ? 2.594 22.875 -6.758 1 74.19 378 GLY A CA 1
ATOM 3036 C C . GLY A 1 378 ? 1.693 22.422 -5.629 1 74.19 378 GLY A C 1
ATOM 3037 O O . GLY A 1 378 ? 0.569 21.969 -5.867 1 74.19 378 GLY A O 1
ATOM 3038 N N . VAL A 1 379 ? 2.193 22.484 -4.434 1 77.44 379 VAL A N 1
ATOM 3039 C CA . VAL A 1 379 ? 1.41 22.062 -3.281 1 77.44 379 VAL A CA 1
ATOM 3040 C C . VAL A 1 379 ? 0.741 23.266 -2.629 1 77.44 379 VAL A C 1
ATOM 3042 O O . VAL A 1 379 ? 1.361 24.328 -2.479 1 77.44 379 VAL A O 1
ATOM 3045 N N . ILE A 1 380 ? -0.486 23.109 -2.266 1 82.88 380 ILE A N 1
ATOM 3046 C CA . ILE A 1 380 ? -1.259 24.172 -1.647 1 82.88 380 ILE A CA 1
ATOM 3047 C C . ILE A 1 380 ? -0.685 24.5 -0.27 1 82.88 380 ILE A C 1
ATOM 3049 O O . ILE A 1 380 ? -0.457 23.594 0.54 1 82.88 380 ILE A O 1
ATOM 3053 N N . ARG A 1 381 ? -0.532 25.719 0.044 1 76.06 381 ARG A N 1
ATOM 3054 C CA . ARG A 1 381 ? 0.098 26.172 1.281 1 76.06 381 ARG A CA 1
ATOM 3055 C C . ARG A 1 381 ? -0.908 26.203 2.426 1 76.06 381 ARG A C 1
ATOM 3057 O O . ARG A 1 381 ? -0.592 25.812 3.549 1 76.06 381 ARG A O 1
ATOM 3064 N N . LYS A 1 382 ? -2.059 26.625 2.125 1 81.06 382 LYS A N 1
ATOM 3065 C CA . LYS A 1 382 ? -3.074 26.812 3.158 1 81.06 382 LYS A CA 1
ATOM 3066 C C . LYS A 1 382 ? -3.725 25.484 3.541 1 81.06 382 LYS A C 1
ATOM 3068 O O . LYS A 1 382 ? -3.789 24.562 2.727 1 81.06 382 LYS A O 1
ATOM 3073 N N . ASN A 1 383 ? -4.184 25.453 4.754 1 82.88 383 ASN A N 1
ATOM 3074 C CA . ASN A 1 383 ? -4.883 24.266 5.246 1 82.88 383 ASN A CA 1
ATOM 3075 C C . ASN A 1 383 ? -6.305 24.188 4.699 1 82.88 383 ASN A C 1
ATOM 3077 O O . ASN A 1 383 ? -6.789 25.125 4.074 1 82.88 383 ASN A O 1
ATOM 3081 N N . TRP A 1 384 ? -6.891 23.047 4.938 1 88.38 384 TRP A N 1
ATOM 3082 C CA . TRP A 1 384 ? -8.227 22.797 4.402 1 88.38 384 TRP A CA 1
ATOM 3083 C C . TRP A 1 384 ? -9.227 23.812 4.965 1 88.38 384 TRP A C 1
ATOM 3085 O O . TRP A 1 384 ? -9.227 24.094 6.164 1 88.38 384 TRP A O 1
ATOM 3095 N N . GLY A 1 385 ? -10.016 24.469 4.141 1 89.56 385 GLY A N 1
ATOM 3096 C CA . GLY A 1 385 ? -11.086 25.359 4.523 1 89.56 385 GLY A CA 1
ATOM 3097 C C . GLY A 1 385 ? -10.609 26.781 4.785 1 89.56 385 GLY A C 1
ATOM 3098 O O . GLY A 1 385 ? -11.422 27.719 4.84 1 89.56 385 GLY A O 1
ATOM 3099 N N . GLN A 1 386 ? -9.336 27.016 4.918 1 87.38 386 GLN A N 1
ATOM 3100 C CA . GLN A 1 386 ? -8.82 28.328 5.301 1 87.38 386 GLN A CA 1
ATOM 3101 C C . GLN A 1 386 ? -9.086 29.359 4.211 1 87.38 386 GLN A C 1
ATOM 3103 O O . GLN A 1 386 ? -9.414 30.516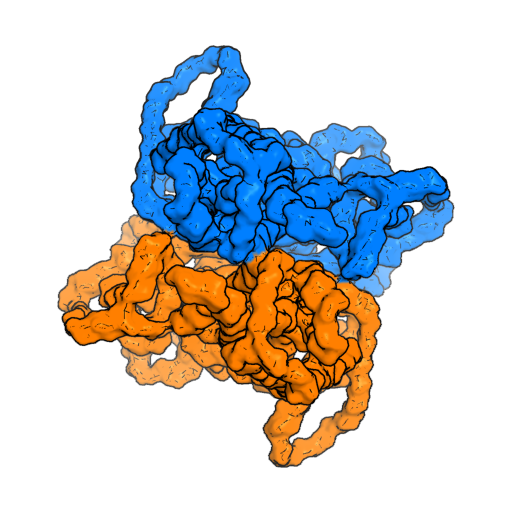 4.508 1 87.38 386 GLN A O 1
ATOM 3108 N N . ARG A 1 387 ? -8.945 28.984 3.039 1 88 387 ARG A N 1
ATOM 3109 C CA . ARG A 1 387 ? -9.156 29.922 1.939 1 88 387 ARG A CA 1
ATOM 3110 C C . ARG A 1 387 ? -10.609 30.359 1.869 1 88 387 ARG A C 1
ATOM 3112 O O . ARG A 1 387 ? -10.898 31.547 1.67 1 88 387 ARG A O 1
ATOM 3119 N N . THR A 1 388 ? -11.453 29.422 1.97 1 90.62 388 THR A N 1
ATOM 3120 C CA . THR A 1 388 ? -12.875 29.734 1.909 1 90.62 388 THR A CA 1
ATOM 3121 C C . THR A 1 388 ? -13.297 30.547 3.123 1 90.62 388 THR A C 1
ATOM 3123 O O . THR A 1 388 ? -14.133 31.453 3.006 1 90.62 388 THR A O 1
ATOM 3126 N N . MET A 1 389 ? -12.711 30.312 4.25 1 90.5 389 MET A N 1
ATOM 3127 C CA . MET A 1 389 ? -13.031 31.078 5.449 1 90.5 389 MET A CA 1
ATOM 3128 C C . MET A 1 389 ? -12.594 32.531 5.301 1 90.5 389 MET A C 1
ATOM 3130 O O . MET A 1 389 ? -13.297 33.438 5.73 1 90.5 389 MET A O 1
ATOM 3134 N N . GLU A 1 390 ? -11.5 32.656 4.711 1 88.44 390 GLU A N 1
ATOM 3135 C CA . GLU A 1 390 ? -11.008 34.031 4.48 1 88.44 390 GLU A CA 1
ATOM 3136 C C . GLU A 1 390 ? -11.883 34.75 3.48 1 88.44 390 GLU A C 1
ATOM 3138 O O . GLU A 1 390 ? -12.172 35.938 3.666 1 88.44 390 GLU A O 1
ATOM 3143 N N . ARG A 1 391 ? -12.258 34.125 2.504 1 87.88 391 ARG A N 1
ATOM 3144 C CA . ARG A 1 391 ? -13.055 34.75 1.453 1 87.88 391 ARG A CA 1
ATOM 3145 C C . ARG A 1 391 ? -14.422 35.156 1.981 1 87.88 391 ARG A C 1
ATOM 3147 O O . ARG A 1 391 ? -14.93 36.25 1.632 1 87.88 391 ARG A O 1
ATOM 3154 N N . PHE A 1 392 ? -15.031 34.312 2.752 1 88.88 392 PHE A N 1
ATOM 3155 C CA . PHE A 1 392 ? -16.375 34.594 3.262 1 88.88 392 PHE A CA 1
ATOM 3156 C C . PHE A 1 392 ? -16.297 35.281 4.621 1 88.88 392 PHE A C 1
ATOM 3158 O O . PHE A 1 392 ? -17.328 35.5 5.266 1 88.88 392 PHE A O 1
ATOM 3165 N N . ARG A 1 393 ? -15.07 35.688 5.16 1 85.38 393 ARG A N 1
ATOM 3166 C CA . ARG A 1 393 ? -14.867 36.312 6.457 1 85.38 393 ARG A CA 1
ATOM 3167 C C . ARG A 1 393 ? -15.57 35.531 7.562 1 85.38 393 ARG A C 1
ATOM 3169 O O . ARG A 1 393 ? -16.266 36.125 8.398 1 85.38 393 ARG A O 1
ATOM 3176 N N . TRP A 1 394 ? -15.445 34.219 7.285 1 82.12 394 TRP A N 1
ATOM 3177 C CA . TRP A 1 394 ? -16.047 33.312 8.25 1 82.12 394 TRP A CA 1
ATOM 3178 C C . TRP A 1 394 ? -15.055 32.906 9.32 1 82.12 394 TRP A C 1
ATOM 3180 O O . TRP A 1 394 ? -13.961 32.438 9.008 1 82.12 394 TRP A O 1
ATOM 3190 N N . GLU A 1 395 ? -15.102 33.312 10.516 1 72.06 395 GLU A N 1
ATOM 3191 C CA . GLU A 1 395 ? -14.172 33 11.594 1 72.06 395 GLU A CA 1
ATOM 3192 C C . GLU A 1 395 ? -14.75 31.938 12.523 1 72.06 395 GLU A C 1
ATOM 3194 O O . GLU A 1 395 ? -15.336 32.25 13.555 1 72.06 395 GLU A O 1
ATOM 3199 N N . PRO A 1 396 ? -14.805 30.703 11.961 1 64.44 396 PRO A N 1
ATOM 3200 C CA . PRO A 1 396 ? -15.328 29.719 12.914 1 64.44 396 PRO A CA 1
ATOM 3201 C C . PRO A 1 396 ? -14.328 29.359 14.008 1 64.44 396 PRO A C 1
ATOM 3203 O O . PRO A 1 396 ? -13.117 29.547 13.828 1 64.44 396 PRO A O 1
ATOM 3206 N N . SER A 1 397 ? -14.758 29.031 15.156 1 64.56 397 SER A N 1
ATOM 3207 C CA . SER A 1 397 ? -13.898 28.469 16.188 1 64.56 397 SER A CA 1
ATOM 3208 C C . SER A 1 397 ? -13.148 27.25 15.664 1 64.56 397 SER A C 1
ATOM 3210 O O . SER A 1 397 ? -13.664 26.516 14.812 1 64.56 397 SER A O 1
ATOM 3212 N N . ASP A 1 398 ? -11.906 27.203 15.797 1 63.31 398 ASP A N 1
ATOM 3213 C CA . ASP A 1 398 ? -10.992 26.125 15.438 1 63.31 398 ASP A CA 1
ATOM 3214 C C . ASP A 1 398 ? -11.625 24.766 15.688 1 63.31 398 ASP A C 1
ATOM 3216 O O . ASP A 1 398 ? -11.258 23.781 15.047 1 63.31 398 ASP A O 1
ATOM 3220 N N . THR A 1 399 ? -12.711 24.844 16.328 1 65.44 399 THR A N 1
ATOM 3221 C CA . THR A 1 399 ? -13.32 23.594 16.75 1 65.44 399 THR A CA 1
ATOM 3222 C C . THR A 1 399 ? -14.133 22.984 15.609 1 65.44 399 THR A C 1
ATOM 3224 O O . THR A 1 399 ? -14.258 21.75 15.508 1 65.44 399 THR A O 1
ATOM 3227 N N . TYR A 1 400 ? -14.484 23.797 14.617 1 74.25 400 TYR A N 1
ATOM 3228 C CA . TYR A 1 400 ? -15.367 23.281 13.57 1 74.25 400 TYR A CA 1
ATOM 3229 C C . TYR A 1 400 ? -14.562 22.594 12.477 1 74.25 400 TYR A C 1
ATOM 3231 O O . TYR A 1 400 ? -15.078 21.734 11.766 1 74.25 400 TYR A O 1
ATOM 3239 N N . MET A 1 401 ? -13.367 22.969 12.344 1 79.12 401 MET A N 1
ATOM 3240 C CA . MET A 1 401 ? -12.555 22.406 11.266 1 79.12 401 MET A CA 1
ATOM 3241 C C . MET A 1 401 ? -11.867 21.125 11.734 1 79.12 401 MET A C 1
ATOM 3243 O O . MET A 1 401 ? -11.477 20.297 10.914 1 79.12 401 MET A O 1
ATOM 3247 N N . GLY A 1 402 ? -11.969 20.812 12.891 1 69.12 402 GLY A N 1
ATOM 3248 C CA . GLY A 1 402 ? -11.328 19.609 13.406 1 69.12 402 GLY A CA 1
ATOM 3249 C C . GLY A 1 402 ? -9.82 19.734 13.516 1 69.12 402 GLY A C 1
ATOM 3250 O O . GLY A 1 402 ? -9.219 20.594 12.867 1 69.12 402 GLY A O 1
ATOM 3251 N N . ALA A 1 403 ? -9.25 18.938 14.227 1 70.5 403 ALA A N 1
ATOM 3252 C CA . ALA A 1 403 ? -7.805 18.891 14.414 1 70.5 403 ALA A CA 1
ATOM 3253 C C . ALA A 1 403 ? -7.121 18.234 13.219 1 70.5 403 ALA A C 1
ATOM 3255 O O . ALA A 1 403 ? -5.988 18.578 12.875 1 70.5 403 ALA A O 1
ATOM 3256 N N . GLU A 1 404 ? -7.852 17.281 12.625 1 78.94 404 GLU A N 1
ATOM 3257 C CA . GLU A 1 404 ? -7.379 16.578 11.43 1 78.94 404 GLU A CA 1
ATOM 3258 C C . GLU A 1 404 ? -8.359 16.734 10.273 1 78.94 404 GLU A C 1
ATOM 3260 O O . GLU A 1 404 ? -9.555 16.953 10.492 1 78.94 404 GLU A O 1
ATOM 3265 N N . PHE A 1 405 ? -7.902 16.672 9.203 1 87.12 405 PHE A N 1
ATOM 3266 C CA . PHE A 1 405 ? -8.695 16.859 7.996 1 87.12 405 PHE A CA 1
ATOM 3267 C C . PHE A 1 405 ? -9.883 15.898 7.98 1 87.12 405 PHE A C 1
ATOM 3269 O O . PHE A 1 405 ? -11.008 16.297 7.645 1 87.12 405 PHE A O 1
ATOM 3276 N N . GLN A 1 406 ? -9.727 14.672 8.344 1 88.19 406 GLN A N 1
ATOM 3277 C CA . GLN A 1 406 ? -10.781 13.664 8.281 1 88.19 406 GLN A CA 1
ATOM 3278 C C . GLN A 1 406 ? -11.859 13.938 9.336 1 88.19 406 GLN A C 1
ATOM 3280 O O . GLN A 1 406 ? -13.031 13.617 9.125 1 88.19 406 GLN A O 1
ATOM 3285 N N . GLU A 1 407 ? -11.406 14.461 10.438 1 87.38 407 GLU A N 1
ATOM 3286 C CA . GLU A 1 407 ? -12.391 14.883 11.43 1 87.38 407 GLU A CA 1
ATOM 3287 C C . GLU A 1 407 ? -13.305 15.969 10.883 1 87.38 407 GLU A C 1
ATOM 3289 O O . GLU A 1 407 ? -14.508 15.977 11.156 1 87.38 407 GLU A O 1
ATOM 3294 N N . GLY A 1 408 ? -12.68 16.844 10.133 1 89.88 408 GLY A N 1
ATOM 3295 C CA . GLY A 1 408 ? -13.461 17.891 9.492 1 89.88 408 GLY A CA 1
ATOM 3296 C C . GLY A 1 408 ? -14.484 17.359 8.508 1 89.88 408 GLY A C 1
ATOM 3297 O O . GLY A 1 408 ? -15.602 17.859 8.43 1 89.88 408 GLY A O 1
ATOM 3298 N N . ILE A 1 409 ? -14.156 16.297 7.809 1 94.31 409 ILE A N 1
ATOM 3299 C CA . ILE A 1 409 ? -15.07 15.711 6.84 1 94.31 409 ILE A CA 1
ATOM 3300 C C . ILE A 1 409 ? -16.297 15.156 7.555 1 94.31 409 ILE A C 1
ATOM 3302 O O . ILE A 1 409 ? -17.438 15.352 7.105 1 94.31 409 ILE A O 1
ATOM 3306 N N . ILE A 1 410 ? -16.078 14.555 8.703 1 92.75 410 ILE A N 1
ATOM 3307 C CA . ILE A 1 410 ? -17.188 13.938 9.445 1 92.75 410 ILE A CA 1
ATOM 3308 C C . ILE A 1 410 ? -18.109 15.023 9.984 1 92.75 410 ILE A C 1
ATOM 3310 O O . ILE A 1 410 ? -19.328 14.945 9.82 1 92.75 410 ILE A O 1
ATOM 3314 N N . ILE A 1 411 ? -17.547 16.062 10.562 1 92.69 411 ILE A N 1
ATOM 3315 C CA . ILE A 1 411 ? -18.328 17.141 11.156 1 92.69 411 ILE A CA 1
ATOM 3316 C C . ILE A 1 411 ? -19.141 17.844 10.078 1 92.69 411 ILE A C 1
ATOM 3318 O O . ILE A 1 411 ? -20.359 18.031 10.234 1 92.69 411 ILE A O 1
ATOM 3322 N N . TRP A 1 412 ? -18.5 18.125 9.008 1 95.38 412 TRP A N 1
ATOM 3323 C CA . TRP A 1 412 ? -19.172 18.875 7.949 1 95.38 412 TRP A CA 1
ATOM 3324 C C . TRP A 1 412 ? -20.188 18 7.219 1 95.38 412 TRP A C 1
ATOM 3326 O O . TRP A 1 412 ? -21.188 18.5 6.711 1 95.38 412 TRP A O 1
ATOM 3336 N N . HIS A 1 413 ? -19.969 16.703 7.117 1 96.19 413 HIS A N 1
ATOM 3337 C CA . HIS A 1 413 ? -20.938 15.805 6.5 1 96.19 413 HIS A CA 1
ATOM 3338 C C . HIS A 1 413 ? -22.219 15.75 7.305 1 96.19 413 HIS A C 1
ATOM 3340 O O . HIS A 1 413 ? -23.312 15.867 6.742 1 96.19 413 HIS A O 1
ATOM 3346 N N . ILE A 1 414 ? -22.094 15.562 8.578 1 94.19 414 ILE A N 1
ATOM 3347 C CA . ILE A 1 414 ? -23.281 15.516 9.438 1 94.19 414 ILE A CA 1
ATOM 3348 C C . ILE A 1 414 ? -23.984 16.859 9.406 1 94.19 414 ILE A C 1
ATOM 3350 O O . ILE A 1 414 ? -25.219 16.922 9.32 1 94.19 414 ILE A O 1
ATOM 3354 N N . ALA A 1 415 ? -23.234 17.953 9.445 1 94.31 415 ALA A N 1
ATOM 3355 C CA . ALA A 1 415 ? -23.828 19.297 9.375 1 94.31 415 ALA A CA 1
ATOM 3356 C C . ALA A 1 415 ? -24.578 19.5 8.062 1 94.31 415 ALA A C 1
ATOM 3358 O O . ALA A 1 415 ? -25.609 20.156 8.039 1 94.31 415 ALA A O 1
ATOM 3359 N N . THR A 1 416 ? -24 18.969 7 1 95.19 416 THR A N 1
ATOM 3360 C CA . THR A 1 416 ? -24.625 19.094 5.691 1 95.19 416 THR A CA 1
ATOM 3361 C C . THR A 1 416 ? -25.969 18.344 5.66 1 95.19 416 THR A C 1
ATOM 3363 O O . THR A 1 416 ? -26.938 18.844 5.102 1 95.19 416 THR A O 1
ATOM 3366 N N . GLU A 1 417 ? -26.016 17.188 6.238 1 93.12 417 GLU A N 1
ATOM 3367 C CA . GLU A 1 417 ? -27.266 16.438 6.281 1 93.12 417 GLU A CA 1
ATOM 3368 C C . GLU A 1 417 ? -28.328 17.172 7.086 1 93.12 417 GLU A C 1
ATOM 3370 O O . GLU A 1 417 ? -29.5 17.156 6.719 1 93.12 417 GLU A O 1
ATOM 3375 N N . LEU A 1 418 ? -27.906 17.781 8.102 1 92.56 418 LEU A N 1
ATOM 3376 C CA . LEU A 1 418 ? -28.828 18.578 8.898 1 92.56 418 LEU A CA 1
ATOM 3377 C C . LEU A 1 418 ? -29.281 19.812 8.133 1 92.56 418 LEU A C 1
ATOM 3379 O O . LEU A 1 418 ? -30.453 20.172 8.188 1 92.56 418 LEU A O 1
ATOM 3383 N N . PHE A 1 419 ? -28.312 20.406 7.477 1 92.06 419 PHE A N 1
ATOM 3384 C CA . PHE A 1 419 ? -28.609 21.547 6.637 1 92.06 419 PHE A CA 1
ATOM 3385 C C . PHE A 1 419 ? -29.625 21.188 5.551 1 92.06 419 PHE A C 1
ATOM 3387 O O . PHE A 1 419 ? -30.594 21.906 5.324 1 92.06 419 PHE A O 1
ATOM 3394 N N . LEU A 1 420 ? -29.438 20.031 4.898 1 88 420 LEU A N 1
ATOM 3395 C CA . LEU A 1 420 ? -30.312 19.594 3.822 1 88 420 LEU A CA 1
ATOM 3396 C C . LEU A 1 420 ? -31.688 19.219 4.359 1 88 420 LEU A C 1
ATOM 3398 O O . LEU A 1 420 ? -32.719 19.484 3.703 1 88 420 LEU A O 1
ATOM 3402 N N . SER A 1 421 ? -31.719 18.656 5.488 1 84.5 421 SER A N 1
ATOM 3403 C CA . SER A 1 421 ? -33 18.297 6.098 1 84.5 421 SER A CA 1
ATOM 3404 C C . SER A 1 421 ? -33.812 19.531 6.434 1 84.5 421 SER A C 1
ATOM 3406 O O . SER A 1 421 ? -35.031 19.531 6.281 1 84.5 421 SER A O 1
ATOM 3408 N N . ARG A 1 422 ? -33.219 20.531 6.848 1 81 422 ARG A N 1
ATOM 3409 C CA . ARG A 1 422 ? -33.875 21.797 7.16 1 81 422 ARG A CA 1
ATOM 3410 C C . ARG A 1 422 ? -34.375 22.484 5.891 1 81 422 ARG A C 1
ATOM 3412 O O . ARG A 1 422 ? -35.469 23.031 5.852 1 81 422 ARG A O 1
ATOM 3419 N N . PHE A 1 423 ? -33.562 22.438 4.93 1 74.31 423 PHE A N 1
ATOM 3420 C CA . PHE A 1 423 ? -33.844 23.094 3.666 1 74.31 423 PHE A CA 1
ATOM 3421 C C . PHE A 1 423 ? -35.031 22.422 2.977 1 74.31 423 PHE A C 1
ATOM 3423 O O . PHE A 1 423 ? -35.906 23.094 2.418 1 74.31 423 PHE A O 1
ATOM 3430 N N . ASN A 1 424 ? -35 21.125 2.895 1 69.75 424 ASN A N 1
ATOM 3431 C CA . ASN A 1 424 ? -36.062 20.375 2.248 1 69.75 424 ASN A CA 1
ATOM 3432 C C . ASN A 1 424 ? -37.406 20.594 2.957 1 69.75 424 ASN A C 1
ATOM 3434 O O . ASN A 1 424 ? -38.469 20.594 2.318 1 69.75 424 ASN A O 1
ATOM 3438 N N . ARG A 1 425 ? -37.406 20.766 4.09 1 61.97 425 ARG A N 1
ATOM 3439 C CA . ARG A 1 425 ? -38.625 21.016 4.855 1 61.97 425 ARG A CA 1
ATOM 3440 C C . ARG A 1 425 ? -39.219 22.375 4.527 1 61.97 425 ARG A C 1
ATOM 3442 O O . ARG A 1 425 ? -40.438 22.531 4.48 1 61.97 425 ARG A O 1
ATOM 3449 N N . VAL A 1 426 ? -38.25 23.25 4.328 1 56.72 426 VAL A N 1
ATOM 3450 C CA . VAL A 1 426 ? -38.688 24.625 4.098 1 56.72 426 VAL A CA 1
ATOM 3451 C C . VAL A 1 426 ? -39.094 24.797 2.631 1 56.72 426 VAL A C 1
ATOM 3453 O O . VAL A 1 426 ? -40.094 25.453 2.318 1 56.72 426 VAL A O 1
ATOM 3456 N N . ASN A 1 427 ? -38.188 24.219 1.732 1 59.41 427 ASN A N 1
ATOM 3457 C CA . ASN A 1 427 ? -38.406 24.5 0.318 1 59.41 427 ASN A CA 1
ATOM 3458 C C . ASN A 1 427 ? -38.938 23.297 -0.426 1 59.41 427 ASN A C 1
ATOM 3460 O O . ASN A 1 427 ? -38.344 22.219 -0.42 1 59.41 427 ASN A O 1
ATOM 3464 N N . ASP A 1 428 ? -40.281 22.719 -0.116 1 52.94 428 ASP A N 1
ATOM 3465 C CA . ASP A 1 428 ? -40.969 21.562 -0.68 1 52.94 428 ASP A CA 1
ATOM 3466 C C . ASP A 1 428 ? -40.188 20.953 -1.834 1 52.94 428 ASP A C 1
ATOM 3468 O O . ASP A 1 428 ? -40.406 19.797 -2.201 1 52.94 428 ASP A O 1
ATOM 3472 N N . GLN A 1 429 ? -39.75 21.703 -2.945 1 47.72 429 GLN A N 1
ATOM 3473 C CA . GLN A 1 429 ? -39.531 21.219 -4.301 1 47.72 429 GLN A CA 1
ATOM 3474 C C . GLN A 1 429 ? -38.031 21.203 -4.621 1 47.72 429 GLN A C 1
ATOM 3476 O O . GLN A 1 429 ? -37.625 20.766 -5.703 1 47.72 429 GLN A O 1
ATOM 3481 N N . ASN A 1 430 ? -36.969 21.688 -3.945 1 48.19 430 ASN A N 1
ATOM 3482 C CA . ASN A 1 430 ? -35.844 22.281 -4.676 1 48.19 430 ASN A CA 1
ATOM 3483 C C . ASN A 1 430 ? -34.594 21.406 -4.574 1 48.19 430 ASN A C 1
ATOM 3485 O O . ASN A 1 430 ? -33.469 21.922 -4.586 1 48.19 430 ASN A O 1
ATOM 3489 N N . ASP A 1 431 ? -34.781 20.25 -4.168 1 54.88 431 ASP A N 1
ATOM 3490 C CA . ASP A 1 431 ? -33.625 19.391 -4.328 1 54.88 431 ASP A CA 1
ATOM 3491 C C . ASP A 1 431 ? -33.031 19.5 -5.738 1 54.88 431 ASP A C 1
ATOM 3493 O O . ASP A 1 431 ? -31.938 19.016 -6.004 1 54.88 431 ASP A O 1
ATOM 3497 N N . ALA A 1 432 ? -33.906 20.016 -6.605 1 60.41 432 ALA A N 1
ATOM 3498 C CA . ALA A 1 432 ? -33.594 20.062 -8.031 1 60.41 432 ALA A CA 1
ATOM 3499 C C . ALA A 1 432 ? -32.625 21.203 -8.344 1 60.41 432 ALA A C 1
ATOM 3501 O O . ALA A 1 432 ? -32.188 21.359 -9.492 1 60.41 432 ALA A O 1
ATOM 3502 N N . GLU A 1 433 ? -32.219 21.906 -7.129 1 80.12 433 GLU A N 1
ATOM 3503 C CA . GLU A 1 433 ? -31.281 22.984 -7.414 1 80.12 433 GLU A CA 1
ATOM 3504 C C . GLU A 1 433 ? -29.875 22.438 -7.598 1 80.12 433 GLU A C 1
ATOM 3506 O O . GLU A 1 433 ? -29.406 21.609 -6.809 1 80.12 433 GLU A O 1
ATOM 3511 N N . PRO A 1 434 ? -29.312 22.766 -8.703 1 88.44 434 PRO A N 1
ATOM 3512 C CA . PRO A 1 434 ? -27.969 22.281 -9.031 1 88.44 434 PRO A CA 1
ATOM 3513 C C . PRO A 1 434 ? -26.984 22.5 -7.891 1 88.44 434 PRO A C 1
ATOM 3515 O O . PRO A 1 434 ? -26.078 21.688 -7.695 1 88.44 434 PRO A O 1
ATOM 3518 N N . THR A 1 435 ? -27.266 23.516 -7.09 1 91.62 435 THR A N 1
ATOM 3519 C CA . THR A 1 435 ? -26.359 23.812 -5.984 1 91.62 435 THR A CA 1
ATOM 3520 C C . THR A 1 435 ? -26.516 22.781 -4.871 1 91.62 435 THR A C 1
ATOM 3522 O O . THR A 1 435 ? -25.531 22.297 -4.324 1 91.62 435 THR A O 1
ATOM 3525 N N . MET A 1 436 ? -27.75 22.422 -4.613 1 91 436 MET A N 1
ATOM 3526 C CA . MET A 1 436 ? -28 21.453 -3.555 1 91 436 MET A CA 1
ATOM 3527 C C . MET A 1 436 ? -27.547 20.062 -3.971 1 91 436 MET A C 1
ATOM 3529 O O . MET A 1 436 ? -27.047 19.297 -3.145 1 91 436 MET A O 1
ATOM 3533 N N . GLN A 1 437 ? -27.641 19.812 -5.152 1 90.88 437 GLN A N 1
ATOM 3534 C CA . GLN A 1 437 ? -27.172 18.531 -5.672 1 90.88 437 GLN A CA 1
ATOM 3535 C C . GLN A 1 437 ? -25.656 18.438 -5.59 1 90.88 437 GLN A C 1
ATOM 3537 O O . GLN A 1 437 ? -25.109 17.375 -5.27 1 90.88 437 GLN A O 1
ATOM 3542 N N . ALA A 1 438 ? -25.047 19.516 -5.867 1 94.88 438 ALA A N 1
ATOM 3543 C CA . ALA A 1 438 ? -23.594 19.547 -5.812 1 94.88 438 ALA A CA 1
ATOM 3544 C C . ALA A 1 438 ? -23.094 19.375 -4.383 1 94.88 438 ALA A C 1
ATOM 3546 O O . ALA A 1 438 ? -22.125 18.641 -4.145 1 94.88 438 ALA A O 1
ATOM 3547 N N . ILE A 1 439 ? -23.797 20 -3.479 1 95.62 439 ILE A N 1
ATOM 3548 C CA . ILE A 1 439 ? -23.422 19.922 -2.074 1 95.62 439 ILE A CA 1
ATOM 3549 C C . ILE A 1 439 ? -23.562 18.484 -1.587 1 95.62 439 ILE A C 1
ATOM 3551 O O . ILE A 1 439 ? -22.656 17.922 -0.966 1 95.62 439 ILE A O 1
ATOM 3555 N N . LYS A 1 440 ? -24.656 17.891 -1.937 1 93.38 440 LYS A N 1
ATOM 3556 C CA . LYS A 1 440 ? -24.922 16.516 -1.537 1 93.38 440 LYS A CA 1
ATOM 3557 C C . LYS A 1 440 ? -23.891 15.562 -2.145 1 93.38 440 LYS A C 1
ATOM 3559 O O . LYS A 1 440 ? -23.359 14.703 -1.449 1 93.38 440 LYS A O 1
ATOM 3564 N N . ALA A 1 441 ? -23.625 15.75 -3.357 1 93.94 441 ALA A N 1
ATOM 3565 C CA . ALA A 1 441 ? -22.688 14.883 -4.07 1 93.94 441 ALA A CA 1
ATOM 3566 C C . ALA A 1 441 ? -21.297 14.992 -3.482 1 93.94 441 ALA A C 1
ATOM 3568 O O . ALA A 1 441 ? -20.594 13.992 -3.309 1 93.94 441 ALA A O 1
ATOM 3569 N N . LEU A 1 442 ? -20.938 16.203 -3.131 1 96.75 442 LEU A N 1
ATOM 3570 C CA . LEU A 1 442 ? -19.594 16.422 -2.611 1 96.75 442 LEU A CA 1
ATOM 3571 C C . LEU A 1 442 ? -19.469 15.891 -1.188 1 96.75 442 LEU A C 1
ATOM 3573 O O . LEU A 1 442 ? -18.453 15.289 -0.837 1 96.75 442 LEU A O 1
ATOM 3577 N N . SER A 1 443 ? -20.484 16.156 -0.426 1 96.62 443 SER A N 1
ATOM 3578 C CA . SER A 1 443 ? -20.469 15.648 0.941 1 96.62 443 SER A CA 1
ATOM 3579 C C . SER A 1 443 ? -20.406 14.125 0.964 1 96.62 443 SER A C 1
ATOM 3581 O O . SER A 1 443 ? -19.578 13.547 1.682 1 96.62 443 SER A O 1
ATOM 3583 N N . ASN A 1 444 ? -21.156 13.492 0.098 1 95.12 444 ASN A N 1
ATOM 3584 C CA . ASN A 1 444 ? -21.172 12.039 0.016 1 95.12 444 ASN A CA 1
ATOM 3585 C C . ASN A 1 444 ? -19.859 11.5 -0.561 1 95.12 444 ASN A C 1
ATOM 3587 O O . ASN A 1 444 ? -19.391 10.438 -0.159 1 95.12 444 ASN A O 1
ATOM 3591 N N . TYR A 1 445 ? -19.312 12.211 -1.464 1 94.44 445 TYR A N 1
ATOM 3592 C CA . TYR A 1 445 ? -18.062 11.781 -2.074 1 94.44 445 TYR A CA 1
ATOM 3593 C C . TYR A 1 445 ? -16.922 11.805 -1.06 1 94.44 445 TYR A C 1
ATOM 3595 O O . TYR A 1 445 ? -16.125 10.875 -0.992 1 94.44 445 TYR A O 1
ATOM 3603 N N . MET A 1 446 ? -16.906 12.898 -0.294 1 95.5 446 MET A N 1
ATOM 3604 C CA . MET A 1 446 ? -15.867 13.008 0.72 1 95.5 446 MET A CA 1
ATOM 3605 C C . MET A 1 446 ? -16.016 11.914 1.773 1 95.5 446 MET A C 1
ATOM 3607 O O . MET A 1 446 ? -15.016 11.383 2.268 1 95.5 446 MET A O 1
ATOM 3611 N N . MET A 1 447 ? -17.219 11.555 2.059 1 93.81 447 MET A N 1
ATOM 3612 C CA . MET A 1 447 ? -17.453 10.453 2.994 1 93.81 447 MET A CA 1
ATOM 3613 C C . MET A 1 447 ? -17.062 9.117 2.381 1 93.81 447 MET A C 1
ATOM 3615 O O . MET A 1 447 ? -16.547 8.234 3.076 1 93.81 447 MET A O 1
ATOM 3619 N N . PHE A 1 448 ? -17.25 9.016 1.101 1 92 448 PHE A N 1
ATOM 3620 C CA . PHE A 1 448 ? -16.844 7.82 0.38 1 92 448 PHE A CA 1
ATOM 3621 C C . PHE A 1 448 ? -15.328 7.629 0.474 1 92 448 PHE A C 1
ATOM 3623 O O . PHE A 1 448 ? -14.852 6.52 0.721 1 92 448 PHE A O 1
ATOM 3630 N N . LEU A 1 449 ? -14.602 8.727 0.299 1 91.31 449 LEU A N 1
ATOM 3631 C CA . LEU A 1 449 ? -13.141 8.656 0.37 1 91.31 449 LEU A CA 1
ATOM 3632 C C . LEU A 1 449 ? -12.688 8.281 1.775 1 91.31 449 LEU A C 1
ATOM 3634 O O . LEU A 1 449 ? -11.727 7.523 1.938 1 91.31 449 LEU A O 1
ATOM 3638 N N . LEU A 1 450 ? -13.422 8.742 2.727 1 91.56 450 LEU A N 1
ATOM 3639 C CA . LEU A 1 450 ? -13.039 8.508 4.113 1 91.56 450 LEU A CA 1
ATOM 3640 C C . LEU A 1 450 ? -13.273 7.051 4.504 1 91.56 450 LEU A C 1
ATOM 3642 O O . LEU A 1 450 ? -12.453 6.441 5.195 1 91.56 450 LEU A O 1
ATOM 3646 N N . VAL A 1 451 ? -14.312 6.457 4.016 1 88.12 451 VAL A N 1
ATOM 3647 C CA . VAL A 1 451 ? -14.727 5.141 4.492 1 88.12 451 VAL A CA 1
ATOM 3648 C C . VAL A 1 451 ? -14.172 4.062 3.566 1 88.12 451 VAL A C 1
ATOM 3650 O O . VAL A 1 451 ? -13.641 3.051 4.031 1 88.12 451 VAL A O 1
ATOM 3653 N N . ALA A 1 452 ? -14.25 4.309 2.262 1 85.62 452 ALA A N 1
ATOM 3654 C CA . ALA A 1 452 ? -13.953 3.24 1.312 1 85.62 452 ALA A CA 1
ATOM 3655 C C . ALA A 1 452 ? -12.531 3.371 0.772 1 85.62 452 ALA A C 1
ATOM 3657 O O . ALA A 1 452 ? -11.891 2.369 0.454 1 85.62 452 ALA A O 1
ATOM 3658 N N . ARG A 1 453 ? -12.039 4.629 0.68 1 87.62 453 ARG A N 1
ATOM 3659 C CA . ARG A 1 453 ? -10.711 4.84 0.104 1 87.62 453 ARG A CA 1
ATOM 3660 C C . ARG A 1 453 ? -9.898 5.82 0.944 1 87.62 453 ARG A C 1
ATOM 3662 O O . ARG A 1 453 ? -9.477 6.867 0.45 1 87.62 453 ARG A O 1
ATOM 3669 N N . PRO A 1 454 ? -9.562 5.398 2.055 1 84.62 454 PRO A N 1
ATOM 3670 C CA . PRO A 1 454 ? -8.852 6.328 2.938 1 84.62 454 PRO A CA 1
ATOM 3671 C C . PRO A 1 454 ? -7.441 6.656 2.441 1 84.62 454 PRO A C 1
ATOM 3673 O O . PRO A 1 454 ? -6.879 7.688 2.809 1 84.62 454 PRO A O 1
ATOM 3676 N N . ASP A 1 455 ? -6.914 5.883 1.474 1 81.31 455 ASP A N 1
ATOM 3677 C CA . ASP A 1 455 ? -5.57 6.109 0.944 1 81.31 455 ASP A CA 1
ATOM 3678 C C . ASP A 1 455 ? -5.539 7.336 0.037 1 81.31 455 ASP A C 1
ATOM 3680 O O . ASP A 1 455 ? -4.469 7.871 -0.256 1 81.31 455 ASP A O 1
ATOM 3684 N N . MET A 1 456 ? -6.719 7.746 -0.339 1 87.56 456 MET A N 1
ATOM 3685 C CA . MET A 1 456 ? -6.781 8.891 -1.243 1 87.56 456 MET A CA 1
ATOM 3686 C C . MET A 1 456 ? -6.988 10.188 -0.467 1 87.56 456 MET A C 1
ATOM 3688 O O . MET A 1 456 ? -7.203 11.242 -1.062 1 87.56 456 MET A O 1
ATOM 3692 N N . LEU A 1 457 ? -7.031 10.109 0.805 1 88.31 457 LEU A N 1
ATOM 3693 C CA . LEU A 1 457 ? -7.098 11.289 1.66 1 88.31 457 LEU A CA 1
ATOM 3694 C C . LEU A 1 457 ? -5.77 11.508 2.379 1 88.31 457 LEU A C 1
ATOM 3696 O O . LEU A 1 457 ? -5.078 10.555 2.727 1 88.31 457 LEU A O 1
ATOM 3700 N N . PRO A 1 458 ? -5.484 12.742 2.471 1 83.38 458 PRO A N 1
ATOM 3701 C CA . PRO A 1 458 ? -4.242 13.023 3.201 1 83.38 458 PRO A CA 1
ATOM 3702 C C . PRO A 1 458 ? -4.383 12.789 4.703 1 83.38 458 PRO A C 1
ATOM 3704 O O . PRO A 1 458 ? -5.48 12.914 5.254 1 83.38 458 PRO A O 1
ATOM 3707 N N . GLY A 1 459 ? -3.314 12.438 5.352 1 75.25 459 GLY A N 1
ATOM 3708 C CA . GLY A 1 459 ? -3.303 12.344 6.801 1 75.25 459 GLY A CA 1
ATOM 3709 C C . GLY A 1 459 ? -3.676 10.961 7.309 1 75.25 459 GLY A C 1
ATOM 3710 O O . GLY A 1 459 ? -3.645 9.984 6.555 1 75.25 459 GLY A O 1
ATOM 3711 N N . LEU A 1 460 ? -3.938 10.891 8.617 1 74 460 LEU A N 1
ATOM 3712 C CA . LEU A 1 460 ? -4.266 9.633 9.289 1 74 460 LEU A CA 1
ATOM 3713 C C . LEU A 1 460 ? -5.746 9.305 9.133 1 74 460 LEU A C 1
ATOM 3715 O O . LEU A 1 460 ? -6.605 10.164 9.359 1 74 460 LEU A O 1
ATOM 3719 N N . ALA A 1 461 ? -5.98 8.07 8.609 1 72.88 461 ALA A N 1
ATOM 3720 C CA . ALA A 1 461 ? -7.367 7.625 8.508 1 72.88 461 ALA A CA 1
ATOM 3721 C C . ALA A 1 461 ? -8.039 7.59 9.875 1 72.88 461 ALA A C 1
ATOM 3723 O O . ALA A 1 461 ? -7.465 7.074 10.844 1 72.88 461 ALA A O 1
ATOM 3724 N N . GLN A 1 462 ? -9.078 8.297 10.086 1 78.94 462 GLN A N 1
ATOM 3725 C CA . GLN A 1 462 ? -9.797 8.336 11.352 1 78.94 462 GLN A CA 1
ATOM 3726 C C . GLN A 1 462 ? -11.016 7.418 11.32 1 78.94 462 GLN A C 1
ATOM 3728 O O . GLN A 1 462 ? -12.141 7.867 11.531 1 78.94 462 GLN A O 1
ATOM 3733 N N . ASN A 1 463 ? -10.758 6.188 11.203 1 78 463 ASN A N 1
ATOM 3734 C CA . ASN A 1 463 ? -11.844 5.211 11.172 1 78 463 ASN A CA 1
ATOM 3735 C C . ASN A 1 463 ? -12.508 5.07 12.539 1 78 463 ASN A C 1
ATOM 3737 O O . ASN A 1 463 ? -13.711 4.836 12.633 1 78 463 ASN A O 1
ATOM 3741 N N . ARG A 1 464 ? -11.695 5.316 13.547 1 79.31 464 ARG A N 1
ATOM 3742 C CA . ARG A 1 464 ? -12.242 5.23 14.898 1 79.31 464 ARG A CA 1
ATOM 3743 C C . ARG A 1 464 ? -13.273 6.328 15.148 1 79.31 464 ARG A C 1
ATOM 3745 O O . ARG A 1 464 ? -14.32 6.078 15.734 1 79.31 464 ARG A O 1
ATOM 3752 N N . LEU A 1 465 ? -12.875 7.418 14.742 1 82.38 465 LEU A N 1
ATOM 3753 C CA . LEU A 1 465 ? -13.781 8.547 14.922 1 82.38 465 LEU A CA 1
ATOM 3754 C C . LEU A 1 465 ? -15.055 8.359 14.117 1 82.38 465 LEU A C 1
ATOM 3756 O O . LEU A 1 465 ? -16.141 8.695 14.586 1 82.38 465 LEU A O 1
ATOM 3760 N N . TYR A 1 466 ? -14.961 7.855 12.961 1 87.75 466 TYR A N 1
ATOM 3761 C CA . TYR A 1 466 ? -16.125 7.555 12.133 1 87.75 466 TYR A CA 1
ATOM 3762 C C . TYR A 1 466 ? -17.031 6.539 12.812 1 87.75 466 TYR A C 1
ATOM 3764 O O . TYR A 1 466 ? -18.25 6.73 12.867 1 87.75 466 TYR A O 1
ATOM 3772 N N . GLN A 1 467 ? -16.453 5.555 13.352 1 82.81 467 GLN A N 1
ATOM 3773 C CA . GLN A 1 467 ? -17.234 4.5 13.984 1 82.81 467 GLN A CA 1
ATOM 3774 C C . GLN A 1 467 ? -17.922 5.016 15.242 1 82.81 467 GLN A C 1
ATOM 3776 O O . GLN A 1 467 ? -19.078 4.672 15.508 1 82.81 467 GLN A O 1
ATOM 3781 N N . ARG A 1 468 ? -17.25 5.801 15.93 1 83.06 468 ARG A N 1
ATOM 3782 C CA . ARG A 1 468 ? -17.828 6.352 17.141 1 83.06 468 ARG A CA 1
ATOM 3783 C C . ARG A 1 468 ? -19 7.281 16.828 1 83.06 468 ARG A C 1
ATOM 3785 O O . ARG A 1 468 ? -20.031 7.254 17.5 1 83.06 468 ARG A O 1
ATOM 3792 N N . SER A 1 469 ? -18.797 8.102 15.859 1 86.94 469 SER A N 1
ATOM 3793 C CA . SER A 1 469 ? -19.859 9.008 15.461 1 86.94 469 SER A CA 1
ATOM 3794 C C . SER A 1 469 ? -21.062 8.242 14.93 1 86.94 469 SER A C 1
ATOM 3796 O O . SER A 1 469 ? -22.203 8.57 15.25 1 86.94 469 SER A O 1
ATOM 3798 N N . TRP A 1 470 ? -20.797 7.266 14.172 1 88 470 TRP A N 1
ATOM 3799 C CA . TRP A 1 470 ? -21.859 6.43 13.633 1 88 470 TRP A CA 1
ATOM 3800 C C . TRP A 1 470 ? -22.594 5.684 14.75 1 88 470 TRP A C 1
ATOM 3802 O O . TRP A 1 470 ? -23.812 5.578 14.734 1 88 470 TRP A O 1
ATOM 3812 N N . LYS A 1 471 ? -21.844 5.133 15.664 1 83.69 471 LYS A N 1
ATOM 3813 C CA . LYS A 1 471 ? -22.438 4.395 16.781 1 83.69 471 LYS A CA 1
ATOM 3814 C C . LYS A 1 471 ? -23.344 5.297 17.625 1 83.69 471 LYS A C 1
ATOM 3816 O O . LYS A 1 471 ? -24.406 4.871 18.062 1 83.69 471 LYS A O 1
ATOM 3821 N N . PHE A 1 472 ? -22.938 6.492 17.844 1 87.25 472 PHE A N 1
ATOM 3822 C CA . PHE A 1 472 ? -23.75 7.438 18.609 1 87.25 472 PHE A CA 1
ATOM 3823 C C . PHE A 1 472 ? -25.078 7.699 17.906 1 87.25 472 PHE A C 1
ATOM 3825 O O . PHE A 1 472 ? -26.125 7.688 18.531 1 87.25 472 PHE A O 1
ATOM 3832 N N . LEU A 1 473 ? -25.031 7.867 16.625 1 89.31 473 LEU A N 1
ATOM 3833 C CA . LEU A 1 473 ? -26.234 8.141 15.852 1 89.31 473 LEU A CA 1
ATOM 3834 C C . LEU A 1 473 ? -27.141 6.922 15.805 1 89.31 473 LEU A C 1
ATOM 3836 O O . LEU A 1 473 ? -28.359 7.039 15.969 1 89.31 473 LEU A O 1
ATOM 3840 N N . TYR A 1 474 ? -26.531 5.848 15.68 1 87.69 474 TYR A N 1
ATOM 3841 C CA . TYR A 1 474 ? -27.281 4.613 15.469 1 87.69 474 TYR A CA 1
ATOM 3842 C C . TYR A 1 474 ? -27.844 4.094 16.781 1 87.69 474 TYR A C 1
ATOM 3844 O O . TYR A 1 474 ? -28.984 3.598 16.828 1 87.69 474 TYR A O 1
ATOM 3852 N N . GLU A 1 475 ? -27.078 4.121 17.844 1 84.44 475 GLU A N 1
ATOM 3853 C CA . GLU A 1 475 ? -27.5 3.494 19.094 1 84.44 475 GLU A CA 1
ATOM 3854 C C . GLU A 1 475 ? -28.219 4.488 20 1 84.44 475 GLU A C 1
ATOM 3856 O O . GLU A 1 475 ? -29.094 4.102 20.781 1 84.44 475 GLU A O 1
ATOM 3861 N N . GLU A 1 476 ? -27.922 5.746 19.875 1 84.88 476 GLU A N 1
ATOM 3862 C CA . GLU A 1 476 ? -28.469 6.695 20.828 1 84.88 476 GLU A CA 1
ATOM 3863 C C . GLU A 1 476 ? -29.594 7.527 20.203 1 84.88 476 GLU A C 1
ATOM 3865 O O . GLU A 1 476 ? -30.547 7.895 20.891 1 84.88 476 GLU A O 1
ATOM 3870 N N . ILE A 1 477 ? -29.484 7.832 18.969 1 88.25 477 ILE A N 1
ATOM 3871 C CA . ILE A 1 477 ? -30.438 8.766 18.391 1 88.25 477 ILE A CA 1
ATOM 3872 C C . ILE A 1 477 ? -31.5 8 17.609 1 88.25 477 ILE A C 1
ATOM 3874 O O . ILE A 1 477 ? -32.688 8.227 17.781 1 88.25 477 ILE A O 1
ATOM 3878 N N . TRP A 1 478 ? -31.125 7.07 16.797 1 88.69 478 TRP A N 1
ATOM 3879 C CA . TRP A 1 478 ? -32.031 6.375 15.867 1 88.69 478 TRP A CA 1
ATOM 3880 C C . TRP A 1 478 ? -33.094 5.609 16.625 1 88.69 478 TRP A C 1
ATOM 3882 O O . TRP A 1 478 ? -34.281 5.617 16.234 1 88.69 478 TRP A O 1
ATOM 3892 N N . PRO A 1 479 ? -32.719 4.949 17.734 1 87.5 479 PRO A N 1
ATOM 3893 C CA . PRO A 1 479 ? -33.75 4.254 18.469 1 87.5 479 PRO A CA 1
ATOM 3894 C C . PRO A 1 479 ? -34.844 5.203 18.984 1 87.5 479 PRO A C 1
ATOM 3896 O O . PRO A 1 479 ? -36 4.812 19.109 1 87.5 479 PRO A O 1
ATOM 3899 N N . LYS A 1 480 ? -34.5 6.398 19.203 1 86.38 480 LYS A N 1
ATOM 3900 C CA . LYS A 1 480 ? -35.469 7.387 19.656 1 86.38 480 LYS A CA 1
ATOM 3901 C C . LYS A 1 480 ? -36.469 7.746 18.547 1 86.38 480 LYS A C 1
ATOM 3903 O O . LYS A 1 480 ? -37.594 8.117 18.812 1 86.38 480 LYS A O 1
ATOM 3908 N N . VAL A 1 481 ? -36.062 7.645 17.312 1 86.56 481 VAL A N 1
ATOM 3909 C CA . VAL A 1 481 ? -36.906 7.895 16.156 1 86.56 481 VAL A CA 1
ATOM 3910 C C . VAL A 1 481 ? -37.875 6.719 15.961 1 86.56 481 VAL A C 1
ATOM 3912 O O . VAL A 1 481 ? -39.062 6.914 15.727 1 86.56 481 VAL A O 1
ATOM 3915 N N . ILE A 1 482 ? -37.312 5.551 16.094 1 83.06 482 ILE A N 1
ATOM 3916 C CA . ILE A 1 482 ? -38.094 4.34 15.875 1 83.06 482 ILE A CA 1
ATOM 3917 C C . ILE A 1 482 ? -39.125 4.176 17 1 83.06 482 ILE A C 1
ATOM 3919 O O . ILE A 1 482 ? -40.25 3.701 16.766 1 83.06 482 ILE A O 1
ATOM 3923 N N . ASP A 1 483 ? -38.719 4.547 18.141 1 82.69 483 ASP A N 1
ATOM 3924 C CA . ASP A 1 483 ? -39.594 4.387 19.297 1 82.69 483 ASP A CA 1
ATOM 3925 C C . ASP A 1 483 ? -40.719 5.422 19.281 1 82.69 483 ASP A C 1
ATOM 3927 O O . ASP A 1 483 ? -41.688 5.293 20.031 1 82.69 483 ASP A O 1
ATOM 3931 N N . ASP A 1 484 ? -40.531 6.383 18.422 1 78.5 484 ASP A N 1
ATOM 3932 C CA . ASP A 1 484 ? -41.594 7.367 18.297 1 78.5 484 ASP A CA 1
ATOM 3933 C C . ASP A 1 484 ? -42.875 6.727 17.734 1 78.5 484 ASP A C 1
ATOM 3935 O O . ASP A 1 484 ? -42.812 6.012 16.734 1 78.5 484 ASP A O 1
ATOM 3939 N N . PRO A 1 485 ? -43.969 6.789 18.359 1 75 485 PRO A N 1
ATOM 3940 C CA . PRO A 1 485 ? -45.25 6.16 17.938 1 75 485 PRO A CA 1
ATOM 3941 C C . PRO A 1 485 ? -45.656 6.57 16.531 1 75 485 PRO A C 1
ATOM 3943 O O . PRO A 1 485 ? -46.375 5.836 15.859 1 75 485 PRO A O 1
ATOM 3946 N N . THR A 1 486 ? -45.188 7.719 16.047 1 70.5 486 THR A N 1
ATOM 3947 C CA . THR A 1 486 ? -45.562 8.219 14.727 1 70.5 486 THR A CA 1
ATOM 3948 C C . THR A 1 486 ? -44.719 7.562 13.641 1 70.5 486 THR A C 1
ATOM 3950 O O . THR A 1 486 ? -44.969 7.75 12.445 1 70.5 486 THR A O 1
ATOM 3953 N N . TYR A 1 487 ? -43.75 6.742 14.102 1 76.81 487 TYR A N 1
ATOM 3954 C CA . TYR A 1 487 ? -42.844 6.125 13.125 1 76.81 487 TYR A CA 1
ATOM 3955 C C . TYR A 1 487 ? -43.531 4.934 12.453 1 76.81 487 TYR A C 1
ATOM 3957 O O . TYR A 1 487 ? -44.062 4.055 13.133 1 76.81 487 TYR A O 1
ATOM 3965 N N . ASP A 1 488 ? -43.594 5.051 11.109 1 66 488 ASP A N 1
ATOM 3966 C CA . ASP A 1 488 ? -44.156 3.961 10.336 1 66 488 ASP A CA 1
ATOM 3967 C C . ASP A 1 488 ? -43.125 2.889 10.016 1 66 488 ASP A C 1
ATOM 3969 O O . ASP A 1 488 ? -42.188 3.139 9.258 1 66 488 ASP A O 1
ATOM 3973 N N . HIS A 1 489 ? -43.156 1.831 10.727 1 62.75 489 HIS A N 1
ATOM 3974 C CA . HIS A 1 489 ? -42.25 0.731 10.477 1 62.75 489 HIS A CA 1
ATOM 3975 C C . HIS A 1 489 ? -42.5 0.082 9.117 1 62.75 489 HIS A C 1
ATOM 3977 O O . HIS A 1 489 ? -43.656 -0.115 8.742 1 62.75 489 HIS A O 1
ATOM 3983 N N . PRO A 1 490 ? -41.438 0.159 8.297 1 59.66 490 PRO A N 1
ATOM 3984 C CA . PRO A 1 490 ? -41.688 -0.5 7.016 1 59.66 490 PRO A CA 1
ATOM 3985 C C . PRO A 1 490 ? -42.25 -1.912 7.172 1 59.66 490 PRO A C 1
ATOM 3987 O O . PRO A 1 490 ? -41.812 -2.65 8.07 1 59.66 490 PRO A O 1
ATOM 3990 N N . CYS A 1 491 ? -43.469 -2.117 6.672 1 55 491 CYS A N 1
ATOM 3991 C CA . CYS A 1 491 ? -44.125 -3.42 6.672 1 55 491 CYS A CA 1
ATOM 3992 C C . CYS A 1 491 ? -43.375 -4.418 5.812 1 55 491 CYS A C 1
ATOM 3994 O O . CYS A 1 491 ? -42.969 -4.105 4.688 1 55 491 CYS A O 1
ATOM 3996 N N . TRP A 1 492 ? -42.719 -5.262 6.523 1 54.97 492 TRP A N 1
ATOM 3997 C CA . TRP A 1 492 ? -42 -6.355 5.883 1 54.97 492 TRP A CA 1
ATOM 3998 C C . TRP A 1 492 ? -42.938 -7.191 5.02 1 54.97 492 TRP A C 1
ATOM 4000 O O . TRP A 1 492 ? -43.781 -7.914 5.539 1 54.97 492 TRP A O 1
ATOM 4010 N N . ILE A 1 493 ? -43.25 -6.594 3.893 1 56.03 493 ILE A N 1
ATOM 4011 C CA . ILE A 1 493 ? -44 -7.461 2.977 1 56.03 493 ILE A CA 1
ATOM 4012 C C . ILE A 1 493 ? -43.062 -8.531 2.422 1 56.03 493 ILE A C 1
ATOM 4014 O O . ILE A 1 493 ? -41.875 -8.258 2.154 1 56.03 493 ILE A O 1
ATOM 4018 N N . ILE A 1 494 ? -43.469 -9.797 2.531 1 57.25 494 ILE A N 1
ATOM 4019 C CA . ILE A 1 494 ? -42.75 -10.984 2.076 1 57.25 494 ILE A CA 1
ATOM 4020 C C . ILE A 1 494 ? -42.062 -10.703 0.743 1 57.25 494 ILE A C 1
ATOM 4022 O O . ILE A 1 494 ? -40.938 -11.133 0.518 1 57.25 494 ILE A O 1
ATOM 4026 N N . ARG A 1 495 ? -42.719 -10.055 -0.079 1 53.56 495 ARG A N 1
ATOM 4027 C CA . ARG A 1 495 ? -42.188 -9.773 -1.406 1 53.56 495 ARG A CA 1
ATOM 4028 C C . ARG A 1 495 ? -40.969 -8.875 -1.32 1 53.56 495 ARG A C 1
ATOM 4030 O O . ARG A 1 495 ? -39.969 -9.086 -2.047 1 53.56 495 ARG A O 1
ATOM 4037 N N . THR A 1 496 ? -41 -7.953 -0.476 1 59.56 496 THR A N 1
ATOM 4038 C CA . THR A 1 496 ? -39.875 -7.035 -0.329 1 59.56 496 THR A CA 1
ATOM 4039 C C . THR A 1 496 ? -38.656 -7.75 0.279 1 59.56 496 THR A C 1
ATOM 4041 O O . THR A 1 496 ? -37.5 -7.469 -0.085 1 59.56 496 THR A O 1
ATOM 4044 N N . MET A 1 497 ? -39.125 -8.758 1 1 59.84 497 MET A N 1
ATOM 4045 C CA . MET A 1 497 ? -38.062 -9.547 1.608 1 59.84 497 MET A CA 1
ATOM 4046 C C . MET A 1 497 ? -37.281 -10.328 0.551 1 59.84 497 MET A C 1
ATOM 4048 O O . MET A 1 497 ? -36.062 -10.375 0.583 1 59.84 497 MET A O 1
ATOM 4052 N N . PHE A 1 498 ? -38.094 -10.906 -0.313 1 60.47 498 PHE A N 1
ATOM 4053 C CA . PHE A 1 498 ? -37.438 -11.711 -1.335 1 60.47 498 PHE A CA 1
ATOM 4054 C C . PHE A 1 498 ? -36.625 -10.828 -2.279 1 60.47 498 PHE A C 1
ATOM 4056 O O . PHE A 1 498 ? -35.531 -11.219 -2.713 1 60.47 498 PHE A O 1
ATOM 4063 N N . LYS A 1 499 ? -37.188 -9.727 -2.535 1 59.75 499 LYS A N 1
ATOM 4064 C CA . LYS A 1 499 ? -36.469 -8.812 -3.439 1 59.75 499 LYS A CA 1
ATOM 4065 C C . LYS A 1 499 ? -35.156 -8.336 -2.828 1 59.75 499 LYS A C 1
ATOM 4067 O O . LYS A 1 499 ? -34.156 -8.258 -3.518 1 59.75 499 LYS A O 1
ATOM 4072 N N . GLU A 1 500 ? -35.281 -8.188 -1.625 1 64.94 500 GLU A N 1
ATOM 4073 C CA . GLU A 1 500 ? -34.094 -7.684 -0.961 1 64.94 500 GLU A CA 1
ATOM 4074 C C . GLU A 1 500 ? -33.062 -8.789 -0.782 1 64.94 500 GLU A C 1
ATOM 4076 O O . GLU A 1 500 ? -31.844 -8.539 -0.881 1 64.94 500 GLU A O 1
ATOM 4081 N N . LEU A 1 501 ? -33.625 -9.961 -0.671 1 64 501 LEU A N 1
ATOM 4082 C CA . LEU A 1 501 ? -32.719 -11.094 -0.438 1 64 501 LEU A CA 1
ATOM 4083 C C . LEU A 1 501 ? -31.891 -11.391 -1.679 1 64 501 LEU A C 1
ATOM 4085 O O . LEU A 1 501 ? -30.703 -11.742 -1.57 1 64 501 LEU A O 1
ATOM 4089 N N . PHE A 1 502 ? -32.656 -11.203 -2.785 1 62.41 502 PHE A N 1
ATOM 4090 C CA . PHE A 1 502 ? -31.984 -11.57 -4.016 1 62.41 502 PHE A CA 1
ATOM 4091 C C . PHE A 1 502 ? -31.5 -10.328 -4.762 1 62.41 502 PHE A C 1
ATOM 4093 O O . PHE A 1 502 ? -31.094 -10.414 -5.918 1 62.41 502 PHE A O 1
ATOM 4100 N N . SER A 1 503 ? -31.75 -9.289 -4.039 1 61.81 503 SER A N 1
ATOM 4101 C CA . SER A 1 503 ? -31.359 -8.07 -4.742 1 61.81 503 SER A CA 1
ATOM 4102 C C . SER A 1 503 ? -29.844 -7.93 -4.797 1 61.81 503 SER A C 1
ATOM 4104 O O . SER A 1 503 ? -29.156 -8.125 -3.789 1 61.81 503 SER A O 1
ATOM 4106 N N . LEU A 1 504 ? -29.406 -7.969 -6.016 1 60.31 504 LEU A N 1
ATOM 4107 C CA . LEU A 1 504 ? -27.984 -7.699 -6.258 1 60.31 504 LEU A CA 1
ATOM 4108 C C . LEU A 1 504 ? -27.719 -6.199 -6.254 1 60.31 504 LEU A C 1
ATOM 4110 O O . LEU A 1 504 ? -26.609 -5.766 -6.605 1 60.31 504 LEU A O 1
ATOM 4114 N N . GLN A 1 505 ? -28.875 -5.469 -5.82 1 61.53 505 GLN A N 1
ATOM 4115 C CA . GLN A 1 505 ? -28.688 -4.023 -5.91 1 61.53 505 GLN A CA 1
ATOM 4116 C C . GLN A 1 505 ? -28.203 -3.449 -4.586 1 61.53 505 GLN A C 1
ATOM 4118 O O . GLN A 1 505 ? -28.609 -3.9 -3.516 1 61.53 505 GLN A O 1
ATOM 4123 N N . ARG A 1 506 ? -27.328 -2.691 -4.75 1 63.75 506 ARG A N 1
ATOM 4124 C CA . ARG A 1 506 ? -26.844 -1.954 -3.592 1 63.75 506 ARG A CA 1
ATOM 4125 C C . ARG A 1 506 ? -27.875 -0.94 -3.105 1 63.75 506 ARG A C 1
ATOM 4127 O O . ARG A 1 506 ? -28.75 -0.536 -3.863 1 63.75 506 ARG A O 1
ATOM 4134 N N . ASP A 1 507 ? -27.922 -0.815 -1.845 1 66.06 507 ASP A N 1
ATOM 4135 C CA . ASP A 1 507 ? -28.703 0.291 -1.288 1 66.06 507 ASP A CA 1
ATOM 4136 C C . ASP A 1 507 ? -28.016 1.629 -1.554 1 66.06 507 ASP A C 1
ATOM 4138 O O . ASP A 1 507 ? -27.078 2.002 -0.848 1 66.06 507 ASP A O 1
ATOM 4142 N N . GLU A 1 508 ? -28.422 2.309 -2.645 1 74 508 GLU A N 1
ATOM 4143 C CA . GLU A 1 508 ? -27.75 3.512 -3.133 1 74 508 GLU A CA 1
ATOM 4144 C C . GLU A 1 508 ? -28.078 4.719 -2.256 1 74 508 GLU A C 1
ATOM 4146 O O . GLU A 1 508 ? -29.25 4.992 -1.98 1 74 508 GLU A O 1
ATOM 4151 N N . PRO A 1 509 ? -27.062 5.312 -1.793 1 76.31 509 PRO A N 1
ATOM 4152 C CA . PRO A 1 509 ? -27.266 6.469 -0.917 1 76.31 509 PRO A CA 1
ATOM 4153 C C . PRO A 1 509 ? -27.984 7.621 -1.617 1 76.31 509 PRO A C 1
ATOM 4155 O O . PRO A 1 509 ? -28.5 8.523 -0.955 1 76.31 509 PRO A O 1
ATOM 4158 N N . ASN A 1 510 ? -28.016 7.539 -2.934 1 73.31 510 ASN A N 1
ATOM 4159 C CA . ASN A 1 510 ? -28.641 8.641 -3.662 1 73.31 510 ASN A CA 1
ATOM 4160 C C . ASN A 1 510 ? -30.109 8.344 -3.979 1 73.31 510 ASN A C 1
ATOM 4162 O O . ASN A 1 510 ? -30.797 9.188 -4.547 1 73.31 510 ASN A O 1
ATOM 4166 N N . SER A 1 511 ? -30.5 7.23 -3.459 1 73.25 511 SER A N 1
ATOM 4167 C CA . SER A 1 511 ? -31.906 6.891 -3.674 1 73.25 511 SER A CA 1
ATOM 4168 C C . SER A 1 511 ? -32.812 7.715 -2.773 1 73.25 511 SER A C 1
ATOM 4170 O O . SER A 1 511 ? -32.438 8.062 -1.652 1 73.25 511 SER A O 1
ATOM 4172 N N . ASP A 1 512 ? -33.875 8.117 -3.256 1 68.5 512 ASP A N 1
ATOM 4173 C CA . ASP A 1 512 ? -34.812 8.969 -2.543 1 68.5 512 ASP A CA 1
ATOM 4174 C C . ASP A 1 512 ? -35.625 8.172 -1.515 1 68.5 512 ASP A C 1
ATOM 4176 O O . ASP A 1 512 ? -36.281 8.742 -0.652 1 68.5 512 ASP A O 1
ATOM 4180 N N . SER A 1 513 ? -35.406 6.898 -1.466 1 72.56 513 SER A N 1
ATOM 4181 C CA . SER A 1 513 ? -36.281 6.066 -0.632 1 72.56 513 SER A CA 1
ATOM 4182 C C . SER A 1 513 ? -35.938 6.23 0.847 1 72.56 513 SER A C 1
ATOM 4184 O O . SER A 1 513 ? -36.812 6.18 1.698 1 72.56 513 SER A O 1
ATOM 4186 N N . TRP A 1 514 ? -34.688 6.551 1.182 1 78.31 514 TRP A N 1
ATOM 4187 C CA . TRP A 1 514 ? -34.312 6.613 2.59 1 78.31 514 TRP A CA 1
ATOM 4188 C C . TRP A 1 514 ? -34.344 8.055 3.098 1 78.31 514 TRP A C 1
ATOM 4190 O O . TRP A 1 514 ? -34.312 8.289 4.309 1 78.31 514 TRP A O 1
ATOM 4200 N N . ARG A 1 515 ? -34.625 8.992 2.305 1 79.69 515 ARG A N 1
ATOM 4201 C CA . ARG A 1 515 ? -34.5 10.406 2.627 1 79.69 515 ARG A CA 1
ATOM 4202 C C . ARG A 1 515 ? -35.438 10.82 3.738 1 79.69 515 ARG A C 1
ATOM 4204 O O . ARG A 1 515 ? -35.062 11.547 4.66 1 79.69 515 ARG A O 1
ATOM 4211 N N . PRO A 1 516 ? -36.688 10.312 3.65 1 81.75 516 PRO A N 1
ATOM 4212 C CA . PRO A 1 516 ? -37.594 10.688 4.746 1 81.75 516 PRO A CA 1
ATOM 4213 C C . PRO A 1 516 ? -37.094 10.203 6.105 1 81.75 516 PRO A C 1
ATOM 4215 O O . PRO A 1 516 ? -37.25 10.898 7.109 1 81.75 516 PRO A O 1
ATOM 4218 N N . GLN A 1 517 ? -36.531 9.07 6.098 1 84.38 517 GLN A N 1
ATOM 4219 C CA . GLN A 1 517 ? -36 8.539 7.344 1 84.38 517 GLN A CA 1
ATOM 4220 C C . GLN A 1 517 ? -34.75 9.328 7.797 1 84.38 517 GLN A C 1
ATOM 4222 O O . GLN A 1 517 ? -34.562 9.547 8.992 1 84.38 517 GLN A O 1
ATOM 4227 N N . GLY A 1 518 ? -34.062 9.711 6.844 1 87.06 518 GLY A N 1
ATOM 4228 C CA . GLY A 1 518 ? -32.906 10.539 7.16 1 87.06 518 GLY A CA 1
ATOM 4229 C C . GLY A 1 518 ? -33.281 11.891 7.75 1 87.06 518 GLY A C 1
ATOM 4230 O O . GLY A 1 518 ? -32.594 12.383 8.656 1 87.06 518 GLY A O 1
ATOM 4231 N N . GLU A 1 519 ? -34.312 12.367 7.25 1 87.75 519 GLU A N 1
ATOM 4232 C CA . GLU A 1 519 ? -34.812 13.641 7.754 1 87.75 519 GLU A CA 1
ATOM 4233 C C . GLU A 1 519 ? -35.344 13.508 9.18 1 87.75 519 GLU A C 1
ATOM 4235 O O . GLU A 1 519 ? -35.156 14.414 10 1 87.75 519 GLU A O 1
ATOM 4240 N N . LYS A 1 520 ? -35.938 12.406 9.414 1 88 520 LYS A N 1
ATOM 4241 C CA . LYS A 1 520 ? -36.406 12.148 10.773 1 88 520 LYS A CA 1
ATOM 4242 C C . LYS A 1 520 ? -35.25 12.031 11.742 1 88 520 LYS A C 1
ATOM 4244 O O . LYS A 1 520 ? -35.312 12.523 12.875 1 88 520 LYS A O 1
ATOM 4249 N N . LEU A 1 521 ? -34.25 11.367 11.297 1 90.44 521 LEU A N 1
ATOM 4250 C CA . LEU A 1 521 ? -33.062 11.234 12.102 1 90.44 521 LEU A CA 1
ATOM 4251 C C . LEU A 1 521 ? -32.438 12.602 12.391 1 90.44 521 LEU A C 1
ATOM 4253 O O . LEU A 1 521 ? -32.062 12.891 13.523 1 90.44 521 LEU A O 1
ATOM 4257 N N . GLY A 1 522 ? -32.375 13.438 11.406 1 90.19 522 GLY A N 1
ATOM 4258 C CA . GLY A 1 522 ? -31.844 14.781 11.555 1 90.19 522 GLY A CA 1
ATOM 4259 C C . GLY A 1 522 ? -32.656 15.641 12.5 1 90.19 522 GLY A C 1
ATOM 4260 O O . GLY A 1 522 ? -32.094 16.375 13.32 1 90.19 522 GLY A O 1
ATOM 4261 N N . SER A 1 523 ? -33.969 15.523 12.359 1 87.62 523 SER A N 1
ATOM 4262 C CA . SER A 1 523 ? -34.844 16.297 13.211 1 87.62 523 SER A CA 1
ATOM 4263 C C . SER A 1 523 ? -34.719 15.883 14.672 1 87.62 523 SER A C 1
ATOM 4265 O O . SER A 1 523 ? -34.719 16.734 15.57 1 87.62 523 SER A O 1
ATOM 4267 N N . LYS A 1 524 ? -34.625 14.633 14.836 1 88.38 524 LYS A N 1
ATOM 4268 C CA . LYS A 1 524 ? -34.5 14.133 16.203 1 88.38 524 LYS A CA 1
ATOM 4269 C C . LYS A 1 524 ? -33.156 14.555 16.812 1 88.38 524 LYS A C 1
ATOM 4271 O O . LYS A 1 524 ? -33.062 14.836 18 1 88.38 524 LYS A O 1
ATOM 4276 N N . LEU A 1 525 ? -32.156 14.492 16.016 1 89.81 525 LEU A N 1
ATOM 4277 C CA . LEU A 1 525 ? -30.844 14.93 16.469 1 89.81 525 LEU A CA 1
ATOM 4278 C C . LEU A 1 525 ? -30.859 16.391 16.891 1 89.81 525 LEU A C 1
ATOM 4280 O O . LEU A 1 525 ? -30.281 16.75 17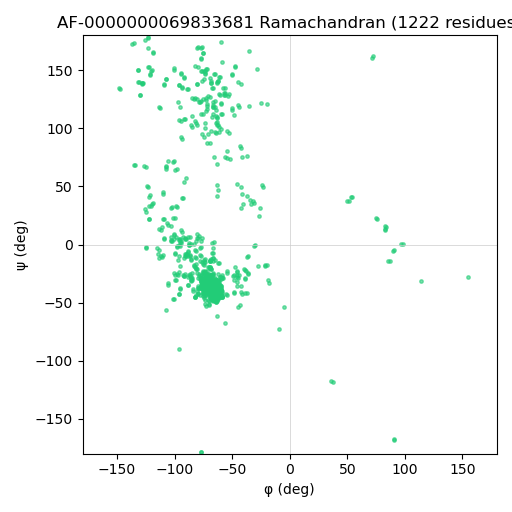.922 1 89.81 525 LEU A O 1
ATOM 4284 N N . LEU A 1 526 ? -31.547 17.188 16.188 1 86.75 526 LEU A N 1
ATOM 4285 C CA . LEU A 1 526 ? -31.672 18.609 16.516 1 86.75 526 LEU A CA 1
ATOM 4286 C C . LEU A 1 526 ? -32.438 18.797 17.812 1 86.75 526 LEU A C 1
ATOM 4288 O O . LEU A 1 526 ? -32.125 19.688 18.594 1 86.75 526 LEU A O 1
ATOM 4292 N N . GLU A 1 527 ? -33.406 18.016 17.938 1 83.56 527 GLU A N 1
ATOM 4293 C CA . GLU A 1 527 ? -34.219 18.078 19.156 1 83.56 527 GLU A CA 1
ATOM 4294 C C . GLU A 1 527 ? -33.375 17.719 20.391 1 83.56 527 GLU A C 1
ATOM 4296 O O . GLU A 1 527 ? -33.438 18.391 21.406 1 83.56 527 GLU A O 1
ATOM 4301 N N . VAL A 1 528 ? -32.688 16.672 20.219 1 81.75 528 VAL A N 1
ATOM 4302 C CA . VAL A 1 528 ? -31.844 16.203 21.312 1 81.75 528 VAL A CA 1
ATOM 4303 C C . VAL A 1 528 ? -30.797 17.266 21.656 1 81.75 528 VAL A C 1
ATOM 4305 O O . VAL A 1 528 ? -30.5 17.484 22.828 1 81.75 528 VAL A O 1
ATOM 4308 N N . TRP A 1 529 ? -30.281 17.891 20.734 1 81.25 529 TRP A N 1
ATOM 4309 C CA . TRP A 1 529 ? -29.281 18.938 20.922 1 81.25 529 TRP A CA 1
ATOM 4310 C C . TRP A 1 529 ? -29.875 20.156 21.609 1 81.25 529 TRP A C 1
ATOM 4312 O O . TRP A 1 529 ? -29.25 20.75 22.484 1 81.25 529 TRP A O 1
ATOM 4322 N N . ARG A 1 530 ? -31.031 20.547 21.219 1 78.19 530 ARG A N 1
ATOM 4323 C CA . ARG A 1 530 ? -31.703 21.688 21.828 1 78.19 530 ARG A CA 1
ATOM 4324 C C . ARG A 1 530 ? -31.953 21.453 23.312 1 78.19 530 ARG A C 1
ATOM 4326 O O . ARG A 1 530 ? -31.797 22.359 24.125 1 78.19 530 ARG A O 1
ATOM 4333 N N . ASN A 1 531 ? -32.312 20.281 23.531 1 74 531 ASN A N 1
ATOM 4334 C CA . ASN A 1 531 ? -32.531 19.922 24.938 1 74 531 ASN A CA 1
ATOM 4335 C C . ASN A 1 531 ? -31.219 19.906 25.734 1 74 531 ASN A C 1
ATOM 4337 O O . ASN A 1 531 ? -31.203 20.266 26.906 1 74 531 ASN A O 1
ATOM 4341 N N . TYR A 1 532 ? -30.234 19.562 25.031 1 68.75 532 TYR A N 1
ATOM 4342 C CA . TYR A 1 532 ? -28.906 19.531 25.641 1 68.75 532 TYR A CA 1
ATOM 4343 C C . TYR A 1 532 ? -28.422 20.938 25.938 1 68.75 532 TYR A C 1
ATOM 4345 O O . TYR A 1 532 ? -27.875 21.203 27.016 1 68.75 532 TYR A O 1
ATOM 4353 N N . VAL A 1 533 ? -28.453 21.812 25.031 1 65.62 533 VAL A N 1
ATOM 4354 C CA . VAL A 1 533 ? -27.984 23.188 25.188 1 65.62 533 VAL A CA 1
ATOM 4355 C C . VAL A 1 533 ? -28.812 23.891 26.266 1 65.62 533 VAL A C 1
ATOM 4357 O O . VAL A 1 533 ? -28.266 24.688 27.047 1 65.62 533 VAL A O 1
ATOM 4360 N N . ASN A 1 534 ? -30.078 23.703 26.25 1 63.31 534 ASN A N 1
ATOM 4361 C CA . ASN A 1 534 ? -30.953 24.344 27.219 1 63.31 534 ASN A CA 1
ATOM 4362 C C . ASN A 1 534 ? -30.781 23.766 28.609 1 63.31 534 ASN A C 1
ATOM 4364 O O . ASN A 1 534 ? -30.922 24.469 29.609 1 63.31 534 ASN A O 1
ATOM 4368 N N . GLU A 1 535 ? -30.812 22.453 28.625 1 55.66 535 GLU A N 1
ATOM 4369 C CA . GLU A 1 535 ? -30.656 21.859 29.938 1 55.66 535 GLU A CA 1
ATOM 4370 C C . GLU A 1 535 ? -29.219 21.922 30.438 1 55.66 535 GLU A C 1
ATOM 4372 O O . GLU A 1 535 ? -28.281 21.703 29.656 1 55.66 535 GLU A O 1
ATOM 4377 N N . GLU A 1 536 ? -28.766 22.938 31.203 1 46.59 536 GLU A N 1
ATOM 4378 C CA . GLU A 1 536 ? -27.516 23.141 31.906 1 46.59 536 GLU A CA 1
ATOM 4379 C C . GLU A 1 536 ? -26.781 21.812 32.125 1 46.59 536 GLU A C 1
ATOM 4381 O O . GLU A 1 536 ? -25.75 21.781 32.781 1 46.59 536 GLU A O 1
ATOM 4386 N N . GLU A 1 537 ? -27.344 20.688 32.031 1 40.44 537 GLU A N 1
ATOM 4387 C CA . GLU A 1 537 ? -26.75 19.453 32.531 1 40.44 537 GLU A CA 1
ATOM 4388 C C . GLU A 1 537 ? -25.609 19 31.625 1 40.44 537 GLU A C 1
ATOM 4390 O O . GLU A 1 537 ? -25.719 19.047 30.391 1 40.44 537 GLU A O 1
ATOM 4395 N N . GLY A 1 538 ? -24.406 19.125 31.922 1 41.31 538 GLY A N 1
ATOM 4396 C CA . GLY A 1 538 ? -23.031 18.766 31.641 1 41.31 538 GLY A CA 1
ATOM 4397 C C . GLY A 1 538 ? -22.891 17.391 31 1 41.31 538 GLY A C 1
ATOM 4398 O O . GLY A 1 538 ? -21.797 16.828 30.969 1 41.31 538 GLY A O 1
ATOM 4399 N N . VAL A 1 539 ? -23.891 16.484 31.078 1 39.97 539 VAL A N 1
ATOM 4400 C CA . VAL A 1 539 ? -23.797 15.023 31.016 1 39.97 539 VAL A CA 1
ATOM 4401 C C . VAL A 1 539 ? -23.094 14.609 29.719 1 39.97 539 VAL A C 1
ATOM 4403 O O . VAL A 1 539 ? -22.25 13.703 29.734 1 39.97 539 VAL A O 1
ATOM 4406 N N . ILE A 1 540 ? -23.625 14.789 28.531 1 45 540 ILE A N 1
ATOM 4407 C CA . ILE A 1 540 ? -23.5 13.828 27.438 1 45 540 ILE A CA 1
ATOM 4408 C C . ILE A 1 540 ? -22.156 14.047 26.734 1 45 540 ILE A C 1
ATOM 4410 O O . ILE A 1 540 ? -21.969 13.562 25.609 1 45 540 ILE A O 1
ATOM 4414 N N . LEU A 1 541 ? -21.359 14.93 27.109 1 49.16 541 LEU A N 1
ATOM 4415 C CA . LEU A 1 541 ? -20.172 15.109 26.281 1 49.16 541 LEU A CA 1
ATOM 4416 C C . LEU A 1 541 ? -19.328 13.836 26.266 1 49.16 541 LEU A C 1
ATOM 4418 O O . LEU A 1 541 ? -18.297 13.766 26.938 1 49.16 541 LEU A O 1
ATOM 4422 N N . LYS A 1 542 ? -20.047 12.742 26.047 1 56.62 542 LYS A N 1
ATOM 4423 C CA . LYS A 1 542 ? -19.188 11.586 25.828 1 56.62 542 LYS A CA 1
ATOM 4424 C C . LYS A 1 542 ? -18.234 11.82 24.656 1 56.62 542 LYS A C 1
ATOM 4426 O O . LYS A 1 542 ? -18.594 12.469 23.672 1 56.62 542 LYS A O 1
ATOM 4431 N N . PRO A 1 543 ? -17.078 11.594 24.938 1 58.12 543 PRO A N 1
ATOM 4432 C CA . PRO A 1 543 ? -16.047 11.758 23.891 1 58.12 543 PRO A CA 1
ATOM 4433 C C . PRO A 1 543 ? -16.516 11.258 22.531 1 58.12 543 PRO A C 1
ATOM 4435 O O . PRO A 1 543 ? -16.156 11.836 21.5 1 58.12 543 PRO A O 1
ATOM 4438 N N . GLU A 1 544 ? -17.562 10.352 22.594 1 59.53 544 GLU A N 1
ATOM 4439 C CA . GLU A 1 544 ? -18.062 9.797 21.328 1 59.53 544 GLU A CA 1
ATOM 4440 C C . GLU A 1 544 ? -19.016 10.773 20.641 1 59.53 544 GLU A C 1
ATOM 4442 O O . GLU A 1 544 ? -19.125 10.773 19.422 1 59.53 544 GLU A O 1
ATOM 4447 N N . ALA A 1 545 ? -19.531 11.641 21.391 1 64.06 545 ALA A N 1
ATOM 4448 C CA . ALA A 1 545 ? -20.609 12.508 20.922 1 64.06 545 ALA A CA 1
ATOM 4449 C C . ALA A 1 545 ? -20.062 13.852 20.453 1 64.06 545 ALA A C 1
ATOM 4451 O O . ALA A 1 545 ? -20.75 14.594 19.734 1 64.06 545 ALA A O 1
ATOM 4452 N N . SER A 1 546 ? -18.922 14.055 20.703 1 67.38 546 SER A N 1
ATOM 4453 C CA . SER A 1 546 ? -18.422 15.414 20.547 1 67.38 546 SER A CA 1
ATOM 4454 C C . SER A 1 546 ? -18.453 15.867 19.094 1 67.38 546 SER A C 1
ATOM 4456 O O . SER A 1 546 ? -18.859 16.984 18.797 1 67.38 546 SER A O 1
ATOM 4458 N N . ARG A 1 547 ? -18.281 14.977 18.203 1 80.31 547 ARG A N 1
ATOM 4459 C CA . ARG A 1 547 ? -18.219 15.406 16.797 1 80.31 547 ARG A CA 1
ATOM 4460 C C . ARG A 1 547 ? -19.609 15.664 16.25 1 80.31 547 ARG A C 1
ATOM 4462 O O . ARG A 1 547 ? -19.812 16.547 15.414 1 80.31 547 ARG A O 1
ATOM 4469 N N . VAL A 1 548 ? -20.516 14.984 16.875 1 86.06 548 VAL A N 1
ATOM 4470 C CA . VAL A 1 548 ? -21.906 15.164 16.438 1 86.06 548 VAL A CA 1
ATOM 4471 C C . VAL A 1 548 ? -22.438 16.484 16.969 1 86.06 548 VAL A C 1
ATOM 4473 O O . VAL A 1 548 ? -23.141 17.203 16.25 1 86.06 548 VAL A O 1
ATOM 4476 N N . ILE A 1 549 ? -21.969 16.859 18.094 1 82.44 549 ILE A N 1
ATOM 4477 C CA . ILE A 1 549 ? -22.406 18.109 18.719 1 82.44 549 ILE A CA 1
ATOM 4478 C C . ILE A 1 549 ? -21.812 19.281 17.953 1 82.44 549 ILE A C 1
ATOM 4480 O O . ILE A 1 549 ? -22.5 20.281 17.719 1 82.44 549 ILE A O 1
ATOM 4484 N N . TYR A 1 550 ? -20.562 19.109 17.578 1 85 550 TYR A N 1
ATOM 4485 C CA . TYR A 1 550 ? -19.938 20.156 16.781 1 85 550 TYR A CA 1
ATOM 4486 C C . TYR A 1 550 ? -20.641 20.312 15.438 1 85 550 TYR A C 1
ATOM 4488 O O . TYR A 1 550 ? -20.781 21.422 14.93 1 85 550 TYR A O 1
ATOM 4496 N N . ALA A 1 551 ? -21.094 19.203 14.93 1 90.94 551 ALA A N 1
ATOM 4497 C CA . ALA A 1 551 ? -21.781 19.219 13.641 1 90.94 551 ALA A CA 1
ATOM 4498 C C . ALA A 1 551 ? -23.109 19.938 13.742 1 90.94 551 ALA A C 1
ATOM 4500 O O . ALA A 1 551 ? -23.484 20.688 12.836 1 90.94 551 ALA A O 1
ATOM 4501 N N . VAL A 1 552 ? -23.797 19.75 14.828 1 89.44 552 VAL A N 1
ATOM 4502 C CA . VAL A 1 552 ? -25.094 20.391 15.023 1 89.44 552 VAL A CA 1
ATOM 4503 C C . VAL A 1 552 ? -24.906 21.891 15.203 1 89.44 552 VAL A C 1
ATOM 4505 O O . VAL A 1 552 ? -25.656 22.688 14.633 1 89.44 552 VAL A O 1
ATOM 4508 N N . SER A 1 553 ? -23.938 22.25 15.961 1 86.56 553 SER A N 1
ATOM 4509 C CA . SER A 1 553 ? -23.625 23.656 16.172 1 86.56 553 SER A CA 1
ATOM 4510 C C . SER A 1 553 ? -23.234 24.328 14.852 1 86.56 553 SER A C 1
ATOM 4512 O O . SER A 1 553 ? -23.609 25.484 14.609 1 86.56 553 SER A O 1
ATOM 4514 N N . LEU A 1 554 ? -22.484 23.625 14.078 1 90.12 554 LEU A N 1
ATOM 4515 C CA . LEU A 1 554 ? -22.078 24.125 12.773 1 90.12 554 LEU A CA 1
ATOM 4516 C C . LEU A 1 554 ? -23.281 24.312 11.859 1 90.12 554 LEU A C 1
ATOM 4518 O O . LEU A 1 554 ? -23.375 25.312 11.141 1 90.12 554 LEU A O 1
ATOM 4522 N N . ALA A 1 555 ? -24.156 23.359 11.875 1 90.25 555 ALA A N 1
ATOM 4523 C CA . ALA A 1 555 ? -25.359 23.453 11.047 1 90.25 555 ALA A CA 1
ATOM 4524 C C . ALA A 1 555 ? -26.188 24.672 11.414 1 90.25 555 ALA A C 1
ATOM 4526 O O . ALA A 1 555 ? -26.781 25.312 10.539 1 90.25 555 ALA A O 1
ATOM 4527 N N . ASP A 1 556 ? -26.203 24.984 12.641 1 84.19 556 ASP A N 1
ATOM 4528 C CA . ASP A 1 556 ? -26.953 26.141 13.117 1 84.19 556 ASP A CA 1
ATOM 4529 C C . ASP A 1 556 ? -26.297 27.453 12.68 1 84.19 556 ASP A C 1
ATOM 4531 O O . ASP A 1 556 ? -26.984 28.438 12.398 1 84.19 556 ASP A O 1
ATOM 4535 N N . LYS A 1 557 ? -25 27.422 12.625 1 84.25 557 LYS A N 1
ATOM 4536 C CA . LYS A 1 557 ? -24.266 28.609 12.234 1 84.25 557 LYS A CA 1
ATOM 4537 C C . LYS A 1 557 ? -24.344 28.844 10.727 1 84.25 557 LYS A C 1
ATOM 4539 O O . LYS A 1 557 ? -24.297 29.984 10.266 1 84.25 557 LYS A O 1
ATOM 4544 N N . LEU A 1 558 ? -24.344 27.766 9.992 1 86.94 558 LEU A N 1
ATOM 4545 C CA . LEU A 1 558 ? -24.391 27.859 8.539 1 86.94 558 LEU A CA 1
ATOM 4546 C C . LEU A 1 558 ? -25.734 28.438 8.078 1 86.94 558 LEU A C 1
ATOM 4548 O O . LEU A 1 558 ? -25.812 29.031 6.996 1 86.94 558 LEU A O 1
ATOM 4552 N N . LYS A 1 559 ? -26.672 28.531 8.938 1 77.5 559 LYS A N 1
ATOM 4553 C CA . LYS A 1 559 ? -28.016 29.047 8.609 1 77.5 559 LYS A CA 1
ATOM 4554 C C . LYS A 1 559 ? -28.438 28.594 7.215 1 77.5 559 LYS A C 1
ATOM 4556 O O . LYS A 1 559 ? -28.391 27.391 6.898 1 77.5 559 LYS A O 1
ATOM 4561 N N . GLU A 1 560 ? -28.688 29.516 6.234 1 75.56 560 GLU A N 1
ATOM 4562 C CA . GLU A 1 560 ? -29.156 29.125 4.91 1 75.56 560 GLU A CA 1
ATOM 4563 C C . GLU A 1 560 ? -28.172 29.547 3.824 1 75.56 560 GLU A C 1
ATOM 4565 O O . GLU A 1 560 ? -28.562 29.734 2.672 1 75.56 560 GLU A O 1
ATOM 4570 N N . ASP A 1 561 ? -26.922 29.453 4.234 1 87.56 561 ASP A N 1
ATOM 4571 C CA . ASP A 1 561 ? -25.938 29.844 3.236 1 87.56 561 ASP A CA 1
ATOM 4572 C C . ASP A 1 561 ? -25.422 28.641 2.455 1 87.56 561 ASP A C 1
ATOM 4574 O O . ASP A 1 561 ? -24.375 28.078 2.787 1 87.56 561 ASP A O 1
ATOM 4578 N N . SER A 1 562 ? -26.031 28.391 1.42 1 91.31 562 SER A N 1
ATOM 4579 C CA . SER A 1 562 ? -25.703 27.234 0.59 1 91.31 562 SER A CA 1
ATOM 4580 C C . SER A 1 562 ? -24.422 27.484 -0.209 1 91.31 562 SER A C 1
ATOM 4582 O O . SER A 1 562 ? -23.703 26.531 -0.53 1 91.31 562 SER A O 1
ATOM 4584 N N . GLN A 1 563 ? -24.094 28.719 -0.454 1 91.69 563 GLN A N 1
ATOM 4585 C CA . GLN A 1 563 ? -22.906 29.031 -1.237 1 91.69 563 GLN A CA 1
ATOM 4586 C C . GLN A 1 563 ? -21.641 28.812 -0.421 1 91.69 563 GLN A C 1
ATOM 4588 O O . GLN A 1 563 ? -20.641 28.312 -0.942 1 91.69 563 GLN A O 1
ATOM 4593 N N . LEU A 1 564 ? -21.703 29.188 0.819 1 92.75 564 LEU A N 1
ATOM 4594 C CA . LEU A 1 564 ? -20.578 28.953 1.707 1 92.75 564 LEU A CA 1
ATOM 4595 C C . LEU A 1 564 ? -20.312 27.453 1.858 1 92.75 564 LEU A C 1
ATOM 4597 O O . LEU A 1 564 ? -19.156 27.016 1.827 1 92.75 564 LEU A O 1
ATOM 4601 N N . LEU A 1 565 ? -21.391 26.734 2.029 1 94.5 565 LEU A N 1
ATOM 4602 C CA . LEU A 1 565 ? -21.266 25.297 2.207 1 94.5 565 LEU A CA 1
ATOM 4603 C C . LEU A 1 565 ? -20.672 24.641 0.968 1 94.5 565 LEU A C 1
ATOM 4605 O O . LEU A 1 565 ? -19.797 23.781 1.08 1 94.5 565 LEU A O 1
ATOM 4609 N N . LEU A 1 566 ? -21.109 25.047 -0.161 1 95.88 566 LEU A N 1
ATOM 4610 C CA . LEU A 1 566 ? -20.594 24.5 -1.411 1 95.88 566 LEU A CA 1
ATOM 4611 C C . LEU A 1 566 ? -19.125 24.828 -1.586 1 95.88 566 LEU A C 1
ATOM 4613 O O . LEU A 1 566 ? -18.328 23.953 -1.923 1 95.88 566 LEU A O 1
ATOM 4617 N N . GLU A 1 567 ? -18.781 26.062 -1.343 1 95.81 567 GLU A N 1
ATOM 4618 C CA . GLU A 1 567 ? -17.391 26.484 -1.499 1 95.81 567 GLU A CA 1
ATOM 4619 C C . GLU A 1 567 ? -16.484 25.766 -0.501 1 95.81 567 GLU A C 1
ATOM 4621 O O . GLU A 1 567 ? -15.32 25.484 -0.804 1 95.81 567 GLU A O 1
ATOM 4626 N N . MET A 1 568 ? -17 25.5 0.635 1 95.12 568 MET A N 1
ATOM 4627 C CA . MET A 1 568 ? -16.234 24.781 1.642 1 95.12 568 MET A CA 1
ATOM 4628 C C . MET A 1 568 ? -15.938 23.359 1.183 1 95.12 568 MET A C 1
ATOM 4630 O O . MET A 1 568 ? -14.805 22.875 1.311 1 95.12 568 MET A O 1
ATOM 4634 N N . TRP A 1 569 ? -16.906 22.719 0.688 1 97.31 569 TRP A N 1
ATOM 4635 C CA . TRP A 1 569 ? -16.703 21.359 0.207 1 97.31 569 TRP A CA 1
ATOM 4636 C C . TRP A 1 569 ? -15.734 21.328 -0.975 1 97.31 569 TRP A C 1
ATOM 4638 O O . TRP A 1 569 ? -14.938 20.406 -1.117 1 97.31 569 TRP A O 1
ATOM 4648 N N . ILE A 1 570 ? -15.812 22.312 -1.81 1 97 570 ILE A N 1
ATOM 4649 C CA . ILE A 1 570 ? -14.883 22.391 -2.932 1 97 570 ILE A CA 1
ATOM 4650 C C . ILE A 1 570 ? -13.461 22.594 -2.412 1 97 570 ILE A C 1
ATOM 4652 O O . ILE A 1 570 ? -12.523 21.984 -2.926 1 97 570 ILE A O 1
ATOM 4656 N N . ASP A 1 571 ? -13.359 23.406 -1.413 1 96.25 571 ASP A N 1
ATOM 4657 C CA . ASP A 1 571 ? -12.062 23.625 -0.786 1 96.25 571 ASP A CA 1
ATOM 4658 C C . ASP A 1 571 ? -11.508 22.328 -0.193 1 96.25 571 ASP A C 1
ATOM 4660 O O . ASP A 1 571 ? -10.336 22.016 -0.379 1 96.25 571 ASP A O 1
ATOM 4664 N N . PHE A 1 572 ? -12.367 21.594 0.469 1 95.56 572 PHE A N 1
ATOM 4665 C CA . PHE A 1 572 ? -11.984 20.312 1.025 1 95.56 572 PHE A CA 1
ATOM 4666 C C . PHE A 1 572 ? -11.5 19.375 -0.071 1 95.56 572 PHE A C 1
ATOM 4668 O O . PHE A 1 572 ? -10.477 18.703 0.087 1 95.56 572 PHE A O 1
ATOM 4675 N N . LEU A 1 573 ? -12.227 19.359 -1.116 1 96.06 573 LEU A N 1
ATOM 4676 C CA . LEU A 1 573 ? -11.93 18.453 -2.221 1 96.06 573 LEU A CA 1
ATOM 4677 C C . LEU A 1 573 ? -10.586 18.797 -2.852 1 96.06 573 LEU A C 1
ATOM 4679 O O . LEU A 1 573 ? -9.742 17.922 -3.031 1 96.06 573 LEU A O 1
ATOM 4683 N N . VAL A 1 574 ? -10.398 20.031 -3.154 1 94.56 574 VAL A N 1
ATOM 4684 C CA . VAL A 1 574 ? -9.172 20.453 -3.824 1 94.56 574 VAL A CA 1
ATOM 4685 C C . VAL A 1 574 ? -7.98 20.234 -2.898 1 94.56 574 VAL A C 1
ATOM 4687 O O . VAL A 1 574 ? -6.91 19.812 -3.344 1 94.56 574 VAL A O 1
ATOM 4690 N N . TYR A 1 575 ? -8.18 20.484 -1.636 1 91.56 575 TYR A N 1
ATOM 4691 C CA . TYR A 1 575 ? -7.125 20.234 -0.66 1 91.56 575 TYR A CA 1
ATOM 4692 C C . TYR A 1 575 ? -6.77 18.75 -0.62 1 91.56 575 TYR A C 1
ATOM 4694 O O . TYR A 1 575 ? -5.59 18.391 -0.636 1 91.56 575 TYR A O 1
ATOM 4702 N N . ALA A 1 576 ? -7.742 17.906 -0.583 1 91.81 576 ALA A N 1
ATOM 4703 C CA . ALA A 1 576 ? -7.535 16.469 -0.509 1 91.81 576 ALA A CA 1
ATOM 4704 C C . ALA A 1 576 ? -6.824 15.953 -1.757 1 91.81 576 ALA A C 1
ATOM 4706 O O . ALA A 1 576 ? -5.918 15.117 -1.663 1 91.81 576 ALA A O 1
ATOM 4707 N N . THR A 1 577 ? -7.203 16.422 -2.85 1 91.88 577 THR A N 1
ATOM 4708 C CA . THR A 1 577 ? -6.641 15.953 -4.109 1 91.88 577 THR A CA 1
ATOM 4709 C C . THR A 1 577 ? -5.176 16.359 -4.238 1 91.88 577 THR A C 1
ATOM 4711 O O . THR A 1 577 ? -4.359 15.594 -4.762 1 91.88 577 THR A O 1
ATOM 4714 N N . ASN A 1 578 ? -4.898 17.516 -3.801 1 88.88 578 ASN A N 1
ATOM 4715 C CA . ASN A 1 578 ? -3.547 18.047 -3.939 1 88.88 578 ASN A CA 1
ATOM 4716 C C . ASN A 1 578 ? -2.576 17.359 -2.975 1 88.88 578 ASN A C 1
ATOM 4718 O O . ASN A 1 578 ? -1.407 17.156 -3.305 1 88.88 578 ASN A O 1
ATOM 4722 N N . ARG A 1 579 ? -3.082 16.969 -1.87 1 86.38 579 ARG A N 1
ATOM 4723 C CA . ARG A 1 579 ? -2.184 16.484 -0.829 1 86.38 579 ARG A CA 1
ATOM 4724 C C . ARG A 1 579 ? -2.203 14.961 -0.76 1 86.38 579 ARG A C 1
ATOM 4726 O O . ARG A 1 579 ? -1.513 14.359 0.069 1 86.38 579 ARG A O 1
ATOM 4733 N N . CYS A 1 580 ? -2.912 14.375 -1.609 1 86.12 580 CYS A N 1
ATOM 4734 C CA . CYS A 1 580 ? -2.955 12.914 -1.686 1 86.12 580 CYS A CA 1
ATOM 4735 C C . CYS A 1 580 ? -1.668 12.367 -2.287 1 86.12 580 CYS A C 1
ATOM 4737 O O . CYS A 1 580 ? -1.043 13.016 -3.129 1 86.12 580 CYS A O 1
ATOM 4739 N N . SER A 1 581 ? -1.269 11.188 -1.844 1 80.69 581 SER A N 1
ATOM 4740 C CA . SER A 1 581 ? -0.06 10.555 -2.357 1 80.69 581 SER A CA 1
ATOM 4741 C C . SER A 1 581 ? -0.19 10.242 -3.844 1 80.69 581 SER A C 1
ATOM 4743 O O . SER A 1 581 ? -1.257 9.836 -4.305 1 80.69 581 SER A O 1
ATOM 4745 N N . ARG A 1 582 ? 0.866 10.461 -4.527 1 82.88 582 ARG A N 1
ATOM 4746 C CA . ARG A 1 582 ? 0.883 10.227 -5.965 1 82.88 582 ARG A CA 1
ATOM 4747 C C . ARG A 1 582 ? 0.754 8.742 -6.277 1 82.88 582 ARG A C 1
ATOM 4749 O O . ARG A 1 582 ? 0.132 8.359 -7.273 1 82.88 582 ARG A O 1
ATOM 4756 N N . GLU A 1 583 ? 1.279 7.984 -5.41 1 79.88 583 GLU A N 1
ATOM 4757 C CA . GLU A 1 583 ? 1.178 6.543 -5.594 1 79.88 583 GLU A CA 1
ATOM 4758 C C . GLU A 1 583 ? -0.269 6.07 -5.473 1 79.88 583 GLU A C 1
ATOM 4760 O O . GLU A 1 583 ? -0.697 5.168 -6.195 1 79.88 583 GLU A O 1
ATOM 4765 N N . SER A 1 584 ? -0.972 6.723 -4.586 1 82.69 584 SER A N 1
ATOM 4766 C CA . SER A 1 584 ? -2.371 6.344 -4.41 1 82.69 584 SER A CA 1
ATOM 4767 C C . SER A 1 584 ? -3.205 6.719 -5.629 1 82.69 584 SER A C 1
ATOM 4769 O O . SER A 1 584 ? -4.121 5.988 -6.012 1 82.69 584 SER A O 1
ATOM 4771 N N . HIS A 1 585 ? -2.828 7.805 -6.246 1 86.44 585 HIS A N 1
ATOM 4772 C CA . HIS A 1 585 ? -3.525 8.203 -7.465 1 86.44 585 HIS A CA 1
ATOM 4773 C C . HIS A 1 585 ? -3.305 7.188 -8.578 1 86.44 585 HIS A C 1
ATOM 4775 O O . HIS A 1 585 ? -4.23 6.871 -9.328 1 86.44 585 HIS A O 1
ATOM 4781 N N . ALA A 1 586 ? -2.105 6.723 -8.586 1 85.62 586 ALA A N 1
ATOM 4782 C CA . ALA A 1 586 ? -1.76 5.773 -9.648 1 85.62 586 ALA A CA 1
ATOM 4783 C C . ALA A 1 586 ? -2.4 4.414 -9.391 1 85.62 586 ALA A C 1
ATOM 4785 O O . ALA A 1 586 ? -2.863 3.754 -10.328 1 85.62 586 ALA A O 1
ATOM 4786 N N . LYS A 1 587 ? -2.48 4.062 -8.125 1 81.62 587 LYS A N 1
ATOM 4787 C CA . LYS A 1 587 ? -2.986 2.738 -7.781 1 81.62 587 LYS A CA 1
ATOM 4788 C C . LYS A 1 587 ? -4.512 2.701 -7.832 1 81.62 587 LYS A C 1
ATOM 4790 O O . LYS A 1 587 ? -5.102 1.656 -8.117 1 81.62 587 LYS A O 1
ATOM 4795 N N . LYS A 1 588 ? -5.125 3.814 -7.582 1 79.25 588 LYS A N 1
ATOM 4796 C CA . LYS A 1 588 ? -6.582 3.832 -7.48 1 79.25 588 LYS A CA 1
ATOM 4797 C C . LYS A 1 588 ? -7.207 4.559 -8.672 1 79.25 588 LYS A C 1
ATOM 4799 O O . LYS A 1 588 ? -8.156 5.328 -8.5 1 79.25 588 LYS A O 1
ATOM 4804 N N . LEU A 1 589 ? -6.738 4.262 -9.844 1 77.75 589 LEU A N 1
ATOM 4805 C CA . LEU A 1 589 ? -7.23 4.945 -11.039 1 77.75 589 LEU A CA 1
ATOM 4806 C C . LEU A 1 589 ? -8.625 4.457 -11.406 1 77.75 589 LEU A C 1
ATOM 4808 O O . LEU A 1 589 ? -9.398 5.184 -12.039 1 77.75 589 LEU A O 1
ATOM 4812 N N . ASN A 1 590 ? -9.016 3.215 -10.953 1 69.31 590 ASN A N 1
ATOM 4813 C CA . ASN A 1 590 ? -10.305 2.688 -11.375 1 69.31 590 ASN A CA 1
ATOM 4814 C C . ASN A 1 590 ? -11.172 2.293 -10.188 1 69.31 590 ASN A C 1
ATOM 4816 O O . ASN A 1 590 ? -12 1.385 -10.289 1 69.31 590 ASN A O 1
ATOM 4820 N N . ASP A 1 591 ? -11 2.979 -9.078 1 68.56 591 ASP A N 1
ATOM 4821 C CA . ASP A 1 591 ? -11.75 2.535 -7.906 1 68.56 591 ASP A CA 1
ATOM 4822 C C . ASP A 1 591 ? -12.625 3.656 -7.363 1 68.56 591 ASP A C 1
ATOM 4824 O O . ASP A 1 591 ? -12.883 3.725 -6.156 1 68.56 591 ASP A O 1
ATOM 4828 N N . GLY A 1 592 ? -13.133 4.523 -8.289 1 61.25 592 GLY A N 1
ATOM 4829 C CA . GLY A 1 592 ? -14.102 5.531 -7.883 1 61.25 592 GLY A CA 1
ATOM 4830 C C . GLY A 1 592 ? -13.461 6.832 -7.449 1 61.25 592 GLY A C 1
ATOM 4831 O O . GLY A 1 592 ? -14.156 7.812 -7.168 1 61.25 592 GLY A O 1
ATOM 4832 N N . GLY A 1 593 ? -12.188 6.891 -7.375 1 67.56 593 GLY A N 1
ATOM 4833 C CA . GLY A 1 593 ? -11.508 8.117 -6.98 1 67.56 593 GLY A CA 1
ATOM 4834 C C . GLY A 1 593 ? -10.992 8.922 -8.156 1 67.56 593 GLY A C 1
ATOM 4835 O O . GLY A 1 593 ? -10.086 9.742 -8.008 1 67.56 593 GLY A O 1
ATOM 4836 N N . GLU A 1 594 ? -11.719 8.852 -9.258 1 81.12 594 GLU A N 1
ATOM 4837 C CA . GLU A 1 594 ? -11.203 9.438 -10.492 1 81.12 594 GLU A CA 1
ATOM 4838 C C . GLU A 1 594 ? -11.273 10.961 -10.445 1 81.12 594 GLU A C 1
ATOM 4840 O O . GLU A 1 594 ? -10.398 11.641 -10.984 1 81.12 594 GLU A O 1
ATOM 4845 N N . LEU A 1 595 ? -12.305 11.383 -9.711 1 88.69 595 LEU A N 1
ATOM 4846 C CA . LEU A 1 595 ? -12.438 12.828 -9.641 1 88.69 595 LEU A CA 1
ATOM 4847 C C . LEU A 1 595 ? -11.219 13.453 -8.961 1 88.69 595 LEU A C 1
ATOM 4849 O O . LEU A 1 595 ? -10.688 14.461 -9.438 1 88.69 595 LEU A O 1
ATOM 4853 N N . THR A 1 596 ? -10.766 12.789 -7.922 1 91.19 596 THR A N 1
ATOM 4854 C CA . THR A 1 596 ? -9.617 13.305 -7.188 1 91.19 596 THR A CA 1
ATOM 4855 C C . THR A 1 596 ? -8.375 13.312 -8.07 1 91.19 596 THR A C 1
ATOM 4857 O O . THR A 1 596 ? -7.586 14.266 -8.031 1 91.19 596 THR A O 1
ATOM 4860 N N . THR A 1 597 ? -8.242 12.375 -8.859 1 90.62 597 THR A N 1
ATOM 4861 C CA . THR A 1 597 ? -7.059 12.273 -9.703 1 90.62 597 THR A CA 1
ATOM 4862 C C . THR A 1 597 ? -7.121 13.281 -10.852 1 90.62 597 THR A C 1
ATOM 4864 O O . THR A 1 597 ? -6.102 13.867 -11.227 1 90.62 597 THR A O 1
ATOM 4867 N N . VAL A 1 598 ? -8.289 13.492 -11.391 1 90.94 598 VAL A N 1
ATOM 4868 C CA . VAL A 1 598 ? -8.461 14.461 -12.469 1 90.94 598 VAL A CA 1
ATOM 4869 C C . VAL A 1 598 ? -8.133 15.867 -11.961 1 90.94 598 VAL A C 1
ATOM 4871 O O . VAL A 1 598 ? -7.422 16.625 -12.617 1 90.94 598 VAL A O 1
ATOM 4874 N N . LEU A 1 599 ? -8.664 16.156 -10.852 1 92.31 599 LEU A N 1
ATOM 4875 C CA . LEU A 1 599 ? -8.453 17.484 -10.297 1 92.31 599 LEU A CA 1
ATOM 4876 C C . LEU A 1 599 ? -6.992 17.688 -9.914 1 92.31 599 LEU A C 1
ATOM 4878 O O . LEU A 1 599 ? -6.453 18.797 -10.047 1 92.31 599 LEU A O 1
ATOM 4882 N N . TRP A 1 600 ? -6.371 16.641 -9.398 1 91.56 600 TRP A N 1
ATOM 4883 C CA . TRP A 1 600 ? -4.949 16.719 -9.094 1 91.56 600 TRP A CA 1
ATOM 4884 C C . TRP A 1 600 ? -4.133 17 -10.352 1 91.56 600 TRP A C 1
ATOM 4886 O O . TRP A 1 600 ? -3.25 17.859 -10.352 1 91.56 600 TRP A O 1
ATOM 4896 N N . LEU A 1 601 ? -4.434 16.312 -11.406 1 91 601 LEU A N 1
ATOM 4897 C CA . LEU A 1 601 ? -3.711 16.5 -12.656 1 91 601 LEU A CA 1
ATOM 4898 C C . LEU A 1 601 ? -3.943 17.891 -13.227 1 91 601 LEU A C 1
ATOM 4900 O O . LEU A 1 601 ? -3.027 18.5 -13.781 1 91 601 LEU A O 1
ATOM 4904 N N . LEU A 1 602 ? -5.152 18.281 -13.094 1 91.56 602 LEU A N 1
ATOM 4905 C CA . LEU A 1 602 ? -5.477 19.625 -13.562 1 91.56 602 LEU A CA 1
ATOM 4906 C C . LEU A 1 602 ? -4.656 20.672 -12.82 1 91.56 602 LEU A C 1
ATOM 4908 O O . LEU A 1 602 ? -4.121 21.609 -13.438 1 91.56 602 LEU A O 1
ATOM 4912 N N . THR A 1 603 ? -4.566 20.562 -11.57 1 90.06 603 THR A N 1
ATOM 4913 C CA . THR A 1 603 ? -3.781 21.5 -10.773 1 90.06 603 THR A CA 1
ATOM 4914 C C . THR A 1 603 ? -2.312 21.469 -11.188 1 90.06 603 THR A C 1
ATOM 4916 O O . THR A 1 603 ? -1.664 22.516 -11.273 1 90.06 603 THR A O 1
ATOM 4919 N N . GLU A 1 604 ? -1.823 20.297 -11.422 1 88.31 604 GLU A N 1
ATOM 4920 C CA . GLU A 1 604 ? -0.434 20.125 -11.836 1 88.31 604 GLU A CA 1
ATOM 4921 C C . GLU A 1 604 ? -0.185 20.766 -13.195 1 88.31 604 GLU A C 1
ATOM 4923 O O . GLU A 1 604 ? 0.834 21.438 -13.398 1 88.31 604 GLU A O 1
ATOM 4928 N N . HIS A 1 605 ? -1.106 20.594 -14.078 1 89.62 605 HIS A N 1
ATOM 4929 C CA . HIS A 1 605 ? -0.963 21.172 -15.414 1 89.62 605 HIS A CA 1
ATOM 4930 C C . HIS A 1 605 ? -1.021 22.703 -15.359 1 89.62 605 HIS A C 1
ATOM 4932 O O . HIS A 1 605 ? -0.227 23.375 -16.016 1 89.62 605 HIS A O 1
ATOM 4938 N N . ILE A 1 606 ? -1.986 23.172 -14.641 1 86.94 606 ILE A N 1
ATOM 4939 C CA . ILE A 1 606 ? -2.129 24.625 -14.539 1 86.94 606 ILE A CA 1
ATOM 4940 C C . ILE A 1 606 ? -0.882 25.219 -13.891 1 86.94 606 ILE A C 1
ATOM 4942 O O . ILE A 1 606 ? -0.403 26.281 -14.312 1 86.94 606 ILE A O 1
ATOM 4946 N N . TYR A 1 607 ? -0.353 24.547 -12.953 1 82.62 607 TYR A N 1
ATOM 4947 C CA . TYR A 1 607 ? 0.838 25 -12.25 1 82.62 607 TYR A CA 1
ATOM 4948 C C . TYR A 1 607 ? 2.053 25 -13.172 1 82.62 607 TYR A C 1
ATOM 4950 O O . TYR A 1 607 ? 2.828 25.953 -13.203 1 82.62 607 TYR A O 1
ATOM 4958 N N . GLN A 1 608 ? 2.264 23.969 -13.883 1 80.94 608 GLN A N 1
ATOM 4959 C CA . GLN A 1 608 ? 3.449 23.812 -14.719 1 80.94 608 GLN A CA 1
ATOM 4960 C C . GLN A 1 608 ? 3.373 24.688 -15.969 1 80.94 608 GLN A C 1
ATOM 4962 O O . GLN A 1 608 ? 4.398 25.156 -16.469 1 80.94 608 GLN A O 1
ATOM 4967 N N . LEU A 1 609 ? 2.199 24.844 -16.453 1 81.38 609 LEU A N 1
ATOM 4968 C CA . LEU A 1 609 ? 2.062 25.5 -17.75 1 81.38 609 LEU A CA 1
ATOM 4969 C C . LEU A 1 609 ? 1.767 26.984 -17.578 1 81.38 609 LEU A C 1
ATOM 4971 O O . LEU A 1 609 ? 1.693 27.719 -18.562 1 81.38 609 LEU A O 1
ATOM 4975 N N . ARG A 1 610 ? 1.698 27.359 -16.375 1 73.75 610 ARG A N 1
ATOM 4976 C CA . ARG A 1 610 ? 1.487 28.797 -16.203 1 73.75 610 ARG A CA 1
ATOM 4977 C C . ARG A 1 610 ? 2.777 29.578 -16.438 1 73.75 610 ARG A C 1
ATOM 4979 O O . ARG A 1 610 ? 3.855 29.141 -16.031 1 73.75 610 ARG A O 1
ATOM 4986 N N . SER A 1 611 ? 2.848 30.438 -17.594 1 54.28 611 SER A N 1
ATOM 4987 C CA . SER A 1 611 ? 3.934 31.266 -18.125 1 54.28 611 SER A CA 1
ATOM 4988 C C . SER A 1 611 ? 4.652 32.031 -17.016 1 54.28 611 SER A C 1
ATOM 4990 O O . SER A 1 611 ? 5.875 32.188 -17.062 1 54.28 611 SER A O 1
ATOM 4992 N N . ASN A 1 612 ? 4.117 32.812 -16.062 1 47.66 612 ASN A N 1
ATOM 4993 C CA . ASN A 1 612 ? 4.773 33.875 -15.297 1 47.66 612 ASN A CA 1
ATOM 4994 C C . ASN A 1 612 ? 5.363 33.344 -13.992 1 47.66 612 ASN A C 1
ATOM 4996 O O . ASN A 1 612 ? 4.738 33.406 -12.938 1 47.66 612 ASN A O 1
ATOM 5000 N N . LYS A 1 613 ? 6.121 32.375 -14.234 1 44.69 613 LYS A N 1
ATOM 5001 C CA . LYS A 1 613 ? 6.828 32.031 -13.008 1 44.69 613 LYS A CA 1
ATOM 5002 C C . LYS A 1 613 ? 7.977 33 -12.742 1 44.69 613 LYS A C 1
ATOM 5004 O O . LYS A 1 613 ? 8.75 33.312 -13.648 1 44.69 613 LYS A O 1
ATOM 5009 N N . MET B 1 1 ? 19.453 -36.125 -21.672 1 56.34 1 MET B N 1
ATOM 5010 C CA . MET B 1 1 ? 18.016 -36.094 -21.953 1 56.34 1 MET B CA 1
ATOM 5011 C C . MET B 1 1 ? 17.375 -37.438 -21.562 1 56.34 1 MET B C 1
ATOM 5013 O O . MET B 1 1 ? 16.281 -37.438 -20.984 1 56.34 1 MET B O 1
ATOM 5017 N N . ASP B 1 2 ? 18.125 -38.438 -21.75 1 59.41 2 ASP B N 1
ATOM 5018 C CA . ASP B 1 2 ? 17.641 -39.75 -21.328 1 59.41 2 ASP B CA 1
ATOM 5019 C C . ASP B 1 2 ? 17.578 -39.844 -19.797 1 59.41 2 ASP B C 1
ATOM 5021 O O . ASP B 1 2 ? 16.656 -40.469 -19.25 1 59.41 2 ASP B O 1
ATOM 5025 N N . VAL B 1 3 ? 18.406 -39.062 -19.266 1 62.66 3 VAL B N 1
ATOM 5026 C CA . VAL B 1 3 ? 18.422 -39.062 -17.812 1 62.66 3 VAL B CA 1
ATOM 5027 C C . VAL B 1 3 ? 17.172 -38.375 -17.281 1 62.66 3 VAL B C 1
ATOM 5029 O O . VAL B 1 3 ? 16.562 -38.844 -16.312 1 62.66 3 VAL B O 1
ATOM 5032 N N . TRP B 1 4 ? 16.75 -37.406 -17.984 1 69.88 4 TRP B N 1
ATOM 5033 C CA . TRP B 1 4 ? 15.562 -36.688 -17.547 1 69.88 4 TRP B CA 1
ATOM 5034 C C . TRP B 1 4 ? 14.305 -37.531 -17.734 1 69.88 4 TRP B C 1
ATOM 5036 O O . TRP B 1 4 ? 13.406 -37.5 -16.891 1 69.88 4 TRP B O 1
ATOM 5046 N N . ASN B 1 5 ? 14.359 -38.25 -18.75 1 69.12 5 ASN B N 1
ATOM 5047 C CA . ASN B 1 5 ? 13.172 -39.031 -19.031 1 69.12 5 ASN B CA 1
ATOM 5048 C C . ASN B 1 5 ? 12.984 -40.156 -18.016 1 69.12 5 ASN B C 1
ATOM 5050 O O . ASN B 1 5 ? 11.859 -40.5 -17.656 1 69.12 5 ASN B O 1
ATOM 5054 N N . GLU B 1 6 ? 14.133 -40.594 -17.562 1 68.75 6 GLU B N 1
ATOM 5055 C CA . GLU B 1 6 ? 14.016 -41.719 -16.656 1 68.75 6 GLU B CA 1
ATOM 5056 C C . GLU B 1 6 ? 13.906 -41.281 -15.203 1 68.75 6 GLU B C 1
ATOM 5058 O O . GLU B 1 6 ? 13.242 -41.906 -14.391 1 68.75 6 GLU B O 1
ATOM 5063 N N . TRP B 1 7 ? 14.477 -40.031 -14.914 1 77.81 7 TRP B N 1
ATOM 5064 C CA . TRP B 1 7 ? 14.602 -39.656 -13.508 1 77.81 7 TRP B CA 1
ATOM 5065 C C . TRP B 1 7 ? 13.875 -38.344 -13.227 1 77.81 7 TRP B C 1
ATOM 5067 O O . TRP B 1 7 ? 14.109 -37.719 -12.195 1 77.81 7 TRP B O 1
ATOM 5077 N N . ALA B 1 8 ? 12.938 -37.969 -14.039 1 79.19 8 ALA B N 1
ATOM 5078 C CA . ALA B 1 8 ? 12.289 -36.688 -13.914 1 79.19 8 ALA B CA 1
ATOM 5079 C C . ALA B 1 8 ? 11.484 -36.594 -12.617 1 79.19 8 ALA B C 1
ATOM 5081 O O . ALA B 1 8 ? 11.633 -35.625 -11.859 1 79.19 8 ALA B O 1
ATOM 5082 N N . PRO B 1 9 ? 10.695 -37.594 -12.312 1 79.25 9 PRO B N 1
ATOM 5083 C CA . PRO B 1 9 ? 9.922 -37.5 -11.078 1 79.25 9 PRO B CA 1
ATOM 5084 C C . PRO B 1 9 ? 10.797 -37.469 -9.828 1 79.25 9 PRO B C 1
ATOM 5086 O O . PRO B 1 9 ? 10.477 -36.75 -8.867 1 79.25 9 PRO B O 1
ATOM 5089 N N . GLN B 1 10 ? 11.898 -38.156 -9.922 1 84.69 10 GLN B N 1
ATOM 5090 C CA . GLN B 1 10 ? 12.805 -38.188 -8.789 1 84.69 10 GLN B CA 1
ATOM 5091 C C . GLN B 1 10 ? 13.484 -36.844 -8.578 1 84.69 10 GLN B C 1
ATOM 5093 O O . GLN B 1 10 ? 13.57 -36.344 -7.453 1 84.69 10 GLN B O 1
ATOM 5098 N N . ILE B 1 11 ? 13.82 -36.312 -9.656 1 83.62 11 ILE B N 1
ATOM 5099 C CA . ILE B 1 11 ? 14.508 -35.031 -9.57 1 83.62 11 ILE B CA 1
ATOM 5100 C C . ILE B 1 11 ? 13.539 -33.938 -9.102 1 83.62 11 ILE B C 1
ATOM 5102 O O . ILE B 1 11 ? 13.898 -33.094 -8.281 1 83.62 11 ILE B O 1
ATOM 5106 N N . LEU B 1 12 ? 12.383 -34 -9.555 1 83.56 12 LEU B N 1
ATOM 5107 C CA . LEU B 1 12 ? 11.398 -32.969 -9.211 1 83.56 12 LEU B CA 1
ATOM 5108 C C . LEU B 1 12 ? 11 -33.094 -7.738 1 83.56 12 LEU B C 1
ATOM 5110 O O . LEU B 1 12 ? 10.844 -32.062 -7.059 1 83.56 12 LEU B O 1
ATOM 5114 N N . VAL B 1 13 ? 10.883 -34.25 -7.258 1 83.31 13 VAL B N 1
ATOM 5115 C CA . VAL B 1 13 ? 10.469 -34.438 -5.875 1 83.31 13 VAL B CA 1
ATOM 5116 C C . VAL B 1 13 ? 11.594 -34.031 -4.934 1 83.31 13 VAL B C 1
ATOM 5118 O O . VAL B 1 13 ? 11.359 -33.406 -3.9 1 83.31 13 VAL B O 1
ATOM 5121 N N . VAL B 1 14 ? 12.789 -34.375 -5.367 1 86.38 14 VA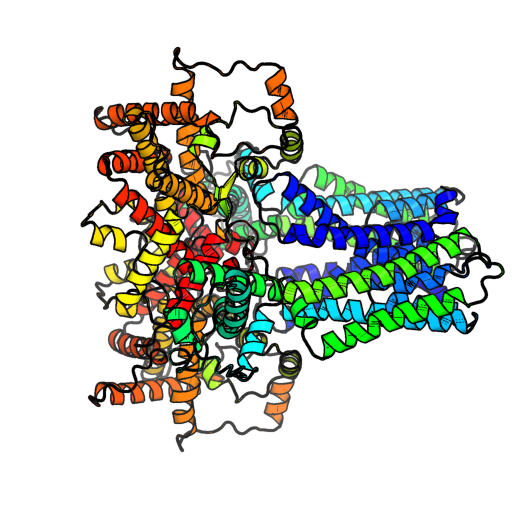L B N 1
ATOM 5122 C CA . VAL B 1 14 ? 13.938 -34 -4.547 1 86.38 14 VAL B CA 1
ATOM 5123 C C . VAL B 1 14 ? 14.109 -32.469 -4.582 1 86.38 14 VAL B C 1
ATOM 5125 O O . VAL B 1 14 ? 14.445 -31.859 -3.566 1 86.38 14 VAL B O 1
ATOM 5128 N N . LEU B 1 15 ? 13.859 -31.922 -5.723 1 87 15 LEU B N 1
ATOM 5129 C CA . LEU B 1 15 ? 13.922 -30.469 -5.836 1 87 15 LEU B CA 1
ATOM 5130 C C . LEU B 1 15 ? 12.867 -29.812 -4.957 1 87 15 LEU B C 1
ATOM 5132 O O . LEU B 1 15 ? 13.148 -28.812 -4.281 1 87 15 LEU B O 1
ATOM 5136 N N . SER B 1 16 ? 11.742 -30.328 -4.984 1 84.88 16 SER B N 1
ATOM 5137 C CA . SER B 1 16 ? 10.664 -29.781 -4.152 1 84.88 16 SER B CA 1
ATOM 5138 C C . SER B 1 16 ? 11.016 -29.891 -2.67 1 84.88 16 SER B C 1
ATOM 5140 O O . SER B 1 16 ? 10.766 -28.953 -1.905 1 84.88 16 SER B O 1
ATOM 5142 N N . PHE B 1 17 ? 11.633 -30.969 -2.311 1 85.5 17 PHE B N 1
ATOM 5143 C CA . PHE B 1 17 ? 12.039 -31.156 -0.922 1 85.5 17 PHE B CA 1
ATOM 5144 C C . PHE B 1 17 ? 13.141 -30.172 -0.544 1 85.5 17 PHE B C 1
ATOM 5146 O O . PHE B 1 17 ? 13.117 -29.594 0.543 1 85.5 17 PHE B O 1
ATOM 5153 N N . THR B 1 18 ? 14.016 -30 -1.431 1 86.75 18 THR B N 1
ATOM 5154 C CA . THR B 1 18 ? 15.117 -29.078 -1.168 1 86.75 18 THR B CA 1
ATOM 5155 C C . THR B 1 18 ? 14.594 -27.656 -1.017 1 86.75 18 THR B C 1
ATOM 5157 O O . THR B 1 18 ? 15.062 -26.891 -0.16 1 86.75 18 THR B O 1
ATOM 5160 N N . LEU B 1 19 ? 13.648 -27.328 -1.798 1 86.69 19 LEU B N 1
ATOM 5161 C CA . LEU B 1 19 ? 13.07 -26 -1.707 1 86.69 19 LEU B CA 1
ATOM 5162 C C . LEU B 1 19 ? 12.328 -25.812 -0.387 1 86.69 19 LEU B C 1
ATOM 5164 O O . LEU B 1 19 ? 12.391 -24.75 0.223 1 86.69 19 LEU B O 1
ATOM 5168 N N . GLN B 1 20 ? 11.734 -26.812 0.088 1 82.12 20 GLN B N 1
ATOM 5169 C CA . GLN B 1 20 ? 11.031 -26.734 1.363 1 82.12 20 GLN B CA 1
ATOM 5170 C C . GLN B 1 20 ? 12.008 -26.594 2.525 1 82.12 20 GLN B C 1
ATOM 5172 O O . GLN B 1 20 ? 11.75 -25.859 3.479 1 82.12 20 GLN B O 1
ATOM 5177 N N . LEU B 1 21 ? 13.062 -27.25 2.385 1 82.19 21 LEU B N 1
ATOM 5178 C CA . LEU B 1 21 ? 14.094 -27.156 3.414 1 82.19 21 LEU B CA 1
ATOM 5179 C C . LEU B 1 21 ? 14.711 -25.766 3.443 1 82.19 21 LEU B C 1
ATOM 5181 O O . LEU B 1 21 ? 14.953 -25.219 4.516 1 82.19 21 LEU B O 1
ATOM 5185 N N . LEU B 1 22 ? 14.867 -25.25 2.314 1 83.56 22 LEU B N 1
ATOM 5186 C CA . LEU B 1 22 ? 15.422 -23.906 2.221 1 83.56 22 LEU B CA 1
ATOM 5187 C C . LEU B 1 22 ? 14.453 -22.875 2.818 1 83.56 22 LEU B C 1
ATOM 5189 O O . LEU B 1 22 ? 14.875 -21.969 3.527 1 83.56 22 LEU B O 1
ATOM 5193 N N . LEU B 1 23 ? 13.18 -23.031 2.541 1 82.44 23 LEU B N 1
ATOM 5194 C CA . LEU B 1 23 ? 12.18 -22.094 3.057 1 82.44 23 LEU B CA 1
ATOM 5195 C C . LEU B 1 23 ? 12.094 -22.188 4.574 1 82.44 23 LEU B C 1
ATOM 5197 O O . LEU B 1 23 ? 11.922 -21.172 5.25 1 82.44 23 LEU B O 1
ATOM 5201 N N . LEU B 1 24 ? 12.328 -23.297 5.105 1 78.19 24 LEU B N 1
ATOM 5202 C CA . LEU B 1 24 ? 12.258 -23.469 6.551 1 78.19 24 LEU B CA 1
ATOM 5203 C C . LEU B 1 24 ? 13.5 -22.906 7.23 1 78.19 24 LEU B C 1
ATOM 5205 O O . LEU B 1 24 ? 13.398 -22.234 8.258 1 78.19 24 LEU B O 1
ATOM 5209 N N . LEU B 1 25 ? 14.602 -23.078 6.602 1 75.62 25 LEU B N 1
ATOM 5210 C CA . LEU B 1 25 ? 15.859 -22.656 7.203 1 75.62 25 LEU B CA 1
ATOM 5211 C C . LEU B 1 25 ? 16.016 -21.141 7.117 1 75.62 25 LEU B C 1
ATOM 5213 O O . LEU B 1 25 ? 16.562 -20.516 8.016 1 75.62 25 LEU B O 1
ATOM 5217 N N . LEU B 1 26 ? 15.406 -20.609 6.051 1 77.12 26 LEU B N 1
ATOM 5218 C CA . LEU B 1 26 ? 15.594 -19.172 5.852 1 77.12 26 LEU B CA 1
ATOM 5219 C C . LEU B 1 26 ? 14.375 -18.391 6.332 1 77.12 26 LEU B C 1
ATOM 5221 O O . LEU B 1 26 ? 14.266 -17.188 6.098 1 77.12 26 LEU B O 1
ATOM 5225 N N . ALA B 1 27 ? 13.484 -19 6.957 1 73.44 27 ALA B N 1
ATOM 5226 C CA . ALA B 1 27 ? 12.281 -18.328 7.449 1 73.44 27 ALA B CA 1
ATOM 5227 C C . ALA B 1 27 ? 12.625 -17.219 8.43 1 73.44 27 ALA B C 1
ATOM 5229 O O . ALA B 1 27 ? 11.93 -16.203 8.492 1 73.44 27 ALA B O 1
ATOM 5230 N N . GLY B 1 28 ? 13.742 -17.312 9.156 1 70.69 28 GLY B N 1
ATOM 5231 C CA . GLY B 1 28 ? 14.141 -16.344 10.156 1 70.69 28 GLY B CA 1
ATOM 5232 C C . GLY B 1 28 ? 14.68 -15.055 9.562 1 70.69 28 GLY B C 1
ATOM 5233 O O . GLY B 1 28 ? 14.641 -14 10.195 1 70.69 28 GLY B O 1
ATOM 5234 N N . ILE B 1 29 ? 15.031 -15.141 8.258 1 71.38 29 ILE B N 1
ATOM 5235 C CA . ILE B 1 29 ? 15.617 -13.977 7.602 1 71.38 29 ILE B CA 1
ATOM 5236 C C . ILE B 1 29 ? 14.531 -12.938 7.336 1 71.38 29 ILE B C 1
ATOM 5238 O O . ILE B 1 29 ? 14.812 -11.734 7.293 1 71.38 29 ILE B O 1
ATOM 5242 N N . ARG B 1 30 ? 13.336 -13.383 7.246 1 71.25 30 ARG B N 1
ATOM 5243 C CA . ARG B 1 30 ? 12.242 -12.461 6.973 1 71.25 30 ARG B CA 1
ATOM 5244 C C . ARG B 1 30 ? 12.016 -11.516 8.148 1 71.25 30 ARG B C 1
ATOM 5246 O O . ARG B 1 30 ? 11.531 -10.391 7.969 1 71.25 30 ARG B O 1
ATOM 5253 N N . GLN B 1 31 ? 12.406 -12.031 9.258 1 66.31 31 GLN B N 1
ATOM 5254 C CA . GLN B 1 31 ? 12.18 -11.25 10.461 1 66.31 31 GLN B CA 1
ATOM 5255 C C . GLN B 1 31 ? 13.328 -10.273 10.711 1 66.31 31 GLN B C 1
ATOM 5257 O O . GLN B 1 31 ? 13.156 -9.273 11.406 1 66.31 31 GLN B O 1
ATOM 5262 N N . HIS B 1 32 ? 14.477 -10.789 10.141 1 57.09 32 HIS B N 1
ATOM 5263 C CA . HIS B 1 32 ? 15.641 -10 10.5 1 57.09 32 HIS B CA 1
ATOM 5264 C C . HIS B 1 32 ? 15.781 -8.773 9.594 1 57.09 32 HIS B C 1
ATOM 5266 O O . HIS B 1 32 ? 15.672 -8.891 8.375 1 57.09 32 HIS B O 1
ATOM 5272 N N . ARG B 1 33 ? 15.477 -7.637 10.141 1 53.25 33 ARG B N 1
ATOM 5273 C CA . ARG B 1 33 ? 15.281 -6.266 9.68 1 53.25 33 ARG B CA 1
ATOM 5274 C C . ARG B 1 33 ? 16.578 -5.668 9.172 1 53.25 33 ARG B C 1
ATOM 5276 O O . ARG B 1 33 ? 16.656 -4.477 8.859 1 53.25 33 ARG B O 1
ATOM 5283 N N . GLY B 1 34 ? 17.812 -6.25 9.172 1 51.62 34 GLY B N 1
ATOM 5284 C CA . GLY B 1 34 ? 18.75 -5.168 8.922 1 51.62 34 GLY B CA 1
ATOM 5285 C C . GLY B 1 34 ? 18.703 -4.652 7.496 1 51.62 34 GLY B C 1
ATOM 5286 O O . GLY B 1 34 ? 18.734 -5.438 6.543 1 51.62 34 GLY B O 1
ATOM 5287 N N . ALA B 1 35 ? 17.719 -3.605 7.258 1 51.34 35 ALA B N 1
ATOM 5288 C CA . ALA B 1 35 ? 17.734 -2.83 6.02 1 51.34 35 ALA B CA 1
ATOM 5289 C C . ALA B 1 35 ? 19.094 -2.922 5.328 1 51.34 35 ALA B C 1
ATOM 5291 O O . ALA B 1 35 ? 19.172 -2.84 4.102 1 51.34 35 ALA B O 1
ATOM 5292 N N . SER B 1 36 ? 20.188 -3.098 6.219 1 53.19 36 SER B N 1
ATOM 5293 C CA . SER B 1 36 ? 21.5 -2.564 5.859 1 53.19 36 SER B CA 1
ATOM 5294 C C . SER B 1 36 ? 22.25 -3.523 4.941 1 53.19 36 SER B C 1
ATOM 5296 O O . SER B 1 36 ? 23.281 -3.16 4.371 1 53.19 36 SER B O 1
ATOM 5298 N N . CYS B 1 37 ? 21.75 -4.793 4.945 1 58.31 37 CYS B N 1
ATOM 5299 C CA . CYS B 1 37 ? 22.781 -5.551 4.254 1 58.31 37 CYS B CA 1
ATOM 5300 C C . CYS B 1 37 ? 22.266 -6.086 2.922 1 58.31 37 CYS B C 1
ATOM 5302 O O . CYS B 1 37 ? 21.141 -6.578 2.84 1 58.31 37 CYS B O 1
ATOM 5304 N N . LEU B 1 38 ? 22.938 -5.605 1.911 1 64.56 38 LEU B N 1
ATOM 5305 C CA . LEU B 1 38 ? 22.719 -6.152 0.578 1 64.56 38 LEU B CA 1
ATOM 5306 C C . LEU B 1 38 ? 22.531 -7.664 0.634 1 64.56 38 LEU B C 1
ATOM 5308 O O . LEU B 1 38 ? 21.734 -8.227 -0.113 1 64.56 38 LEU B O 1
ATOM 5312 N N . LEU B 1 39 ? 23.188 -8.195 1.625 1 67 39 LEU B N 1
ATOM 5313 C CA . LEU B 1 39 ? 23.094 -9.641 1.778 1 67 39 LEU B CA 1
ATOM 5314 C C . LEU B 1 39 ? 21.672 -10.047 2.205 1 67 39 LEU B C 1
ATOM 5316 O O . LEU B 1 39 ? 21.125 -11.031 1.704 1 67 39 LEU B O 1
ATOM 5320 N N . THR B 1 40 ? 21.172 -9.258 3.029 1 72.06 40 THR B N 1
ATOM 5321 C CA . THR B 1 40 ? 19.828 -9.578 3.49 1 72.06 40 THR B CA 1
ATOM 5322 C C . THR B 1 40 ? 18.812 -9.398 2.363 1 72.06 40 THR B C 1
ATOM 5324 O O . THR B 1 40 ? 17.875 -10.195 2.227 1 72.06 40 THR B O 1
ATOM 5327 N N . ALA B 1 41 ? 19.094 -8.484 1.551 1 73.88 41 ALA B N 1
ATOM 5328 C CA . ALA B 1 41 ? 18.188 -8.266 0.416 1 73.88 41 ALA B CA 1
ATOM 5329 C C . ALA B 1 41 ? 18.281 -9.422 -0.577 1 73.88 41 ALA B C 1
ATOM 5331 O O . ALA B 1 41 ? 17.25 -9.852 -1.123 1 73.88 41 ALA B O 1
ATOM 5332 N N . VAL B 1 42 ? 19.453 -9.938 -0.753 1 74.19 42 VAL B N 1
ATOM 5333 C CA . VAL B 1 42 ? 19.656 -11.047 -1.677 1 74.19 42 VAL B CA 1
ATOM 5334 C C . VAL B 1 42 ? 19.016 -12.312 -1.109 1 74.19 42 VAL B C 1
ATOM 5336 O O . VAL B 1 42 ? 18.359 -13.062 -1.835 1 74.19 42 VAL B O 1
ATOM 5339 N N . LEU B 1 43 ? 19.172 -12.461 0.132 1 78.88 43 LEU B N 1
ATOM 5340 C CA . LEU B 1 43 ? 18.594 -13.648 0.756 1 78.88 43 LEU B CA 1
ATOM 5341 C C . LEU B 1 43 ? 17.078 -13.586 0.738 1 78.88 43 LEU B C 1
ATOM 5343 O O . LEU B 1 43 ? 16.406 -14.609 0.552 1 78.88 43 LEU B O 1
ATOM 5347 N N . LYS B 1 44 ? 16.625 -12.43 0.827 1 80.62 44 LYS B N 1
ATOM 5348 C CA . LYS B 1 44 ? 15.18 -12.273 0.72 1 80.62 44 LYS B CA 1
ATOM 5349 C C . LYS B 1 44 ? 14.703 -12.531 -0.705 1 80.62 44 LYS B C 1
ATOM 5351 O O . LYS B 1 44 ? 13.625 -13.102 -0.909 1 80.62 44 LYS B O 1
ATOM 5356 N N . GLY B 1 45 ? 15.594 -12.18 -1.615 1 81.69 45 GLY B N 1
ATOM 5357 C CA . GLY B 1 45 ? 15.281 -12.484 -3.004 1 81.69 45 GLY B CA 1
ATOM 5358 C C . GLY B 1 45 ? 15.281 -13.969 -3.305 1 81.69 45 GLY B C 1
ATOM 5359 O O . GLY B 1 45 ? 14.391 -14.469 -4.004 1 81.69 45 GLY B O 1
ATOM 5360 N N . VAL B 1 46 ? 16.141 -14.594 -2.688 1 82.19 46 VAL B N 1
ATOM 5361 C CA . VAL B 1 46 ? 16.25 -16.031 -2.885 1 82.19 46 VAL B CA 1
ATOM 5362 C C . VAL B 1 46 ? 15.062 -16.734 -2.223 1 82.19 46 VAL B C 1
ATOM 5364 O O . VAL B 1 46 ? 14.492 -17.672 -2.783 1 82.19 46 VAL B O 1
ATOM 5367 N N . LEU B 1 47 ? 14.703 -16.203 -1.093 1 84.25 47 LEU B N 1
ATOM 5368 C CA . LEU B 1 47 ? 13.547 -16.766 -0.398 1 84.25 47 LEU B CA 1
ATOM 5369 C C . LEU B 1 47 ? 12.273 -16.562 -1.208 1 84.25 47 LEU B C 1
ATOM 5371 O O . LEU B 1 47 ? 11.445 -17.469 -1.312 1 84.25 47 LEU B O 1
ATOM 5375 N N . TRP B 1 48 ? 12.195 -15.5 -1.783 1 86 48 TRP B N 1
ATOM 5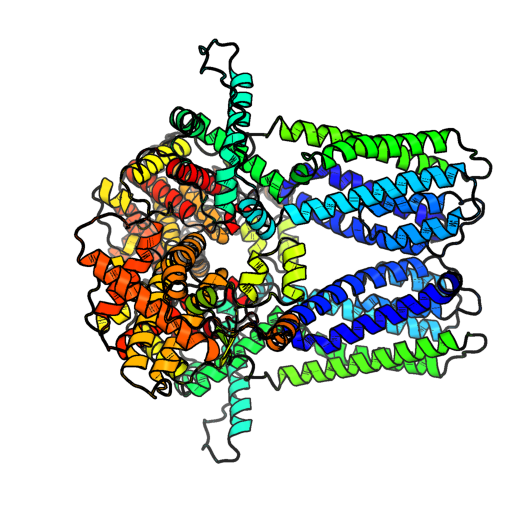376 C CA . TRP B 1 48 ? 11.023 -15.219 -2.6 1 86 48 TRP B CA 1
ATOM 5377 C C . TRP B 1 48 ? 10.977 -16.125 -3.83 1 86 48 TRP B C 1
ATOM 5379 O O . TRP B 1 48 ? 9.922 -16.641 -4.191 1 86 48 TRP B O 1
ATOM 5389 N N . LEU B 1 49 ? 12.102 -16.359 -4.395 1 84.75 49 LEU B N 1
ATOM 5390 C CA . LEU B 1 49 ? 12.172 -17.234 -5.562 1 84.75 49 LEU B CA 1
ATOM 5391 C C . LEU B 1 49 ? 11.859 -18.672 -5.188 1 84.75 49 LEU B C 1
ATOM 5393 O O . LEU B 1 49 ? 11.172 -19.375 -5.93 1 84.75 49 LEU B O 1
ATOM 5397 N N . ALA B 1 50 ? 12.32 -18.969 -4.121 1 84.44 50 ALA B N 1
ATOM 5398 C CA . ALA B 1 50 ? 12.055 -20.328 -3.656 1 84.44 50 ALA B CA 1
ATOM 5399 C C . ALA B 1 50 ? 10.57 -20.531 -3.377 1 84.44 50 ALA B C 1
ATOM 5401 O O . ALA B 1 50 ? 10.016 -21.578 -3.682 1 84.44 50 ALA B O 1
ATOM 5402 N N . TYR B 1 51 ? 10 -19.531 -2.938 1 82.81 51 TYR B N 1
ATOM 5403 C CA . TYR B 1 51 ? 8.578 -19.609 -2.637 1 82.81 51 TYR B CA 1
ATOM 5404 C C . TYR B 1 51 ? 7.758 -19.75 -3.914 1 82.81 51 TYR B C 1
ATOM 5406 O O . TYR B 1 51 ? 6.82 -20.547 -3.975 1 82.81 51 TYR B O 1
ATOM 5414 N N . GLN B 1 52 ? 8.164 -19.078 -4.883 1 82.88 52 GLN B N 1
ATOM 5415 C CA . GLN B 1 52 ? 7.441 -19.141 -6.148 1 82.88 52 GLN B CA 1
ATOM 5416 C C . GLN B 1 52 ? 7.715 -20.453 -6.871 1 82.88 52 GLN B C 1
ATOM 5418 O O . GLN B 1 52 ? 6.816 -21.047 -7.484 1 82.88 52 GLN B O 1
ATOM 5423 N N . LEU B 1 53 ? 8.867 -20.922 -6.738 1 84.5 53 LEU B N 1
ATOM 5424 C CA . LEU B 1 53 ? 9.258 -22.141 -7.445 1 84.5 53 LEU B CA 1
ATOM 5425 C C . LEU B 1 53 ? 8.672 -23.375 -6.762 1 84.5 53 LEU B C 1
ATOM 5427 O O . LEU B 1 53 ? 8.422 -24.391 -7.418 1 84.5 53 LEU B O 1
ATOM 5431 N N . ALA B 1 54 ? 8.5 -23.219 -5.5 1 83.81 54 ALA B N 1
ATOM 5432 C CA . ALA B 1 54 ? 7.98 -24.375 -4.777 1 83.81 54 ALA B CA 1
ATOM 5433 C C . ALA B 1 54 ? 6.59 -24.75 -5.277 1 83.81 54 ALA B C 1
ATOM 5435 O O . ALA B 1 54 ? 6.32 -25.922 -5.551 1 83.81 54 ALA B O 1
ATOM 5436 N N . ASP B 1 55 ? 5.734 -23.781 -5.504 1 79.62 55 ASP B N 1
ATOM 5437 C CA . ASP B 1 55 ? 4.375 -24.047 -5.969 1 79.62 55 ASP B CA 1
ATOM 5438 C C . ASP B 1 55 ? 4.375 -24.516 -7.422 1 79.62 55 ASP B C 1
ATOM 5440 O O . ASP B 1 55 ? 3.709 -25.5 -7.766 1 79.62 55 ASP B O 1
ATOM 5444 N N . SER B 1 56 ? 5.184 -23.938 -8.188 1 81.62 56 SER B N 1
ATOM 5445 C CA . SER B 1 56 ? 5.234 -24.297 -9.602 1 81.62 56 SER B CA 1
ATOM 5446 C C . SER B 1 56 ? 5.82 -25.688 -9.805 1 81.62 56 SER B C 1
ATOM 5448 O O . SER B 1 56 ? 5.359 -26.438 -10.664 1 81.62 56 SER B O 1
ATOM 5450 N N . THR B 1 57 ? 6.781 -25.984 -9.039 1 81.94 57 THR B N 1
ATOM 5451 C CA . THR B 1 57 ? 7.402 -27.297 -9.148 1 81.94 57 THR B CA 1
ATOM 5452 C C . THR B 1 57 ? 6.441 -28.391 -8.688 1 81.94 57 THR B C 1
ATOM 5454 O O . THR B 1 57 ? 6.359 -29.453 -9.312 1 81.94 57 THR B O 1
ATOM 5457 N N . ALA B 1 58 ? 5.723 -28.094 -7.684 1 82.19 58 ALA B N 1
ATOM 5458 C CA . ALA B 1 58 ? 4.773 -29.078 -7.164 1 82.19 58 ALA B CA 1
ATOM 5459 C C . ALA B 1 58 ? 3.639 -29.328 -8.156 1 82.19 58 ALA B C 1
ATOM 5461 O O . ALA B 1 58 ? 3.215 -30.469 -8.359 1 82.19 58 ALA B O 1
ATOM 5462 N N . ILE B 1 59 ? 3.176 -28.328 -8.781 1 80.19 59 ILE B N 1
ATOM 5463 C CA . ILE B 1 59 ? 2.102 -28.469 -9.766 1 80.19 59 ILE B CA 1
ATOM 5464 C C . ILE B 1 59 ? 2.615 -29.219 -10.992 1 80.19 59 ILE B C 1
ATOM 5466 O O . ILE B 1 59 ? 1.932 -30.109 -11.516 1 80.19 59 ILE B O 1
ATOM 5470 N N . TYR B 1 60 ? 3.805 -28.906 -11.336 1 80.69 60 TYR B N 1
ATOM 5471 C CA . TYR B 1 60 ? 4.422 -29.578 -12.477 1 80.69 60 TYR B CA 1
ATOM 5472 C C . TYR B 1 60 ? 4.637 -31.062 -12.195 1 80.69 60 TYR B C 1
ATOM 5474 O O . TYR B 1 60 ? 4.363 -31.906 -13.047 1 80.69 60 TYR B O 1
ATOM 5482 N N . ALA B 1 61 ? 5.086 -31.281 -11.062 1 80 61 ALA B N 1
ATOM 5483 C CA . ALA B 1 61 ? 5.355 -32.656 -10.68 1 80 61 ALA B CA 1
ATOM 5484 C C . ALA B 1 61 ? 4.062 -33.469 -10.586 1 80 61 ALA B C 1
ATOM 5486 O O . ALA B 1 61 ? 4.016 -34.625 -10.992 1 80 61 ALA B O 1
ATOM 5487 N N . THR B 1 62 ? 3.043 -32.875 -10.062 1 79.62 62 THR B N 1
ATOM 5488 C CA . THR B 1 62 ? 1.758 -33.562 -9.961 1 79.62 62 THR B CA 1
ATOM 5489 C C . THR B 1 62 ? 1.182 -33.844 -11.352 1 79.62 62 THR B C 1
ATOM 5491 O O . THR B 1 62 ? 0.558 -34.875 -11.57 1 79.62 62 THR B O 1
ATOM 5494 N N . GLY B 1 63 ? 1.362 -32.906 -12.148 1 77 63 GLY B N 1
ATOM 5495 C CA . GLY B 1 63 ? 0.944 -33.156 -13.516 1 77 63 GLY B CA 1
ATOM 5496 C C . GLY B 1 63 ? 1.682 -34.312 -14.172 1 77 63 GLY B C 1
ATOM 5497 O O . GLY B 1 63 ? 1.08 -35.125 -14.891 1 77 63 GLY B O 1
ATOM 5498 N N . HIS B 1 64 ? 2.887 -34.438 -13.812 1 76.25 64 HIS B N 1
ATOM 5499 C CA . HIS B 1 64 ? 3.723 -35.5 -14.344 1 76.25 64 HIS B CA 1
ATOM 5500 C C . HIS B 1 64 ? 3.283 -36.875 -13.797 1 76.25 64 HIS B C 1
ATOM 5502 O O . HIS B 1 64 ? 3.281 -37.875 -14.523 1 76.25 64 HIS B O 1
ATOM 5508 N N . LEU B 1 65 ? 2.904 -36.844 -12.578 1 75.81 65 LEU B N 1
ATOM 5509 C CA . LEU B 1 65 ? 2.58 -38.094 -11.906 1 75.81 65 LEU B CA 1
ATOM 5510 C C . LEU B 1 65 ? 1.165 -38.562 -12.25 1 75.81 65 LEU B C 1
ATOM 5512 O O . LEU B 1 65 ? 0.83 -39.719 -12.094 1 75.81 65 LEU B O 1
ATOM 5516 N N . SER B 1 66 ? 0.33 -37.75 -12.688 1 71.88 66 SER B N 1
ATOM 5517 C CA . SER B 1 66 ? -1.076 -38.062 -12.906 1 71.88 66 SER B CA 1
ATOM 5518 C C . SER B 1 66 ? -1.24 -39.062 -14.055 1 71.88 66 SER B C 1
ATOM 5520 O O . SER B 1 66 ? -2.154 -39.875 -14.047 1 71.88 66 SER B O 1
ATOM 5522 N N . LEU B 1 67 ? -0.524 -39.062 -15.086 1 63.75 67 LEU B N 1
ATOM 5523 C CA . LEU B 1 67 ? -0.837 -39.906 -16.219 1 63.75 67 LEU B CA 1
ATOM 5524 C C . LEU B 1 67 ? 0.243 -40.969 -16.391 1 63.75 67 LEU B C 1
ATOM 5526 O O . LEU B 1 67 ? 0.075 -41.906 -17.188 1 63.75 67 LEU B O 1
ATOM 5530 N N . CYS B 1 68 ? 1.366 -40.812 -15.672 1 57.88 68 CYS B N 1
ATOM 5531 C CA . CYS B 1 68 ? 2.434 -41.75 -15.977 1 57.88 68 CYS B CA 1
ATOM 5532 C C . CYS B 1 68 ? 2.191 -43.094 -15.281 1 57.88 68 CYS B C 1
ATOM 5534 O O . CYS B 1 68 ? 1.876 -43.125 -14.086 1 57.88 68 CYS B O 1
ATOM 5536 N N . ASP B 1 69 ? 1.736 -44.062 -16.062 1 59.34 69 ASP B N 1
ATOM 5537 C CA . ASP B 1 69 ? 1.749 -45.406 -15.5 1 59.34 69 ASP B CA 1
ATOM 5538 C C . ASP B 1 69 ? 3.176 -45.875 -15.219 1 59.34 69 ASP B C 1
ATOM 5540 O O . ASP B 1 69 ? 3.973 -46.031 -16.141 1 59.34 69 ASP B O 1
ATOM 5544 N N . PRO B 1 70 ? 3.562 -45.688 -13.977 1 62.28 70 PRO B N 1
ATOM 5545 C CA . PRO B 1 70 ? 4.957 -46.031 -13.672 1 62.28 70 PRO B CA 1
ATOM 5546 C C . PRO B 1 70 ? 5.316 -47.469 -14.023 1 62.28 70 PRO B C 1
ATOM 5548 O O . PRO B 1 70 ? 4.465 -48.375 -13.938 1 62.28 70 PRO B O 1
ATOM 5551 N N . PRO B 1 71 ? 6.41 -47.594 -14.625 1 65.94 71 PRO B N 1
ATOM 5552 C CA . PRO B 1 71 ? 6.887 -48.969 -14.812 1 65.94 71 PRO B CA 1
ATOM 5553 C C . PRO B 1 71 ? 6.867 -49.781 -13.516 1 65.94 71 PRO B C 1
ATOM 5555 O O . PRO B 1 71 ? 6.883 -49.188 -12.422 1 65.94 71 PRO B O 1
ATOM 5558 N N . PRO B 1 72 ? 6.605 -51 -13.664 1 65.06 72 PRO B N 1
ATOM 5559 C CA . PRO B 1 72 ? 6.523 -51.844 -12.484 1 65.06 72 PRO B CA 1
ATOM 5560 C C . PRO B 1 72 ? 7.676 -51.625 -11.508 1 65.06 72 PRO B C 1
ATOM 5562 O O . PRO B 1 72 ? 7.52 -51.844 -10.305 1 65.06 72 PRO B O 1
ATOM 5565 N N . GLU B 1 73 ? 8.789 -51.125 -11.961 1 69.69 73 GLU B N 1
ATOM 5566 C CA . GLU B 1 73 ? 9.938 -50.906 -11.086 1 69.69 73 GLU B CA 1
ATOM 5567 C C . GLU B 1 73 ? 9.812 -49.594 -10.305 1 69.69 73 GLU B C 1
ATOM 5569 O O . GLU B 1 73 ? 10.523 -49.375 -9.32 1 69.69 73 GLU B O 1
ATOM 5574 N N . HIS B 1 74 ? 8.852 -48.812 -10.703 1 73.19 74 HIS B N 1
ATOM 5575 C CA . HIS B 1 74 ? 8.703 -47.5 -10.086 1 73.19 74 HIS B CA 1
ATOM 5576 C C . HIS B 1 74 ? 7.309 -47.312 -9.5 1 73.19 74 HIS B C 1
ATOM 5578 O O . HIS B 1 74 ? 6.676 -46.281 -9.703 1 73.19 74 HIS B O 1
ATOM 5584 N N . GLN B 1 75 ? 6.965 -48.312 -8.742 1 71.5 75 GLN B N 1
ATOM 5585 C CA . GLN B 1 75 ? 5.613 -48.281 -8.195 1 71.5 75 GLN B CA 1
ATOM 5586 C C . GLN B 1 75 ? 5.508 -47.312 -7.02 1 71.5 75 GLN B C 1
ATOM 5588 O O . GLN B 1 75 ? 4.406 -46.938 -6.621 1 71.5 75 GLN B O 1
ATOM 5593 N N . LEU B 1 76 ? 6.652 -46.812 -6.551 1 77.88 76 LEU B N 1
ATOM 5594 C CA . LEU B 1 76 ? 6.66 -45.906 -5.395 1 77.88 76 LEU B CA 1
ATOM 5595 C C . LEU B 1 76 ? 6.449 -44.469 -5.824 1 77.88 76 LEU B C 1
ATOM 5597 O O . LEU B 1 76 ? 6.137 -43.625 -4.996 1 77.88 76 LEU B O 1
ATOM 5601 N N . VAL B 1 77 ? 6.488 -44.219 -7.043 1 78 77 VAL B N 1
ATOM 5602 C CA . VAL B 1 77 ? 6.488 -42.844 -7.562 1 78 77 VAL B CA 1
ATOM 5603 C C . VAL B 1 77 ? 5.152 -42.156 -7.262 1 78 77 VAL B C 1
ATOM 5605 O O . VAL B 1 77 ? 5.113 -41.031 -6.809 1 78 77 VAL B O 1
ATOM 5608 N N . PRO B 1 78 ? 4.082 -42.875 -7.34 1 73.88 78 PRO B N 1
ATOM 5609 C CA . PRO B 1 78 ? 2.814 -42.25 -7.004 1 73.88 78 PRO B CA 1
ATOM 5610 C C . PRO B 1 78 ? 2.688 -41.938 -5.516 1 73.88 78 PRO B C 1
ATOM 5612 O O . PRO B 1 78 ? 1.905 -41.062 -5.129 1 73.88 78 PRO B O 1
ATOM 5615 N N . PHE B 1 79 ? 3.51 -42.625 -4.746 1 76.75 79 PHE B N 1
ATOM 5616 C CA . PHE B 1 79 ? 3.498 -42.406 -3.305 1 76.75 79 PHE B CA 1
ATOM 5617 C C . PHE B 1 79 ? 4.062 -41.031 -2.959 1 76.75 79 PHE B C 1
ATOM 5619 O O . PHE B 1 79 ? 3.793 -40.5 -1.882 1 76.75 79 PHE B O 1
ATOM 5626 N N . TRP B 1 80 ? 4.668 -40.438 -3.869 1 81.38 80 TRP B N 1
ATOM 5627 C CA . TRP B 1 80 ? 5.32 -39.156 -3.582 1 81.38 80 TRP B CA 1
ATOM 5628 C C . TRP B 1 80 ? 4.359 -38 -3.811 1 81.38 80 TRP B C 1
ATOM 5630 O O . TRP B 1 80 ? 4.652 -36.875 -3.432 1 81.38 80 TRP B O 1
ATOM 5640 N N . ALA B 1 81 ? 3.203 -38.188 -4.344 1 76.88 81 ALA B N 1
ATOM 5641 C CA . ALA B 1 81 ? 2.246 -37.125 -4.664 1 76.88 81 ALA B CA 1
ATOM 5642 C C . ALA B 1 81 ? 1.801 -36.406 -3.406 1 76.88 81 ALA B C 1
ATOM 5644 O O . ALA B 1 81 ? 1.742 -35.156 -3.387 1 76.88 81 ALA B O 1
ATOM 5645 N N . PRO B 1 82 ? 1.627 -37.125 -2.35 1 75.56 82 PRO B N 1
ATOM 5646 C CA . PRO B 1 82 ? 1.175 -36.406 -1.15 1 75.56 82 PRO B CA 1
ATOM 5647 C C . PRO B 1 82 ? 2.242 -35.469 -0.578 1 75.56 82 PRO B C 1
ATOM 5649 O O . PRO B 1 82 ? 1.914 -34.5 0.102 1 75.56 82 PRO B O 1
ATOM 5652 N N . PHE B 1 83 ? 3.477 -35.781 -0.823 1 76 83 PHE B N 1
ATOM 5653 C CA . PHE B 1 83 ? 4.555 -34.938 -0.312 1 76 83 PHE B CA 1
ATOM 5654 C C . PHE B 1 83 ? 4.574 -33.594 -1.024 1 76 83 PHE B C 1
ATOM 5656 O O . PHE B 1 83 ? 5.133 -32.625 -0.509 1 76 83 PHE B O 1
ATOM 5663 N N . LEU B 1 84 ? 3.953 -33.625 -2.146 1 68.88 84 LEU B N 1
ATOM 5664 C CA . LEU B 1 84 ? 3.93 -32.406 -2.926 1 68.88 84 LEU B CA 1
ATOM 5665 C C . LEU B 1 84 ? 2.773 -31.5 -2.494 1 68.88 84 LEU B C 1
ATOM 5667 O O . LEU B 1 84 ? 2.74 -30.312 -2.834 1 68.88 84 LEU B O 1
ATOM 5671 N N . LEU B 1 85 ? 1.849 -32 -1.713 1 57.94 85 LEU B N 1
ATOM 5672 C CA . LEU B 1 85 ? 0.664 -31.281 -1.267 1 57.94 85 LEU B CA 1
ATOM 5673 C C . LEU B 1 85 ? 1.044 -30.156 -0.313 1 57.94 85 LEU B C 1
ATOM 5675 O O . LEU B 1 85 ? 0.243 -29.25 -0.062 1 57.94 85 LEU B O 1
ATOM 5679 N N . LEU B 1 86 ? 2.271 -30.109 0.195 1 54.72 86 LEU B N 1
ATOM 5680 C CA . LEU B 1 86 ? 2.596 -29.047 1.132 1 54.72 86 LEU B CA 1
ATOM 5681 C C . LEU B 1 86 ? 2.385 -27.672 0.491 1 54.72 86 LEU B C 1
ATOM 5683 O O . LEU B 1 86 ? 2.111 -26.688 1.187 1 54.72 86 LEU B O 1
ATOM 5687 N N . HIS B 1 87 ? 2.518 -27.578 -0.785 1 47.41 87 HIS B N 1
ATOM 5688 C CA . HIS B 1 87 ? 2.441 -26.297 -1.479 1 47.41 87 HIS B CA 1
ATOM 5689 C C . HIS B 1 87 ? 1.235 -26.25 -2.412 1 47.41 87 HIS B C 1
ATOM 5691 O O . HIS B 1 87 ? 0.984 -25.234 -3.055 1 47.41 87 HIS B O 1
ATOM 5697 N N . LEU B 1 88 ? 0.41 -27.438 -2.533 1 52.41 88 LEU B N 1
ATOM 5698 C CA . LEU B 1 88 ? -0.408 -27.578 -3.732 1 52.41 88 LEU B CA 1
ATOM 5699 C C . LEU B 1 88 ? -1.88 -27.75 -3.367 1 52.41 88 LEU B C 1
ATOM 5701 O O . LEU B 1 88 ? -2.211 -28.016 -2.209 1 52.41 88 LEU B O 1
ATOM 5705 N N . GLU B 1 89 ? -2.672 -27.641 -4.5 1 53.47 89 GLU B N 1
ATOM 5706 C CA . GLU B 1 89 ? -4.109 -27.875 -4.617 1 53.47 89 GLU B CA 1
ATOM 5707 C C . GLU B 1 89 ? -4.453 -29.344 -4.332 1 53.47 89 GLU B C 1
ATOM 5709 O O . GLU B 1 89 ? -3.852 -30.25 -4.902 1 53.47 89 GLU B O 1
ATOM 5714 N N . VAL B 1 90 ? -5.113 -29.75 -3.426 1 56.34 90 VAL B N 1
ATOM 5715 C CA . VAL B 1 90 ? -5.625 -30.984 -2.822 1 56.34 90 VAL B CA 1
ATOM 5716 C C . VAL B 1 90 ? -6.195 -31.891 -3.906 1 56.34 90 VAL B C 1
ATOM 5718 O O . VAL B 1 90 ? -5.953 -33.094 -3.904 1 56.34 90 VAL B O 1
ATOM 5721 N N . SER B 1 91 ? -6.648 -31.312 -4.949 1 54.84 91 SER B N 1
ATOM 5722 C CA . SER B 1 91 ? -7.43 -32.125 -5.887 1 54.84 91 SER B CA 1
ATOM 5723 C C . SER B 1 91 ? -6.523 -32.938 -6.797 1 54.84 91 SER B C 1
ATOM 5725 O O . SER B 1 91 ? -6.816 -34.094 -7.086 1 54.84 91 SER B O 1
ATOM 5727 N N . GLY B 1 92 ? -5.43 -32.406 -7.27 1 60.62 92 GLY B N 1
ATOM 5728 C CA . GLY B 1 92 ? -4.535 -33.125 -8.141 1 60.62 92 GLY B CA 1
ATOM 5729 C C . GLY B 1 92 ? -3.861 -34.312 -7.453 1 60.62 92 GLY B C 1
ATOM 5730 O O . GLY B 1 92 ? -3.758 -35.406 -8.023 1 60.62 92 GLY B O 1
ATOM 5731 N N . THR B 1 93 ? -3.521 -34.062 -6.281 1 66.69 93 THR B N 1
ATOM 5732 C CA . THR B 1 93 ? -2.832 -35.125 -5.535 1 66.69 93 THR B CA 1
ATOM 5733 C C . THR B 1 93 ? -3.791 -36.25 -5.184 1 66.69 93 THR B C 1
ATOM 5735 O O . THR B 1 93 ? -3.41 -37.406 -5.211 1 66.69 93 THR B O 1
ATOM 5738 N N . ALA B 1 94 ? -5.074 -35.844 -4.926 1 66.56 94 ALA B N 1
ATOM 5739 C CA . ALA B 1 94 ? -6.078 -36.844 -4.609 1 66.56 94 ALA B CA 1
ATOM 5740 C C . ALA B 1 94 ? -6.332 -37.781 -5.805 1 66.56 94 ALA B C 1
ATOM 5742 O O . ALA B 1 94 ? -6.512 -38.969 -5.641 1 66.56 94 ALA B O 1
ATOM 5743 N N . TYR B 1 95 ? -6.207 -37.188 -6.891 1 64.88 95 TYR B N 1
ATOM 5744 C CA . TYR B 1 95 ? -6.438 -37.969 -8.102 1 64.88 95 TYR B CA 1
ATOM 5745 C C . TYR B 1 95 ? -5.297 -38.938 -8.352 1 64.88 95 TYR B C 1
ATOM 5747 O O . TYR B 1 95 ? -5.523 -40.094 -8.727 1 64.88 95 TYR B O 1
ATOM 5755 N N . VAL B 1 96 ? -4.137 -38.531 -8.141 1 68.38 96 VAL B N 1
ATOM 5756 C CA . VAL B 1 96 ? -2.982 -39.375 -8.344 1 68.38 96 VAL B CA 1
ATOM 5757 C C . VAL B 1 96 ? -3.049 -40.562 -7.391 1 68.38 96 VAL B C 1
ATOM 5759 O O . VAL B 1 96 ? -2.789 -41.719 -7.785 1 68.38 96 VAL B O 1
ATOM 5762 N N . LEU B 1 97 ? -3.459 -40.344 -6.18 1 69.62 97 LEU B N 1
ATOM 5763 C CA . LEU B 1 97 ? -3.539 -41.406 -5.184 1 69.62 97 LEU B CA 1
ATOM 5764 C C . LEU B 1 97 ? -4.672 -42.375 -5.512 1 69.62 97 LEU B C 1
ATOM 5766 O O . LEU B 1 97 ? -4.523 -43.594 -5.348 1 69.62 97 LEU B O 1
ATOM 5770 N N . TYR B 1 98 ? -5.781 -41.844 -5.965 1 66.19 98 TYR B N 1
ATOM 5771 C CA . TYR B 1 98 ? -6.922 -42.688 -6.309 1 66.19 98 TYR B CA 1
ATOM 5772 C C . TYR B 1 98 ? -6.59 -43.594 -7.477 1 66.19 98 TYR B C 1
ATOM 5774 O O . TYR B 1 98 ? -6.926 -44.781 -7.453 1 66.19 98 TYR B O 1
ATOM 5782 N N . LYS B 1 99 ? -5.91 -43.219 -8.406 1 67.38 99 LYS B N 1
ATOM 5783 C CA . LYS B 1 99 ? -5.598 -43.969 -9.617 1 67.38 99 LYS B CA 1
ATOM 5784 C C . LYS B 1 99 ? -4.57 -45.062 -9.328 1 67.38 99 LYS B C 1
ATOM 5786 O O . LYS B 1 99 ? -4.703 -46.188 -9.805 1 67.38 99 LYS B O 1
ATOM 5791 N N . GLN B 1 100 ? -3.578 -44.656 -8.617 1 65.19 100 GLN B N 1
ATOM 5792 C CA . GLN B 1 100 ? -2.449 -45.594 -8.516 1 65.19 100 GLN B CA 1
ATOM 5793 C C . GLN B 1 100 ? -2.658 -46.594 -7.395 1 65.19 100 GLN B C 1
ATOM 5795 O O . GLN B 1 100 ? -2.182 -47.719 -7.473 1 65.19 100 GLN B O 1
ATOM 5800 N N . PHE B 1 101 ? -3.314 -46.281 -6.391 1 61.78 101 PHE B N 1
ATOM 5801 C CA . PHE B 1 101 ? -3.373 -47.219 -5.277 1 61.78 101 PHE B CA 1
ATOM 5802 C C . PHE B 1 101 ? -4.684 -48 -5.297 1 61.78 101 PHE B C 1
ATOM 5804 O O . PHE B 1 101 ? -5.004 -48.719 -4.336 1 61.78 101 PHE B O 1
ATOM 5811 N N . SER B 1 102 ? -5.582 -47.875 -6.305 1 54.53 102 SER B N 1
ATOM 5812 C CA . SER B 1 102 ? -6.73 -48.781 -6.387 1 54.53 102 SER B CA 1
ATOM 5813 C C . SER B 1 102 ? -6.289 -50.219 -6.469 1 54.53 102 SER B C 1
ATOM 5815 O O . SER B 1 102 ? -6.996 -51.125 -5.996 1 54.53 102 SER B O 1
ATOM 5817 N N . GLY B 1 103 ? -5.051 -50.594 -7.051 1 52.97 103 GLY B N 1
ATOM 5818 C CA . GLY B 1 103 ? -4.656 -51.969 -7.148 1 52.97 103 GLY B CA 1
ATOM 5819 C C . GLY B 1 103 ? -3.475 -52.344 -6.266 1 52.97 103 GLY B C 1
ATOM 5820 O O . GLY B 1 103 ? -2.982 -53.469 -6.297 1 52.97 103 GLY B O 1
ATOM 5821 N N . SER B 1 104 ? -2.812 -51.375 -5.668 1 58.69 104 SER B N 1
ATOM 5822 C CA . SER B 1 104 ? -1.547 -51.656 -5.004 1 58.69 104 SER B CA 1
ATOM 5823 C C . SER B 1 104 ? -1.775 -52.25 -3.619 1 58.69 104 SER B C 1
ATOM 5825 O O . SER B 1 104 ? -2.908 -52.281 -3.131 1 58.69 104 SER B O 1
ATOM 5827 N N . HIS B 1 105 ? -0.622 -52.75 -3.053 1 64.12 105 HIS B N 1
ATOM 5828 C CA . HIS B 1 105 ? -0.552 -53.375 -1.748 1 64.12 105 HIS B CA 1
ATOM 5829 C C . HIS B 1 105 ? -1.081 -52.469 -0.65 1 64.12 105 HIS B C 1
ATOM 5831 O O . HIS B 1 105 ? -0.902 -51.25 -0.712 1 64.12 105 HIS B O 1
ATOM 5837 N N . ASN B 1 106 ? -2.025 -53.031 0.19 1 73.06 106 ASN B N 1
ATOM 5838 C CA . ASN B 1 106 ? -2.799 -52.406 1.255 1 73.06 106 ASN B CA 1
ATOM 5839 C C . ASN B 1 106 ? -1.918 -51.531 2.152 1 73.06 106 ASN B C 1
ATOM 5841 O O . ASN B 1 106 ? -2.33 -50.469 2.576 1 73.06 106 ASN B O 1
ATOM 5845 N N . SER B 1 107 ? -0.664 -51.938 2.307 1 80.25 107 SER B N 1
ATOM 5846 C CA . SER B 1 107 ? 0.191 -51.219 3.238 1 80.25 107 SER B CA 1
ATOM 5847 C C . SER B 1 107 ? 0.622 -49.875 2.656 1 80.25 107 SER B C 1
ATOM 5849 O O . SER B 1 107 ? 0.577 -48.844 3.342 1 80.25 107 SER B O 1
ATOM 5851 N N . LEU B 1 108 ? 0.916 -49.812 1.42 1 80.62 108 LEU B N 1
ATOM 5852 C CA . LEU B 1 108 ? 1.368 -48.562 0.782 1 80.62 108 LEU B CA 1
ATOM 5853 C C . LEU B 1 108 ? 0.216 -47.594 0.625 1 80.62 108 LEU B C 1
ATOM 5855 O O . LEU B 1 108 ? 0.411 -46.375 0.737 1 80.62 108 LEU B O 1
ATOM 5859 N N . ARG B 1 109 ? -0.896 -48.156 0.529 1 83.12 109 ARG B N 1
ATOM 5860 C CA . ARG B 1 109 ? -2.084 -47.312 0.431 1 83.12 109 ARG B CA 1
ATOM 5861 C C . ARG B 1 109 ? -2.371 -46.625 1.756 1 83.12 109 ARG B C 1
ATOM 5863 O O . ARG B 1 109 ? -2.713 -45.438 1.778 1 83.12 109 ARG B O 1
ATOM 5870 N N . LEU B 1 110 ? -2.209 -47.344 2.766 1 84.25 110 LEU B N 1
ATOM 5871 C CA . LEU B 1 110 ? -2.447 -46.781 4.078 1 84.25 110 LEU B CA 1
ATOM 5872 C C . LEU B 1 110 ? -1.418 -45.688 4.383 1 84.25 110 LEU B C 1
ATOM 5874 O O . LEU B 1 110 ? -1.76 -44.625 4.93 1 84.25 110 LEU B O 1
ATOM 5878 N N . ALA B 1 111 ? -0.221 -45.906 4.039 1 85.31 111 ALA B N 1
ATOM 5879 C CA . ALA B 1 111 ? 0.83 -44.906 4.246 1 85.31 111 ALA B CA 1
ATOM 5880 C C . ALA B 1 111 ? 0.563 -43.656 3.424 1 85.31 111 ALA B C 1
ATOM 5882 O O . ALA B 1 111 ? 0.781 -42.531 3.898 1 85.31 111 ALA B O 1
ATOM 5883 N N . ALA B 1 112 ? 0.066 -43.844 2.26 1 83.75 112 ALA B N 1
ATOM 5884 C CA . ALA B 1 112 ? -0.216 -42.719 1.368 1 83.75 112 ALA B CA 1
ATOM 5885 C C . ALA B 1 112 ? -1.389 -41.875 1.885 1 83.75 112 ALA B C 1
ATOM 5887 O O . ALA B 1 112 ? -1.378 -40.656 1.788 1 83.75 112 ALA B O 1
ATOM 5888 N N . VAL B 1 113 ? -2.346 -42.562 2.404 1 84.12 113 VAL B N 1
ATOM 5889 C CA . VAL B 1 113 ? -3.516 -41.844 2.934 1 84.12 113 VAL B CA 1
ATOM 5890 C C . VAL B 1 113 ? -3.119 -41.031 4.16 1 84.12 113 VAL B C 1
ATOM 5892 O O . VAL B 1 113 ? -3.6 -39.906 4.348 1 84.12 113 VAL B O 1
ATOM 5895 N N . LEU B 1 114 ? -2.283 -41.594 4.906 1 86.5 114 LEU B N 1
ATOM 5896 C CA . LEU B 1 114 ? -1.813 -40.844 6.074 1 86.5 114 LEU B CA 1
ATOM 5897 C C . LEU B 1 114 ? -1.037 -39.594 5.66 1 86.5 114 LEU B C 1
ATOM 5899 O O . LEU B 1 114 ? -1.268 -38.531 6.199 1 86.5 114 LEU B O 1
ATOM 5903 N N . MET B 1 115 ? -0.212 -39.75 4.68 1 86.38 115 MET B N 1
ATOM 5904 C CA . MET B 1 115 ? 0.564 -38.625 4.215 1 86.38 115 MET B CA 1
ATOM 5905 C C . MET B 1 115 ? -0.333 -37.594 3.523 1 86.38 115 MET B C 1
ATOM 5907 O O . MET B 1 115 ? -0.092 -36.375 3.611 1 86.38 115 MET B O 1
ATOM 5911 N N . PHE B 1 116 ? -1.346 -38.062 2.883 1 84.75 116 PHE B N 1
ATOM 5912 C CA . PHE B 1 116 ? -2.307 -37.188 2.234 1 84.75 116 PHE B CA 1
ATOM 5913 C C . PHE B 1 116 ? -3.057 -36.344 3.266 1 84.75 116 PHE B C 1
ATOM 5915 O O . PHE B 1 116 ? -3.271 -35.156 3.066 1 84.75 116 PHE B O 1
ATOM 5922 N N . THR B 1 117 ? -3.383 -36.969 4.312 1 84.75 117 THR B N 1
ATOM 5923 C CA . THR B 1 117 ? -4.086 -36.25 5.371 1 84.75 117 THR B CA 1
ATOM 5924 C C . THR B 1 117 ? -3.186 -35.188 5.996 1 84.75 117 THR B C 1
ATOM 5926 O O . THR B 1 117 ? -3.635 -34.094 6.285 1 84.75 117 THR B O 1
ATOM 5929 N N . VAL B 1 118 ? -1.971 -35.469 6.137 1 84.5 118 VAL B N 1
ATOM 5930 C CA . VAL B 1 118 ? -1.019 -34.5 6.68 1 84.5 118 VAL B CA 1
ATOM 5931 C C . VAL B 1 118 ? -0.849 -33.344 5.711 1 84.5 118 VAL B C 1
ATOM 5933 O O . VAL B 1 118 ? -0.803 -32.188 6.129 1 84.5 118 VAL B O 1
ATOM 5936 N N . GLY B 1 119 ? -0.756 -33.688 4.449 1 82.88 119 GLY B N 1
ATOM 5937 C CA . GLY B 1 119 ? -0.649 -32.625 3.445 1 82.88 119 GLY B CA 1
ATOM 5938 C C . GLY B 1 119 ? -1.848 -31.703 3.424 1 82.88 119 GLY B C 1
ATOM 5939 O O . GLY B 1 119 ? -1.693 -30.484 3.307 1 82.88 119 GLY B O 1
ATOM 5940 N N . VAL B 1 120 ? -2.963 -32.281 3.584 1 83.88 120 VAL B N 1
ATOM 5941 C CA . VAL B 1 120 ? -4.188 -31.469 3.592 1 83.88 120 VAL B CA 1
ATOM 5942 C C . VAL B 1 120 ? -4.227 -30.594 4.836 1 83.88 120 VAL B C 1
ATOM 5944 O O . VAL B 1 120 ? -4.613 -29.422 4.762 1 83.88 120 VAL B O 1
ATOM 5947 N N . ILE B 1 121 ? -3.814 -31.094 5.887 1 83.94 121 ILE B N 1
ATOM 5948 C CA . ILE B 1 121 ? -3.795 -30.344 7.137 1 83.94 121 ILE B CA 1
ATOM 5949 C C . ILE B 1 121 ? -2.84 -29.156 7.016 1 83.94 121 ILE B C 1
ATOM 5951 O O . ILE B 1 121 ? -3.17 -28.047 7.422 1 83.94 121 ILE B O 1
ATOM 5955 N N . LYS B 1 122 ? -1.761 -29.375 6.461 1 81.75 122 LYS B N 1
ATOM 5956 C CA . LYS B 1 122 ? -0.779 -28.297 6.32 1 81.75 122 LYS B CA 1
ATOM 5957 C C . LYS B 1 122 ? -1.273 -27.219 5.363 1 81.75 122 LYS B C 1
ATOM 5959 O O . LYS B 1 122 ? -1.017 -26.031 5.57 1 81.75 122 LYS B O 1
ATOM 5964 N N . TYR B 1 123 ? -1.924 -27.656 4.371 1 81.75 123 TYR B N 1
ATOM 5965 C CA . TYR B 1 123 ? -2.49 -26.703 3.422 1 81.75 123 TYR B CA 1
ATOM 5966 C C . TYR B 1 123 ? -3.58 -25.859 4.078 1 81.75 123 TYR B C 1
ATOM 5968 O O . TYR B 1 123 ? -3.637 -24.641 3.885 1 81.75 123 TYR B O 1
ATOM 5976 N N . GLU B 1 124 ? -4.367 -26.578 4.816 1 84 124 GLU B N 1
ATOM 5977 C CA . GLU B 1 124 ? -5.441 -25.859 5.496 1 84 124 GLU B CA 1
ATOM 5978 C C . GLU B 1 124 ? -4.891 -24.922 6.566 1 84 124 GLU B C 1
ATOM 5980 O O . GLU B 1 124 ? -5.426 -23.844 6.777 1 84 124 GLU B O 1
ATOM 5985 N N . GLU B 1 125 ? -3.859 -25.297 7.191 1 83.75 125 GLU B N 1
ATOM 5986 C CA . GLU B 1 125 ? -3.232 -24.453 8.203 1 83.75 125 GLU B CA 1
ATOM 5987 C C . GLU B 1 125 ? -2.65 -23.188 7.582 1 83.75 125 GLU B C 1
ATOM 5989 O O . GLU B 1 125 ? -2.762 -22.109 8.156 1 83.75 125 GLU B O 1
ATOM 5994 N N . ARG B 1 126 ? -2.115 -23.312 6.492 1 82.31 126 ARG B N 1
ATOM 5995 C CA . ARG B 1 126 ? -1.543 -22.172 5.793 1 82.31 126 ARG B CA 1
ATOM 5996 C C . ARG B 1 126 ? -2.631 -21.188 5.367 1 82.31 126 ARG B C 1
ATOM 5998 O O . ARG B 1 126 ? -2.48 -19.984 5.531 1 82.31 126 ARG B O 1
ATOM 6005 N N . THR B 1 127 ? -3.643 -21.75 4.887 1 84.38 127 THR B N 1
ATOM 6006 C CA . THR B 1 127 ? -4.746 -20.906 4.434 1 84.38 127 THR B CA 1
ATOM 6007 C C . THR B 1 127 ? -5.418 -20.219 5.617 1 84.38 127 THR B C 1
ATOM 6009 O O . THR B 1 127 ? -5.773 -19.031 5.531 1 84.38 127 THR B O 1
ATOM 6012 N N . TRP B 1 128 ? -5.473 -21.031 6.605 1 87.12 128 TRP B N 1
ATOM 6013 C CA . TRP B 1 128 ? -6.086 -20.469 7.805 1 87.12 128 TRP B CA 1
ATOM 6014 C C . TRP B 1 128 ? -5.203 -19.375 8.414 1 87.12 128 TRP B C 1
ATOM 6016 O O . TRP B 1 128 ? -5.707 -18.375 8.922 1 87.12 128 TRP B O 1
ATOM 6026 N N . ALA B 1 129 ? -3.998 -19.562 8.406 1 86.81 129 ALA B N 1
ATOM 6027 C CA . ALA B 1 129 ? -3.07 -18.562 8.93 1 86.81 129 ALA B CA 1
ATOM 6028 C C . ALA B 1 129 ? -3.125 -17.266 8.117 1 86.81 129 ALA B C 1
ATOM 6030 O O . ALA B 1 129 ? -3.08 -16.172 8.672 1 86.81 129 ALA B O 1
ATOM 6031 N N . LEU B 1 130 ? -3.291 -17.359 6.812 1 87 130 LEU B N 1
ATOM 6032 C CA . LEU B 1 130 ? -3.381 -16.188 5.949 1 87 130 LEU B CA 1
ATOM 6033 C C . LEU B 1 130 ? -4.684 -15.422 6.191 1 87 130 LEU B C 1
ATOM 6035 O O . LEU B 1 130 ? -4.703 -14.195 6.168 1 87 130 LEU B O 1
ATOM 6039 N N . ARG B 1 131 ? -5.645 -16.172 6.527 1 86 131 ARG B N 1
ATOM 6040 C CA . ARG B 1 131 ? -6.926 -15.531 6.812 1 86 131 ARG B CA 1
ATOM 6041 C C . ARG B 1 131 ? -6.891 -14.805 8.148 1 86 131 ARG B C 1
ATOM 6043 O O . ARG B 1 131 ? -7.395 -13.68 8.266 1 86 131 ARG B O 1
ATOM 6050 N N . CYS B 1 132 ? -6.234 -15.414 9.008 1 85.69 132 CYS B N 1
ATOM 6051 C CA . CYS B 1 132 ? -6.172 -14.836 10.344 1 85.69 132 CYS B CA 1
ATOM 6052 C C . CYS B 1 132 ? -5.234 -13.633 10.375 1 85.69 132 CYS B C 1
ATOM 6054 O O . CYS B 1 132 ? -5.34 -12.773 11.258 1 85.69 132 CYS B O 1
ATOM 6056 N N . GLY B 1 133 ? -4.371 -13.609 9.477 1 86.94 133 GLY B N 1
ATOM 6057 C CA . GLY B 1 133 ? -3.4 -12.523 9.453 1 86.94 133 GLY B CA 1
ATOM 6058 C C . GLY B 1 133 ? -3.879 -11.312 8.688 1 86.94 133 GLY B C 1
ATOM 6059 O O . GLY B 1 133 ? -3.213 -10.273 8.672 1 86.94 133 GLY B O 1
ATOM 6060 N N . ASN B 1 134 ? -5.082 -11.43 8.156 1 86.69 134 ASN B N 1
ATOM 6061 C CA . ASN B 1 134 ? -5.656 -10.297 7.43 1 86.69 134 ASN B CA 1
ATOM 6062 C C . ASN B 1 134 ? -6.246 -9.266 8.383 1 86.69 134 ASN B C 1
ATOM 6064 O O . ASN B 1 134 ? -6.926 -9.617 9.344 1 86.69 134 ASN B O 1
ATOM 6068 N N . ILE B 1 135 ? -5.992 -7.996 8.07 1 82.5 135 ILE B N 1
ATOM 6069 C CA . ILE B 1 135 ? -6.375 -6.898 8.953 1 82.5 135 ILE B CA 1
ATOM 6070 C C . ILE B 1 135 ? -7.895 -6.863 9.102 1 82.5 135 ILE B C 1
ATOM 6072 O O . ILE B 1 135 ? -8.414 -6.598 10.188 1 82.5 135 ILE B O 1
ATOM 6076 N N . ASP B 1 136 ? -8.672 -7.219 8.117 1 78.75 136 ASP B N 1
ATOM 6077 C CA . ASP B 1 136 ? -10.133 -7.195 8.172 1 78.75 136 ASP B CA 1
ATOM 6078 C C . ASP B 1 136 ? -10.664 -8.312 9.062 1 78.75 136 ASP B C 1
ATOM 6080 O O . ASP B 1 136 ? -11.648 -8.125 9.781 1 78.75 136 ASP B O 1
ATOM 6084 N N . THR B 1 137 ? -9.953 -9.367 8.992 1 83.25 137 THR B N 1
ATOM 6085 C CA . THR B 1 137 ? -10.367 -10.484 9.828 1 83.25 137 THR B CA 1
ATOM 6086 C C . THR B 1 137 ? -10.047 -10.211 11.297 1 83.25 137 THR B C 1
ATOM 6088 O O . THR B 1 137 ? -10.82 -10.578 12.18 1 83.25 137 THR B O 1
ATOM 6091 N N . ILE B 1 138 ? -8.953 -9.617 11.531 1 83.94 138 ILE B N 1
ATOM 6092 C CA . ILE B 1 138 ? -8.594 -9.258 12.898 1 83.94 138 ILE B CA 1
ATOM 6093 C C . ILE B 1 138 ? -9.602 -8.266 13.461 1 83.94 138 ILE B C 1
ATOM 6095 O O . ILE B 1 138 ? -10.031 -8.391 14.609 1 83.94 138 ILE B O 1
ATOM 6099 N N . ARG B 1 139 ? -9.984 -7.398 12.641 1 81.75 139 ARG B N 1
ATOM 6100 C CA . ARG B 1 139 ? -10.961 -6.395 13.055 1 81.75 139 ARG B CA 1
ATOM 6101 C C . ARG B 1 139 ? -12.297 -7.043 13.414 1 81.75 139 ARG B C 1
ATOM 6103 O O . ARG B 1 139 ? -12.891 -6.719 14.445 1 81.75 139 ARG B O 1
ATOM 6110 N N . SER B 1 140 ? -12.711 -7.914 12.609 1 78.75 140 SER B N 1
ATOM 6111 C CA . SER B 1 140 ? -13.984 -8.586 12.836 1 78.75 140 SER B CA 1
ATOM 6112 C C . SER B 1 140 ? -13.922 -9.484 14.07 1 78.75 140 SER B C 1
ATOM 6114 O O . SER B 1 140 ? -14.898 -9.609 14.805 1 78.75 140 SER B O 1
ATOM 6116 N N . SER B 1 141 ? -12.781 -10.055 14.242 1 78.56 141 SER B N 1
ATOM 6117 C CA . SER B 1 141 ? -12.625 -10.953 15.375 1 78.56 141 SER B CA 1
ATOM 6118 C C . SER B 1 141 ? -12.602 -10.18 16.688 1 78.56 141 SER B C 1
ATOM 6120 O O . SER B 1 141 ? -13.039 -10.695 17.719 1 78.56 141 SER B O 1
ATOM 6122 N N . LEU B 1 142 ? -12.109 -9.008 16.656 1 79 142 LEU B N 1
ATOM 6123 C CA . LEU B 1 142 ? -12.031 -8.195 17.859 1 79 142 LEU B CA 1
ATOM 6124 C C . LEU B 1 142 ? -13.414 -7.703 18.281 1 79 142 LEU B C 1
ATOM 6126 O O . LEU B 1 142 ? -13.672 -7.516 19.469 1 79 142 LEU B O 1
ATOM 6130 N N . LYS B 1 143 ? -14.273 -7.574 17.312 1 72.44 143 LYS B N 1
ATOM 6131 C CA . LYS B 1 143 ? -15.633 -7.113 17.609 1 72.44 143 LYS B CA 1
ATOM 6132 C C . LYS B 1 143 ? -16.469 -8.227 18.219 1 72.44 143 LYS B C 1
ATOM 6134 O O . LYS B 1 143 ? -17.375 -7.969 19 1 72.44 143 LYS B O 1
ATOM 6139 N N . LYS B 1 144 ? -16.203 -9.453 17.75 1 67.25 144 LYS B N 1
ATOM 6140 C CA . LYS B 1 144 ? -16.984 -10.594 18.219 1 67.25 144 LYS B CA 1
ATOM 6141 C C . LYS B 1 144 ? -16.453 -11.102 19.562 1 67.25 144 LYS B C 1
ATOM 6143 O O . LYS B 1 144 ? -17.188 -11.703 20.344 1 67.25 144 LYS B O 1
ATOM 6148 N N . GLU B 1 145 ? -15.156 -11.227 19.656 1 60.16 145 GLU B N 1
ATOM 6149 C CA . GLU B 1 145 ? -14.555 -11.836 20.844 1 60.16 145 GLU B CA 1
ATOM 6150 C C . GLU B 1 145 ? -14.867 -11.016 22.094 1 60.16 145 GLU B C 1
ATOM 6152 O O . GLU B 1 145 ? -14.641 -9.805 22.125 1 60.16 145 GLU B O 1
ATOM 6157 N N . PRO B 1 146 ? -15.875 -11.641 22.844 1 49.88 146 PRO B N 1
ATOM 6158 C CA . PRO B 1 146 ? -15.969 -11.008 24.156 1 49.88 146 PRO B CA 1
ATOM 6159 C C . PRO B 1 146 ? -14.602 -10.766 24.797 1 49.88 146 PRO B C 1
ATOM 6161 O O . PRO B 1 146 ? -13.648 -11.484 24.516 1 49.88 146 PRO B O 1
ATOM 6164 N N . ARG B 1 147 ? -14.344 -9.742 25.406 1 45.75 147 ARG B N 1
ATOM 6165 C CA . ARG B 1 147 ? -13.141 -9.445 26.172 1 45.75 147 ARG B CA 1
ATOM 6166 C C . ARG B 1 147 ? -12.766 -10.625 27.062 1 45.75 147 ARG B C 1
ATOM 6168 O O . ARG B 1 147 ? -13.375 -10.828 28.125 1 45.75 147 ARG B O 1
ATOM 6175 N N . THR B 1 148 ? -12.648 -11.758 26.625 1 37.22 148 THR B N 1
ATOM 6176 C CA . THR B 1 148 ? -12.18 -12.625 27.703 1 37.22 148 THR B CA 1
ATOM 6177 C C . THR B 1 148 ? -11.078 -11.945 28.5 1 37.22 148 THR B C 1
ATOM 6179 O O . THR B 1 148 ? -10.062 -11.531 27.938 1 37.22 148 THR B O 1
ATOM 6182 N N . LYS B 1 149 ? -11.438 -11.141 29.453 1 35.31 149 LYS B N 1
ATOM 6183 C CA . LYS B 1 149 ? -10.586 -10.906 30.625 1 35.31 149 LYS B CA 1
ATOM 6184 C C . LYS B 1 149 ? -9.641 -12.078 30.859 1 35.31 149 LYS B C 1
ATOM 6186 O O . LYS B 1 149 ? -10.047 -13.109 31.391 1 35.31 149 LYS B O 1
ATOM 6191 N N . CYS B 1 150 ? -8.992 -12.461 29.969 1 30.33 150 CYS B N 1
ATOM 6192 C CA . CYS B 1 150 ? -7.988 -13.305 30.594 1 30.33 150 CYS B CA 1
ATOM 6193 C C . CYS B 1 150 ? -7.461 -12.672 31.875 1 30.33 150 CYS B C 1
ATOM 6195 O O . CYS B 1 150 ? -6.465 -11.945 31.859 1 30.33 150 CYS B O 1
ATOM 6197 N N . TYR B 1 151 ? -8.297 -12.172 32.625 1 30.83 151 TYR B N 1
ATOM 6198 C CA . TYR B 1 151 ? -7.922 -11.977 34.031 1 30.83 151 TYR B CA 1
ATOM 6199 C C . TYR B 1 151 ? -7.133 -13.164 34.562 1 30.83 151 TYR B C 1
ATOM 6201 O O . TYR B 1 151 ? -7.715 -14.133 35.062 1 30.83 151 TYR B O 1
ATOM 6209 N N . PHE B 1 152 ? -6.383 -13.773 33.875 1 28.84 152 PHE B N 1
ATOM 6210 C CA . PHE B 1 152 ? -5.574 -14.516 34.812 1 28.84 152 PHE B CA 1
ATOM 6211 C C . PHE B 1 152 ? -5.203 -13.641 36.031 1 28.84 152 PHE B C 1
ATOM 6213 O O . PHE B 1 152 ? -4.473 -12.656 35.875 1 28.84 152 PHE B O 1
ATOM 6220 N N . TYR B 1 153 ? -6.125 -13.43 36.906 1 30.23 153 TYR B N 1
ATOM 6221 C CA . TYR B 1 153 ? -5.84 -13.008 38.25 1 30.23 153 TYR B CA 1
ATOM 6222 C C . TYR B 1 153 ? -4.527 -13.602 38.75 1 30.23 153 TYR B C 1
ATOM 6224 O O . TYR B 1 153 ? -4.504 -14.727 39.25 1 30.23 153 TYR B O 1
ATOM 6232 N N . LEU B 1 154 ? -3.551 -13.797 38.031 1 32.34 154 LEU B N 1
ATOM 6233 C CA . LEU B 1 154 ? -2.443 -14.102 38.938 1 32.34 154 LEU B CA 1
ATOM 6234 C C . LEU B 1 154 ? -2.279 -13.008 39.969 1 32.34 154 LEU B C 1
ATOM 6236 O O . LEU B 1 154 ? -2.014 -11.852 39.656 1 32.34 154 LEU B O 1
ATOM 6240 N N . GLU B 1 155 ? -3.088 -13.055 40.969 1 32.56 155 GLU B N 1
ATOM 6241 C CA . GLU B 1 155 ? -2.861 -12.367 42.25 1 32.56 155 GLU B CA 1
ATOM 6242 C C . GLU B 1 155 ? -1.37 -12.25 42.562 1 32.56 155 GLU B C 1
ATOM 6244 O O . GLU B 1 155 ? -0.888 -12.797 43.562 1 32.56 155 GLU B O 1
ATOM 6249 N N . ASP B 1 156 ? -0.433 -12.727 41.781 1 34.22 156 ASP B N 1
ATOM 6250 C CA . ASP B 1 156 ? 0.828 -12.539 42.5 1 34.22 156 ASP B CA 1
ATOM 6251 C C . ASP B 1 156 ? 1.021 -11.086 42.906 1 34.22 156 ASP B C 1
ATOM 6253 O O . ASP B 1 156 ? 0.924 -10.18 42.062 1 34.22 156 ASP B O 1
ATOM 6257 N N . GLU B 1 157 ? 0.693 -10.781 44.094 1 33.34 157 GLU B N 1
ATOM 6258 C CA . GLU B 1 157 ? 1.234 -9.625 44.812 1 33.34 157 GLU B CA 1
ATOM 6259 C C . GLU B 1 157 ? 2.604 -9.234 44.25 1 33.34 157 GLU B C 1
ATOM 6261 O O . GLU B 1 157 ? 3.406 -10.102 43.906 1 33.34 157 GLU B O 1
ATOM 6266 N N . PRO B 1 158 ? 2.783 -8.039 43.781 1 35.56 158 PRO B N 1
ATOM 6267 C CA . PRO B 1 158 ? 4.16 -7.562 43.594 1 35.56 158 PRO B CA 1
ATOM 6268 C C . PRO B 1 158 ? 5.109 -8.102 44.656 1 35.56 158 PRO B C 1
ATOM 6270 O O . PRO B 1 158 ? 5.148 -7.59 45.781 1 35.56 158 PRO B O 1
ATOM 6273 N N . ARG B 1 159 ? 5.055 -9.43 45.188 1 32.62 159 ARG B N 1
ATOM 6274 C CA . ARG B 1 159 ? 6.051 -9.742 46.219 1 32.62 159 ARG B CA 1
ATOM 6275 C C . ARG B 1 159 ? 7.371 -9.039 45.938 1 32.62 159 ARG B C 1
ATOM 6277 O O . ARG B 1 159 ? 7.664 -8.703 44.781 1 32.62 159 ARG B O 1
ATOM 6284 N N . GLN B 1 160 ? 8.367 -9 47 1 34.69 160 GLN B N 1
ATOM 6285 C CA . GLN B 1 160 ? 9.75 -8.594 47.188 1 34.69 160 GLN B CA 1
ATOM 6286 C C . GLN B 1 160 ? 10.648 -9.141 46.094 1 34.69 160 GLN B C 1
ATOM 6288 O O . GLN B 1 160 ? 10.594 -10.328 45.781 1 34.69 160 GLN B O 1
ATOM 6293 N N . ARG B 1 161 ? 11.242 -8.43 45.156 1 35.41 161 ARG B N 1
ATOM 6294 C CA . ARG B 1 161 ? 12.32 -8.336 44.188 1 35.41 161 ARG B CA 1
ATOM 6295 C C . ARG B 1 161 ? 13.516 -9.195 44.594 1 35.41 161 ARG B C 1
ATOM 6297 O O . ARG B 1 161 ? 14.469 -8.703 45.188 1 35.41 161 ARG B O 1
ATOM 6304 N N . SER B 1 162 ? 13.469 -10.289 45.25 1 31.73 162 SER B N 1
ATOM 6305 C CA . SER B 1 162 ? 14.836 -10.789 45.406 1 31.73 162 SER B CA 1
ATOM 6306 C C . SER B 1 162 ? 15.477 -11.031 44.031 1 31.73 162 SER B C 1
ATOM 6308 O O . SER B 1 162 ? 14.781 -11.188 43.031 1 31.73 162 SER B O 1
ATOM 6310 N N . PHE B 1 163 ? 17 -11.438 44 1 32.75 163 PHE B N 1
ATOM 6311 C CA . PHE B 1 163 ? 18.094 -11.453 43.031 1 32.75 163 PHE B CA 1
ATOM 6312 C C . PHE B 1 163 ? 17.781 -12.391 41.875 1 32.75 163 PHE B C 1
ATOM 6314 O O . PHE B 1 163 ? 18.594 -12.539 40.969 1 32.75 163 PHE B O 1
ATOM 6321 N N . LYS B 1 164 ? 17.359 -13.602 42.031 1 37.38 164 LYS B N 1
ATOM 6322 C CA . LYS B 1 164 ? 17.516 -14.508 40.875 1 37.38 164 LYS B CA 1
ATOM 6323 C C . LYS B 1 164 ? 16.688 -14.023 39.688 1 37.38 164 LYS B C 1
ATOM 6325 O O . LYS B 1 164 ? 15.555 -14.469 39.5 1 37.38 164 LYS B O 1
ATOM 6330 N N . ARG B 1 165 ? 16.656 -12.555 39.031 1 39.84 165 ARG B N 1
ATOM 6331 C CA . ARG B 1 165 ? 16.078 -11.266 38.719 1 39.84 165 ARG B CA 1
ATOM 6332 C C . ARG B 1 165 ? 15.664 -11.211 37.25 1 39.84 165 ARG B C 1
ATOM 6334 O O . ARG B 1 165 ? 14.57 -10.758 36.906 1 39.84 165 ARG B O 1
ATOM 6341 N N . GLU B 1 166 ? 16.562 -11.461 36.281 1 45.97 166 GLU B N 1
ATOM 6342 C CA . GLU B 1 166 ? 16.453 -11.094 34.844 1 45.97 166 GLU B CA 1
ATOM 6343 C C . GLU B 1 166 ? 15.43 -11.953 34.125 1 45.97 166 GLU B C 1
ATOM 6345 O O . GLU B 1 166 ? 14.625 -11.445 33.344 1 45.97 166 GLU B O 1
ATOM 6350 N N . ALA B 1 167 ? 15.594 -13.367 34.25 1 46.25 167 ALA B N 1
ATOM 6351 C CA . ALA B 1 167 ? 14.656 -14.273 33.594 1 46.25 167 ALA B CA 1
ATOM 6352 C C . ALA B 1 167 ? 13.227 -14.023 34.094 1 46.25 167 ALA B C 1
ATOM 6354 O O . ALA B 1 167 ? 12.281 -14.062 33.281 1 46.25 167 ALA B O 1
ATOM 6355 N N . ASP B 1 168 ? 13.188 -13.836 35.281 1 59.66 168 ASP B N 1
ATOM 6356 C CA . ASP B 1 168 ? 11.883 -13.57 35.875 1 59.66 168 ASP B CA 1
ATOM 6357 C C . ASP B 1 168 ? 11.312 -12.242 35.406 1 59.66 168 ASP B C 1
ATOM 6359 O O . ASP B 1 168 ? 10.102 -12.117 35.188 1 59.66 168 ASP B O 1
ATOM 6363 N N . GLU B 1 169 ? 12.352 -11.453 35.062 1 70.25 169 GLU B N 1
ATOM 6364 C CA . GLU B 1 169 ? 11.914 -10.156 34.562 1 70.25 169 GLU B CA 1
ATOM 6365 C C . GLU B 1 169 ? 11.359 -10.266 33.156 1 70.25 169 GLU B C 1
ATOM 6367 O O . GLU B 1 169 ? 10.336 -9.656 32.812 1 70.25 169 GLU B O 1
ATOM 6372 N N . GLU B 1 170 ? 11.969 -11.227 32.438 1 74.88 170 GLU B N 1
ATOM 6373 C CA . GLU B 1 170 ? 11.508 -11.375 31.062 1 74.88 170 GLU B CA 1
ATOM 6374 C C . GLU B 1 170 ? 10.148 -12.07 31.016 1 74.88 170 GLU B C 1
ATOM 6376 O O . GLU B 1 170 ? 9.281 -11.703 30.219 1 74.88 170 GLU B O 1
ATOM 6381 N N . GLU B 1 171 ? 10.07 -13.031 31.828 1 77.12 171 GLU B N 1
ATOM 6382 C CA . GLU B 1 171 ? 8.789 -13.727 31.875 1 77.12 171 GLU B CA 1
ATOM 6383 C C . GLU B 1 171 ? 7.68 -12.789 32.344 1 77.12 171 GLU B C 1
ATOM 6385 O O . GLU B 1 171 ? 6.555 -12.859 31.844 1 77.12 171 GLU B O 1
ATOM 6390 N N . PHE B 1 172 ? 8.148 -11.961 33.219 1 81.88 172 PHE B N 1
ATOM 6391 C CA . PHE B 1 172 ? 7.211 -10.969 33.719 1 81.88 172 PHE B CA 1
ATOM 6392 C C . PHE B 1 172 ? 6.746 -10.047 32.594 1 81.88 172 PHE B C 1
ATOM 6394 O O . PHE B 1 172 ? 5.547 -9.812 32.438 1 81.88 172 PHE B O 1
ATOM 6401 N N . LEU B 1 173 ? 7.602 -9.695 31.812 1 84.25 173 LEU B N 1
ATOM 6402 C CA . LEU B 1 173 ? 7.285 -8.773 30.734 1 84.25 173 LEU B CA 1
ATOM 6403 C C . LEU B 1 173 ? 6.469 -9.469 29.641 1 84.25 173 LEU B C 1
ATOM 6405 O O . LEU B 1 173 ? 5.566 -8.867 29.062 1 84.25 173 LEU B O 1
ATOM 6409 N N . VAL B 1 174 ? 6.785 -10.711 29.422 1 83.69 174 VAL B N 1
ATOM 6410 C CA . VAL B 1 174 ? 6.07 -11.453 28.391 1 83.69 174 VAL B CA 1
ATOM 6411 C C . VAL B 1 174 ? 4.617 -11.664 28.812 1 83.69 174 VAL B C 1
ATOM 6413 O O . VAL B 1 174 ? 3.699 -11.516 28 1 83.69 174 VAL B O 1
ATOM 6416 N N . ARG B 1 175 ? 4.406 -11.945 30 1 83.31 175 ARG B N 1
ATOM 6417 C CA . ARG B 1 175 ? 3.055 -12.156 30.5 1 83.31 175 ARG B CA 1
ATOM 6418 C C . ARG B 1 175 ? 2.229 -10.883 30.422 1 83.31 175 ARG B C 1
ATOM 6420 O O . ARG B 1 175 ? 1.063 -10.914 30.016 1 83.31 175 ARG B O 1
ATOM 6427 N N . HIS B 1 176 ? 2.875 -9.875 30.75 1 84.88 176 HIS B N 1
ATOM 6428 C CA . HIS B 1 176 ? 2.152 -8.609 30.734 1 84.88 176 HIS B CA 1
ATOM 6429 C C . HIS B 1 176 ? 1.945 -8.125 29.297 1 84.88 176 HIS B C 1
ATOM 6431 O O . HIS B 1 176 ? 0.939 -7.477 29 1 84.88 176 HIS B O 1
ATOM 6437 N N . ALA B 1 177 ? 2.865 -8.453 28.469 1 86.38 177 ALA B N 1
ATOM 6438 C CA . ALA B 1 177 ? 2.686 -8.117 27.062 1 86.38 177 ALA B CA 1
ATOM 6439 C C . ALA B 1 177 ? 1.479 -8.844 26.469 1 86.38 177 ALA B C 1
ATOM 6441 O O . ALA B 1 177 ? 0.723 -8.266 25.688 1 86.38 177 ALA B O 1
ATOM 6442 N N . HIS B 1 178 ? 1.293 -10.039 26.922 1 83.19 178 HIS B N 1
ATOM 6443 C CA . HIS B 1 178 ? 0.144 -10.805 26.453 1 83.19 178 HIS B CA 1
ATOM 6444 C C . HIS B 1 178 ? -1.161 -10.227 26.984 1 83.19 178 HIS B C 1
ATOM 6446 O O . HIS B 1 178 ? -2.17 -10.195 26.281 1 83.19 178 HIS B O 1
ATOM 6452 N N . ALA B 1 179 ? -1.066 -9.719 28.156 1 84 179 ALA B N 1
ATOM 6453 C CA . ALA B 1 179 ? -2.268 -9.172 28.781 1 84 179 ALA B CA 1
ATOM 6454 C C . ALA B 1 179 ? -2.676 -7.852 28.125 1 84 179 ALA B C 1
ATOM 6456 O O . ALA B 1 179 ? -3.865 -7.566 27.984 1 84 179 ALA B O 1
ATOM 6457 N N . LEU B 1 180 ? -1.712 -7.152 27.734 1 87.44 180 LEU B N 1
ATOM 6458 C CA . LEU B 1 180 ? -1.992 -5.836 27.172 1 87.44 180 LEU B CA 1
ATOM 6459 C C . LEU B 1 180 ? -2.062 -5.895 25.641 1 87.44 180 LEU B C 1
ATOM 6461 O O . LEU B 1 180 ? -2.332 -4.887 25 1 87.44 180 LEU B O 1
ATOM 6465 N N . PHE B 1 181 ? -1.969 -7.035 25.094 1 87.94 181 PHE B N 1
ATOM 6466 C CA . PHE B 1 181 ? -1.838 -7.18 23.656 1 87.94 181 PHE B CA 1
ATOM 6467 C C . PHE B 1 181 ? -3.129 -6.773 22.953 1 87.94 181 PHE B C 1
ATOM 6469 O O . PHE B 1 181 ? -3.113 -6.418 21.766 1 87.94 181 PHE B O 1
ATOM 6476 N N . HIS B 1 182 ? -4.203 -6.777 23.609 1 84.88 182 HIS B N 1
ATOM 6477 C CA . HIS B 1 182 ? -5.469 -6.375 23 1 84.88 182 HIS B CA 1
ATOM 6478 C C . HIS B 1 182 ? -5.445 -4.91 22.594 1 84.88 182 HIS B C 1
ATOM 6480 O O . HIS B 1 182 ? -6.047 -4.531 21.594 1 84.88 182 HIS B O 1
ATOM 6486 N N . ILE B 1 183 ? -4.707 -4.141 23.312 1 85.75 183 ILE B N 1
ATOM 6487 C CA . ILE B 1 183 ? -4.59 -2.729 22.969 1 85.75 183 ILE B CA 1
ATOM 6488 C C . ILE B 1 183 ? -3.852 -2.58 21.641 1 85.75 183 ILE B C 1
ATOM 6490 O O . ILE B 1 183 ? -4.246 -1.778 20.781 1 85.75 183 ILE B O 1
ATOM 6494 N N . CYS B 1 184 ? -2.85 -3.373 21.531 1 88.31 184 CYS B N 1
ATOM 6495 C CA . CYS B 1 184 ? -2.07 -3.344 20.297 1 88.31 184 CYS B CA 1
ATOM 6496 C C . CYS B 1 184 ? -2.91 -3.797 19.109 1 88.31 184 CYS B C 1
ATOM 6498 O O . CYS B 1 184 ? -2.836 -3.207 18.031 1 88.31 184 CYS B O 1
ATOM 6500 N N . LYS B 1 185 ? -3.686 -4.758 19.312 1 87.62 185 LYS B N 1
ATOM 6501 C CA . LYS B 1 185 ? -4.527 -5.266 18.234 1 87.62 185 LYS B CA 1
ATOM 6502 C C . LYS B 1 185 ? -5.562 -4.23 17.812 1 87.62 185 LYS B C 1
ATOM 6504 O O . LYS B 1 185 ? -5.777 -4.016 16.609 1 87.62 185 LYS B O 1
ATOM 6509 N N . PHE B 1 186 ? -6.109 -3.58 18.75 1 85.31 186 PHE B N 1
ATOM 6510 C CA . PHE B 1 186 ? -7.098 -2.553 18.453 1 85.31 186 PHE B CA 1
ATOM 6511 C C . PHE B 1 186 ? -6.438 -1.357 17.766 1 85.31 186 PHE B C 1
ATOM 6513 O O . PHE B 1 186 ? -7.027 -0.743 16.875 1 85.31 186 PHE B O 1
ATOM 6520 N N . ALA B 1 187 ? -5.273 -1.125 18.219 1 85.5 187 ALA B N 1
ATOM 6521 C CA . ALA B 1 187 ? -4.555 0.016 17.656 1 85.5 187 ALA B CA 1
ATOM 6522 C C . ALA B 1 187 ? -4.219 -0.22 16.188 1 85.5 187 ALA B C 1
ATOM 6524 O O . ALA B 1 187 ? -4.363 0.682 15.359 1 85.5 187 ALA B O 1
ATOM 6525 N N . VAL B 1 188 ? -3.887 -1.41 15.859 1 85.25 188 VAL B N 1
ATOM 6526 C CA . VAL B 1 188 ? -3.449 -1.728 14.508 1 85.25 188 VAL B CA 1
ATOM 6527 C C . VAL B 1 188 ? -4.648 -1.723 13.562 1 85.25 188 VAL B C 1
ATOM 6529 O O . VAL B 1 188 ? -4.52 -1.366 12.391 1 85.25 188 VAL B O 1
ATOM 6532 N N . VAL B 1 189 ? -5.816 -2.111 14.094 1 81.62 189 VAL B N 1
ATOM 6533 C CA . VAL B 1 189 ? -7.008 -2.143 13.25 1 81.62 189 VAL B CA 1
ATOM 6534 C C . VAL B 1 189 ? -7.727 -0.798 13.32 1 81.62 189 VAL B C 1
ATOM 6536 O O . VAL B 1 189 ? -8.75 -0.599 12.664 1 81.62 189 VAL B O 1
ATOM 6539 N N . ASP B 1 190 ? -7.16 0.141 13.969 1 77.31 190 ASP B N 1
ATOM 6540 C CA . ASP B 1 190 ? -7.707 1.487 14.109 1 77.31 190 ASP B CA 1
ATOM 6541 C C . ASP B 1 190 ? -9.141 1.449 14.633 1 77.31 190 ASP B C 1
ATOM 6543 O O . ASP B 1 190 ? -10.039 2.064 14.047 1 77.31 190 ASP B O 1
ATOM 6547 N N . ASP B 1 191 ? -9.367 0.607 15.555 1 74.94 191 ASP B N 1
ATOM 6548 C CA . ASP B 1 191 ? -10.672 0.493 16.203 1 74.94 191 ASP B CA 1
ATOM 6549 C C . ASP B 1 191 ? -10.547 0.738 17.719 1 74.94 191 ASP B C 1
ATOM 6551 O O . ASP B 1 191 ? -9.445 0.707 18.266 1 74.94 191 ASP B O 1
ATOM 6555 N N . SER B 1 192 ? -11.641 1.358 18.297 1 68.69 192 SER B N 1
ATOM 6556 C CA . SER B 1 192 ? -11.609 1.646 19.734 1 68.69 192 SER B CA 1
ATOM 6557 C C . SER B 1 192 ? -12.148 0.471 20.531 1 68.69 192 SER B C 1
ATOM 6559 O O . SER B 1 192 ? -13.07 -0.217 20.109 1 68.69 192 SER B O 1
ATOM 6561 N N . PRO B 1 193 ? -11.32 0.23 21.547 1 63.91 193 PRO B N 1
ATOM 6562 C CA . PRO B 1 193 ? -11.906 -0.779 22.438 1 63.91 193 PRO B CA 1
ATOM 6563 C C . PRO B 1 193 ? -13.203 -0.308 23.094 1 63.91 193 PRO B C 1
ATOM 6565 O O . PRO B 1 193 ? -13.344 0.878 23.391 1 63.91 193 PRO B O 1
ATOM 6568 N N . THR B 1 194 ? -14.328 -0.834 22.75 1 55.47 194 THR B N 1
ATOM 6569 C CA . THR B 1 194 ? -15.656 -0.453 23.234 1 55.47 194 THR B CA 1
ATOM 6570 C C . THR B 1 194 ? -15.641 -0.251 24.75 1 55.47 194 THR B C 1
ATOM 6572 O O . THR B 1 194 ? -16.5 0.432 25.297 1 55.47 194 THR B O 1
ATOM 6575 N N . ASP B 1 195 ? -14.727 -0.899 25.531 1 54.84 195 ASP B N 1
ATOM 6576 C CA . ASP B 1 195 ? -14.992 -0.902 26.969 1 54.84 195 ASP B CA 1
ATOM 6577 C C . ASP B 1 195 ? -14.234 0.222 27.672 1 54.84 195 ASP B C 1
ATOM 6579 O O . ASP B 1 195 ? -13.023 0.361 27.5 1 54.84 195 ASP B O 1
ATOM 6583 N N . ASP B 1 196 ? -14.906 1.381 28.172 1 51.25 196 ASP B N 1
ATOM 6584 C CA . ASP B 1 196 ? -14.578 2.547 28.984 1 51.25 196 ASP B CA 1
ATOM 6585 C C . ASP B 1 196 ? -13.594 2.184 30.094 1 51.25 196 ASP B C 1
ATOM 6587 O O . ASP B 1 196 ? -12.961 3.062 30.688 1 51.25 196 ASP B O 1
ATOM 6591 N N . LYS B 1 197 ? -13.5 0.886 30.578 1 52.06 197 LYS B N 1
ATOM 6592 C CA . LYS B 1 197 ? -12.867 0.625 31.859 1 52.06 197 LYS B CA 1
ATOM 6593 C C . LYS B 1 197 ? -11.438 0.108 31.688 1 52.06 197 LYS B C 1
ATOM 6595 O O . LYS B 1 197 ? -10.922 -0.623 32.531 1 52.06 197 LYS B O 1
ATOM 6600 N N . VAL B 1 198 ? -10.711 0.369 30.531 1 56.31 198 VAL B N 1
ATOM 6601 C CA . VAL B 1 198 ? -9.383 -0.177 30.266 1 56.31 198 VAL B CA 1
ATOM 6602 C C . VAL B 1 198 ? -8.383 0.411 31.25 1 56.31 198 VAL B C 1
ATOM 6604 O O . VAL B 1 198 ? -7.422 -0.255 31.641 1 56.31 198 VAL B O 1
ATOM 6607 N N . GLY B 1 199 ? -8.617 1.625 31.844 1 54.56 199 GLY B N 1
ATOM 6608 C CA . GLY B 1 199 ? -7.668 2.344 32.688 1 54.56 199 GLY B CA 1
ATOM 6609 C C . GLY B 1 199 ? -7.598 1.809 34.094 1 54.56 199 GLY B C 1
ATOM 6610 O O . GLY B 1 199 ? -6.59 1.982 34.781 1 54.56 199 GLY B O 1
ATOM 6611 N N . ASP B 1 200 ? -8.609 1.261 34.5 1 59.25 200 ASP B N 1
ATOM 6612 C CA . ASP B 1 200 ? -8.617 0.941 35.938 1 59.25 200 ASP B CA 1
ATOM 6613 C C . ASP B 1 200 ? -8.328 -0.541 36.156 1 59.25 200 ASP B C 1
ATOM 6615 O O . ASP B 1 200 ? -8.719 -1.103 37.188 1 59.25 200 ASP B O 1
ATOM 6619 N N . THR B 1 201 ? -7.52 -1.007 35.219 1 65.56 201 THR B N 1
ATOM 6620 C CA . THR B 1 201 ? -7.254 -2.434 35.375 1 65.56 201 THR B CA 1
ATOM 6621 C C . THR B 1 201 ? -5.891 -2.662 36.031 1 65.56 201 THR B C 1
ATOM 6623 O O . THR B 1 201 ? -5.074 -1.743 36.094 1 65.56 201 THR B O 1
ATOM 6626 N N . ARG B 1 202 ? -5.711 -3.654 36.688 1 73.56 202 ARG B N 1
ATOM 6627 C CA . ARG B 1 202 ? -4.453 -4.086 37.312 1 73.56 202 ARG B CA 1
ATOM 6628 C C . ARG B 1 202 ? -3.299 -3.945 36.312 1 73.56 202 ARG B C 1
ATOM 6630 O O . ARG B 1 202 ? -2.213 -3.492 36.688 1 73.56 202 ARG B O 1
ATOM 6637 N N . GLU B 1 203 ? -3.613 -4.184 35.188 1 79.06 203 GLU B N 1
ATOM 6638 C CA . GLU B 1 203 ? -2.586 -4.109 34.156 1 79.06 203 GLU B CA 1
ATOM 6639 C C . GLU B 1 203 ? -2.182 -2.66 33.875 1 79.06 203 GLU B C 1
ATOM 6641 O O . GLU B 1 203 ? -1.014 -2.379 33.594 1 79.06 203 GLU B O 1
ATOM 6646 N N . ALA B 1 204 ? -3.104 -1.853 34.031 1 81.88 204 ALA B N 1
ATOM 6647 C CA . ALA B 1 204 ? -2.799 -0.436 33.844 1 81.88 204 ALA B CA 1
ATOM 6648 C C . ALA B 1 204 ? -1.873 0.072 34.938 1 81.88 204 ALA B C 1
ATOM 6650 O O . ALA B 1 204 ? -0.941 0.835 34.688 1 81.88 204 ALA B O 1
ATOM 6651 N N . ASN B 1 205 ? -2.057 -0.428 36.094 1 80.69 205 ASN B N 1
ATOM 6652 C CA . ASN B 1 205 ? -1.22 -0.025 37.219 1 80.69 205 ASN B CA 1
ATOM 6653 C C . ASN B 1 205 ? 0.195 -0.583 37.094 1 80.69 205 ASN B C 1
ATOM 6655 O O . ASN B 1 205 ? 1.167 0.099 37.438 1 80.69 205 ASN B O 1
ATOM 6659 N N . ILE B 1 206 ? 0.237 -1.733 36.656 1 82.56 206 ILE B N 1
ATOM 6660 C CA . ILE B 1 206 ? 1.544 -2.354 36.469 1 82.56 206 ILE B CA 1
ATOM 6661 C C . ILE B 1 206 ? 2.312 -1.617 35.375 1 82.56 206 ILE B C 1
ATOM 6663 O O . ILE B 1 206 ? 3.504 -1.333 35.531 1 82.56 206 ILE B O 1
ATOM 6667 N N . PHE B 1 207 ? 1.618 -1.29 34.375 1 86.94 207 PHE B N 1
ATOM 6668 C CA . PHE B 1 207 ? 2.26 -0.582 33.25 1 86.94 207 PHE B CA 1
ATOM 6669 C C . PHE B 1 207 ? 2.779 0.775 33.719 1 86.94 207 PHE B C 1
ATOM 6671 O O . PHE B 1 207 ? 3.898 1.166 33.375 1 86.94 207 PHE B O 1
ATOM 6678 N N . ASN B 1 208 ? 2.021 1.431 34.5 1 85.06 208 ASN B N 1
ATOM 6679 C CA . ASN B 1 208 ? 2.398 2.762 34.969 1 85.06 208 ASN B CA 1
ATOM 6680 C C . ASN B 1 208 ? 3.553 2.703 35.969 1 85.06 208 ASN B C 1
ATOM 6682 O O . ASN B 1 208 ? 4.273 3.686 36.156 1 85.06 208 ASN B O 1
ATOM 6686 N N . GLY B 1 209 ? 3.732 1.505 36.531 1 83.19 209 GLY B N 1
ATOM 6687 C CA . GLY B 1 209 ? 4.805 1.332 37.5 1 83.19 209 GLY B CA 1
ATOM 6688 C C . GLY B 1 209 ? 6.105 0.878 36.875 1 83.19 209 GLY B C 1
ATOM 6689 O O . GLY B 1 209 ? 7.156 0.903 37.531 1 83.19 209 GLY B O 1
ATOM 6690 N N . LEU B 1 210 ? 6.086 0.55 35.625 1 87.44 210 LEU B N 1
ATOM 6691 C CA . LEU B 1 210 ? 7.285 0.065 34.938 1 87.44 210 LEU B CA 1
ATOM 6692 C C . LEU B 1 210 ? 8.234 1.216 34.625 1 87.44 210 LEU B C 1
ATOM 6694 O O . LEU B 1 210 ? 7.793 2.344 34.375 1 87.44 210 LEU B O 1
ATOM 6698 N N . ASP B 1 211 ? 9.477 0.849 34.625 1 86.56 211 ASP B N 1
ATO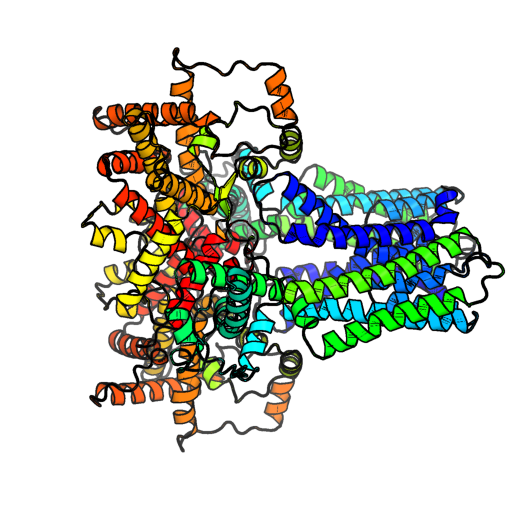M 6699 C CA . ASP B 1 211 ? 10.492 1.813 34.219 1 86.56 211 ASP B CA 1
ATOM 6700 C C . ASP B 1 211 ? 10.492 1.992 32.688 1 86.56 211 ASP B C 1
ATOM 6702 O O . ASP B 1 211 ? 9.914 1.184 31.953 1 86.56 211 ASP B O 1
ATOM 6706 N N . ASP B 1 212 ? 11.117 3.029 32.25 1 85.88 212 ASP B N 1
ATOM 6707 C CA . ASP B 1 212 ? 11.133 3.359 30.828 1 85.88 212 ASP B CA 1
ATOM 6708 C C . ASP B 1 212 ? 11.781 2.242 30.016 1 85.88 212 ASP B C 1
ATOM 6710 O O . ASP B 1 212 ? 11.312 1.915 28.922 1 85.88 212 ASP B O 1
ATOM 6714 N N . LYS B 1 213 ? 12.773 1.658 30.547 1 83.88 213 LYS B N 1
ATOM 6715 C CA . LYS B 1 213 ? 13.453 0.569 29.859 1 83.88 213 LYS B CA 1
ATOM 6716 C C . LYS B 1 213 ? 12.547 -0.657 29.75 1 83.88 213 LYS B C 1
ATOM 6718 O O . LYS B 1 213 ? 12.531 -1.329 28.703 1 83.88 213 LYS B O 1
ATOM 6723 N N . GLU B 1 214 ? 11.859 -0.819 30.734 1 87.12 214 GLU B N 1
ATOM 6724 C CA . GLU B 1 214 ? 10.945 -1.957 30.75 1 87.12 214 GLU B CA 1
ATOM 6725 C C . GLU B 1 214 ? 9.758 -1.719 29.828 1 87.12 214 GLU B C 1
ATOM 6727 O O . GLU B 1 214 ? 9.273 -2.646 29.172 1 87.12 214 GLU B O 1
ATOM 6732 N N . LYS B 1 215 ? 9.32 -0.498 29.828 1 89 215 LYS B N 1
ATOM 6733 C CA . LYS B 1 215 ? 8.227 -0.168 28.922 1 89 215 LYS B CA 1
ATOM 6734 C C . LYS B 1 215 ? 8.641 -0.374 27.469 1 89 215 LYS B C 1
ATOM 6736 O O . LYS B 1 215 ? 7.855 -0.88 26.656 1 89 215 LYS B O 1
ATOM 6741 N N . TYR B 1 216 ? 9.883 -0.018 27.203 1 88.25 216 TYR B N 1
ATOM 6742 C CA . TYR B 1 216 ? 10.398 -0.199 25.859 1 88.25 216 TYR B CA 1
ATOM 6743 C C . TYR B 1 216 ? 10.5 -1.679 25.5 1 88.25 216 TYR B C 1
ATOM 6745 O O . TYR B 1 216 ? 10.148 -2.084 24.391 1 88.25 216 TYR B O 1
ATOM 6753 N N . ALA B 1 217 ? 10.93 -2.4 26.438 1 85.94 217 ALA B N 1
ATOM 6754 C CA . ALA B 1 217 ? 11.055 -3.84 26.219 1 85.94 217 ALA B CA 1
ATOM 6755 C C . ALA B 1 217 ? 9.688 -4.484 26.031 1 85.94 217 ALA B C 1
ATOM 6757 O O . ALA B 1 217 ? 9.523 -5.395 25.219 1 85.94 217 ALA B O 1
ATOM 6758 N N . LEU B 1 218 ? 8.805 -4 26.781 1 89.25 218 LEU B N 1
ATOM 6759 C CA . LEU B 1 218 ? 7.449 -4.523 26.672 1 89.25 218 LEU B CA 1
ATOM 6760 C C . LEU B 1 218 ? 6.863 -4.246 25.297 1 89.25 218 LEU B C 1
ATOM 6762 O O . LEU B 1 218 ? 6.211 -5.113 24.703 1 89.25 218 LEU B O 1
ATOM 6766 N N . MET B 1 219 ? 7.105 -3.09 24.812 1 90.25 219 MET B N 1
ATOM 6767 C CA . MET B 1 219 ? 6.625 -2.758 23.469 1 90.25 219 MET B CA 1
ATOM 6768 C C . MET B 1 219 ? 7.309 -3.625 22.422 1 90.25 219 MET B C 1
ATOM 6770 O O . MET B 1 219 ? 6.684 -4.004 21.422 1 90.25 219 MET B O 1
ATOM 6774 N N . GLY B 1 220 ? 8.578 -3.896 22.641 1 86.06 220 GLY B N 1
ATOM 6775 C CA . GLY B 1 220 ? 9.281 -4.781 21.734 1 86.06 220 GLY B CA 1
ATOM 6776 C C . GLY B 1 220 ? 8.688 -6.18 21.672 1 86.06 220 GLY B C 1
ATOM 6777 O O . GLY B 1 220 ? 8.602 -6.781 20.609 1 86.06 220 GLY B O 1
ATOM 6778 N N . ILE B 1 221 ? 8.242 -6.609 22.781 1 86.69 221 ILE B N 1
ATOM 6779 C CA . ILE B 1 221 ? 7.629 -7.93 22.844 1 86.69 221 ILE B CA 1
ATOM 6780 C C . ILE B 1 221 ? 6.266 -7.902 22.156 1 86.69 221 ILE B C 1
ATOM 6782 O O . ILE B 1 221 ? 5.91 -8.836 21.438 1 86.69 221 ILE B O 1
ATOM 6786 N N . GLU B 1 222 ? 5.582 -6.867 22.359 1 89.31 222 GLU B N 1
ATOM 6787 C CA . GLU B 1 222 ? 4.281 -6.75 21.703 1 89.31 222 GLU B CA 1
ATOM 6788 C C . GLU B 1 222 ? 4.434 -6.695 20.172 1 89.31 222 GLU B C 1
ATOM 6790 O O . GLU B 1 222 ? 3.604 -7.246 19.453 1 89.31 222 GLU B O 1
ATOM 6795 N N . LEU B 1 223 ? 5.441 -6.031 19.797 1 87.75 223 LEU B N 1
ATOM 6796 C CA . LEU B 1 223 ? 5.68 -5.965 18.359 1 87.75 223 LEU B CA 1
ATOM 6797 C C . LEU B 1 223 ? 6.02 -7.34 17.797 1 87.75 223 LEU B C 1
ATOM 6799 O O . LEU B 1 223 ? 5.633 -7.672 16.672 1 87.75 223 LEU B O 1
ATOM 6803 N N . SER B 1 224 ? 6.699 -8.047 18.594 1 84.31 224 SER B N 1
ATOM 6804 C CA . SER B 1 224 ? 7.004 -9.406 18.172 1 84.31 224 SER B CA 1
ATOM 6805 C C . SER B 1 224 ? 5.742 -10.266 18.094 1 84.31 224 SER B C 1
ATOM 6807 O O . SER B 1 224 ? 5.59 -11.078 17.188 1 84.31 224 SER B O 1
ATOM 6809 N N . LEU B 1 225 ? 4.898 -10.062 18.984 1 85.25 225 LEU B N 1
ATOM 6810 C CA . LEU B 1 225 ? 3.625 -10.773 18.969 1 85.25 225 LEU B CA 1
ATOM 6811 C C . LEU B 1 225 ? 2.789 -10.352 17.766 1 85.25 225 LEU B C 1
ATOM 6813 O O . LEU B 1 225 ? 2.125 -11.18 17.141 1 85.25 225 LEU B O 1
ATOM 6817 N N . LEU B 1 226 ? 2.83 -9.086 17.547 1 87.12 226 LEU B N 1
ATOM 6818 C CA . LEU B 1 226 ? 2.088 -8.586 16.391 1 87.12 226 LEU B CA 1
ATOM 6819 C C . LEU B 1 226 ? 2.627 -9.172 15.094 1 87.12 226 LEU B C 1
ATOM 6821 O O . LEU B 1 226 ? 1.854 -9.523 14.195 1 87.12 226 LEU B O 1
ATOM 6825 N N . TYR B 1 227 ? 3.91 -9.281 14.992 1 83.69 227 TYR B N 1
ATOM 6826 C CA . TYR B 1 227 ? 4.52 -9.898 13.82 1 83.69 227 TYR B CA 1
ATOM 6827 C C . TYR B 1 227 ? 4.055 -11.344 13.656 1 83.69 227 TYR B C 1
ATOM 6829 O O . TYR B 1 227 ? 3.77 -11.789 12.547 1 83.69 227 TYR B O 1
ATOM 6837 N N . ASP B 1 228 ? 3.924 -11.961 14.711 1 82.38 228 ASP B N 1
ATOM 6838 C CA . ASP B 1 228 ? 3.531 -13.367 14.664 1 82.38 228 ASP B CA 1
ATOM 6839 C C . ASP B 1 228 ? 2.066 -13.516 14.258 1 82.38 228 ASP B C 1
ATOM 6841 O O . ASP B 1 228 ? 1.703 -14.469 13.57 1 82.38 228 ASP B O 1
ATOM 6845 N N . VAL B 1 229 ? 1.358 -12.633 14.672 1 85.19 229 VAL B N 1
ATOM 6846 C CA . VAL B 1 229 ? -0.058 -12.695 14.328 1 85.19 229 VAL B CA 1
ATOM 6847 C C . VAL B 1 229 ? -0.244 -12.383 12.844 1 85.19 229 VAL B C 1
ATOM 6849 O O . VAL B 1 229 ? -1.06 -13.016 12.164 1 85.19 229 VAL B O 1
ATOM 6852 N N . LEU B 1 230 ? 0.548 -11.477 12.305 1 86.44 230 LEU B N 1
ATOM 6853 C CA . LEU B 1 230 ? 0.333 -10.984 10.945 1 86.44 230 LEU B CA 1
ATOM 6854 C C . LEU B 1 230 ? 1.053 -11.859 9.93 1 86.44 230 LEU B C 1
ATOM 6856 O O . LEU B 1 230 ? 0.55 -12.078 8.828 1 86.44 230 LEU B O 1
ATOM 6860 N N . TYR B 1 231 ? 2.232 -12.398 10.305 1 80.75 231 TYR B N 1
ATOM 6861 C CA . TYR B 1 231 ? 3.07 -12.945 9.25 1 80.75 231 TYR B CA 1
ATOM 6862 C C . TYR B 1 231 ? 3.428 -14.398 9.531 1 80.75 231 TYR B C 1
ATOM 6864 O O . TYR B 1 231 ? 4.082 -15.055 8.719 1 80.75 231 TYR B O 1
ATOM 6872 N N . THR B 1 232 ? 2.994 -14.875 10.656 1 80.94 232 THR B N 1
ATOM 6873 C CA . THR B 1 232 ? 3.32 -16.266 10.953 1 80.94 232 THR B CA 1
ATOM 6874 C C . THR B 1 232 ? 2.053 -17.078 11.195 1 80.94 232 THR B C 1
ATOM 6876 O O . THR B 1 232 ? 0.946 -16.531 11.172 1 80.94 232 THR B O 1
ATOM 6879 N N . LYS B 1 233 ? 2.303 -18.406 11.422 1 82.75 233 LYS B N 1
ATOM 6880 C CA . LYS B 1 233 ? 1.194 -19.328 11.641 1 82.75 233 LYS B CA 1
ATOM 6881 C C . LYS B 1 233 ? 0.903 -19.484 13.125 1 82.75 233 LYS B C 1
ATOM 6883 O O . LYS B 1 233 ? 0.059 -20.297 13.516 1 82.75 233 LYS B O 1
ATOM 6888 N N . LEU B 1 234 ? 1.416 -18.75 13.93 1 79.06 234 LEU B N 1
ATOM 6889 C CA . LEU B 1 234 ? 1.374 -18.984 15.367 1 79.06 234 LEU B CA 1
ATOM 6890 C C . LEU B 1 234 ? -0.039 -18.781 15.906 1 79.06 234 LEU B C 1
ATOM 6892 O O . LEU B 1 234 ? -0.438 -19.453 16.859 1 79.06 234 LEU B O 1
ATOM 6896 N N . ARG B 1 235 ? -0.775 -17.922 15.289 1 81.12 235 ARG B N 1
ATOM 6897 C CA . ARG B 1 235 ? -2.143 -17.719 15.75 1 81.12 235 ARG B CA 1
ATOM 6898 C C . ARG B 1 235 ? -2.98 -18.969 15.578 1 81.12 235 ARG B C 1
ATOM 6900 O O . ARG B 1 235 ? -3.889 -19.234 16.375 1 81.12 235 ARG B O 1
ATOM 6907 N N . VAL B 1 236 ? -2.623 -19.703 14.578 1 83.38 236 VAL B N 1
ATOM 6908 C CA . VAL B 1 236 ? -3.371 -20.922 14.297 1 83.38 236 VAL B CA 1
ATOM 6909 C C . VAL B 1 236 ? -2.826 -22.062 15.148 1 83.38 236 VAL B C 1
ATOM 6911 O O . VAL B 1 236 ? -3.588 -22.922 15.609 1 83.38 236 VAL B O 1
ATOM 6914 N N . ILE B 1 237 ? -1.592 -22 15.438 1 80.94 237 ILE B N 1
ATOM 6915 C CA . ILE B 1 237 ? -0.941 -23.062 16.188 1 80.94 237 ILE B CA 1
ATOM 6916 C C . ILE B 1 237 ? -1.387 -23.031 17.641 1 80.94 237 ILE B C 1
ATOM 6918 O O . ILE B 1 237 ? -1.598 -24.078 18.266 1 80.94 237 ILE B O 1
ATOM 6922 N N . HIS B 1 238 ? -1.646 -21.797 18.141 1 79.12 238 HIS B N 1
ATOM 6923 C CA . HIS B 1 238 ? -1.979 -21.672 19.547 1 79.12 238 HIS B CA 1
ATOM 6924 C C . HIS B 1 238 ? -3.488 -21.703 19.766 1 79.12 238 HIS B C 1
ATOM 6926 O O . HIS B 1 238 ? -4.051 -20.797 20.375 1 79.12 238 HIS B O 1
ATOM 6932 N N . THR B 1 239 ? -4.117 -22.484 19.109 1 81.31 239 THR B N 1
ATOM 6933 C CA . THR B 1 239 ? -5.527 -22.797 19.297 1 81.31 239 THR B CA 1
ATOM 6934 C C . THR B 1 239 ? -5.707 -24.281 19.641 1 81.31 239 THR B C 1
ATOM 6936 O O . THR B 1 239 ? -4.762 -25.062 19.531 1 81.31 239 THR B O 1
ATOM 6939 N N . CYS B 1 240 ? -6.812 -24.594 20.109 1 83.38 240 CYS B N 1
ATOM 6940 C CA . CYS B 1 240 ? -7.09 -25.984 20.453 1 83.38 240 CYS B CA 1
ATOM 6941 C C . CYS B 1 240 ? -6.953 -26.891 19.234 1 83.38 240 CYS B C 1
ATOM 6943 O O . CYS B 1 240 ? -6.375 -27.969 19.312 1 83.38 240 CYS B O 1
ATOM 6945 N N . ILE B 1 241 ? -7.418 -26.375 18.188 1 84.88 241 ILE B N 1
ATOM 6946 C CA . ILE B 1 241 ? -7.332 -27.141 16.953 1 84.88 241 ILE B CA 1
ATOM 6947 C C . ILE B 1 241 ? -5.875 -27.219 16.5 1 84.88 241 ILE B C 1
ATOM 6949 O O . ILE B 1 241 ? -5.426 -28.266 16.031 1 84.88 241 ILE B O 1
ATOM 6953 N N . GLY B 1 242 ? -5.195 -26.172 16.766 1 84.75 242 GLY B N 1
ATOM 6954 C CA . GLY B 1 242 ? -3.791 -26.141 16.391 1 84.75 242 GLY B CA 1
ATOM 6955 C C . GLY B 1 242 ? -2.943 -27.125 17.172 1 84.75 242 GLY B C 1
ATOM 6956 O O . GLY B 1 242 ? -2.086 -27.797 16.609 1 84.75 242 GLY B O 1
ATOM 6957 N N . TYR B 1 243 ? -3.309 -27.297 18.359 1 83.75 243 TYR B N 1
ATOM 6958 C CA . TYR B 1 243 ? -2.576 -28.234 19.203 1 83.75 243 TYR B CA 1
ATOM 6959 C C . TYR B 1 243 ? -2.91 -29.672 18.828 1 83.75 243 TYR B C 1
ATOM 6961 O O . TYR B 1 243 ? -2.033 -30.531 18.812 1 83.75 243 TYR B O 1
ATOM 6969 N N . SER B 1 244 ? -4.129 -29.891 18.531 1 86.69 244 SER B N 1
ATOM 6970 C CA . SER B 1 244 ? -4.527 -31.219 18.109 1 86.69 244 SER B CA 1
ATOM 6971 C C . SER B 1 244 ? -3.826 -31.609 16.812 1 86.69 244 SER B C 1
ATOM 6973 O O . SER B 1 244 ? -3.381 -32.75 16.656 1 86.69 244 SER B O 1
ATOM 6975 N N . ILE B 1 245 ? -3.699 -30.672 15.992 1 87.38 245 ILE B N 1
ATOM 6976 C CA . ILE B 1 245 ? -3.047 -30.922 14.711 1 87.38 245 ILE B CA 1
ATOM 6977 C C . ILE B 1 245 ? -1.562 -31.203 14.938 1 87.38 245 ILE B C 1
ATOM 6979 O O . ILE B 1 245 ? -0.976 -32.062 14.258 1 87.38 245 ILE B O 1
ATOM 6983 N N . ARG B 1 246 ? -1.019 -30.609 15.945 1 85.69 246 ARG B N 1
ATOM 6984 C CA . ARG B 1 246 ? 0.411 -30.766 16.203 1 85.69 246 ARG B CA 1
ATOM 6985 C C . ARG B 1 246 ? 0.709 -32.125 16.828 1 85.69 246 ARG B C 1
ATOM 6987 O O . ARG B 1 246 ? 1.853 -32.594 16.812 1 85.69 246 ARG B O 1
ATOM 6994 N N . VAL B 1 247 ? -0.33 -32.719 17.281 1 85.06 247 VAL B N 1
ATOM 6995 C CA . VAL B 1 247 ? -0.147 -34.062 17.844 1 85.06 247 VAL B CA 1
ATOM 6996 C C . VAL B 1 247 ? -0.458 -35.125 16.766 1 85.06 247 VAL B C 1
ATOM 6998 O O . VAL B 1 247 ? 0.298 -36.062 16.594 1 85.06 247 VAL B O 1
ATOM 7001 N N . VAL B 1 248 ? -1.402 -34.844 16.031 1 87.19 248 VAL B N 1
ATOM 7002 C CA . VAL B 1 248 ? -1.889 -35.844 15.062 1 87.19 248 VAL B CA 1
ATOM 7003 C C . VAL B 1 248 ? -0.964 -35.875 13.852 1 87.19 248 VAL B C 1
ATOM 7005 O O . VAL B 1 248 ? -0.69 -36.938 13.297 1 87.19 248 VAL B O 1
ATOM 7008 N N . SER B 1 249 ? -0.458 -34.75 13.414 1 88.19 249 SER B N 1
ATOM 7009 C CA . SER B 1 249 ? 0.314 -34.656 12.18 1 88.19 249 SER B CA 1
ATOM 7010 C C . SER B 1 249 ? 1.637 -35.406 12.305 1 88.19 249 SER B C 1
ATOM 7012 O O . SER B 1 249 ? 1.974 -36.219 11.453 1 88.19 249 SER B O 1
ATOM 7014 N N . PRO B 1 250 ? 2.371 -35.25 13.43 1 87.88 250 PRO B N 1
ATOM 7015 C CA . PRO B 1 250 ? 3.607 -36.031 13.547 1 87.88 250 PRO B CA 1
ATOM 7016 C C . PRO B 1 250 ? 3.352 -37.531 13.75 1 87.88 250 PRO B C 1
ATOM 7018 O O . PRO B 1 250 ? 4.133 -38.344 13.281 1 87.88 250 PRO B O 1
ATOM 7021 N N . LEU B 1 251 ? 2.281 -37.875 14.375 1 90.5 251 LEU B N 1
ATOM 7022 C CA . LEU B 1 251 ? 1.942 -39.281 14.57 1 90.5 251 LEU B CA 1
ATOM 7023 C C . LEU B 1 251 ? 1.565 -39.938 13.25 1 90.5 251 LEU B C 1
ATOM 7025 O O . LEU B 1 251 ? 1.942 -41.062 13 1 90.5 251 LEU B O 1
ATOM 7029 N N . ALA B 1 252 ? 0.863 -39.188 12.484 1 90.94 252 ALA B N 1
ATOM 7030 C CA . ALA B 1 252 ? 0.489 -39.719 11.172 1 90.94 252 ALA B CA 1
ATOM 7031 C C . ALA B 1 252 ? 1.715 -39.875 10.273 1 90.94 252 ALA B C 1
ATOM 7033 O O . ALA B 1 252 ? 1.828 -40.844 9.539 1 90.94 252 ALA B O 1
ATOM 7034 N N . THR B 1 253 ? 2.613 -39 10.312 1 90.12 253 THR B N 1
ATOM 7035 C CA . THR B 1 253 ? 3.828 -39.062 9.508 1 90.12 253 THR B CA 1
ATOM 7036 C C . THR B 1 253 ? 4.723 -40.219 10 1 90.12 253 THR B C 1
ATOM 7038 O O . THR B 1 253 ? 5.285 -40.938 9.195 1 90.12 253 THR B O 1
ATOM 7041 N N . ALA B 1 254 ? 4.812 -40.312 11.32 1 91.06 254 ALA B N 1
ATOM 7042 C CA . ALA B 1 254 ? 5.59 -41.406 11.891 1 91.06 254 ALA B CA 1
ATOM 7043 C C . ALA B 1 254 ? 4.945 -42.75 11.57 1 91.06 254 ALA B C 1
ATOM 7045 O O . ALA B 1 254 ? 5.641 -43.75 11.289 1 91.06 254 ALA B O 1
ATOM 7046 N N . GLY B 1 255 ? 3.637 -42.75 11.672 1 92.19 255 GLY B N 1
ATOM 7047 C CA . GLY B 1 255 ? 2.926 -43.969 11.297 1 92.19 255 GLY B CA 1
ATOM 7048 C C . GLY B 1 255 ? 3.17 -44.375 9.852 1 92.19 255 GLY B C 1
ATOM 7049 O O . GLY B 1 255 ? 3.354 -45.531 9.562 1 92.19 255 GLY B O 1
ATOM 7050 N N . SER B 1 256 ? 3.205 -43.406 8.969 1 90.75 256 SER B N 1
ATOM 7051 C CA . SER B 1 256 ? 3.484 -43.688 7.566 1 90.75 256 SER B CA 1
ATOM 7052 C C . SER B 1 256 ? 4.898 -44.219 7.379 1 90.75 256 SER B C 1
ATOM 7054 O O . SER B 1 256 ? 5.125 -45.125 6.57 1 90.75 256 SER B O 1
ATOM 7056 N N . LEU B 1 257 ? 5.891 -43.688 8.109 1 91.56 257 LEU B N 1
ATOM 7057 C CA . LEU B 1 257 ? 7.27 -44.156 8.039 1 91.56 257 LEU B CA 1
ATOM 7058 C C . LEU B 1 257 ? 7.387 -45.594 8.547 1 91.56 257 LEU B C 1
ATOM 7060 O O . LEU B 1 257 ? 8.07 -46.406 7.934 1 91.56 257 LEU B O 1
ATOM 7064 N N . LEU B 1 258 ? 6.641 -45.969 9.578 1 93 258 LEU B N 1
ATOM 7065 C CA . LEU B 1 258 ? 6.68 -47.312 10.148 1 93 258 LEU B CA 1
ATOM 7066 C C . LEU B 1 258 ? 6.023 -48.312 9.203 1 93 258 LEU B C 1
ATOM 7068 O O . LEU B 1 258 ? 6.535 -49.406 9.016 1 93 258 LEU B O 1
ATOM 7072 N N . ILE B 1 259 ? 4.961 -47.938 8.633 1 91.06 259 ILE B N 1
ATOM 7073 C CA . ILE B 1 259 ? 4.27 -48.812 7.699 1 91.06 259 ILE B CA 1
ATOM 7074 C C . ILE B 1 259 ? 5.164 -49.062 6.488 1 91.06 259 ILE B C 1
ATOM 7076 O O . ILE B 1 259 ? 5.23 -50.188 5.996 1 91.06 259 ILE B O 1
ATOM 7080 N N . PHE B 1 260 ? 5.844 -48.062 6 1 89 260 PHE B N 1
ATOM 7081 C CA . PHE B 1 260 ? 6.738 -48.219 4.859 1 89 260 PHE B CA 1
ATOM 7082 C C . PHE B 1 260 ? 7.949 -49.062 5.23 1 89 260 PHE B C 1
ATOM 7084 O O . PHE B 1 260 ? 8.414 -49.875 4.422 1 89 260 PHE B O 1
ATOM 7091 N N . GLN B 1 261 ? 8.422 -48.906 6.465 1 89.56 261 GLN B N 1
ATOM 7092 C CA . GLN B 1 261 ? 9.586 -49.656 6.91 1 89.56 261 GLN B CA 1
ATOM 7093 C C . GLN B 1 261 ? 9.273 -51.156 7.004 1 89.56 261 GLN B C 1
ATOM 7095 O O . GLN B 1 261 ? 10.086 -52 6.609 1 89.56 261 GLN B O 1
ATOM 7100 N N . PHE B 1 262 ? 8.07 -51.469 7.34 1 88 262 PHE B N 1
ATOM 7101 C CA . PHE B 1 262 ? 7.715 -52.875 7.555 1 88 262 PHE B CA 1
ATOM 7102 C C . PHE B 1 262 ? 7.012 -53.438 6.332 1 88 262 PHE B C 1
ATOM 7104 O O . PHE B 1 262 ? 6.734 -54.625 6.273 1 88 262 PHE B O 1
ATOM 7111 N N . GLY B 1 263 ? 6.766 -52.5 5.465 1 82.12 263 GLY B N 1
ATOM 7112 C CA . GLY B 1 263 ? 6.094 -53 4.266 1 82.12 263 GLY B CA 1
ATOM 7113 C C . GLY B 1 263 ? 7.027 -53.719 3.305 1 82.12 263 GLY B C 1
ATOM 7114 O O . GLY B 1 263 ? 8.242 -53.531 3.371 1 82.12 263 GLY B O 1
ATOM 7115 N N . ASP B 1 264 ? 6.438 -54.531 2.412 1 76.69 264 ASP B N 1
ATOM 7116 C CA . ASP B 1 264 ? 7.18 -55.312 1.422 1 76.69 264 ASP B CA 1
ATOM 7117 C C . ASP B 1 264 ? 7.754 -54.406 0.333 1 76.69 264 ASP B C 1
ATOM 7119 O O . ASP B 1 264 ? 7.023 -53.594 -0.269 1 76.69 264 ASP B O 1
ATOM 7123 N N . LYS B 1 265 ? 9.047 -54.375 0.177 1 78.88 265 LYS B N 1
ATOM 7124 C CA . LYS B 1 265 ? 9.734 -53.562 -0.806 1 78.88 265 LYS B CA 1
ATOM 7125 C C . LYS B 1 265 ? 10.328 -54.406 -1.925 1 78.88 265 LYS B C 1
ATOM 7127 O O . LYS B 1 265 ? 11.203 -53.938 -2.66 1 78.88 265 LYS B O 1
ATOM 7132 N N . ASP B 1 266 ? 9.766 -55.562 -2.072 1 74.19 266 ASP B N 1
ATOM 7133 C CA . ASP B 1 266 ? 10.344 -56.469 -3.066 1 74.19 266 ASP B CA 1
ATOM 7134 C C . ASP B 1 266 ? 10.023 -56 -4.484 1 74.19 266 ASP B C 1
ATOM 7136 O O . ASP B 1 266 ? 8.875 -55.656 -4.781 1 74.19 266 ASP B O 1
ATOM 7140 N N . GLY B 1 267 ? 10.984 -55.781 -5.363 1 74 267 GLY B N 1
ATOM 7141 C CA . GLY B 1 267 ? 10.82 -55.469 -6.773 1 74 267 GLY B CA 1
ATOM 7142 C C . GLY B 1 267 ? 10.922 -53.969 -7.074 1 74 267 GLY B C 1
ATOM 7143 O O . GLY B 1 267 ? 10.883 -53.562 -8.234 1 74 267 GLY B O 1
ATOM 7144 N N . GLN B 1 268 ? 11.156 -53.25 -5.984 1 82.31 268 GLN B N 1
ATOM 7145 C CA . GLN B 1 268 ? 11.242 -51.812 -6.211 1 82.31 268 GLN B CA 1
ATOM 7146 C C . GLN B 1 268 ? 12.688 -51.375 -6.414 1 82.31 268 GLN B C 1
ATOM 7148 O O . GLN B 1 268 ? 13.617 -52.031 -5.938 1 82.31 268 GLN B O 1
ATOM 7153 N N . HIS B 1 269 ? 12.859 -50.375 -7.227 1 85.81 269 HIS B N 1
ATOM 7154 C CA . HIS B 1 269 ? 14.18 -49.812 -7.488 1 85.81 269 HIS B CA 1
ATOM 7155 C C . HIS B 1 269 ? 14.789 -49.219 -6.219 1 85.81 269 HIS B C 1
ATOM 7157 O O . HIS B 1 269 ? 14.102 -48.594 -5.434 1 85.81 269 HIS B O 1
ATOM 7163 N N . ILE B 1 270 ? 16.016 -49.406 -5.988 1 85 270 ILE B N 1
ATOM 7164 C CA . ILE B 1 270 ? 16.734 -49 -4.781 1 85 270 ILE B CA 1
ATOM 7165 C C . ILE B 1 270 ? 16.703 -47.469 -4.645 1 85 270 ILE B C 1
ATOM 7167 O O . ILE B 1 270 ? 16.578 -46.938 -3.539 1 85 270 ILE B O 1
ATOM 7171 N N . ALA B 1 271 ? 16.875 -46.812 -5.773 1 84.88 271 ALA B N 1
ATOM 7172 C CA . ALA B 1 271 ? 16.844 -45.344 -5.73 1 84.88 271 ALA B CA 1
ATOM 7173 C C . ALA B 1 271 ? 15.492 -44.844 -5.23 1 84.88 271 ALA B C 1
ATOM 7175 O O . ALA B 1 271 ? 15.43 -43.875 -4.477 1 84.88 271 ALA B O 1
ATOM 7176 N N . ASP B 1 272 ? 14.43 -45.531 -5.613 1 87.94 272 ASP B N 1
ATOM 7177 C CA . ASP B 1 272 ? 13.094 -45.125 -5.191 1 87.94 272 ASP B CA 1
ATOM 7178 C C . ASP B 1 272 ? 12.883 -45.375 -3.701 1 87.94 272 ASP B C 1
ATOM 7180 O O . ASP B 1 272 ? 12.234 -44.594 -3.012 1 87.94 272 ASP B O 1
ATOM 7184 N N . ILE B 1 273 ? 13.477 -46.406 -3.275 1 88.62 273 ILE B N 1
ATOM 7185 C CA . ILE B 1 273 ? 13.383 -46.719 -1.854 1 88.62 273 ILE B CA 1
ATOM 7186 C C . ILE B 1 273 ? 14.164 -45.688 -1.042 1 88.62 273 ILE B C 1
ATOM 7188 O O . ILE B 1 273 ? 13.68 -45.188 -0.025 1 88.62 273 ILE B O 1
ATOM 7192 N N . ALA B 1 274 ? 15.297 -45.344 -1.53 1 89.31 274 ALA B N 1
ATOM 7193 C CA . ALA B 1 274 ? 16.125 -44.344 -0.838 1 89.31 274 ALA B CA 1
ATOM 7194 C C . ALA B 1 274 ? 15.43 -43 -0.793 1 89.31 274 ALA B C 1
ATOM 7196 O O . ALA B 1 274 ? 15.422 -42.312 0.245 1 89.31 274 ALA B O 1
ATOM 7197 N N . ILE B 1 275 ? 14.867 -42.594 -1.863 1 89.06 275 ILE B N 1
ATOM 7198 C CA . ILE B 1 275 ? 14.188 -41.312 -1.938 1 89.06 275 ILE B CA 1
ATOM 7199 C C . ILE B 1 275 ? 12.984 -41.281 -0.999 1 89.06 275 ILE B C 1
ATOM 7201 O O . ILE B 1 275 ? 12.727 -40.281 -0.325 1 89.06 275 ILE B O 1
ATOM 7205 N N . THR B 1 276 ? 12.289 -42.375 -0.96 1 87.56 276 THR B N 1
ATOM 7206 C CA . THR B 1 276 ? 11.117 -42.438 -0.091 1 87.56 276 THR B CA 1
ATOM 7207 C C . THR B 1 276 ? 11.523 -42.344 1.375 1 87.56 276 THR B C 1
ATOM 7209 O O . THR B 1 276 ? 10.859 -41.656 2.164 1 87.56 276 THR B O 1
ATOM 7212 N N . TYR B 1 277 ? 12.617 -42.969 1.685 1 89 277 TYR B N 1
ATOM 7213 C CA . TYR B 1 277 ? 13.102 -42.844 3.057 1 89 277 TYR B CA 1
ATOM 7214 C C . TYR B 1 277 ? 13.531 -41.438 3.369 1 89 277 TYR B C 1
ATOM 7216 O O . TYR B 1 277 ? 13.289 -40.938 4.469 1 89 277 TYR B O 1
ATOM 7224 N N . VAL B 1 278 ? 14.133 -40.75 2.43 1 89.38 278 VAL B N 1
ATOM 7225 C CA . VAL B 1 278 ? 14.562 -39.375 2.629 1 89.38 278 VAL B CA 1
ATOM 7226 C C . VAL B 1 278 ? 13.336 -38.469 2.793 1 89.38 278 VAL B C 1
ATOM 7228 O O . VAL B 1 278 ? 13.32 -37.594 3.658 1 89.38 278 VAL B O 1
ATOM 7231 N N . LEU B 1 279 ? 12.359 -38.75 2.012 1 87.94 279 LEU B N 1
ATOM 7232 C CA . LEU B 1 279 ? 11.156 -37.906 2.068 1 87.94 279 LEU B CA 1
ATOM 7233 C C . LEU B 1 279 ? 10.406 -38.156 3.375 1 87.94 279 LEU B C 1
ATOM 7235 O O . LEU B 1 279 ? 10.008 -37.188 4.039 1 87.94 279 LEU B O 1
ATOM 7239 N N . LEU B 1 280 ? 10.305 -39.375 3.766 1 88.69 280 LEU B N 1
ATOM 7240 C CA . LEU B 1 280 ? 9.547 -39.688 4.969 1 88.69 280 LEU B CA 1
ATOM 7241 C C . LEU B 1 280 ? 10.305 -39.25 6.219 1 88.69 280 LEU B C 1
ATOM 7243 O O . LEU B 1 280 ? 9.727 -38.688 7.137 1 88.69 280 LEU B O 1
ATOM 7247 N N . THR B 1 281 ? 11.57 -39.5 6.262 1 89.06 281 THR B N 1
ATOM 7248 C CA . THR B 1 281 ? 12.367 -39.062 7.402 1 89.06 281 THR B CA 1
ATOM 7249 C C . THR B 1 281 ? 12.453 -37.562 7.449 1 89.06 281 THR B C 1
ATOM 7251 O O . THR B 1 281 ? 12.398 -36.969 8.531 1 89.06 281 THR B O 1
ATOM 7254 N N . GLY B 1 282 ? 12.609 -36.969 6.289 1 86.75 282 GLY B N 1
ATOM 7255 C CA . GLY B 1 282 ? 12.602 -35.531 6.219 1 86.75 282 GLY B CA 1
ATOM 7256 C C . GLY B 1 282 ? 11.297 -34.906 6.695 1 86.75 282 GLY B C 1
ATOM 7257 O O . GLY B 1 282 ? 11.305 -33.906 7.379 1 86.75 282 GLY B O 1
ATOM 7258 N N . ALA B 1 283 ? 10.234 -35.531 6.32 1 86.38 283 ALA B N 1
ATOM 7259 C CA . ALA B 1 283 ? 8.922 -35.062 6.746 1 86.38 283 ALA B CA 1
ATOM 7260 C C . ALA B 1 283 ? 8.781 -35.125 8.266 1 86.38 283 ALA B C 1
ATOM 7262 O O . ALA B 1 283 ? 8.258 -34.188 8.891 1 86.38 283 ALA B O 1
ATOM 7263 N N . VAL B 1 284 ? 9.25 -36.188 8.836 1 87.19 284 VAL B N 1
ATOM 7264 C CA . VAL B 1 284 ? 9.188 -36.312 10.289 1 87.19 284 VAL B CA 1
ATOM 7265 C C . VAL B 1 284 ? 10.062 -35.25 10.945 1 87.19 284 VAL B C 1
ATOM 7267 O O . VAL B 1 284 ? 9.633 -34.594 11.906 1 87.19 284 VAL B O 1
ATOM 7270 N N . PHE B 1 285 ? 11.172 -35.031 10.391 1 86.62 285 PHE B N 1
ATOM 7271 C CA . PHE B 1 285 ? 12.094 -34.062 10.922 1 86.62 285 PHE B CA 1
ATOM 7272 C C . PHE B 1 285 ? 11.492 -32.656 10.82 1 86.62 285 PHE B C 1
ATOM 7274 O O . PHE B 1 285 ? 11.578 -31.859 11.766 1 86.62 285 PHE B O 1
ATOM 7281 N N . LEU B 1 286 ? 10.883 -32.375 9.734 1 82.88 286 LEU B N 1
ATOM 7282 C CA . LEU B 1 286 ? 10.281 -31.078 9.539 1 82.88 286 LEU B CA 1
ATOM 7283 C C . LEU B 1 286 ? 9.125 -30.859 10.516 1 82.88 286 LEU B C 1
ATOM 7285 O O . LEU B 1 286 ? 8.945 -29.75 11.039 1 82.88 286 LEU B O 1
ATOM 7289 N N . GLU B 1 287 ? 8.414 -31.844 10.766 1 83.75 287 GLU B N 1
ATOM 7290 C CA . GLU B 1 287 ? 7.297 -31.734 11.703 1 83.75 287 GLU B CA 1
ATOM 7291 C C . GLU B 1 287 ? 7.789 -31.516 13.133 1 83.75 287 GLU B C 1
ATOM 7293 O O . GLU B 1 287 ? 7.215 -30.719 13.875 1 83.75 287 GLU B O 1
ATOM 7298 N N . VAL B 1 288 ? 8.812 -32.094 13.43 1 82.62 288 VAL B N 1
ATOM 7299 C CA . VAL B 1 288 ? 9.352 -31.969 14.773 1 82.62 288 VAL B CA 1
ATOM 7300 C C . VAL B 1 288 ? 9.953 -30.562 14.953 1 82.62 288 VAL B C 1
ATOM 7302 O O . VAL B 1 288 ? 9.727 -29.922 15.977 1 82.62 288 VAL B O 1
ATOM 7305 N N . ILE B 1 289 ? 10.57 -30.125 13.969 1 77.81 289 ILE B N 1
ATOM 7306 C CA . ILE B 1 289 ? 11.18 -28.797 14.031 1 77.81 289 ILE B CA 1
ATOM 7307 C C . ILE B 1 289 ? 10.086 -27.734 14.109 1 77.81 289 ILE B C 1
ATOM 7309 O O . ILE B 1 289 ? 10.188 -26.781 14.883 1 77.81 289 ILE B O 1
ATOM 7313 N N . SER B 1 290 ? 9.125 -27.922 13.297 1 77.62 290 SER B N 1
ATOM 7314 C CA . SER B 1 290 ? 8.016 -26.969 13.312 1 77.62 290 SER B CA 1
ATOM 7315 C C . SER B 1 290 ? 7.328 -26.938 14.672 1 77.62 290 SER B C 1
ATOM 7317 O O . SER B 1 290 ? 6.918 -25.875 15.148 1 77.62 290 SER B O 1
ATOM 7319 N N . MET B 1 291 ? 7.242 -28.047 15.297 1 77.75 291 MET B N 1
ATOM 7320 C CA . MET B 1 291 ? 6.625 -28.141 16.609 1 77.75 291 MET B CA 1
ATOM 7321 C C . MET B 1 291 ? 7.484 -27.453 17.672 1 77.75 291 MET B C 1
ATOM 7323 O O . MET B 1 291 ? 6.977 -26.688 18.484 1 77.75 291 MET B O 1
ATOM 7327 N N . VAL B 1 292 ? 8.734 -27.594 17.547 1 77.44 292 VAL B N 1
ATOM 7328 C CA . VAL B 1 292 ? 9.656 -27.016 18.516 1 77.44 292 VAL B CA 1
ATOM 7329 C C . VAL B 1 292 ? 9.711 -25.5 18.328 1 77.44 292 VAL B C 1
ATOM 7331 O O . VAL B 1 292 ? 9.688 -24.75 19.297 1 77.44 292 VAL B O 1
ATOM 7334 N N . MET B 1 293 ? 9.703 -25.125 17.125 1 74 293 MET B N 1
ATOM 7335 C CA . MET B 1 293 ? 9.758 -23.688 16.828 1 74 293 MET B CA 1
ATOM 7336 C C . MET B 1 293 ? 8.469 -23 17.25 1 74 293 MET B C 1
ATOM 7338 O O . MET B 1 293 ? 8.492 -21.875 17.75 1 74 293 MET B O 1
ATOM 7342 N N . GLY B 1 294 ? 7.395 -23.609 17.047 1 72.25 294 GLY B N 1
ATOM 7343 C CA . GLY B 1 294 ? 6.117 -23.047 17.453 1 72.25 294 GLY B CA 1
ATOM 7344 C C . GLY B 1 294 ? 6 -22.844 18.953 1 72.25 294 GLY B C 1
ATOM 7345 O O . GLY B 1 294 ? 5.516 -21.812 19.406 1 72.25 294 GLY B O 1
ATOM 7346 N N . VAL B 1 295 ? 6.594 -23.766 19.672 1 69.81 295 VAL B N 1
ATOM 7347 C CA . VAL B 1 295 ? 6.512 -23.703 21.125 1 69.81 295 VAL B CA 1
ATOM 7348 C C . VAL B 1 295 ? 7.512 -22.688 21.672 1 69.81 295 VAL B C 1
ATOM 7350 O O . VAL B 1 295 ? 7.199 -21.922 22.578 1 69.81 295 VAL B O 1
ATOM 7353 N N . ASN B 1 296 ? 8.656 -22.578 21.062 1 67.12 296 ASN B N 1
ATOM 7354 C CA . ASN B 1 296 ? 9.695 -21.672 21.531 1 67.12 296 ASN B CA 1
ATOM 7355 C C . ASN B 1 296 ? 9.344 -20.219 21.25 1 67.12 296 ASN B C 1
ATOM 7357 O O . ASN B 1 296 ? 9.609 -19.344 22.078 1 67.12 296 ASN B O 1
ATOM 7361 N N . ARG B 1 297 ? 8.781 -19.969 20.172 1 64.88 297 ARG B N 1
ATOM 7362 C CA . ARG B 1 297 ? 8.469 -18.594 19.812 1 64.88 297 ARG B CA 1
ATOM 7363 C C . ARG B 1 297 ? 7.379 -18.031 20.719 1 64.88 297 ARG B C 1
ATOM 7365 O O . ARG B 1 297 ? 7.34 -16.812 20.969 1 64.88 297 ARG B O 1
ATOM 7372 N N . TYR B 1 298 ? 6.629 -18.875 21.062 1 57.84 298 TYR B N 1
ATOM 7373 C CA . TYR B 1 298 ? 5.594 -18.438 21.984 1 57.84 298 TYR B CA 1
ATOM 7374 C C . TYR B 1 298 ? 6.195 -18.047 23.344 1 57.84 298 TYR B C 1
ATOM 7376 O O . TYR B 1 298 ? 5.773 -17.078 23.953 1 57.84 298 TYR B O 1
ATOM 7384 N N . PHE B 1 299 ? 7.289 -18.75 23.703 1 58 299 PHE B N 1
ATOM 7385 C CA . PHE B 1 299 ? 7.828 -18.562 25.031 1 58 299 PHE B CA 1
ATOM 7386 C C . PHE B 1 299 ? 8.992 -17.594 25.016 1 58 299 PHE B C 1
ATOM 7388 O O . PHE B 1 299 ? 9.281 -16.938 26.031 1 58 299 PHE B O 1
ATOM 7395 N N . ILE B 1 300 ? 9.703 -17.422 23.922 1 57.44 300 ILE B N 1
ATOM 7396 C CA . ILE B 1 300 ? 10.875 -16.547 23.938 1 57.44 300 ILE B CA 1
ATOM 7397 C C . ILE B 1 300 ? 10.766 -15.508 22.812 1 57.44 300 ILE B C 1
ATOM 7399 O O . ILE B 1 300 ? 11.391 -15.648 21.766 1 57.44 300 ILE B O 1
ATOM 7403 N N . PRO B 1 301 ? 9.727 -14.648 23.078 1 56 301 PRO B N 1
ATOM 7404 C CA . PRO B 1 301 ? 9.688 -13.625 22.047 1 56 301 PRO B CA 1
ATOM 7405 C C . PRO B 1 301 ? 10.945 -12.758 22.016 1 56 301 PRO B C 1
ATOM 7407 O O . PRO B 1 301 ? 11.492 -12.43 23.078 1 56 301 PRO B O 1
ATOM 7410 N N . SER B 1 302 ? 11.93 -12.844 21.078 1 54.59 302 SER B N 1
ATOM 7411 C CA . SER B 1 302 ? 13.227 -12.172 21.062 1 54.59 302 SER B CA 1
ATOM 7412 C C . SER B 1 302 ? 13.07 -10.656 21.062 1 54.59 302 SER B C 1
ATOM 7414 O O . SER B 1 302 ? 12.406 -10.094 20.188 1 54.59 302 SER B O 1
ATOM 7416 N N . ARG B 1 303 ? 13.203 -9.922 22.25 1 53.84 303 ARG B N 1
ATOM 7417 C CA . ARG B 1 303 ? 13.375 -8.492 22.484 1 53.84 303 ARG B CA 1
ATOM 7418 C C . ARG B 1 303 ? 14.367 -7.891 21.5 1 53.84 303 ARG B C 1
ATOM 7420 O O . ARG B 1 303 ? 14.242 -6.723 21.125 1 53.84 303 ARG B O 1
ATOM 7427 N N . ARG B 1 304 ? 15.461 -8.562 21.203 1 54.94 304 ARG B N 1
ATOM 7428 C CA . ARG B 1 304 ? 16.672 -7.996 20.641 1 54.94 304 ARG B CA 1
ATOM 7429 C C . ARG B 1 304 ? 16.422 -7.504 19.219 1 54.94 304 ARG B C 1
ATOM 7431 O O . ARG B 1 304 ? 17.234 -6.746 18.672 1 54.94 304 ARG B O 1
ATOM 7438 N N . ARG B 1 305 ? 15.156 -7.652 18.781 1 61.03 305 ARG B N 1
ATOM 7439 C CA . ARG B 1 305 ? 14.93 -7.473 17.359 1 61.03 305 ARG B CA 1
ATOM 7440 C C . ARG B 1 305 ? 14.609 -6.02 17.031 1 61.03 305 ARG B C 1
ATOM 7442 O O . ARG B 1 305 ? 14.852 -5.562 15.906 1 61.03 305 ARG B O 1
ATOM 7449 N N . PHE B 1 306 ? 14.398 -5.277 18.094 1 66.06 306 PHE B N 1
ATOM 7450 C CA . PHE B 1 306 ? 13.859 -3.961 17.766 1 66.06 306 PHE B CA 1
ATOM 7451 C C . PHE B 1 306 ? 14.766 -2.857 18.297 1 66.06 306 PHE B C 1
ATOM 7453 O O . PHE B 1 306 ? 14.289 -1.797 18.719 1 66.06 306 PHE B O 1
ATOM 7460 N N . GLY B 1 307 ? 16.125 -3.145 18.125 1 75.5 307 GLY B N 1
ATOM 7461 C CA . GLY B 1 307 ? 17.047 -2.152 18.672 1 75.5 307 GLY B CA 1
ATOM 7462 C C . GLY B 1 307 ? 17.812 -1.394 17.594 1 75.5 307 GLY B C 1
ATOM 7463 O O . GLY B 1 307 ? 18.703 -0.6 17.906 1 75.5 307 GLY B O 1
ATOM 7464 N N . SER B 1 308 ? 17.359 -1.545 16.312 1 81.5 308 SER B N 1
ATOM 7465 C CA . SER B 1 308 ? 18.125 -0.867 15.266 1 81.5 308 SER B CA 1
ATOM 7466 C C . SER B 1 308 ? 17.25 0.147 14.523 1 81.5 308 SER B C 1
ATOM 7468 O O . SER B 1 308 ? 16.016 0.046 14.539 1 81.5 308 SER B O 1
ATOM 7470 N N . MET B 1 309 ? 17.875 1.181 14.047 1 86.94 309 MET B N 1
ATOM 7471 C CA . MET B 1 309 ? 17.188 2.178 13.242 1 86.94 309 MET B CA 1
ATOM 7472 C C . MET B 1 309 ? 17.922 2.434 11.938 1 86.94 309 MET B C 1
ATOM 7474 O O . MET B 1 309 ? 19.141 2.439 11.898 1 86.94 309 MET B O 1
ATOM 7478 N N . GLY B 1 310 ? 17.203 2.566 10.852 1 87.06 310 GLY B N 1
ATOM 7479 C CA . GLY B 1 310 ? 17.781 2.879 9.555 1 87.06 310 GLY B CA 1
ATOM 7480 C C . GLY B 1 310 ? 18.406 4.262 9.5 1 87.06 310 GLY B C 1
ATOM 7481 O O . GLY B 1 310 ? 17.969 5.176 10.195 1 87.06 310 GLY B O 1
ATOM 7482 N N . GLN B 1 311 ? 19.484 4.379 8.711 1 90.69 311 GLN B N 1
ATOM 7483 C CA . GLN B 1 311 ? 20.203 5.641 8.617 1 90.69 311 GLN B CA 1
ATOM 7484 C C . GLN B 1 311 ? 20.391 6.059 7.16 1 90.69 311 GLN B C 1
ATOM 7486 O O . GLN B 1 311 ? 20.609 5.211 6.289 1 90.69 311 GLN B O 1
ATOM 7491 N N . TYR B 1 312 ? 20.203 7.316 6.938 1 91.19 312 TYR B N 1
ATOM 7492 C CA . TYR B 1 312 ? 20.469 7.918 5.637 1 91.19 312 TYR B CA 1
ATOM 7493 C C . TYR B 1 312 ? 20.953 9.359 5.789 1 91.19 312 TYR B C 1
ATOM 7495 O O . TYR B 1 312 ? 20.438 10.102 6.633 1 91.19 312 TYR B O 1
ATOM 7503 N N . ASN B 1 313 ? 22 9.68 5.066 1 93.31 313 ASN B N 1
ATOM 7504 C CA . ASN B 1 313 ? 22.562 11.023 5.133 1 93.31 313 ASN B CA 1
ATOM 7505 C C . ASN B 1 313 ? 22.766 11.617 3.74 1 93.31 313 ASN B C 1
ATOM 7507 O O . ASN B 1 313 ? 23.375 10.992 2.877 1 93.31 313 ASN B O 1
ATOM 7511 N N . MET B 1 314 ? 22.266 12.797 3.555 1 91.56 314 MET B N 1
ATOM 7512 C CA . MET B 1 314 ? 22.312 13.461 2.256 1 91.56 314 MET B CA 1
ATOM 7513 C C . MET B 1 314 ? 23.75 13.867 1.905 1 91.56 314 MET B C 1
ATOM 7515 O O . MET B 1 314 ? 24.156 13.773 0.747 1 91.56 314 MET B O 1
ATOM 7519 N N . PHE B 1 315 ? 24.5 14.328 2.912 1 91.06 315 PHE B N 1
ATOM 7520 C CA . PHE B 1 315 ? 25.875 14.75 2.674 1 91.06 315 PHE B CA 1
ATOM 7521 C C . PHE B 1 315 ? 26.734 13.555 2.283 1 91.06 315 PHE B C 1
ATOM 7523 O O . PHE B 1 315 ? 27.625 13.68 1.432 1 91.06 315 PHE B O 1
ATOM 7530 N N . HIS B 1 316 ? 26.469 12.508 2.898 1 89.31 316 HIS B N 1
ATOM 7531 C CA . HIS B 1 316 ? 27.188 11.273 2.568 1 89.31 316 HIS B CA 1
ATOM 7532 C C . HIS B 1 316 ? 26.953 10.891 1.11 1 89.31 316 HIS B C 1
ATOM 7534 O O . HIS B 1 316 ? 27.906 10.531 0.409 1 89.31 316 HIS B O 1
ATOM 7540 N N . LEU B 1 317 ? 25.781 10.984 0.667 1 87.44 317 LEU B N 1
ATOM 7541 C CA . LEU B 1 317 ? 25.453 10.664 -0.719 1 87.44 317 LEU B CA 1
ATOM 7542 C C . LEU B 1 317 ? 26.156 11.625 -1.675 1 87.44 317 LEU B C 1
ATOM 7544 O O . LEU B 1 317 ? 26.625 11.219 -2.738 1 87.44 317 LEU B O 1
ATOM 7548 N N . CYS B 1 318 ? 26.188 12.805 -1.32 1 87.31 318 CYS B N 1
ATOM 7549 C CA . CYS B 1 318 ? 26.781 13.828 -2.17 1 87.31 318 CYS B CA 1
ATOM 7550 C C . CYS B 1 318 ? 28.281 13.594 -2.332 1 87.31 318 CYS B C 1
ATOM 7552 O O . CYS B 1 318 ? 28.828 13.773 -3.422 1 87.31 318 CYS B O 1
ATOM 7554 N N . THR B 1 319 ? 28.906 13.195 -1.32 1 83.75 319 THR B N 1
ATOM 7555 C CA . THR B 1 319 ? 30.359 13.109 -1.327 1 83.75 319 THR B CA 1
ATOM 7556 C C . THR B 1 319 ? 30.812 11.758 -1.867 1 83.75 319 THR B C 1
ATOM 7558 O O . THR B 1 319 ? 31.922 11.641 -2.42 1 83.75 319 THR B O 1
ATOM 7561 N N . CYS B 1 320 ? 29.938 10.82 -1.707 1 74.75 320 CYS B N 1
ATOM 7562 C CA . CYS B 1 320 ? 30.359 9.469 -2.076 1 74.75 320 CYS B CA 1
ATOM 7563 C C . CYS B 1 320 ? 29.906 9.125 -3.49 1 74.75 320 CYS B C 1
ATOM 7565 O O . CYS B 1 320 ? 30.484 8.25 -4.133 1 74.75 320 CYS B O 1
ATOM 7567 N N . ARG B 1 321 ? 28.797 9.852 -3.973 1 61.12 321 ARG B N 1
ATOM 7568 C CA . ARG B 1 321 ? 28.219 9.633 -5.293 1 61.12 321 ARG B CA 1
ATOM 7569 C C . ARG B 1 321 ? 29.188 10.031 -6.395 1 61.12 321 ARG B C 1
ATOM 7571 O O . ARG B 1 321 ? 29.734 11.141 -6.383 1 61.12 321 ARG B O 1
ATOM 7578 N N . GLY B 1 322 ? 30.234 9.352 -6.762 1 56.5 322 GLY B N 1
ATOM 7579 C CA . GLY B 1 322 ? 31.203 9.531 -7.836 1 56.5 322 GLY B CA 1
ATOM 7580 C C . GLY B 1 322 ? 32.531 8.891 -7.543 1 56.5 322 GLY B C 1
ATOM 7581 O O . GLY B 1 322 ? 33.375 8.719 -8.445 1 56.5 322 GLY B O 1
ATOM 7582 N N . THR B 1 323 ? 32.719 8.844 -6.285 1 53.91 323 THR B N 1
ATOM 7583 C CA . THR B 1 323 ? 34.062 8.336 -5.965 1 53.91 323 THR B CA 1
ATOM 7584 C C . THR B 1 323 ? 34.062 6.809 -5.957 1 53.91 323 THR B C 1
ATOM 7586 O O . THR B 1 323 ? 35.125 6.188 -6.164 1 53.91 323 THR B O 1
ATOM 7589 N N . SER B 1 324 ? 32.875 6.27 -5.621 1 54.12 324 SER B N 1
ATOM 7590 C CA . SER B 1 324 ? 32.938 4.844 -5.316 1 54.12 324 SER B CA 1
ATOM 7591 C C . SER B 1 324 ? 32.594 3.996 -6.527 1 54.12 324 SER B C 1
ATOM 7593 O O . SER B 1 324 ? 31.766 4.41 -7.359 1 54.12 324 SER B O 1
ATOM 7595 N N . TYR B 1 325 ? 33.562 3.215 -6.934 1 58.62 325 TYR B N 1
ATOM 7596 C CA . TYR B 1 325 ? 33.281 2.193 -7.941 1 58.62 325 TYR B CA 1
ATOM 7597 C C . TYR B 1 325 ? 32 1.444 -7.645 1 58.62 325 TYR B C 1
ATOM 7599 O O . TYR B 1 325 ? 31.734 1.095 -6.492 1 58.62 325 TYR B O 1
ATOM 7607 N N . THR B 1 326 ? 31.141 1.543 -8.555 1 64.75 326 THR B N 1
ATOM 7608 C CA . THR B 1 326 ? 29.906 0.79 -8.383 1 64.75 326 THR B CA 1
ATOM 7609 C C . THR B 1 326 ? 30.188 -0.705 -8.273 1 64.75 326 THR B C 1
ATOM 7611 O O . THR B 1 326 ? 30.828 -1.287 -9.148 1 64.75 326 THR B O 1
ATOM 7614 N N . PRO B 1 327 ? 29.953 -1.233 -7.137 1 74.31 327 PRO B N 1
ATOM 7615 C CA . PRO B 1 327 ? 30.094 -2.686 -7.027 1 74.31 327 PRO B CA 1
ATOM 7616 C C . PRO B 1 327 ? 29.406 -3.439 -8.164 1 74.31 327 PRO B C 1
ATOM 7618 O O . PRO B 1 327 ? 28.562 -2.871 -8.867 1 74.31 327 PRO B O 1
ATOM 7621 N N . ILE B 1 328 ? 29.859 -4.551 -8.461 1 73.06 328 ILE B N 1
ATOM 7622 C CA . ILE B 1 328 ? 29.328 -5.387 -9.539 1 73.06 328 ILE B CA 1
ATOM 7623 C C . ILE B 1 328 ? 27.812 -5.473 -9.43 1 73.06 328 ILE B C 1
ATOM 7625 O O . ILE B 1 328 ? 27.109 -5.422 -10.438 1 73.06 328 ILE B O 1
ATOM 7629 N N . LEU B 1 329 ? 27.406 -5.605 -8.234 1 73.88 329 LEU B N 1
ATOM 7630 C CA . LEU B 1 329 ? 25.969 -5.668 -8.055 1 73.88 329 LEU B CA 1
ATOM 7631 C C . LEU B 1 329 ? 25.312 -4.359 -8.492 1 73.88 329 LEU B C 1
ATOM 7633 O O . LEU B 1 329 ? 24.219 -4.371 -9.062 1 73.88 329 LEU B O 1
ATOM 7637 N N . GLY B 1 330 ? 26.047 -3.34 -8.219 1 73.75 330 GLY B N 1
ATOM 7638 C CA . GLY B 1 330 ? 25.547 -2.049 -8.664 1 73.75 330 GLY B CA 1
ATOM 7639 C C . GLY B 1 330 ? 25.516 -1.904 -10.172 1 73.75 330 GLY B C 1
ATOM 7640 O O . GLY B 1 330 ? 24.562 -1.36 -10.742 1 73.75 330 GLY B O 1
ATOM 7641 N N . TRP B 1 331 ? 26.438 -2.609 -10.719 1 74.62 331 TRP B N 1
ATOM 7642 C CA . TRP B 1 331 ? 26.5 -2.578 -12.172 1 74.62 331 TRP B CA 1
ATOM 7643 C C . TRP B 1 331 ? 25.375 -3.389 -12.797 1 74.62 331 TRP B C 1
ATOM 7645 O O . TRP B 1 331 ? 24.766 -2.973 -13.789 1 74.62 331 TRP B O 1
ATOM 7655 N N . LEU B 1 332 ? 25.109 -4.426 -12.18 1 76.5 332 LEU B N 1
ATOM 7656 C CA . LEU B 1 332 ? 24.031 -5.289 -12.672 1 76.5 332 LEU B CA 1
ATOM 7657 C C . LEU B 1 332 ? 22.688 -4.602 -12.547 1 76.5 332 LEU B C 1
ATOM 7659 O O . LEU B 1 332 ? 21.859 -4.676 -13.453 1 76.5 332 LEU B O 1
ATOM 7663 N N . VAL B 1 333 ? 22.531 -3.916 -11.461 1 76.06 333 VAL B N 1
ATOM 7664 C CA . VAL B 1 333 ? 21.266 -3.244 -11.227 1 76.06 333 VAL B CA 1
ATOM 7665 C C . VAL B 1 333 ? 21.109 -2.066 -12.18 1 76.06 333 VAL B C 1
ATOM 7667 O O . VAL B 1 333 ? 20.016 -1.817 -12.703 1 76.06 333 VAL B O 1
ATOM 7670 N N . LYS B 1 334 ? 22.219 -1.463 -12.477 1 75.12 334 LYS B N 1
ATOM 7671 C CA . LYS B 1 334 ? 22.203 -0.334 -13.398 1 75.12 334 LYS B CA 1
ATOM 7672 C C . LYS B 1 334 ? 21.969 -0.8 -14.836 1 75.12 334 LYS B C 1
ATOM 7674 O O . LYS B 1 334 ? 21.328 -0.099 -15.625 1 75.12 334 LYS B O 1
ATOM 7679 N N . LEU B 1 335 ? 22.422 -2.027 -15.016 1 75.25 335 LEU B N 1
ATOM 7680 C CA . LEU B 1 335 ? 22.219 -2.602 -16.344 1 75.25 335 LEU B CA 1
ATOM 7681 C C . LEU B 1 335 ? 20.75 -2.869 -16.594 1 75.25 335 LEU B C 1
ATOM 7683 O O . LEU B 1 335 ? 20.266 -2.719 -17.734 1 75.25 335 LEU B O 1
ATOM 7687 N N . PHE B 1 336 ? 20.062 -3.129 -15.516 1 75.06 336 PHE B N 1
ATOM 7688 C CA . PHE B 1 336 ? 18.641 -3.395 -15.656 1 75.06 336 PHE B CA 1
ATOM 7689 C C . PHE B 1 336 ? 17.844 -2.1 -15.594 1 75.06 336 PHE B C 1
ATOM 7691 O O . PHE B 1 336 ? 16.609 -2.123 -15.594 1 75.06 336 PHE B O 1
ATOM 7698 N N . GLY B 1 337 ? 18.531 -1.008 -15.57 1 69.5 337 GLY B N 1
ATOM 7699 C CA . GLY B 1 337 ? 17.891 0.289 -15.664 1 69.5 337 GLY B CA 1
ATOM 7700 C C . GLY B 1 337 ? 17.359 0.788 -14.336 1 69.5 337 GLY B C 1
ATOM 7701 O O . GLY B 1 337 ? 16.469 1.643 -14.297 1 69.5 337 GLY B O 1
ATOM 7702 N N . GLN B 1 338 ? 17.812 0.176 -13.25 1 75.75 338 GLN B N 1
ATOM 7703 C CA . GLN B 1 338 ? 17.312 0.588 -11.945 1 75.75 338 GLN B CA 1
ATOM 7704 C C . GLN B 1 338 ? 18.375 1.365 -11.172 1 75.75 338 GLN B C 1
ATOM 7706 O O . GLN B 1 338 ? 18.766 0.962 -10.07 1 75.75 338 GLN B O 1
ATOM 7711 N N . ASP B 1 339 ? 18.672 2.488 -11.648 1 73.69 339 ASP B N 1
ATOM 7712 C CA . ASP B 1 339 ? 19.688 3.324 -11.031 1 73.69 339 ASP B CA 1
ATOM 7713 C C . ASP B 1 339 ? 19.188 3.928 -9.719 1 73.69 339 ASP B C 1
ATOM 7715 O O . ASP B 1 339 ? 19.922 3.963 -8.727 1 73.69 339 ASP B O 1
ATOM 7719 N N . ASP B 1 340 ? 18.016 4.242 -9.727 1 72.56 340 ASP B N 1
ATOM 7720 C CA . ASP B 1 340 ? 17.453 4.902 -8.555 1 72.56 340 ASP B CA 1
ATOM 7721 C C . ASP B 1 340 ? 17.344 3.938 -7.379 1 72.56 340 ASP B C 1
ATOM 7723 O O . ASP B 1 340 ? 17.562 4.328 -6.23 1 72.56 340 ASP B O 1
ATOM 7727 N N . LEU B 1 341 ? 17.078 2.727 -7.742 1 73.25 341 LEU B N 1
ATOM 7728 C CA . LEU B 1 341 ? 16.969 1.727 -6.688 1 73.25 341 LEU B CA 1
ATOM 7729 C C . LEU B 1 341 ? 18.328 1.474 -6.027 1 73.25 341 LEU B C 1
ATOM 7731 O O . LEU B 1 341 ? 18.406 1.322 -4.809 1 73.25 341 LEU B O 1
ATOM 7735 N N . TRP B 1 342 ? 19.312 1.504 -6.859 1 75.94 342 TRP B N 1
ATOM 7736 C CA . TRP B 1 342 ? 20.656 1.285 -6.332 1 75.94 342 TRP B CA 1
ATOM 7737 C C . TRP B 1 342 ? 21.094 2.447 -5.445 1 75.94 342 TRP B C 1
ATOM 7739 O O . TRP B 1 342 ? 21.656 2.24 -4.371 1 75.94 342 TRP B O 1
ATOM 7749 N N . GLU B 1 343 ? 20.828 3.596 -5.91 1 73.94 343 GLU B N 1
ATOM 7750 C CA . GLU B 1 343 ? 21.234 4.77 -5.145 1 73.94 343 GLU B CA 1
ATOM 7751 C C . GLU B 1 343 ? 20.484 4.84 -3.814 1 73.94 343 GLU B C 1
ATOM 7753 O O . GLU B 1 343 ? 21.047 5.262 -2.803 1 73.94 343 GLU B O 1
ATOM 7758 N N . ARG B 1 344 ? 19.406 4.355 -3.852 1 71.56 344 ARG B N 1
ATOM 7759 C CA . ARG B 1 344 ? 18.578 4.418 -2.646 1 71.56 344 ARG B CA 1
ATOM 7760 C C . ARG B 1 344 ? 19.031 3.387 -1.621 1 71.56 344 ARG B C 1
ATOM 7762 O O . ARG B 1 344 ? 19.109 3.682 -0.427 1 71.56 344 ARG B O 1
ATOM 7769 N N . TYR B 1 345 ? 19.453 2.252 -2.049 1 74.62 345 TYR B N 1
ATOM 7770 C CA . TYR B 1 345 ? 19.672 1.163 -1.104 1 74.62 345 TYR B CA 1
ATOM 7771 C C . TYR B 1 345 ? 21.141 1.024 -0.758 1 74.62 345 TYR B C 1
ATOM 7773 O O . TYR B 1 345 ? 21.484 0.578 0.337 1 74.62 345 TYR B O 1
ATOM 7781 N N . HIS B 1 346 ? 21.938 1.467 -1.63 1 77.88 346 HIS B N 1
ATOM 7782 C CA . HIS B 1 346 ? 23.375 1.298 -1.427 1 77.88 346 HIS B CA 1
ATOM 7783 C C . HIS B 1 346 ? 23.891 2.229 -0.334 1 77.88 346 HIS B C 1
ATOM 7785 O O . HIS B 1 346 ? 24.828 1.891 0.381 1 77.88 346 HIS B O 1
ATOM 7791 N N . TYR B 1 347 ? 23.234 3.291 -0.124 1 81.44 347 TYR B N 1
ATOM 7792 C CA . TYR B 1 347 ? 23.75 4.285 0.812 1 81.44 347 TYR B CA 1
ATOM 7793 C C . TYR B 1 347 ? 22.953 4.27 2.113 1 81.44 347 TYR B C 1
ATOM 7795 O O . TYR B 1 347 ? 23.047 5.207 2.908 1 81.44 347 TYR B O 1
ATOM 7803 N N . LEU B 1 348 ? 22.266 3.193 2.316 1 83 348 LEU B N 1
ATOM 7804 C CA . LEU B 1 348 ? 21.516 3.023 3.561 1 83 348 LEU B CA 1
ATOM 7805 C C . LEU B 1 348 ? 22.359 2.299 4.605 1 83 348 LEU B C 1
ATOM 7807 O O . LEU B 1 348 ? 23.219 1.48 4.258 1 83 348 LEU B O 1
ATOM 7811 N N . GLY B 1 349 ? 22.203 2.701 5.84 1 82.31 349 GLY B N 1
ATOM 7812 C CA . GLY B 1 349 ? 22.875 2.051 6.949 1 82.31 349 GLY B CA 1
ATOM 7813 C C . GLY B 1 349 ? 21.969 1.805 8.141 1 82.31 349 GLY B C 1
ATOM 7814 O O . GLY B 1 349 ? 20.781 2.137 8.102 1 82.31 349 GLY B O 1
ATOM 7815 N N . ASP B 1 350 ? 22.516 1.06 9.156 1 83.06 350 ASP B N 1
ATOM 7816 C CA . ASP B 1 350 ? 21.781 0.789 10.391 1 83.06 350 ASP B CA 1
ATOM 7817 C C . ASP B 1 350 ? 22.656 1.079 11.609 1 83.06 350 ASP B C 1
ATOM 7819 O O . ASP B 1 350 ? 23.859 0.882 11.578 1 83.06 350 ASP B O 1
ATOM 7823 N N . VAL B 1 351 ? 22.016 1.642 12.531 1 85.31 351 VAL B N 1
ATOM 7824 C CA . VAL B 1 351 ? 22.703 1.893 13.797 1 85.31 351 VAL B CA 1
ATOM 7825 C C . VAL B 1 351 ? 21.844 1.425 14.961 1 85.31 351 VAL B C 1
ATOM 7827 O O . VAL B 1 351 ? 20.609 1.36 14.836 1 85.31 351 VAL B O 1
ATOM 7830 N N . GLU B 1 352 ? 22.484 1.045 15.961 1 86 352 GLU B N 1
ATOM 7831 C CA . GLU B 1 352 ? 21.75 0.743 17.188 1 86 352 GLU B CA 1
ATOM 7832 C C . GLU B 1 352 ? 21.156 2.008 17.797 1 86 352 GLU B C 1
ATOM 7834 O O . GLU B 1 352 ? 21.812 3.053 17.828 1 86 352 GLU B O 1
ATOM 7839 N N . ILE B 1 353 ? 19.953 1.959 18.297 1 90.44 353 ILE B N 1
ATOM 7840 C CA . ILE B 1 353 ? 19.281 3.123 18.859 1 90.44 353 ILE B CA 1
ATOM 7841 C C . ILE B 1 353 ? 20 3.582 20.125 1 90.44 353 ILE B C 1
ATOM 7843 O O . ILE B 1 353 ? 20.141 2.818 21.078 1 90.44 353 ILE B O 1
ATOM 7847 N N . PRO B 1 354 ? 20.484 4.809 20.047 1 91.31 354 PRO B N 1
ATOM 7848 C CA . PRO B 1 354 ? 21.125 5.332 21.266 1 91.31 354 PRO B CA 1
ATOM 7849 C C . PRO B 1 354 ? 20.188 5.41 22.453 1 91.31 354 PRO B C 1
ATOM 7851 O O . PRO B 1 354 ? 19 5.746 22.281 1 91.31 354 PRO B O 1
ATOM 7854 N N . GLU B 1 355 ? 20.672 5.156 23.594 1 90.19 355 GLU B N 1
ATOM 7855 C CA . GLU B 1 355 ? 19.859 5.156 24.797 1 90.19 355 GLU B CA 1
ATOM 7856 C C . GLU B 1 355 ? 19.281 6.543 25.078 1 90.19 355 GLU B C 1
ATOM 7858 O O . GLU B 1 355 ? 18.172 6.668 25.594 1 90.19 355 GLU B O 1
ATOM 7863 N N . LYS B 1 356 ? 20.047 7.512 24.734 1 92.69 356 LYS B N 1
ATOM 7864 C CA . LYS B 1 356 ? 19.609 8.883 24.969 1 92.69 356 LYS B CA 1
ATOM 7865 C C . LYS B 1 356 ? 18.359 9.188 24.141 1 92.69 356 LYS B C 1
ATOM 7867 O O . LYS B 1 356 ? 17.484 9.945 24.594 1 92.69 356 LYS B O 1
ATOM 7872 N N . VAL B 1 357 ? 18.25 8.602 23.016 1 94.06 357 VAL B N 1
ATOM 7873 C CA . VAL B 1 357 ? 17.094 8.805 22.156 1 94.06 357 VAL B CA 1
ATOM 7874 C C . VAL B 1 357 ? 15.859 8.18 22.812 1 94.06 357 VAL B C 1
ATOM 7876 O O . VAL B 1 357 ? 14.789 8.805 22.859 1 94.06 357 VAL B O 1
ATOM 7879 N N . LYS B 1 358 ? 16.031 7.055 23.375 1 91.25 358 LYS B N 1
ATOM 7880 C CA . LYS B 1 358 ? 14.93 6.371 24.031 1 91.25 358 LYS B CA 1
ATOM 7881 C C . LYS B 1 358 ? 14.438 7.16 25.25 1 91.25 358 LYS B C 1
ATOM 7883 O O . LYS B 1 358 ? 13.234 7.379 25.406 1 91.25 358 LYS B O 1
ATOM 7888 N N . GLU B 1 359 ? 15.375 7.621 25.953 1 92.19 359 GLU B N 1
ATOM 7889 C CA . GLU B 1 359 ? 15.055 8.359 27.156 1 92.19 359 GLU B CA 1
ATOM 7890 C C . GLU B 1 359 ? 14.32 9.656 26.844 1 92.19 359 GLU B C 1
ATOM 7892 O O . GLU B 1 359 ? 13.297 9.969 27.453 1 92.19 359 GLU B O 1
ATOM 7897 N N . MET B 1 360 ? 14.82 10.328 25.906 1 94.38 360 MET B N 1
ATOM 7898 C CA . MET B 1 360 ? 14.242 11.625 25.578 1 94.38 360 MET B CA 1
ATOM 7899 C C . MET B 1 360 ? 12.875 11.461 24.906 1 94.38 360 MET B C 1
ATOM 7901 O O . MET B 1 360 ? 11.984 12.289 25.094 1 94.38 360 MET B O 1
ATOM 7905 N N . ALA B 1 361 ? 12.734 10.461 24.141 1 94.5 361 ALA B N 1
ATOM 7906 C CA . ALA B 1 361 ? 11.445 10.195 23.5 1 94.5 361 ALA B CA 1
ATOM 7907 C C . ALA B 1 361 ? 10.375 9.867 24.531 1 94.5 361 ALA B C 1
ATOM 7909 O O . ALA B 1 361 ? 9.25 10.367 24.453 1 94.5 361 ALA B O 1
ATOM 7910 N N . PHE B 1 362 ? 10.805 9.141 25.547 1 93 362 PHE B N 1
ATOM 7911 C CA . PHE B 1 362 ? 9.867 8.773 26.609 1 93 362 PHE B CA 1
ATOM 7912 C C . PHE B 1 362 ? 9.445 10.008 27.406 1 93 362 PHE B C 1
ATOM 7914 O O . PHE B 1 362 ? 8.266 10.18 27.703 1 93 362 PHE B O 1
ATOM 7921 N N . LYS B 1 363 ? 10.414 10.75 27.656 1 91.62 363 LYS B N 1
ATOM 7922 C CA . LYS B 1 363 ? 10.133 11.969 28.391 1 91.62 363 LYS B CA 1
ATOM 7923 C C . LYS B 1 363 ? 9.203 12.891 27.594 1 91.62 363 LYS B C 1
ATOM 7925 O O . LYS B 1 363 ? 8.266 13.469 28.156 1 91.62 363 LYS B O 1
ATOM 7930 N N . HIS B 1 364 ? 9.438 12.969 26.391 1 93.69 364 HIS B N 1
ATOM 7931 C CA . HIS B 1 364 ? 8.625 13.82 25.531 1 93.69 364 HIS B CA 1
ATOM 7932 C C . HIS B 1 364 ? 7.199 13.297 25.438 1 93.69 364 HIS B C 1
ATOM 7934 O O . HIS B 1 364 ? 6.242 14.07 25.516 1 93.69 364 HIS B O 1
ATOM 7940 N N . ILE B 1 365 ? 7.02 12.023 25.297 1 92.75 365 ILE B N 1
ATOM 7941 C CA . ILE B 1 365 ? 5.707 11.406 25.156 1 92.75 365 ILE B CA 1
ATOM 7942 C C . ILE B 1 365 ? 4.918 11.586 26.453 1 92.75 365 ILE B C 1
ATOM 7944 O O . ILE B 1 365 ? 3.723 11.891 26.438 1 92.75 365 ILE B O 1
ATOM 7948 N N . ASN B 1 366 ? 5.602 11.422 27.516 1 88.88 366 ASN B N 1
ATOM 7949 C CA . ASN B 1 366 ? 4.949 11.609 28.812 1 88.88 366 ASN B CA 1
ATOM 7950 C C . ASN B 1 366 ? 4.477 13.047 29 1 88.88 366 ASN B C 1
ATOM 7952 O O . ASN B 1 366 ? 3.387 13.281 29.516 1 88.88 366 ASN B O 1
ATOM 7956 N N . ARG B 1 367 ? 5.219 13.922 28.531 1 88.06 367 ARG B N 1
ATOM 7957 C CA . ARG B 1 367 ? 4.867 15.336 28.672 1 88.06 367 ARG B CA 1
ATOM 7958 C C . ARG B 1 367 ? 3.648 15.68 27.812 1 88.06 367 ARG B C 1
ATOM 7960 O O . ARG B 1 367 ? 2.773 16.438 28.25 1 88.06 367 ARG B O 1
ATOM 7967 N N . ILE B 1 368 ? 3.564 15.141 26.641 1 87.75 368 ILE B N 1
ATOM 7968 C CA . ILE B 1 368 ? 2.48 15.438 25.703 1 87.75 368 ILE B CA 1
ATOM 7969 C C . ILE B 1 368 ? 1.176 14.836 26.234 1 87.75 368 ILE B C 1
ATOM 7971 O O . ILE B 1 368 ? 0.11 15.445 26.109 1 87.75 368 ILE B O 1
ATOM 7975 N N . THR B 1 369 ? 1.253 13.719 26.797 1 83.69 369 THR B N 1
ATOM 7976 C CA . THR B 1 369 ? 0.058 13.031 27.266 1 83.69 369 THR B CA 1
ATOM 7977 C C . THR B 1 369 ? -0.434 13.656 28.578 1 83.69 369 THR B C 1
ATOM 7979 O O . THR B 1 369 ? -1.637 13.664 28.844 1 83.69 369 THR B O 1
ATOM 7982 N N . GLU B 1 370 ? 0.459 14.156 29.359 1 79.81 370 GLU B N 1
ATOM 7983 C CA . GLU B 1 370 ? 0.104 14.773 30.625 1 79.81 370 GLU B CA 1
ATOM 7984 C C . GLU B 1 370 ? -0.565 16.125 30.422 1 79.81 370 GLU B C 1
ATOM 7986 O O . GLU B 1 370 ? -1.507 16.484 31.125 1 79.81 370 GLU B O 1
ATOM 7991 N N . LYS B 1 371 ? -0.183 16.875 29.453 1 74.88 371 LYS B N 1
ATOM 7992 C CA . LYS B 1 371 ? -0.667 18.234 29.234 1 74.88 371 LYS B CA 1
ATOM 7993 C C . LYS B 1 371 ? -1.961 18.219 28.422 1 74.88 371 LYS B C 1
ATOM 7995 O O . LYS B 1 371 ? -2.545 19.281 28.172 1 74.88 371 LYS B O 1
ATOM 8000 N N . GLY B 1 372 ? -2.414 17.078 28.078 1 72 372 GLY B N 1
ATOM 8001 C CA . GLY B 1 372 ? -3.668 17.016 27.344 1 72 372 GLY B CA 1
ATOM 8002 C C . GLY B 1 372 ? -3.535 17.422 25.891 1 72 372 GLY B C 1
ATOM 8003 O O . GLY B 1 372 ? -4.496 17.906 25.281 1 72 372 GLY B O 1
ATOM 8004 N N . ASP B 1 373 ? -2.381 17.359 25.359 1 76.44 373 ASP B N 1
ATOM 8005 C CA . ASP B 1 373 ? -2.139 17.75 23.984 1 76.44 373 ASP B CA 1
ATOM 8006 C C . ASP B 1 373 ? -2.549 16.641 23.016 1 76.44 373 ASP B C 1
ATOM 8008 O O . ASP B 1 373 ? -2.291 16.719 21.812 1 76.44 373 ASP B O 1
ATOM 8012 N N . VAL B 1 374 ? -3.133 15.633 23.594 1 77.31 374 VAL B N 1
ATOM 8013 C CA . VAL B 1 374 ? -3.627 14.531 22.766 1 77.31 374 VAL B CA 1
ATOM 8014 C C . VAL B 1 374 ? -5.156 14.547 22.75 1 77.31 374 VAL B C 1
ATOM 8016 O O . VAL B 1 374 ? -5.789 14.836 23.766 1 77.31 374 VAL B O 1
ATOM 8019 N N . ASN B 1 375 ? -5.629 14.328 21.594 1 72.06 375 ASN B N 1
ATOM 8020 C CA . ASN B 1 375 ? -7.082 14.312 21.469 1 72.06 375 ASN B CA 1
ATOM 8021 C C . ASN B 1 375 ? -7.672 13.008 22 1 72.06 375 ASN B C 1
ATOM 8023 O O . ASN B 1 375 ? -6.949 12.164 22.531 1 72.06 375 ASN B O 1
ATOM 8027 N N . THR B 1 376 ? -8.938 12.906 21.891 1 64.81 376 THR B N 1
ATOM 8028 C CA . THR B 1 376 ? -9.664 11.766 22.438 1 64.81 376 THR B CA 1
ATOM 8029 C C . THR B 1 376 ? -9.305 10.484 21.688 1 64.81 376 THR B C 1
ATOM 8031 O O . THR B 1 376 ? -9.586 9.383 22.172 1 64.81 376 THR B O 1
ATOM 8034 N N . MET B 1 377 ? -8.57 10.664 20.656 1 70.88 377 MET B N 1
ATOM 8035 C CA . MET B 1 377 ? -8.203 9.484 19.875 1 70.88 377 MET B CA 1
ATOM 8036 C C . MET B 1 377 ? -6.723 9.172 20.047 1 70.88 377 MET B C 1
ATOM 8038 O O . MET B 1 377 ? -6.199 8.258 19.391 1 70.88 377 MET B O 1
ATOM 8042 N N . GLY B 1 378 ? -6.105 9.914 20.906 1 74.38 378 GLY B N 1
ATOM 8043 C CA . GLY B 1 378 ? -4.688 9.672 21.125 1 74.38 378 GLY B CA 1
ATOM 8044 C C . GLY B 1 378 ? -3.803 10.336 20.094 1 74.38 378 GLY B C 1
ATOM 8045 O O . GLY B 1 378 ? -2.625 10 19.969 1 74.38 378 GLY B O 1
ATOM 8046 N N . VAL B 1 379 ? -4.383 11.219 19.344 1 77.81 379 VAL B N 1
ATOM 8047 C CA . VAL B 1 379 ? -3.619 11.898 18.297 1 77.81 379 VAL B CA 1
ATOM 8048 C C . VAL B 1 379 ? -3.127 13.25 18.828 1 77.81 379 VAL B C 1
ATOM 8050 O O . VAL B 1 379 ? -3.871 13.969 19.5 1 77.81 379 VAL B O 1
ATOM 8053 N N . ILE B 1 380 ? -1.908 13.57 18.531 1 82.94 380 ILE B N 1
ATOM 8054 C CA . ILE B 1 380 ? -1.298 14.812 18.969 1 82.94 380 ILE B CA 1
ATOM 8055 C C . ILE B 1 380 ? -1.977 16 18.281 1 82.94 380 ILE B C 1
ATOM 8057 O O . ILE B 1 380 ? -2.141 16 17.062 1 82.94 380 ILE B O 1
ATOM 8061 N N . ARG B 1 381 ? -2.285 17 18.984 1 76.31 381 ARG B N 1
ATOM 8062 C CA . ARG B 1 381 ? -3.027 18.156 18.484 1 76.31 381 ARG B CA 1
ATOM 8063 C C . ARG B 1 381 ? -2.094 19.156 17.812 1 76.31 381 ARG B C 1
ATOM 8065 O O . ARG B 1 381 ? -2.43 19.719 16.766 1 76.31 381 ARG B O 1
ATOM 8072 N N . LYS B 1 382 ? -0.975 19.312 18.359 1 81.12 382 LYS B N 1
ATOM 8073 C CA . LYS B 1 382 ? -0.044 20.328 17.875 1 81.12 382 LYS B CA 1
ATOM 8074 C C . LYS B 1 382 ? 0.736 19.828 16.672 1 81.12 382 LYS B C 1
ATOM 8076 O O . LYS B 1 382 ? 0.941 18.625 16.5 1 81.12 382 LYS B O 1
ATOM 8081 N N . ASN B 1 383 ? 1.147 20.781 15.875 1 82.81 383 ASN B N 1
ATOM 8082 C CA . ASN B 1 383 ? 1.95 20.453 14.695 1 82.81 383 ASN B CA 1
ATOM 8083 C C . ASN B 1 383 ? 3.396 20.156 15.07 1 82.81 383 ASN B C 1
ATOM 8085 O O . ASN B 1 383 ? 3.801 20.344 16.219 1 82.81 383 ASN B O 1
ATOM 8089 N N . TRP B 1 384 ? 4.094 19.641 14.094 1 88.5 384 TRP B N 1
ATOM 8090 C CA . TRP B 1 384 ? 5.473 19.234 14.336 1 88.5 384 TRP B CA 1
ATOM 8091 C C . TRP B 1 384 ? 6.324 20.422 14.766 1 88.5 384 TRP B C 1
ATOM 8093 O O . TRP B 1 384 ? 6.223 21.516 14.195 1 88.5 384 TRP B O 1
ATOM 8103 N N . GLY B 1 385 ? 7.066 20.344 15.844 1 89.62 385 GLY B N 1
ATOM 8104 C CA . GLY B 1 385 ? 8.008 21.328 16.312 1 89.62 385 GLY B CA 1
ATOM 8105 C C . GLY B 1 385 ? 7.367 22.391 17.188 1 89.62 385 GLY B C 1
ATOM 8106 O O . GLY B 1 385 ? 8.062 23.125 17.891 1 89.62 385 GLY B O 1
ATOM 8107 N N . GLN B 1 386 ? 6.066 22.5 17.219 1 87.38 386 GLN B N 1
ATOM 8108 C CA . GLN B 1 386 ? 5.391 23.578 17.922 1 87.38 386 GLN B CA 1
ATOM 8109 C C . GLN B 1 386 ? 5.586 23.453 19.438 1 87.38 386 GLN B C 1
ATOM 8111 O O . GLN B 1 386 ? 5.77 24.453 20.125 1 87.38 386 GLN B O 1
ATOM 8116 N N . ARG B 1 387 ? 5.559 22.297 19.906 1 88 387 ARG B N 1
ATOM 8117 C CA . ARG B 1 387 ? 5.719 22.094 21.328 1 88 387 ARG B CA 1
ATOM 8118 C C . ARG B 1 387 ? 7.117 22.484 21.797 1 88 387 ARG B C 1
ATOM 8120 O O . ARG B 1 387 ? 7.277 23.125 22.844 1 88 387 ARG B O 1
ATOM 8127 N N . THR B 1 388 ? 8.047 22.047 21.062 1 90.69 388 THR B N 1
ATOM 8128 C CA . THR B 1 388 ? 9.43 22.375 21.406 1 90.69 388 THR B CA 1
ATOM 8129 C C . THR B 1 388 ? 9.695 23.859 21.266 1 90.69 388 THR B C 1
ATOM 8131 O O . THR B 1 388 ? 10.422 24.453 22.062 1 90.69 388 THR B O 1
ATOM 8134 N N . MET B 1 389 ? 9.07 24.5 20.312 1 90.5 389 MET B N 1
ATOM 8135 C CA . MET B 1 389 ? 9.234 25.938 20.125 1 90.5 389 MET B CA 1
ATOM 8136 C C . MET B 1 389 ? 8.641 26.719 21.281 1 90.5 389 MET B C 1
ATOM 8138 O O . MET B 1 389 ? 9.211 27.703 21.734 1 90.5 389 MET B O 1
ATOM 8142 N N . GLU B 1 390 ? 7.574 26.234 21.703 1 88.5 390 GLU B N 1
ATOM 8143 C CA . GLU B 1 390 ? 6.934 26.875 22.844 1 88.5 390 GLU B CA 1
ATOM 8144 C C . GLU B 1 390 ? 7.766 26.703 24.125 1 88.5 390 GLU B C 1
ATOM 8146 O O . GLU B 1 390 ? 7.902 27.641 24.906 1 88.5 390 GLU B O 1
ATOM 8151 N N . ARG B 1 391 ? 8.266 25.609 24.312 1 87.88 391 ARG B N 1
ATOM 8152 C CA . ARG B 1 391 ? 9.039 25.312 25.5 1 87.88 391 ARG B CA 1
ATOM 8153 C C . ARG B 1 391 ? 10.32 26.125 25.547 1 87.88 391 ARG B C 1
ATOM 8155 O O . ARG B 1 391 ? 10.719 26.625 26.609 1 87.88 391 ARG B O 1
ATOM 8162 N N . PHE B 1 392 ? 10.992 26.219 24.438 1 89 392 PHE B N 1
ATOM 8163 C CA . PHE B 1 392 ? 12.258 26.938 24.375 1 89 392 PHE B CA 1
ATOM 8164 C C . PHE B 1 392 ? 12.039 28.391 24.016 1 89 392 PHE B C 1
ATOM 8166 O O . PHE B 1 392 ? 13 29.141 23.812 1 89 392 PHE B O 1
ATOM 8173 N N . ARG B 1 393 ? 10.75 28.938 23.875 1 85.56 393 ARG B N 1
ATOM 8174 C CA . ARG B 1 393 ? 10.406 30.297 23.5 1 85.56 393 ARG B CA 1
ATOM 8175 C C . ARG B 1 393 ? 11.141 30.703 22.219 1 85.56 393 ARG B C 1
ATOM 8177 O O . ARG B 1 393 ? 11.719 31.797 22.156 1 85.56 393 ARG B O 1
ATOM 8184 N N . TRP B 1 394 ? 11.18 29.625 21.406 1 82.25 394 TRP B N 1
ATOM 8185 C CA . TRP B 1 394 ? 11.852 29.828 20.125 1 82.25 394 TRP B CA 1
ATOM 8186 C C . TRP B 1 394 ? 10.859 30.266 19.047 1 82.25 394 TRP B C 1
ATOM 8188 O O . TRP B 1 394 ? 9.836 29.609 18.844 1 82.25 394 TRP B O 1
ATOM 8198 N N . GLU B 1 395 ? 10.805 31.438 18.578 1 72.31 395 GLU B N 1
ATOM 8199 C CA . GLU B 1 395 ? 9.867 31.938 17.578 1 72.31 395 GLU B CA 1
ATOM 8200 C C . GLU B 1 395 ? 10.516 32 16.203 1 72.31 395 GLU B C 1
ATOM 8202 O O . GLU B 1 395 ? 11 33.062 15.789 1 72.31 395 GLU B O 1
ATOM 8207 N N . PRO B 1 396 ? 10.734 30.797 15.633 1 64.38 396 PRO B N 1
ATOM 8208 C CA . PRO B 1 396 ? 11.305 30.938 14.297 1 64.38 396 PRO B CA 1
ATOM 8209 C C . PRO B 1 396 ? 10.281 31.391 13.258 1 64.38 396 PRO B C 1
ATOM 8211 O O . PRO B 1 396 ? 9.078 31.234 13.461 1 64.38 396 PRO B O 1
ATOM 8214 N N . SER B 1 397 ? 10.68 32.094 12.273 1 64.88 397 SER B N 1
ATOM 8215 C CA . SER B 1 397 ? 9.828 32.375 11.125 1 64.88 397 SER B CA 1
ATOM 8216 C C . SER B 1 397 ? 9.25 31.094 10.531 1 64.88 397 SER B C 1
ATOM 8218 O O . SER B 1 397 ? 9.891 30.047 10.57 1 64.88 397 SER B O 1
ATOM 8220 N N . ASP B 1 398 ? 8.023 31.031 10.336 1 63.53 398 ASP B N 1
ATOM 8221 C CA . ASP B 1 398 ? 7.262 29.953 9.719 1 63.53 398 ASP B CA 1
ATOM 8222 C C . ASP B 1 398 ? 8.039 29.328 8.562 1 63.53 398 ASP B C 1
ATOM 8224 O O . ASP B 1 398 ? 7.828 28.156 8.227 1 63.53 398 ASP B O 1
ATOM 8228 N N . THR B 1 399 ? 9.055 30 8.258 1 65.88 399 THR B N 1
ATOM 8229 C CA . THR B 1 399 ? 9.781 29.562 7.066 1 65.88 399 THR B CA 1
ATOM 8230 C C . THR B 1 399 ? 10.727 28.406 7.398 1 65.88 399 THR B C 1
ATOM 8232 O O . THR B 1 399 ? 10.984 27.547 6.551 1 65.88 399 THR B O 1
ATOM 8235 N N . TYR B 1 400 ? 11.047 28.266 8.688 1 75.31 400 TYR B N 1
ATOM 8236 C CA . TYR B 1 400 ? 12.031 27.25 9.039 1 75.31 400 TYR B CA 1
ATOM 8237 C C . TYR B 1 400 ? 11.375 25.875 9.211 1 75.31 400 TYR B C 1
ATOM 8239 O O . TYR B 1 400 ? 12.023 24.844 9.039 1 75.31 400 TYR B O 1
ATOM 8247 N N . MET B 1 401 ? 10.156 25.891 9.508 1 79.62 401 MET B N 1
ATOM 8248 C CA . MET B 1 401 ? 9.477 24.625 9.742 1 79.62 401 MET B CA 1
ATOM 8249 C C . MET B 1 401 ? 8.922 24.062 8.438 1 79.62 401 MET B C 1
ATOM 8251 O O . MET B 1 401 ? 8.672 22.859 8.328 1 79.62 401 MET B O 1
ATOM 8255 N N . GLY B 1 402 ? 9 24.734 7.453 1 70.25 402 GLY B N 1
ATOM 8256 C CA . GLY B 1 402 ? 8.484 24.281 6.176 1 70.25 402 GLY B CA 1
ATOM 8257 C C . GLY B 1 402 ? 6.969 24.266 6.109 1 70.25 402 GLY B C 1
ATOM 8258 O O . GLY B 1 402 ? 6.297 24.25 7.145 1 70.25 402 GLY B O 1
ATOM 8259 N N . ALA B 1 403 ? 6.457 24.25 5.016 1 71 403 ALA B N 1
ATOM 8260 C CA . ALA B 1 403 ? 5.016 24.203 4.785 1 71 403 ALA B CA 1
ATOM 8261 C C . ALA B 1 403 ? 4.473 22.797 5.02 1 71 403 ALA B C 1
ATOM 8263 O O . ALA B 1 403 ? 3.326 22.625 5.449 1 71 403 ALA B O 1
ATOM 8264 N N . GLU B 1 404 ? 5.332 21.812 4.738 1 79.25 404 GLU B N 1
ATOM 8265 C CA . GLU B 1 404 ? 4.996 20.406 4.965 1 79.25 404 GLU B CA 1
ATOM 8266 C C . GLU B 1 404 ? 6.004 19.734 5.891 1 79.25 404 GLU B C 1
ATOM 8268 O O . GLU B 1 404 ? 7.152 20.172 5.988 1 79.25 404 GLU B O 1
ATOM 8273 N N . PHE B 1 405 ? 5.602 18.828 6.52 1 87.31 405 PHE B N 1
ATOM 8274 C CA . PHE B 1 405 ? 6.426 18.125 7.496 1 87.31 405 PHE B CA 1
ATOM 8275 C C . PHE B 1 405 ? 7.719 17.625 6.855 1 87.31 405 PHE B C 1
ATOM 8277 O O . PHE B 1 405 ? 8.797 17.75 7.438 1 87.31 405 PHE B O 1
ATOM 8284 N N . GLN B 1 406 ? 7.68 17.078 5.688 1 88.38 406 GLN B N 1
ATOM 8285 C CA . GLN B 1 406 ? 8.844 16.5 5.031 1 88.38 406 GLN B CA 1
ATOM 8286 C C . GLN B 1 406 ? 9.828 17.594 4.605 1 88.38 406 GLN B C 1
ATOM 8288 O O . GLN B 1 406 ? 11.039 17.359 4.57 1 88.38 406 GLN B O 1
ATOM 8293 N N . GLU B 1 407 ? 9.266 18.719 4.23 1 87.5 407 GLU B N 1
ATOM 8294 C CA . GLU B 1 407 ? 10.148 19.844 3.943 1 87.5 407 GLU B CA 1
ATOM 8295 C C . GLU B 1 407 ? 10.961 20.234 5.176 1 87.5 407 GLU B C 1
ATOM 8297 O O . GLU B 1 407 ? 12.133 20.594 5.066 1 87.5 407 GLU B O 1
ATOM 8302 N N . GLY B 1 408 ? 10.273 20.172 6.297 1 90.06 408 GLY B N 1
ATOM 8303 C CA . GLY B 1 408 ? 10.961 20.469 7.547 1 90.06 408 GLY B CA 1
ATOM 8304 C C . GLY B 1 408 ? 12.086 19.484 7.844 1 90.06 408 GLY B C 1
ATOM 8305 O O . GLY B 1 408 ? 13.148 19.891 8.336 1 90.06 408 GLY B O 1
ATOM 8306 N N . ILE B 1 409 ? 11.922 18.234 7.484 1 94.5 409 ILE B N 1
ATOM 8307 C CA . ILE B 1 409 ? 12.945 17.219 7.723 1 94.5 409 ILE B CA 1
ATOM 8308 C C . ILE B 1 409 ? 14.188 17.547 6.902 1 94.5 409 ILE B C 1
ATOM 8310 O O . ILE B 1 409 ? 15.312 17.453 7.406 1 94.5 409 ILE B O 1
ATOM 8314 N N . ILE B 1 410 ? 13.977 18 5.691 1 92.81 410 ILE B N 1
ATOM 8315 C CA . ILE B 1 410 ? 15.102 18.281 4.801 1 92.81 410 ILE B CA 1
ATOM 8316 C C . ILE B 1 410 ? 15.875 19.5 5.312 1 92.81 410 ILE B C 1
ATOM 8318 O O . ILE B 1 410 ? 17.094 19.453 5.426 1 92.81 410 ILE B O 1
ATOM 8322 N N . ILE B 1 411 ? 15.156 20.531 5.688 1 92.75 411 ILE B N 1
ATOM 8323 C CA . ILE B 1 411 ? 15.773 21.766 6.152 1 92.75 411 ILE B CA 1
ATOM 8324 C C . ILE B 1 411 ? 16.562 21.5 7.43 1 92.75 411 ILE B C 1
ATOM 8326 O O . ILE B 1 411 ? 17.734 21.875 7.535 1 92.75 411 ILE B O 1
ATOM 8330 N N . TRP B 1 412 ? 15.953 20.797 8.305 1 95.44 412 TRP B N 1
ATOM 8331 C CA . TRP B 1 412 ? 16.578 20.578 9.602 1 95.44 412 TRP B CA 1
ATOM 8332 C C . TRP B 1 412 ? 17.719 19.578 9.484 1 95.44 412 TRP B C 1
ATOM 8334 O O . TRP B 1 412 ? 18.688 19.625 10.25 1 95.44 412 TRP B O 1
ATOM 8344 N N . HIS B 1 413 ? 17.656 18.625 8.562 1 96.25 413 HIS B N 1
ATOM 8345 C CA . HIS B 1 413 ? 18.75 17.688 8.344 1 96.25 413 HIS B CA 1
ATOM 8346 C C . HIS B 1 413 ? 20 18.406 7.844 1 96.25 413 HIS B C 1
ATOM 8348 O O . HIS B 1 413 ? 21.094 18.188 8.359 1 96.25 413 HIS B O 1
ATOM 8354 N N . ILE B 1 414 ? 19.828 19.234 6.859 1 94.25 414 ILE B N 1
ATOM 8355 C CA . ILE B 1 414 ? 20.953 19.984 6.324 1 94.25 414 ILE B CA 1
ATOM 8356 C C . ILE B 1 414 ? 21.516 20.922 7.398 1 94.25 414 ILE B C 1
ATOM 8358 O O . ILE B 1 414 ? 22.719 21.031 7.566 1 94.25 414 ILE B O 1
ATOM 8362 N N . ALA B 1 415 ? 20.641 21.578 8.148 1 94.44 415 ALA B N 1
ATOM 8363 C CA . ALA B 1 415 ? 21.078 22.453 9.234 1 94.44 415 ALA B CA 1
ATOM 8364 C C . ALA B 1 415 ? 21.859 21.688 10.289 1 94.44 415 ALA B C 1
ATOM 8366 O O . ALA B 1 415 ? 22.828 22.203 10.859 1 94.44 415 ALA B O 1
ATOM 8367 N N . THR B 1 416 ? 21.406 20.469 10.555 1 95.19 416 THR B N 1
ATOM 8368 C CA . THR B 1 416 ? 22.094 19.641 11.547 1 95.19 416 THR B CA 1
ATOM 8369 C C . THR B 1 416 ? 23.5 19.281 11.078 1 95.19 416 THR B C 1
ATOM 8371 O O . THR B 1 416 ? 24.453 19.297 11.867 1 95.19 416 THR B O 1
ATOM 8374 N N . GLU B 1 417 ? 23.641 18.969 9.836 1 93.12 417 GLU B N 1
ATOM 8375 C CA . GLU B 1 417 ? 24.969 18.656 9.305 1 93.12 417 GLU B CA 1
ATOM 8376 C C . GLU B 1 417 ? 25.906 19.859 9.383 1 93.12 417 GLU B C 1
ATOM 8378 O O . GLU B 1 417 ? 27.094 19.703 9.68 1 93.12 417 GLU B O 1
ATOM 8383 N N . LEU B 1 418 ? 25.359 20.953 9.141 1 92.56 418 LEU B N 1
ATOM 8384 C CA . LEU B 1 418 ? 26.141 22.188 9.258 1 92.56 418 LEU B CA 1
ATOM 8385 C C . LEU B 1 418 ? 26.5 22.469 10.719 1 92.56 418 LEU B C 1
ATOM 8387 O O . LEU B 1 418 ? 27.625 22.875 11.016 1 92.56 418 LEU B O 1
ATOM 8391 N N . PHE B 1 419 ? 25.5 22.25 11.539 1 92 419 PHE B N 1
ATOM 8392 C CA . PHE B 1 419 ? 25.703 22.406 12.977 1 92 419 PHE B CA 1
ATOM 8393 C C . PHE B 1 419 ? 26.812 21.469 13.461 1 92 419 PHE B C 1
ATOM 8395 O O . PHE B 1 419 ? 27.703 21.875 14.211 1 92 419 PHE B O 1
ATOM 8402 N N . LEU B 1 420 ? 26.797 20.203 13.016 1 87.94 420 LEU B N 1
ATOM 8403 C CA . LEU B 1 420 ? 27.766 19.203 13.43 1 87.94 420 LEU B CA 1
ATOM 8404 C C . LEU B 1 420 ? 29.156 19.531 12.875 1 87.94 420 LEU B C 1
ATOM 8406 O O . LEU B 1 420 ? 30.156 19.312 13.547 1 87.94 420 LEU B O 1
ATOM 8410 N N . SER B 1 421 ? 29.188 20 11.711 1 84.44 421 SER B N 1
ATOM 8411 C CA . SER B 1 421 ? 30.469 20.375 11.102 1 84.44 421 SER B CA 1
ATOM 8412 C C . SER B 1 421 ? 31.125 21.531 11.852 1 84.44 421 SER B C 1
ATOM 8414 O O . SER B 1 421 ? 32.344 21.547 12.023 1 84.44 421 SER B O 1
ATOM 8416 N N . ARG B 1 422 ? 30.391 22.438 12.297 1 81.06 422 ARG B N 1
ATOM 8417 C CA . ARG B 1 422 ? 30.906 23.562 13.062 1 81.06 422 ARG B CA 1
ATOM 8418 C C . ARG B 1 422 ? 31.359 23.109 14.445 1 81.06 422 ARG B C 1
ATOM 8420 O O . ARG B 1 422 ? 32.406 23.562 14.938 1 81.06 422 ARG B O 1
ATOM 8427 N N . PHE B 1 423 ? 30.609 22.266 15 1 74.44 423 PHE B N 1
ATOM 8428 C CA . PHE B 1 423 ? 30.922 21.781 16.344 1 74.44 423 PHE B CA 1
ATOM 8429 C C . PHE B 1 423 ? 32.219 20.953 16.344 1 74.44 423 PHE B C 1
ATOM 8431 O O . PHE B 1 423 ? 33.031 21.094 17.25 1 74.44 423 PHE B O 1
ATOM 8438 N N . ASN B 1 424 ? 32.312 20.047 15.422 1 70 424 ASN B N 1
ATOM 8439 C CA . ASN B 1 424 ? 33.5 19.203 15.344 1 70 424 ASN B CA 1
ATOM 8440 C C . ASN B 1 424 ? 34.75 20.031 15.094 1 70 424 ASN B C 1
ATOM 8442 O O . ASN B 1 424 ? 35.844 19.641 15.523 1 70 424 ASN B O 1
ATOM 8446 N N . ARG B 1 425 ? 34.656 21.016 14.492 1 62.16 425 ARG B N 1
ATOM 8447 C CA . ARG B 1 425 ? 35.812 21.891 14.227 1 62.16 425 ARG B CA 1
ATOM 8448 C C . ARG B 1 425 ? 36.281 22.578 15.5 1 62.16 425 ARG B C 1
ATOM 8450 O O . ARG B 1 425 ? 37.469 22.781 15.703 1 62.16 425 ARG B O 1
ATOM 8457 N N . VAL B 1 426 ? 35.219 22.953 16.25 1 56.91 426 VAL B N 1
ATOM 8458 C CA . VAL B 1 426 ? 35.562 23.703 17.453 1 56.91 426 VAL B CA 1
ATOM 8459 C C . VAL B 1 426 ? 35.969 22.734 18.562 1 56.91 426 VAL B C 1
ATOM 8461 O O . VAL B 1 426 ? 36.906 23.016 19.328 1 56.91 426 VAL B O 1
ATOM 8464 N N . ASN B 1 427 ? 35.188 21.656 18.688 1 59.47 427 ASN B N 1
ATOM 8465 C CA . ASN B 1 427 ? 35.438 20.766 19.812 1 59.47 427 ASN B CA 1
ATOM 8466 C C . ASN B 1 427 ? 36.125 19.469 19.359 1 59.47 427 ASN B C 1
ATOM 8468 O O . ASN B 1 427 ? 35.625 18.781 18.453 1 59.47 427 ASN B O 1
ATOM 8472 N N . ASP B 1 428 ? 37.469 19.516 18.953 1 51.78 428 ASP B N 1
ATOM 8473 C CA . ASP B 1 428 ? 38.25 18.391 18.469 1 51.78 428 ASP B CA 1
ATOM 8474 C C . ASP B 1 428 ? 37.5 17.078 18.656 1 51.78 428 ASP B C 1
ATOM 8476 O O . ASP B 1 428 ? 37.656 16.141 17.859 1 51.78 428 ASP B O 1
ATOM 8480 N N . GLN B 1 429 ? 37.312 16.453 19.922 1 46.38 429 GLN B N 1
ATOM 8481 C CA . GLN B 1 429 ? 37.156 15.062 20.328 1 46.38 429 GLN B CA 1
ATOM 8482 C C . GLN B 1 429 ? 35.688 14.703 20.5 1 46.38 429 GLN B C 1
ATOM 8484 O O . GLN B 1 429 ? 35.344 13.555 20.812 1 46.38 429 GLN B O 1
ATOM 8489 N N . ASN B 1 430 ? 34.594 15.469 20.578 1 46.25 430 ASN B N 1
ATOM 8490 C CA . ASN B 1 430 ? 33.5 15.078 21.453 1 46.25 430 ASN B CA 1
ATOM 8491 C C . ASN B 1 430 ? 32.344 14.469 20.672 1 46.25 430 ASN B C 1
ATOM 8493 O O . ASN B 1 430 ? 31.172 14.727 20.969 1 46.25 430 ASN B O 1
ATOM 8497 N N . ASP B 1 431 ? 32.562 14.086 19.484 1 54.25 431 ASP B N 1
ATOM 8498 C CA . ASP B 1 431 ? 31.516 13.234 18.906 1 54.25 431 ASP B CA 1
ATOM 8499 C C . ASP B 1 431 ? 30.953 12.266 19.953 1 54.25 431 ASP B C 1
ATOM 8501 O O . ASP B 1 431 ? 29.875 11.719 19.766 1 54.25 431 ASP B O 1
ATOM 8505 N N . ALA B 1 432 ? 31.812 12.078 20.922 1 59.22 432 ALA B N 1
ATOM 8506 C CA . ALA B 1 432 ? 31.594 11.023 21.906 1 59.22 432 ALA B CA 1
ATOM 8507 C C . ALA B 1 432 ? 30.531 11.422 22.922 1 59.22 432 ALA B C 1
ATOM 8509 O O . ALA B 1 432 ? 30.141 10.625 23.781 1 59.22 432 ALA B O 1
ATOM 8510 N N . GLU B 1 433 ? 29.922 12.742 22.516 1 81.19 433 GLU B N 1
ATOM 8511 C CA . GLU B 1 433 ? 28.891 13.078 23.484 1 81.19 433 GLU B CA 1
ATOM 8512 C C . GLU B 1 433 ? 27.562 12.422 23.125 1 81.19 433 GLU B C 1
ATOM 8514 O O . GLU B 1 433 ? 27.172 12.398 21.953 1 81.19 433 GLU B O 1
ATOM 8519 N N . PRO B 1 434 ? 27.062 11.742 24.047 1 88.5 434 PRO B N 1
ATOM 8520 C CA . PRO B 1 434 ? 25.797 11.031 23.828 1 88.5 434 PRO B CA 1
ATOM 8521 C C . PRO B 1 434 ? 24.719 11.914 23.188 1 88.5 434 PRO B C 1
ATOM 8523 O O . PRO B 1 434 ? 23.891 11.422 22.406 1 88.5 434 PRO B O 1
ATOM 8526 N N . THR B 1 435 ? 24.844 13.203 23.422 1 91.75 435 THR B N 1
ATOM 8527 C CA . THR B 1 435 ? 23.844 14.117 22.859 1 91.75 435 THR B CA 1
ATOM 8528 C C . THR B 1 435 ? 24.078 14.305 21.359 1 91.75 435 THR B C 1
ATOM 8530 O O . THR B 1 435 ? 23.109 14.281 20.578 1 91.75 435 THR B O 1
ATOM 8533 N N . MET B 1 436 ? 25.328 14.414 21 1 91.06 436 MET B N 1
ATOM 8534 C CA . MET B 1 436 ? 25.641 14.609 19.578 1 91.06 436 MET B CA 1
ATOM 8535 C C . MET B 1 436 ? 25.359 13.336 18.781 1 91.06 436 MET B C 1
ATOM 8537 O O . MET B 1 436 ? 24.891 13.406 17.641 1 91.06 436 MET B O 1
ATOM 8541 N N . GLN B 1 437 ? 25.562 12.289 19.391 1 90.81 437 GLN B N 1
ATOM 8542 C CA . GLN B 1 437 ? 25.266 11.016 18.734 1 90.81 437 GLN B CA 1
ATOM 8543 C C . GLN B 1 437 ? 23.766 10.844 18.531 1 90.81 437 GLN B C 1
ATOM 8545 O O . GLN B 1 437 ? 23.328 10.344 17.5 1 90.81 437 GLN B O 1
ATOM 8550 N N . ALA B 1 438 ? 23.047 11.266 19.484 1 94.75 438 ALA B N 1
ATOM 8551 C CA . ALA B 1 438 ? 21.594 11.164 19.406 1 94.75 438 ALA B CA 1
ATOM 8552 C C . ALA B 1 438 ? 21.047 12.062 18.297 1 94.75 438 ALA B C 1
ATOM 8554 O O . ALA B 1 438 ? 20.156 11.656 17.531 1 94.75 438 ALA B O 1
ATOM 8555 N N . ILE B 1 439 ? 21.641 13.234 18.219 1 95.62 439 ILE B N 1
ATOM 8556 C CA . ILE B 1 439 ? 21.188 14.195 17.219 1 95.62 439 ILE B CA 1
ATOM 8557 C C . ILE B 1 439 ? 21.484 13.641 15.82 1 95.62 439 ILE B C 1
ATOM 8559 O O . ILE B 1 439 ? 20.609 13.648 14.945 1 95.62 439 ILE B O 1
ATOM 8563 N N . LYS B 1 440 ? 22.656 13.133 15.672 1 93.25 440 LYS B N 1
ATOM 8564 C CA . LYS B 1 440 ? 23.062 12.57 14.383 1 93.25 440 LYS B CA 1
ATOM 8565 C C . LYS B 1 440 ? 22.188 11.383 14.008 1 93.25 440 LYS B C 1
ATOM 8567 O O . LYS B 1 440 ? 21.703 11.281 12.875 1 93.25 440 LYS B O 1
ATOM 8572 N N . ALA B 1 441 ? 21.938 10.555 14.93 1 93.81 441 ALA B N 1
ATOM 8573 C CA . ALA B 1 441 ? 21.141 9.352 14.695 1 93.81 441 ALA B CA 1
ATOM 8574 C C . ALA B 1 441 ? 19.703 9.711 14.32 1 93.81 441 ALA B C 1
ATOM 8576 O O . ALA B 1 441 ? 19.125 9.109 13.414 1 93.81 441 ALA B O 1
ATOM 8577 N N . LEU B 1 442 ? 19.203 10.719 14.969 1 96.69 442 LEU B N 1
ATOM 8578 C CA . LEU B 1 442 ? 17.812 11.102 14.727 1 96.69 442 LEU B CA 1
ATOM 8579 C C . LEU B 1 442 ? 17.688 11.812 13.383 1 96.69 442 LEU B C 1
ATOM 8581 O O . LEU B 1 442 ? 16.734 11.562 12.641 1 96.69 442 LEU B O 1
ATOM 8585 N N . SER B 1 443 ? 18.625 12.68 13.133 1 96.56 443 SER B N 1
ATOM 8586 C CA . SER B 1 443 ? 18.609 13.375 11.852 1 96.56 443 SER B CA 1
ATOM 8587 C C . SER B 1 443 ? 18.703 12.398 10.688 1 96.56 443 SER B C 1
ATOM 8589 O O . SER B 1 443 ? 17.922 12.469 9.742 1 96.56 443 SER B O 1
ATOM 8591 N N . ASN B 1 444 ? 19.578 11.414 10.82 1 94.94 444 ASN B N 1
ATOM 8592 C CA . ASN B 1 444 ? 19.766 10.414 9.773 1 94.94 444 ASN B CA 1
ATOM 8593 C C . ASN B 1 444 ? 18.562 9.477 9.688 1 94.94 444 ASN B C 1
ATOM 8595 O O . ASN B 1 444 ? 18.188 9.031 8.602 1 94.94 444 ASN B O 1
ATOM 8599 N N . TYR B 1 445 ? 17.984 9.195 10.781 1 94.25 445 TYR B N 1
ATOM 8600 C CA . TYR B 1 445 ? 16.812 8.312 10.797 1 94.25 445 TYR B CA 1
ATOM 8601 C C . TYR B 1 445 ? 15.633 8.961 10.094 1 94.25 445 TYR B C 1
ATOM 8603 O O . TYR B 1 445 ? 14.945 8.312 9.305 1 94.25 445 TYR B O 1
ATOM 8611 N N . MET B 1 446 ? 15.461 10.242 10.398 1 95.44 446 MET B N 1
ATOM 8612 C CA . MET B 1 446 ? 14.359 10.961 9.766 1 95.44 446 MET B CA 1
ATOM 8613 C C . MET B 1 446 ? 14.57 11.055 8.258 1 95.44 446 MET B C 1
ATOM 8615 O O . MET B 1 446 ? 13.609 10.969 7.488 1 95.44 446 MET B O 1
ATOM 8619 N N . MET B 1 447 ? 15.797 11.188 7.859 1 93.88 447 MET B N 1
ATOM 8620 C CA . MET B 1 447 ? 16.109 11.211 6.434 1 93.88 447 MET B CA 1
ATOM 8621 C C . MET B 1 447 ? 15.898 9.836 5.809 1 93.88 447 MET B C 1
ATOM 8623 O O . MET B 1 447 ? 15.461 9.727 4.66 1 93.88 447 MET B O 1
ATOM 8627 N N . PHE B 1 448 ? 16.172 8.82 6.586 1 92 448 PHE B N 1
ATOM 8628 C CA . PHE B 1 448 ? 15.938 7.453 6.137 1 92 448 PHE B CA 1
ATOM 8629 C C . PHE B 1 448 ? 14.461 7.227 5.852 1 92 448 PHE B C 1
ATOM 8631 O O . PHE B 1 448 ? 14.102 6.637 4.828 1 92 448 PHE B O 1
ATOM 8638 N N . LEU B 1 449 ? 13.617 7.727 6.758 1 91.31 449 LEU B N 1
ATOM 8639 C CA . LEU B 1 449 ? 12.18 7.566 6.582 1 91.31 449 LEU B CA 1
ATOM 8640 C C . LEU B 1 449 ? 11.695 8.328 5.352 1 91.31 449 LEU B C 1
ATOM 8642 O O . LEU B 1 449 ? 10.812 7.852 4.629 1 91.31 449 LEU B O 1
ATOM 8646 N N . LEU B 1 450 ? 12.312 9.43 5.121 1 91.69 450 LEU B N 1
ATOM 8647 C CA . LEU B 1 450 ? 11.891 10.281 4.008 1 91.69 450 LEU B CA 1
ATOM 8648 C C . LEU B 1 450 ? 12.273 9.656 2.672 1 91.69 450 LEU B C 1
ATOM 8650 O O . LEU B 1 450 ? 11.492 9.688 1.721 1 91.69 450 LEU B O 1
ATOM 8654 N N . VAL B 1 451 ? 13.398 9.016 2.605 1 88.19 451 VAL B N 1
ATOM 8655 C CA . VAL B 1 451 ? 13.93 8.57 1.321 1 88.19 451 VAL B CA 1
ATOM 8656 C C . VAL B 1 451 ? 13.547 7.109 1.086 1 88.19 451 VAL B C 1
ATOM 8658 O O . VAL B 1 451 ? 13.102 6.746 -0.004 1 88.19 451 VAL B O 1
ATOM 8661 N N . ALA B 1 452 ? 13.664 6.293 2.113 1 85.38 452 ALA B N 1
ATOM 8662 C CA . ALA B 1 452 ? 13.531 4.852 1.919 1 85.38 452 ALA B CA 1
ATOM 8663 C C . ALA B 1 452 ? 12.133 4.371 2.295 1 85.38 452 ALA B C 1
ATOM 8665 O O . ALA B 1 452 ? 11.625 3.41 1.716 1 85.38 452 ALA B O 1
ATOM 8666 N N . ARG B 1 453 ? 11.5 5.066 3.283 1 87.5 453 ARG B N 1
ATOM 8667 C CA . ARG B 1 453 ? 10.195 4.625 3.752 1 87.5 453 ARG B CA 1
ATOM 8668 C C . ARG B 1 453 ? 9.234 5.801 3.887 1 87.5 453 ARG B C 1
ATOM 8670 O O . ARG B 1 453 ? 8.711 6.062 4.973 1 87.5 453 ARG B O 1
ATOM 8677 N N . PRO B 1 454 ? 8.891 6.336 2.826 1 84.38 454 PRO B N 1
ATOM 8678 C CA . PRO B 1 454 ? 8.039 7.523 2.902 1 84.38 454 PRO B CA 1
ATOM 8679 C C . PRO B 1 454 ? 6.629 7.207 3.398 1 84.38 454 PRO B C 1
ATOM 8681 O O . PRO B 1 454 ? 5.941 8.094 3.912 1 84.38 454 PRO B O 1
ATOM 8684 N N . ASP B 1 455 ? 6.23 5.926 3.424 1 81 455 ASP B N 1
ATOM 8685 C CA . ASP B 1 455 ? 4.898 5.527 3.869 1 81 455 ASP B CA 1
ATOM 8686 C C . ASP B 1 455 ? 4.773 5.633 5.387 1 81 455 ASP B C 1
ATOM 8688 O O . ASP B 1 455 ? 3.666 5.633 5.926 1 81 455 ASP B O 1
ATOM 8692 N N . MET B 1 456 ? 5.914 5.738 6.008 1 87.44 456 MET B N 1
ATOM 8693 C CA . MET B 1 456 ? 5.895 5.801 7.465 1 87.44 456 MET B CA 1
ATOM 8694 C C . MET B 1 456 ? 5.902 7.25 7.945 1 87.44 456 MET B C 1
ATOM 8696 O O . MET B 1 456 ? 6.004 7.508 9.148 1 87.44 456 MET B O 1
ATOM 8700 N N . LEU B 1 457 ? 5.895 8.164 7.051 1 88.31 457 LEU B N 1
ATOM 8701 C CA . LEU B 1 457 ? 5.785 9.578 7.387 1 88.31 457 LEU B CA 1
ATOM 8702 C C . LEU B 1 457 ? 4.406 10.117 7.016 1 88.31 457 LEU B C 1
ATOM 8704 O O . LEU B 1 457 ? 3.811 9.68 6.027 1 88.31 457 LEU B O 1
ATOM 8708 N N . PRO B 1 458 ? 3.982 10.961 7.871 1 83.31 458 PRO B N 1
ATOM 8709 C CA . PRO B 1 458 ? 2.686 11.547 7.539 1 83.31 458 PRO B CA 1
ATOM 8710 C C . PRO B 1 458 ? 2.77 12.547 6.383 1 83.31 458 PRO B C 1
ATOM 8712 O O . PRO B 1 458 ? 3.816 13.156 6.172 1 83.31 458 PRO B O 1
ATOM 8715 N N . GLY B 1 459 ? 1.712 12.688 5.637 1 75.38 459 GLY B N 1
ATOM 8716 C CA . GLY B 1 459 ? 1.634 13.711 4.605 1 75.38 459 GLY B CA 1
ATOM 8717 C C . GLY B 1 459 ? 2.133 13.234 3.254 1 75.38 459 GLY B C 1
ATOM 8718 O O . GLY B 1 459 ? 2.27 12.031 3.023 1 75.38 459 GLY B O 1
ATOM 8719 N N . LEU B 1 460 ? 2.312 14.188 2.336 1 74 460 LEU B N 1
ATOM 8720 C CA . LEU B 1 460 ? 2.744 13.906 0.971 1 74 460 LEU B CA 1
ATOM 8721 C C . LEU B 1 460 ? 4.258 13.742 0.904 1 74 460 LEU B C 1
ATOM 8723 O O . LEU B 1 460 ? 5.004 14.562 1.442 1 74 460 LEU B O 1
ATOM 8727 N N . ALA B 1 461 ? 4.652 12.57 0.324 1 73.31 461 ALA B N 1
ATOM 8728 C CA . ALA B 1 461 ? 6.082 12.352 0.129 1 73.31 461 ALA B CA 1
ATOM 8729 C C . ALA B 1 461 ? 6.684 13.438 -0.761 1 73.31 461 ALA B C 1
ATOM 8731 O O . ALA B 1 461 ? 6.125 13.773 -1.809 1 73.31 461 ALA B O 1
ATOM 8732 N N . GLN B 1 462 ? 7.645 14.156 -0.31 1 79.5 462 GLN B N 1
ATOM 8733 C CA . GLN B 1 462 ? 8.289 15.227 -1.071 1 79.5 462 GLN B CA 1
ATOM 8734 C C . GLN B 1 462 ? 9.602 14.742 -1.686 1 79.5 462 GLN B C 1
ATOM 8736 O O . GLN B 1 462 ? 10.664 15.312 -1.419 1 79.5 462 GLN B O 1
ATOM 8741 N N . ASN B 1 463 ? 9.484 13.828 -2.539 1 78.44 463 ASN B N 1
ATOM 8742 C CA . ASN B 1 463 ? 10.672 13.297 -3.201 1 78.44 463 ASN B CA 1
ATOM 8743 C C . ASN B 1 463 ? 11.273 14.312 -4.164 1 78.44 463 ASN B C 1
ATOM 8745 O O . ASN B 1 463 ? 12.5 14.367 -4.332 1 78.44 463 ASN B O 1
ATOM 8749 N N . ARG B 1 464 ? 10.398 15.133 -4.684 1 79.62 464 ARG B N 1
ATOM 8750 C CA . ARG B 1 464 ? 10.883 16.156 -5.602 1 79.62 464 ARG B CA 1
ATOM 8751 C C . ARG B 1 464 ? 11.766 17.172 -4.879 1 79.62 464 ARG B C 1
ATOM 8753 O O . ARG B 1 464 ? 12.805 17.578 -5.398 1 79.62 464 ARG B O 1
ATOM 8760 N N . LEU B 1 465 ? 11.273 17.531 -3.816 1 82.31 465 LEU B N 1
ATOM 8761 C CA . LEU B 1 465 ? 12.023 18.5 -3.031 1 82.31 465 LEU B CA 1
ATOM 8762 C C . LEU B 1 465 ? 13.359 17.922 -2.576 1 82.31 465 LEU B C 1
ATOM 8764 O O . LEU B 1 465 ? 14.375 18.625 -2.572 1 82.31 465 LEU B O 1
ATOM 8768 N N . TYR B 1 466 ? 13.375 16.719 -2.201 1 87.69 466 TYR B N 1
ATOM 8769 C CA . TYR B 1 466 ? 14.602 16.031 -1.818 1 87.69 466 TYR B CA 1
ATOM 8770 C C . TYR B 1 466 ? 15.594 15.984 -2.979 1 87.69 466 TYR B C 1
ATOM 8772 O O . TYR B 1 466 ? 16.766 16.297 -2.811 1 87.69 466 TYR B O 1
ATOM 8780 N N . GLN B 1 467 ? 15.102 15.688 -4.109 1 82.75 467 GLN B N 1
ATOM 8781 C CA . GLN B 1 467 ? 15.969 15.57 -5.281 1 82.75 467 GLN B CA 1
ATOM 8782 C C . GLN B 1 467 ? 16.531 16.938 -5.68 1 82.75 467 GLN B C 1
ATOM 8784 O O . GLN B 1 467 ? 17.703 17.047 -6.055 1 82.75 467 GLN B O 1
ATOM 8789 N N . ARG B 1 468 ? 15.734 17.875 -5.574 1 82.88 468 ARG B N 1
ATOM 8790 C CA . ARG B 1 468 ? 16.188 19.219 -5.926 1 82.88 468 ARG B CA 1
ATOM 8791 C C . ARG B 1 468 ? 17.266 19.703 -4.953 1 82.88 468 ARG B C 1
ATOM 8793 O O . ARG B 1 468 ? 18.25 20.312 -5.363 1 82.88 468 ARG B O 1
ATOM 8800 N N . SER B 1 469 ? 17.016 19.5 -3.723 1 86.88 469 SER B N 1
ATOM 8801 C CA . SER B 1 469 ? 17.984 19.906 -2.721 1 86.88 469 SER B CA 1
ATOM 8802 C C . SER B 1 469 ? 19.297 19.141 -2.885 1 86.88 469 SER B C 1
ATOM 8804 O O . SER B 1 469 ? 20.375 19.734 -2.783 1 86.88 469 SER B O 1
ATOM 8806 N N . TRP B 1 470 ? 19.172 17.906 -3.131 1 87.94 470 TRP B N 1
ATOM 8807 C CA . TRP B 1 470 ? 20.359 17.078 -3.344 1 87.94 470 TRP B CA 1
ATOM 8808 C C . TRP B 1 470 ? 21.109 17.516 -4.598 1 87.94 470 TRP B C 1
ATOM 8810 O O . TRP B 1 470 ? 22.344 17.578 -4.602 1 87.94 470 TRP B O 1
ATOM 8820 N N . LYS B 1 471 ? 20.391 17.781 -5.652 1 83.75 471 LYS B N 1
ATOM 8821 C CA . LYS B 1 471 ? 21.016 18.203 -6.906 1 83.75 471 LYS B CA 1
ATOM 8822 C C . LYS B 1 471 ? 21.75 19.516 -6.738 1 83.75 471 LYS B C 1
ATOM 8824 O O . LYS B 1 471 ? 22.828 19.719 -7.301 1 83.75 471 LYS B O 1
ATOM 8829 N N . PHE B 1 472 ? 21.203 20.406 -6.012 1 86.94 472 PHE B N 1
ATOM 8830 C CA . PHE B 1 472 ? 21.859 21.688 -5.754 1 86.94 472 PHE B CA 1
ATOM 8831 C C . PHE B 1 472 ? 23.172 21.484 -5.027 1 86.94 472 PHE B C 1
ATOM 8833 O O . PHE B 1 472 ? 24.188 22.078 -5.395 1 86.94 472 PHE B O 1
ATOM 8840 N N . LEU B 1 473 ? 23.188 20.641 -4.066 1 89.38 473 LEU B N 1
ATOM 8841 C CA . LEU B 1 473 ? 24.391 20.375 -3.289 1 89.38 473 LEU B CA 1
ATOM 8842 C C . LEU B 1 473 ? 25.438 19.656 -4.129 1 89.38 473 LEU B C 1
ATOM 8844 O O . LEU B 1 473 ? 26.625 20 -4.086 1 89.38 473 LEU B O 1
ATOM 8848 N N . TYR B 1 474 ? 24.953 18.781 -4.875 1 87.56 474 TYR B N 1
ATOM 8849 C CA . TYR B 1 474 ? 25.844 17.906 -5.621 1 87.56 474 TYR B CA 1
ATOM 8850 C C . TYR B 1 474 ? 26.406 18.625 -6.848 1 87.56 474 TYR B C 1
ATOM 8852 O O . TYR B 1 474 ? 27.578 18.453 -7.188 1 87.56 474 TYR B O 1
ATOM 8860 N N . GLU B 1 475 ? 25.578 19.344 -7.57 1 84.38 475 GLU B N 1
ATOM 8861 C CA . GLU B 1 475 ? 26 19.922 -8.844 1 84.38 475 GLU B CA 1
ATOM 8862 C C . GLU B 1 475 ? 26.547 21.328 -8.656 1 84.38 475 GLU B C 1
ATOM 8864 O O . GLU B 1 475 ? 27.406 21.781 -9.422 1 84.38 475 GLU B O 1
ATOM 8869 N N . GLU B 1 476 ? 26.109 22.031 -7.648 1 84.81 476 GLU B N 1
ATOM 8870 C CA . GLU B 1 476 ? 26.5 23.438 -7.547 1 84.81 476 GLU B CA 1
ATOM 8871 C C . GLU B 1 476 ? 27.531 23.641 -6.453 1 84.81 476 GLU B C 1
ATOM 8873 O O . GLU B 1 476 ? 28.406 24.516 -6.57 1 84.81 476 GLU B O 1
ATOM 8878 N N . ILE B 1 477 ? 27.469 22.891 -5.422 1 88.25 477 ILE B N 1
ATOM 8879 C CA . ILE B 1 477 ? 28.344 23.172 -4.289 1 88.25 477 ILE B CA 1
ATOM 8880 C C . ILE B 1 477 ? 29.531 22.219 -4.293 1 88.25 477 ILE B C 1
ATOM 8882 O O . ILE B 1 477 ? 30.688 22.641 -4.184 1 88.25 477 ILE B O 1
ATOM 8886 N N . TRP B 1 478 ? 29.312 20.953 -4.469 1 88.56 478 TRP B N 1
ATOM 8887 C CA . TRP B 1 478 ? 30.344 19.922 -4.336 1 88.56 478 TRP B CA 1
ATOM 8888 C C . TRP B 1 478 ? 31.453 20.109 -5.355 1 88.56 478 TRP B C 1
ATOM 8890 O O . TRP B 1 478 ? 32.625 19.953 -5.027 1 88.56 478 TRP B O 1
ATOM 8900 N N . PRO B 1 479 ? 31.078 20.469 -6.598 1 87.44 479 PRO B N 1
ATOM 8901 C CA . PRO B 1 479 ? 32.188 20.688 -7.551 1 87.44 479 PRO B CA 1
ATOM 8902 C C . PRO B 1 479 ? 33.094 21.828 -7.125 1 87.44 479 PRO B C 1
ATOM 8904 O O . PRO B 1 479 ? 34.312 21.797 -7.441 1 87.44 479 PRO B O 1
ATOM 8907 N N . LYS B 1 480 ? 32.625 22.734 -6.383 1 86.31 480 LYS B N 1
ATOM 8908 C CA . LYS B 1 480 ? 33.438 23.828 -5.891 1 86.31 480 LYS B CA 1
ATOM 8909 C C . LYS B 1 480 ? 34.438 23.344 -4.84 1 86.31 480 LYS B C 1
ATOM 8911 O O . LYS B 1 480 ? 35.5 23.922 -4.68 1 86.31 480 LYS B O 1
ATOM 8916 N N . VAL B 1 481 ? 34.125 22.312 -4.125 1 86.5 481 VAL B N 1
ATOM 8917 C CA . VAL B 1 481 ? 35 21.703 -3.135 1 86.5 481 VAL B CA 1
ATOM 8918 C C . VAL B 1 481 ? 36.094 20.906 -3.84 1 86.5 481 VAL B C 1
ATOM 8920 O O . VAL B 1 481 ? 37.281 20.984 -3.473 1 86.5 481 VAL B O 1
ATOM 8923 N N . ILE B 1 482 ? 35.688 20.172 -4.828 1 82.81 482 ILE B N 1
ATOM 8924 C CA . ILE B 1 482 ? 36.594 19.297 -5.555 1 82.81 482 ILE B CA 1
ATOM 8925 C C . ILE B 1 482 ? 37.594 20.156 -6.359 1 82.81 482 ILE B C 1
ATOM 8927 O O . ILE B 1 482 ? 38.75 19.797 -6.504 1 82.81 482 ILE B O 1
ATOM 8931 N N . ASP B 1 483 ? 37.094 21.219 -6.867 1 82.62 483 ASP B N 1
ATOM 8932 C CA . ASP B 1 483 ? 37.906 22.094 -7.703 1 82.62 483 ASP B CA 1
ATOM 8933 C C . ASP B 1 483 ? 38.906 22.891 -6.863 1 82.62 483 ASP B C 1
ATOM 8935 O O . ASP B 1 483 ? 39.844 23.484 -7.395 1 82.62 483 ASP B O 1
ATOM 8939 N N . ASP B 1 484 ? 38.656 22.828 -5.574 1 78 484 ASP B N 1
ATOM 8940 C CA . ASP B 1 484 ? 39.594 23.5 -4.691 1 78 484 ASP B CA 1
ATOM 8941 C C . ASP B 1 484 ? 40.969 22.797 -4.738 1 78 484 ASP B C 1
ATOM 8943 O O . ASP B 1 484 ? 41.062 21.578 -4.617 1 78 484 ASP B O 1
ATOM 8947 N N . PRO B 1 485 ? 42.031 23.438 -5.07 1 74.75 485 PRO B N 1
ATOM 8948 C CA . PRO B 1 485 ? 43.375 22.844 -5.199 1 74.75 485 PRO B CA 1
ATOM 8949 C C . PRO B 1 485 ? 43.812 22.109 -3.941 1 74.75 485 PRO B C 1
ATOM 8951 O O . PRO B 1 485 ? 44.656 21.203 -4.016 1 74.75 485 PRO B O 1
ATOM 8954 N N . THR B 1 486 ? 43.25 22.438 -2.773 1 69.88 486 THR B N 1
ATOM 8955 C CA . THR B 1 486 ? 43.625 21.812 -1.513 1 69.88 486 THR B CA 1
ATOM 8956 C C . THR B 1 486 ? 42.938 20.469 -1.323 1 69.88 486 THR B C 1
ATOM 8958 O O . THR B 1 486 ? 43.219 19.734 -0.382 1 69.88 486 THR B O 1
ATOM 8961 N N . TYR B 1 487 ? 42.031 20.188 -2.289 1 76.38 487 TYR B N 1
ATOM 8962 C CA . TYR B 1 487 ? 41.281 18.953 -2.148 1 76.38 487 TYR B CA 1
ATOM 8963 C C . TYR B 1 487 ? 42.094 17.75 -2.564 1 76.38 487 TYR B C 1
ATOM 8965 O O . TYR B 1 487 ? 42.688 17.75 -3.643 1 76.38 487 TYR B O 1
ATOM 8973 N N . ASP B 1 488 ? 42.219 16.828 -1.579 1 65.19 488 ASP B N 1
ATOM 8974 C CA . ASP B 1 488 ? 42.969 15.609 -1.855 1 65.19 488 ASP B CA 1
ATOM 8975 C C . ASP B 1 488 ? 42.062 14.555 -2.498 1 65.19 488 ASP B C 1
ATOM 8977 O O . ASP B 1 488 ? 41.156 14.047 -1.863 1 65.19 488 ASP B O 1
ATOM 8981 N N . HIS B 1 489 ? 42.188 14.406 -3.756 1 62.16 489 HIS B N 1
ATOM 8982 C CA . HIS B 1 489 ? 41.406 13.398 -4.465 1 62.16 489 HIS B CA 1
ATOM 8983 C C . HIS B 1 489 ? 41.812 11.992 -4.039 1 62.16 489 HIS B C 1
ATOM 8985 O O . HIS B 1 489 ? 43 11.711 -3.875 1 62.16 489 HIS B O 1
ATOM 8991 N N . PRO B 1 490 ? 40.75 11.32 -3.506 1 59.12 490 PRO B N 1
ATOM 8992 C CA . PRO B 1 490 ? 41.125 9.953 -3.139 1 59.12 490 PRO B CA 1
ATOM 8993 C C . PRO B 1 490 ? 41.844 9.211 -4.266 1 59.12 490 PRO B C 1
ATOM 8995 O O . PRO B 1 490 ? 41.5 9.367 -5.438 1 59.12 490 PRO B O 1
ATOM 8998 N N . CYS B 1 491 ? 43.156 8.859 -4.008 1 54.25 491 CYS B N 1
ATOM 8999 C CA . CYS B 1 491 ? 43.938 8.094 -4.941 1 54.25 491 CYS B CA 1
ATOM 9000 C C . CYS B 1 491 ? 43.344 6.703 -5.16 1 54.25 491 CYS B C 1
ATOM 9002 O O . CYS B 1 491 ? 43 6.012 -4.203 1 54.25 491 CYS B O 1
ATOM 9004 N N . TRP B 1 492 ? 42.719 6.629 -6.277 1 54.19 492 TRP B N 1
ATOM 9005 C CA . TRP B 1 492 ? 42.188 5.344 -6.711 1 54.19 492 TRP B CA 1
ATOM 9006 C C . TRP B 1 492 ? 43.25 4.273 -6.738 1 54.19 492 TRP B C 1
ATOM 9008 O O . TRP B 1 492 ? 44.156 4.301 -7.598 1 54.19 492 TRP B O 1
ATOM 9018 N N . ILE B 1 493 ? 43.594 3.84 -5.543 1 55.06 493 ILE B N 1
ATOM 9019 C CA . ILE B 1 493 ? 44.469 2.676 -5.574 1 55.06 493 ILE B CA 1
ATOM 9020 C C . ILE B 1 493 ? 43.719 1.457 -6.07 1 55.06 493 ILE B C 1
ATOM 9022 O O . ILE B 1 493 ? 42.531 1.294 -5.75 1 55.06 493 ILE B O 1
ATOM 9026 N N . ILE B 1 494 ? 44.25 0.78 -7.078 1 56.66 494 ILE B N 1
ATOM 9027 C CA . ILE B 1 494 ? 43.719 -0.417 -7.719 1 56.66 494 ILE B CA 1
ATOM 9028 C C . ILE B 1 494 ? 43.062 -1.319 -6.676 1 56.66 494 ILE B C 1
ATOM 9030 O O . ILE B 1 494 ? 42 -1.898 -6.918 1 56.66 494 ILE B O 1
ATOM 9034 N N . ARG B 1 495 ? 43.656 -1.445 -5.594 1 52.69 495 ARG B N 1
ATOM 9035 C CA . ARG B 1 495 ? 43.156 -2.33 -4.547 1 52.69 495 ARG B CA 1
ATOM 9036 C C . ARG B 1 495 ? 41.844 -1.835 -4.004 1 52.69 495 ARG B C 1
ATOM 9038 O O . ARG B 1 495 ? 40.938 -2.633 -3.736 1 52.69 495 ARG B O 1
ATOM 9045 N N . THR B 1 496 ? 41.719 -0.599 -3.873 1 58.91 496 THR B N 1
ATOM 9046 C CA . THR B 1 496 ? 40.469 -0.027 -3.344 1 58.91 496 THR B CA 1
ATOM 9047 C C . THR B 1 496 ? 39.344 -0.173 -4.348 1 58.91 496 THR B C 1
ATOM 9049 O O . THR B 1 496 ? 38.188 -0.398 -3.963 1 58.91 496 THR B O 1
ATOM 9052 N N . MET B 1 497 ? 39.875 -0.213 -5.551 1 59.38 497 MET B N 1
ATOM 9053 C CA . MET B 1 497 ? 38.875 -0.391 -6.602 1 59.38 497 MET B CA 1
ATOM 9054 C C . MET B 1 497 ? 38.25 -1.786 -6.535 1 59.38 497 MET B C 1
ATOM 9056 O O . MET B 1 497 ? 37.031 -1.94 -6.664 1 59.38 497 MET B O 1
ATOM 9060 N N . PHE B 1 498 ? 39.188 -2.717 -6.363 1 59.62 498 PHE B N 1
ATOM 9061 C CA . PHE B 1 498 ? 38.688 -4.086 -6.332 1 59.62 498 PHE B CA 1
ATOM 9062 C C . PHE B 1 498 ? 37.812 -4.328 -5.094 1 59.62 498 PHE B C 1
ATOM 9064 O O . PHE B 1 498 ? 36.812 -5.035 -5.156 1 59.62 498 PHE B O 1
ATOM 9071 N N . LYS B 1 499 ? 38.25 -3.736 -4.066 1 58.72 499 LYS B N 1
ATOM 9072 C CA . LYS B 1 499 ? 37.5 -3.91 -2.824 1 58.72 499 LYS B CA 1
ATOM 9073 C C . LYS B 1 499 ? 36.125 -3.303 -2.932 1 58.72 499 LYS B C 1
ATOM 9075 O O . LYS B 1 499 ? 35.125 -3.895 -2.469 1 58.72 499 LYS B O 1
ATOM 9080 N N . GLU B 1 500 ? 36.156 -2.283 -3.602 1 63.91 500 GLU B N 1
ATOM 9081 C CA . GLU B 1 500 ? 34.875 -1.605 -3.725 1 63.91 500 GLU B CA 1
ATOM 9082 C C . GLU B 1 500 ? 33.969 -2.316 -4.727 1 63.91 500 GLU B C 1
ATOM 9084 O O . GLU B 1 500 ? 32.75 -2.375 -4.539 1 63.91 500 GLU B O 1
ATOM 9089 N N . LEU B 1 501 ? 34.656 -2.93 -5.645 1 63.28 501 LEU B N 1
ATOM 9090 C CA . LEU B 1 501 ? 33.906 -3.598 -6.695 1 63.28 501 LEU B CA 1
ATOM 9091 C C . LEU B 1 501 ? 33.188 -4.824 -6.145 1 63.28 501 LEU B C 1
ATOM 9093 O O . LEU B 1 501 ? 32.031 -5.113 -6.543 1 63.28 501 LEU B O 1
ATOM 9097 N N . PHE B 1 502 ? 34 -5.445 -5.242 1 61.94 502 PHE B N 1
ATOM 9098 C CA . PHE B 1 502 ? 33.406 -6.691 -4.746 1 61.94 502 PHE B CA 1
ATOM 9099 C C . PHE B 1 502 ? 32.844 -6.5 -3.35 1 61.94 502 PHE B C 1
ATOM 9101 O O . PHE B 1 502 ? 32.469 -7.473 -2.68 1 61.94 502 PHE B O 1
ATOM 9108 N N . SER B 1 503 ? 32.906 -5.266 -3.012 1 61.06 503 SER B N 1
ATOM 9109 C CA . SER B 1 503 ? 32.406 -5.051 -1.656 1 61.06 503 SER B CA 1
ATOM 9110 C C . SER B 1 503 ? 30.906 -5.184 -1.596 1 61.06 503 SER B C 1
ATOM 9112 O O . SER B 1 503 ? 30.188 -4.629 -2.436 1 61.06 503 SER B O 1
ATOM 9114 N N . LEU B 1 504 ? 30.547 -6.199 -0.864 1 60.09 504 LEU B N 1
ATOM 9115 C CA . LEU B 1 504 ? 29.125 -6.379 -0.579 1 60.09 504 LEU B CA 1
ATOM 9116 C C . LEU B 1 504 ? 28.672 -5.434 0.53 1 60.09 504 LEU B C 1
ATOM 9118 O O . LEU B 1 504 ? 27.547 -5.539 1.016 1 60.09 504 LEU B O 1
ATOM 9122 N N . GLN B 1 505 ? 29.719 -4.504 0.876 1 60.78 505 GLN B N 1
ATOM 9123 C CA . GLN B 1 505 ? 29.359 -3.66 2.012 1 60.78 505 GLN B CA 1
ATOM 9124 C C . GLN B 1 505 ? 28.75 -2.34 1.545 1 60.78 505 GLN B C 1
ATOM 9126 O O . GLN B 1 505 ? 29.172 -1.781 0.53 1 60.78 505 GLN B O 1
ATOM 9131 N N . ARG B 1 506 ? 27.781 -2.045 2.16 1 63.09 506 ARG B N 1
ATOM 9132 C CA . ARG B 1 506 ? 27.156 -0.75 1.929 1 63.09 506 ARG B CA 1
ATOM 9133 C C . ARG B 1 506 ? 28.031 0.388 2.426 1 63.09 506 ARG B C 1
ATOM 9135 O O . ARG B 1 506 ? 28.906 0.181 3.277 1 63.09 506 ARG B O 1
ATOM 9142 N N . ASP B 1 507 ? 28.031 1.411 1.67 1 65.12 507 ASP B N 1
ATOM 9143 C CA . ASP B 1 507 ? 28.641 2.635 2.182 1 65.12 507 ASP B CA 1
ATOM 9144 C C . ASP B 1 507 ? 27.812 3.215 3.332 1 65.12 507 ASP B C 1
ATOM 9146 O O . ASP B 1 507 ? 26.781 3.836 3.109 1 65.12 507 ASP B O 1
ATOM 9150 N N . GLU B 1 508 ? 28.219 2.916 4.578 1 73.19 508 GLU B N 1
ATOM 9151 C CA . GLU B 1 508 ? 27.453 3.248 5.773 1 73.19 508 GLU B CA 1
ATOM 9152 C C . GLU B 1 508 ? 27.594 4.727 6.121 1 73.19 508 GLU B C 1
ATOM 9154 O O . GLU B 1 508 ? 28.703 5.25 6.223 1 73.19 508 GLU B O 1
ATOM 9159 N N . PRO B 1 509 ? 26.484 5.355 6.203 1 76.12 509 PRO B N 1
ATOM 9160 C CA . PRO B 1 509 ? 26.5 6.785 6.516 1 76.12 509 PRO B CA 1
ATOM 9161 C C . PRO B 1 509 ? 27.125 7.086 7.879 1 76.12 509 PRO B C 1
ATOM 9163 O O . PRO B 1 509 ? 27.516 8.227 8.148 1 76.12 509 PRO B O 1
ATOM 9166 N N . ASN B 1 510 ? 27.234 6.039 8.672 1 72.56 510 ASN B N 1
ATOM 9167 C CA . ASN B 1 510 ? 27.781 6.27 10.016 1 72.56 510 ASN B CA 1
ATOM 9168 C C . ASN B 1 510 ? 29.281 6.016 10.07 1 72.56 510 ASN B C 1
ATOM 9170 O O . ASN B 1 510 ? 29.906 6.227 11.102 1 72.56 510 ASN B O 1
ATOM 9174 N N . SER B 1 511 ? 29.781 5.719 8.914 1 72.94 511 SER B N 1
ATOM 9175 C CA . SER B 1 511 ? 31.219 5.512 8.859 1 72.94 511 SER B CA 1
ATOM 9176 C C . SER B 1 511 ? 31.969 6.836 8.938 1 72.94 511 SER B C 1
ATOM 9178 O O . SER B 1 511 ? 31.484 7.863 8.461 1 72.94 511 SER B O 1
ATOM 9180 N N . ASP B 1 512 ? 33.031 6.859 9.594 1 68.12 512 ASP B N 1
ATOM 9181 C CA . ASP B 1 512 ? 33.812 8.062 9.812 1 68.12 512 ASP B CA 1
ATOM 9182 C C . ASP B 1 512 ? 34.625 8.414 8.57 1 68.12 512 ASP B C 1
ATOM 9184 O O . ASP B 1 512 ? 35.188 9.516 8.477 1 68.12 512 ASP B O 1
ATOM 9188 N N . SER B 1 513 ? 34.562 7.617 7.566 1 72.69 513 SER B N 1
ATOM 9189 C CA . SER B 1 513 ? 35.469 7.812 6.438 1 72.69 513 SER B CA 1
ATOM 9190 C C . SER B 1 513 ? 35.031 9 5.586 1 72.69 513 SER B C 1
ATOM 9192 O O . SER B 1 513 ? 35.875 9.719 5.039 1 72.69 513 SER B O 1
ATOM 9194 N N . TRP B 1 514 ? 33.75 9.312 5.551 1 78.5 514 TRP B N 1
ATOM 9195 C CA . TRP B 1 514 ? 33.281 10.375 4.664 1 78.5 514 TRP B CA 1
ATOM 9196 C C . TRP B 1 514 ? 33.125 11.695 5.422 1 78.5 514 TRP B C 1
ATOM 9198 O O . TRP B 1 514 ? 32.969 12.75 4.812 1 78.5 514 TRP B O 1
ATOM 9208 N N . ARG B 1 515 ? 33.375 11.734 6.664 1 79.88 515 ARG B N 1
ATOM 9209 C CA . ARG B 1 515 ? 33.031 12.875 7.516 1 79.88 515 ARG B CA 1
ATOM 9210 C C . ARG B 1 515 ? 33.906 14.086 7.148 1 79.88 515 ARG B C 1
ATOM 9212 O O . ARG B 1 515 ? 33.375 15.203 7.078 1 79.88 515 ARG B O 1
ATOM 9219 N N . PRO B 1 516 ? 35.219 13.82 6.887 1 81.81 516 PRO B N 1
ATOM 9220 C CA . PRO B 1 516 ? 36 14.992 6.5 1 81.81 516 PRO B CA 1
ATOM 9221 C C . PRO B 1 516 ? 35.5 15.648 5.215 1 81.81 516 PRO B C 1
ATOM 9223 O O . PRO B 1 516 ? 35.5 16.875 5.094 1 81.81 516 PRO B O 1
ATOM 9226 N N . GLN B 1 517 ? 35.062 14.844 4.34 1 84.06 517 GLN B N 1
ATOM 9227 C CA . GLN B 1 517 ? 34.5 15.375 3.094 1 84.06 517 GLN B CA 1
ATOM 9228 C C . GLN B 1 517 ? 33.188 16.078 3.328 1 84.06 517 GLN B C 1
ATOM 9230 O O . GLN B 1 517 ? 32.906 17.109 2.699 1 84.06 517 GLN B O 1
ATOM 9235 N N . GLY B 1 518 ? 32.469 15.539 4.207 1 87.06 518 GLY B N 1
ATOM 9236 C CA . GLY B 1 518 ? 31.219 16.172 4.562 1 87.06 518 GLY B CA 1
ATOM 9237 C C . GLY B 1 518 ? 31.391 17.531 5.211 1 87.06 518 GLY B C 1
ATOM 9238 O O . GLY B 1 518 ? 30.609 18.453 4.957 1 87.06 518 GLY B O 1
ATOM 9239 N N . GLU B 1 519 ? 32.406 17.594 5.953 1 87.88 519 GLU B N 1
ATOM 9240 C CA . GLU B 1 519 ? 32.719 18.859 6.613 1 87.88 519 GLU B CA 1
ATOM 9241 C C . GLU B 1 519 ? 33.188 19.906 5.605 1 87.88 519 GLU B C 1
ATOM 9243 O O . GLU B 1 519 ? 32.844 21.094 5.742 1 87.88 519 GLU B O 1
ATOM 9248 N N . LYS B 1 520 ? 33.906 19.453 4.637 1 88 520 LYS B N 1
ATOM 9249 C CA . LYS B 1 520 ? 34.312 20.359 3.578 1 88 520 LYS B CA 1
ATOM 9250 C C . LYS B 1 520 ? 33.094 20.875 2.793 1 88 520 LYS B C 1
ATOM 9252 O O . LYS B 1 520 ? 33.062 22.062 2.428 1 88 520 LYS B O 1
ATOM 9257 N N . LEU B 1 521 ? 32.25 19.984 2.533 1 90.38 521 LEU B N 1
ATOM 9258 C CA . LEU B 1 521 ? 31 20.359 1.848 1 90.38 521 LEU B CA 1
ATOM 9259 C C . LEU B 1 521 ? 30.219 21.391 2.66 1 90.38 521 LEU B C 1
ATOM 9261 O O . LEU B 1 521 ? 29.734 22.391 2.111 1 90.38 521 LEU B O 1
ATOM 9265 N N . GLY B 1 522 ? 30.125 21.188 3.93 1 90.25 522 GLY B N 1
ATOM 9266 C CA . GLY B 1 522 ? 29.438 22.109 4.812 1 90.25 522 GLY B CA 1
ATOM 9267 C C . GLY B 1 522 ? 30.094 23.469 4.887 1 90.25 522 GLY B C 1
ATOM 9268 O O . GLY B 1 522 ? 29.406 24.5 4.867 1 90.25 522 GLY B O 1
ATOM 9269 N N . SER B 1 523 ? 31.391 23.438 4.949 1 87.62 523 SER B N 1
ATOM 9270 C CA . SER B 1 523 ? 32.125 24.688 5.02 1 87.62 523 SER B CA 1
ATOM 9271 C C . SER B 1 523 ? 31.969 25.5 3.738 1 87.62 523 SER B C 1
ATOM 9273 O O . SER B 1 523 ? 31.828 26.719 3.785 1 87.62 523 SER B O 1
ATOM 9275 N N . LYS B 1 524 ? 32 24.812 2.682 1 88.38 524 LYS B N 1
ATOM 9276 C CA . LYS B 1 524 ? 31.859 25.484 1.4 1 88.38 524 LYS B CA 1
ATOM 9277 C C . LYS B 1 524 ? 30.453 26.062 1.254 1 88.38 524 LYS B C 1
ATOM 9279 O O . LYS B 1 524 ? 30.266 27.141 0.672 1 88.38 524 LYS B O 1
ATOM 9284 N N . LEU B 1 525 ? 29.516 25.312 1.684 1 89.81 525 LEU B N 1
ATOM 9285 C CA . LEU B 1 525 ? 28.125 25.766 1.655 1 89.81 525 LEU B CA 1
ATOM 9286 C C . LEU B 1 525 ? 27.953 27.047 2.471 1 89.81 525 LEU B C 1
ATOM 9288 O O . LEU B 1 525 ? 27.266 27.969 2.045 1 89.81 525 LEU B O 1
ATOM 9292 N N . LEU B 1 526 ? 28.594 27.125 3.566 1 87.06 526 LEU B N 1
ATOM 9293 C CA . LEU B 1 526 ? 28.547 28.297 4.43 1 87.06 526 LEU B CA 1
ATOM 9294 C C . LEU B 1 526 ? 29.219 29.5 3.754 1 87.06 526 LEU B C 1
ATOM 9296 O O . LEU B 1 526 ? 28.75 30.625 3.879 1 87.06 526 LEU B O 1
ATOM 9300 N N . GLU B 1 527 ? 30.234 29.188 3.109 1 83.69 527 GLU B N 1
ATOM 9301 C CA . GLU B 1 527 ? 30.938 30.234 2.389 1 83.69 527 GLU B CA 1
ATOM 9302 C C . GLU B 1 527 ? 30.078 30.812 1.27 1 83.69 527 GLU B C 1
ATOM 9304 O O . GLU B 1 527 ? 30.016 32.031 1.105 1 83.69 527 GLU B O 1
ATOM 9309 N N . VAL B 1 528 ? 29.516 29.922 0.565 1 82.12 528 VAL B N 1
ATOM 9310 C CA . VAL B 1 528 ? 28.672 30.359 -0.545 1 82.12 528 VAL B CA 1
ATOM 9311 C C . VAL B 1 528 ? 27.484 31.172 -0.015 1 82.12 528 VAL B C 1
ATOM 9313 O O . VAL B 1 528 ? 27.078 32.156 -0.629 1 82.12 528 VAL B O 1
ATOM 9316 N N . TRP B 1 529 ? 26.938 30.828 1.038 1 81.94 529 TRP B N 1
ATOM 9317 C CA . TRP B 1 529 ? 25.812 31.516 1.659 1 81.94 529 TRP B CA 1
ATOM 9318 C C . TRP B 1 529 ? 26.234 32.906 2.148 1 81.94 529 TRP B C 1
ATOM 9320 O O . TRP B 1 529 ? 25.5 33.875 1.987 1 81.94 529 TRP B O 1
ATOM 9330 N N . ARG B 1 530 ? 27.375 33 2.75 1 78.62 530 ARG B N 1
ATOM 9331 C CA . ARG B 1 530 ? 27.875 34.281 3.229 1 78.62 530 ARG B CA 1
ATOM 9332 C C . ARG B 1 530 ? 28.062 35.25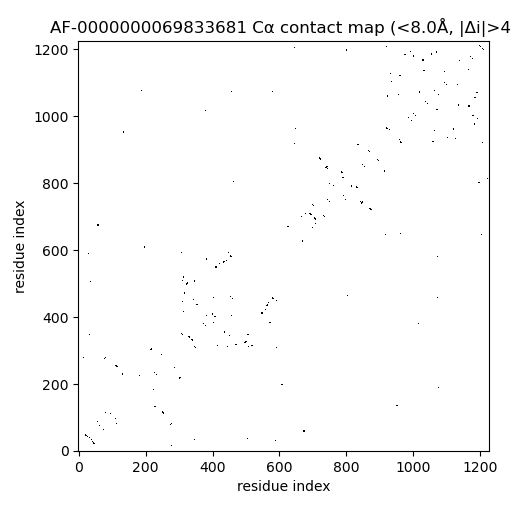 2.074 1 78.62 530 ARG B C 1
ATOM 9334 O O . ARG B 1 530 ? 27.766 36.438 2.209 1 78.62 530 ARG B O 1
ATOM 9341 N N . ASN B 1 531 ? 28.516 34.719 1.051 1 74 531 ASN B N 1
ATOM 9342 C CA . ASN B 1 531 ? 28.688 35.562 -0.129 1 74 531 ASN B CA 1
ATOM 9343 C C . ASN B 1 531 ? 27.344 35.969 -0.714 1 74 531 ASN B C 1
ATOM 9345 O O . ASN B 1 531 ? 27.219 37.094 -1.221 1 74 531 ASN B O 1
ATOM 9349 N N . TYR B 1 532 ? 26.438 35.125 -0.545 1 68.94 532 TYR B N 1
ATOM 9350 C CA . TYR B 1 532 ? 25.094 35.406 -1.013 1 68.94 532 TYR B CA 1
ATOM 9351 C C . TYR B 1 532 ? 24.438 36.5 -0.171 1 68.94 532 TYR B C 1
ATOM 9353 O O . TYR B 1 532 ? 23.797 37.406 -0.707 1 68.94 532 TYR B O 1
ATOM 9361 N N . VAL B 1 533 ? 24.422 36.375 1.077 1 65.06 533 VAL B N 1
ATOM 9362 C CA . VAL B 1 533 ? 23.812 37.312 1.996 1 65.06 533 VAL B CA 1
ATOM 9363 C C . VAL B 1 533 ? 24.484 38.688 1.842 1 65.06 533 VAL B C 1
ATOM 9365 O O . VAL B 1 533 ? 23.828 39.719 1.897 1 65.06 533 VAL B O 1
ATOM 9368 N N . ASN B 1 534 ? 25.781 38.688 1.763 1 62.78 534 ASN B N 1
ATOM 9369 C CA . ASN B 1 534 ? 26.516 39.938 1.636 1 62.78 534 ASN B CA 1
ATOM 9370 C C . ASN B 1 534 ? 26.312 40.562 0.265 1 62.78 534 ASN B C 1
ATOM 9372 O O . ASN B 1 534 ? 26.297 41.812 0.14 1 62.78 534 ASN B O 1
ATOM 9376 N N . GLU B 1 535 ? 26.469 39.719 -0.711 1 55.75 535 GLU B N 1
ATOM 9377 C CA . GLU B 1 535 ? 26.281 40.312 -2.039 1 55.75 535 GLU B CA 1
ATOM 9378 C C . GLU B 1 535 ? 24.812 40.531 -2.336 1 55.75 535 GLU B C 1
ATOM 9380 O O . GLU B 1 535 ? 23.953 39.719 -1.997 1 55.75 535 GLU B O 1
ATOM 9385 N N . GLU B 1 536 ? 24.219 41.719 -2.105 1 46.56 536 GLU B N 1
ATOM 9386 C CA . GLU B 1 536 ? 22.891 42.188 -2.461 1 46.56 536 GLU B CA 1
ATOM 9387 C C . GLU B 1 536 ? 22.297 41.406 -3.619 1 46.56 536 GLU B C 1
ATOM 9389 O O . GLU B 1 536 ? 21.234 41.719 -4.129 1 46.56 536 GLU B O 1
ATOM 9394 N N . GLU B 1 537 ? 23.031 40.688 -4.391 1 40.5 537 GLU B N 1
ATOM 9395 C CA . GLU B 1 537 ? 22.516 40.188 -5.664 1 40.5 537 GLU B CA 1
ATOM 9396 C C . GLU B 1 537 ? 21.516 39.031 -5.453 1 40.5 537 GLU B C 1
ATOM 9398 O O . GLU B 1 537 ? 21.734 38.156 -4.613 1 40.5 537 GLU B O 1
ATOM 9403 N N . GLY B 1 538 ? 20.297 39.188 -5.504 1 41.28 538 GLY B N 1
ATOM 9404 C CA . GLY B 1 538 ? 19 38.531 -5.621 1 41.28 538 GLY B CA 1
ATOM 9405 C C . GLY B 1 538 ? 19.062 37.156 -6.223 1 41.28 538 GLY B C 1
ATOM 9406 O O . GLY B 1 538 ? 18.047 36.594 -6.633 1 41.28 538 GLY B O 1
ATOM 9407 N N . VAL B 1 539 ? 20.141 36.719 -6.953 1 40.78 539 VAL B N 1
ATOM 9408 C CA . VAL B 1 539 ? 20.172 35.75 -8.055 1 40.78 539 VAL B CA 1
ATOM 9409 C C . VAL B 1 539 ? 19.734 34.375 -7.551 1 40.78 539 VAL B C 1
ATOM 9411 O O . VAL B 1 539 ? 19.016 33.656 -8.25 1 40.78 539 VAL B O 1
ATOM 9414 N N . ILE B 1 540 ? 20.391 33.719 -6.609 1 45.47 540 ILE B N 1
ATOM 9415 C CA . ILE B 1 540 ? 20.453 32.25 -6.641 1 45.47 540 ILE B CA 1
ATOM 9416 C C . ILE B 1 540 ? 19.172 31.672 -6.043 1 45.47 540 ILE B C 1
ATOM 9418 O O . ILE B 1 540 ? 19.141 30.5 -5.633 1 45.47 540 ILE B O 1
ATOM 9422 N N . LEU B 1 541 ? 18.219 32.438 -5.664 1 49.66 541 LEU B N 1
ATOM 9423 C CA . LEU B 1 541 ? 17.016 31.891 -5.051 1 49.66 541 LEU B CA 1
ATOM 9424 C C . LEU B 1 541 ? 16.266 31 -6.031 1 49.66 541 LEU B C 1
ATOM 9426 O O . LEU B 1 541 ? 15.141 31.297 -6.418 1 49.66 541 LEU B O 1
ATOM 9430 N N . LYS B 1 542 ? 17.094 30.234 -6.707 1 56.78 542 LYS B N 1
ATOM 9431 C CA . LYS B 1 542 ? 16.344 29.25 -7.492 1 56.78 542 LYS B CA 1
ATOM 9432 C C . LYS B 1 542 ? 15.438 28.406 -6.602 1 56.78 542 LYS B C 1
ATOM 9434 O O . LYS B 1 542 ? 15.781 28.125 -5.453 1 56.78 542 LYS B O 1
ATOM 9439 N N . PRO B 1 543 ? 14.312 28.344 -7.016 1 58.28 543 PRO B N 1
ATOM 9440 C CA . PRO B 1 543 ? 13.344 27.547 -6.25 1 58.28 543 PRO B CA 1
ATOM 9441 C C . PRO B 1 543 ? 13.953 26.266 -5.695 1 58.28 543 PRO B C 1
ATOM 9443 O O . PRO B 1 543 ? 13.609 25.844 -4.59 1 58.28 543 PRO B O 1
ATOM 9446 N N . GLU B 1 544 ? 15.086 25.828 -6.359 1 59.19 544 GLU B N 1
ATOM 9447 C CA . GLU B 1 544 ? 15.742 24.609 -5.906 1 59.19 544 GLU B CA 1
ATOM 9448 C C . GLU B 1 544 ? 16.641 24.875 -4.699 1 59.19 544 GLU B C 1
ATOM 9450 O O . GLU B 1 544 ? 16.797 24 -3.84 1 59.19 544 GLU B O 1
ATOM 9455 N N . ALA B 1 545 ? 17.047 26.047 -4.609 1 63.38 545 ALA B N 1
ATOM 9456 C CA . ALA B 1 545 ? 18.062 26.438 -3.625 1 63.38 545 ALA B CA 1
ATOM 9457 C C . ALA B 1 545 ? 17.406 26.906 -2.326 1 63.38 545 ALA B C 1
ATOM 9459 O O . ALA B 1 545 ? 18.047 26.922 -1.274 1 63.38 545 ALA B O 1
ATOM 9460 N N . SER B 1 546 ? 16.219 27.078 -2.395 1 66.88 546 SER B N 1
ATOM 9461 C CA . SER B 1 546 ? 15.578 27.797 -1.291 1 66.88 546 SER B CA 1
ATOM 9462 C C . SER B 1 546 ? 15.633 26.969 -0.007 1 66.88 546 SER B C 1
ATOM 9464 O O . SER B 1 546 ? 15.922 27.5 1.065 1 66.88 546 SER B O 1
ATOM 9466 N N . ARG B 1 547 ? 15.586 25.703 -0.112 1 80.06 547 ARG B N 1
ATOM 9467 C CA . ARG B 1 547 ? 15.547 24.906 1.107 1 80.06 547 ARG B CA 1
ATOM 9468 C C . ARG B 1 547 ? 16.922 24.812 1.743 1 80.06 547 ARG B C 1
ATOM 9470 O O . ARG B 1 547 ? 17.047 24.75 2.969 1 80.06 547 ARG B O 1
ATOM 9477 N N . VAL B 1 548 ? 17.875 24.938 0.879 1 85.88 548 VAL B N 1
ATOM 9478 C CA . VAL B 1 548 ? 19.25 24.875 1.375 1 85.88 548 VAL B CA 1
ATOM 9479 C C . VAL B 1 548 ? 19.609 26.188 2.057 1 85.88 548 VAL B C 1
ATOM 9481 O O . VAL B 1 548 ? 20.25 26.188 3.109 1 85.88 548 VAL B O 1
ATOM 9484 N N . ILE B 1 549 ? 19.062 27.234 1.559 1 82 549 ILE B N 1
ATOM 9485 C CA . ILE B 1 549 ? 19.328 28.562 2.119 1 82 549 ILE B CA 1
ATOM 9486 C C . ILE B 1 549 ? 18.641 28.688 3.48 1 82 549 ILE B C 1
ATOM 9488 O O . ILE B 1 549 ? 19.234 29.234 4.422 1 82 549 ILE B O 1
ATOM 9492 N N . TYR B 1 550 ? 17.438 28.156 3.527 1 84.75 550 TYR B N 1
ATOM 9493 C CA . TYR B 1 550 ? 16.734 28.156 4.809 1 84.75 550 TYR B CA 1
ATOM 9494 C C . TYR B 1 550 ? 17.484 27.328 5.84 1 84.75 550 TYR B C 1
ATOM 9496 O O . TYR B 1 550 ? 17.531 27.688 7.02 1 84.75 550 TYR B O 1
ATOM 9504 N N . ALA B 1 551 ? 18.094 26.266 5.363 1 90.81 551 ALA B N 1
ATOM 9505 C CA . ALA B 1 551 ? 18.828 25.391 6.258 1 90.81 551 ALA B CA 1
ATOM 9506 C C . ALA B 1 551 ? 20.062 26.078 6.816 1 90.81 551 ALA B C 1
ATOM 9508 O O . ALA B 1 551 ? 20.391 25.922 8 1 90.81 551 ALA B O 1
ATOM 9509 N N . VAL B 1 552 ? 20.719 26.828 5.992 1 89.56 552 VAL B N 1
ATOM 9510 C CA . VAL B 1 552 ? 21.922 27.547 6.418 1 89.56 552 VAL B CA 1
ATOM 9511 C C . VAL B 1 552 ? 21.547 28.625 7.422 1 89.56 552 VAL B C 1
ATOM 9513 O O . VAL B 1 552 ? 22.234 28.812 8.438 1 89.56 552 VAL B O 1
ATOM 9516 N N . SER B 1 553 ? 20.5 29.328 7.137 1 86.62 553 SER B N 1
ATOM 9517 C CA . SER B 1 553 ? 20.016 30.359 8.047 1 86.62 553 SER B CA 1
ATOM 9518 C C . SER B 1 553 ? 19.625 29.766 9.391 1 86.62 553 SER B C 1
ATOM 9520 O O . SER B 1 553 ? 19.859 30.375 10.438 1 86.62 553 SER B O 1
ATOM 9522 N N . LEU B 1 554 ? 19 28.641 9.32 1 90.25 554 LEU B N 1
ATOM 9523 C CA . LEU B 1 554 ? 18.609 27.953 10.539 1 90.25 554 LEU B CA 1
ATOM 9524 C C . LEU B 1 554 ? 19.828 27.516 11.352 1 90.25 554 LEU B C 1
ATOM 9526 O O . LEU B 1 554 ? 19.828 27.641 12.578 1 90.25 554 LEU B O 1
ATOM 9530 N N . ALA B 1 555 ? 20.797 27 10.68 1 90.5 555 ALA B N 1
ATOM 9531 C CA . ALA B 1 555 ? 22.016 26.578 11.352 1 90.5 555 ALA B CA 1
ATOM 9532 C C . ALA B 1 555 ? 22.688 27.734 12.07 1 90.5 555 ALA B C 1
ATOM 9534 O O . ALA B 1 555 ? 23.25 27.562 13.156 1 90.5 555 ALA B O 1
ATOM 9535 N N . ASP B 1 556 ? 22.609 28.859 11.492 1 84.38 556 ASP B N 1
ATOM 9536 C CA . ASP B 1 556 ? 23.203 30.062 12.086 1 84.38 556 ASP B CA 1
ATOM 9537 C C . ASP B 1 556 ? 22.422 30.5 13.32 1 84.38 556 ASP B C 1
ATOM 9539 O O . ASP B 1 556 ? 23 31.016 14.273 1 84.38 556 ASP B O 1
ATOM 9543 N N . LYS B 1 557 ? 21.141 30.312 13.258 1 84.44 557 LYS B N 1
ATOM 9544 C CA . LYS B 1 557 ? 20.297 30.703 14.375 1 84.44 557 LYS B CA 1
ATOM 9545 C C . LYS B 1 557 ? 20.422 29.734 15.547 1 84.44 557 LYS B C 1
ATOM 9547 O O . LYS B 1 557 ? 20.281 30.125 16.703 1 84.44 557 LYS B O 1
ATOM 9552 N N . LEU B 1 558 ? 20.594 28.484 15.227 1 87.06 558 LEU B N 1
ATOM 9553 C CA . LEU B 1 558 ? 20.703 27.453 16.266 1 87.06 558 LEU B CA 1
ATOM 9554 C C . LEU B 1 558 ? 21.984 27.641 17.078 1 87.06 558 LEU B C 1
ATOM 9556 O O . LEU B 1 558 ? 22.047 27.219 18.234 1 87.06 558 LEU B O 1
ATOM 9560 N N . LYS B 1 559 ? 22.875 28.469 16.625 1 77.62 559 LYS B N 1
ATOM 9561 C CA . LYS B 1 559 ? 24.156 28.688 17.281 1 77.62 559 LYS B CA 1
ATOM 9562 C C . LYS B 1 559 ? 24.703 27.391 17.891 1 77.62 559 LYS B C 1
ATOM 9564 O O . LYS B 1 559 ? 24.797 26.375 17.188 1 77.62 559 LYS B O 1
ATOM 9569 N N . GLU B 1 560 ? 24.891 27.281 19.25 1 75.44 560 GLU B N 1
ATOM 9570 C CA . GLU B 1 560 ? 25.484 26.078 19.844 1 75.44 560 GLU B CA 1
ATOM 9571 C C . GLU B 1 560 ? 24.516 25.422 20.812 1 75.44 560 GLU B C 1
ATOM 9573 O O . GLU B 1 560 ? 24.922 24.734 21.75 1 75.44 560 GLU B O 1
ATOM 9578 N N . ASP B 1 561 ? 23.25 25.531 20.422 1 87.44 561 ASP B N 1
ATOM 9579 C CA . ASP B 1 561 ? 22.281 24.922 21.312 1 87.44 561 ASP B CA 1
ATOM 9580 C C . ASP B 1 561 ? 21.953 23.5 20.906 1 87.44 561 ASP B C 1
ATOM 9582 O O . ASP B 1 561 ? 20.953 23.266 20.203 1 87.44 561 ASP B O 1
ATOM 9586 N N . SER B 1 562 ? 22.656 22.625 21.422 1 91.38 562 SER B N 1
ATOM 9587 C CA . SER B 1 562 ? 22.484 21.203 21.078 1 91.38 562 SER B CA 1
ATOM 9588 C C . SER B 1 562 ? 21.234 20.625 21.719 1 91.38 562 SER B C 1
ATOM 9590 O O . SER B 1 562 ? 20.641 19.688 21.188 1 91.38 562 SER B O 1
ATOM 9592 N N . GLN B 1 563 ? 20.781 21.203 22.797 1 91.75 563 GLN B N 1
ATOM 9593 C CA . GLN B 1 563 ? 19.609 20.688 23.484 1 91.75 563 GLN B CA 1
ATOM 9594 C C . GLN B 1 563 ? 18.328 21 22.719 1 91.75 563 GLN B C 1
ATOM 9596 O O . GLN B 1 563 ? 17.422 20.172 22.625 1 91.75 563 GLN B O 1
ATOM 9601 N N . LEU B 1 564 ? 18.281 22.203 22.188 1 92.75 564 LEU B N 1
ATOM 9602 C CA . LEU B 1 564 ? 17.141 22.578 21.359 1 92.75 564 LEU B CA 1
ATOM 9603 C C . LEU B 1 564 ? 17.047 21.688 20.125 1 92.75 564 LEU B C 1
ATOM 9605 O O . LEU B 1 564 ? 15.953 21.25 19.75 1 92.75 564 LEU B O 1
ATOM 9609 N N . LEU B 1 565 ? 18.172 21.484 19.531 1 94.5 565 LEU B N 1
ATOM 9610 C CA . LEU B 1 565 ? 18.219 20.672 18.328 1 94.5 565 LEU B CA 1
ATOM 9611 C C . LEU B 1 565 ? 17.766 19.25 18.609 1 94.5 565 LEU B C 1
ATOM 9613 O O . LEU B 1 565 ? 16.984 18.672 17.844 1 94.5 565 LEU B O 1
ATOM 9617 N N . LEU B 1 566 ? 18.219 18.703 19.688 1 95.81 566 LEU B N 1
ATOM 9618 C CA . LEU B 1 566 ? 17.844 17.359 20.078 1 95.81 566 LEU B CA 1
ATOM 9619 C C . LEU B 1 566 ? 16.344 17.266 20.359 1 95.81 566 LEU B C 1
ATOM 9621 O O . LEU B 1 566 ? 15.664 16.359 19.875 1 95.81 566 LEU B O 1
ATOM 9625 N N . GLU B 1 567 ? 15.844 18.203 21.094 1 95.69 567 GLU B N 1
ATOM 9626 C CA . GLU B 1 567 ? 14.43 18.203 21.438 1 95.69 567 GLU B CA 1
ATOM 9627 C C . GLU B 1 567 ? 13.562 18.391 20.203 1 95.69 567 GLU B C 1
ATOM 9629 O O . GLU B 1 567 ? 12.453 17.844 20.125 1 95.69 567 GLU B O 1
ATOM 9634 N N . MET B 1 568 ? 14.047 19.125 19.281 1 95.12 568 MET B N 1
ATOM 9635 C CA . MET B 1 568 ? 13.32 19.328 18.031 1 95.12 568 MET B CA 1
ATOM 9636 C C . MET B 1 568 ? 13.211 18.031 17.25 1 95.12 568 MET B C 1
ATOM 9638 O O . MET B 1 568 ? 12.141 17.688 16.734 1 95.12 568 MET B O 1
ATOM 9642 N N . TRP B 1 569 ? 14.266 17.359 17.141 1 97.31 569 TRP B N 1
ATOM 9643 C CA . TRP B 1 569 ? 14.242 16.078 16.422 1 97.31 569 TRP B CA 1
ATOM 9644 C C . TRP B 1 569 ? 13.352 15.07 17.125 1 97.31 569 TRP B C 1
ATOM 9646 O O . TRP B 1 569 ? 12.672 14.273 16.484 1 97.31 569 TRP B O 1
ATOM 9656 N N . ILE B 1 570 ? 13.367 15.086 18.422 1 97 570 ILE B N 1
ATOM 9657 C CA . ILE B 1 570 ? 12.492 14.195 19.172 1 97 570 ILE B CA 1
ATOM 9658 C C . ILE B 1 570 ? 11.031 14.555 18.906 1 97 570 ILE B C 1
ATOM 9660 O O . ILE B 1 570 ? 10.188 13.672 18.734 1 97 570 ILE B O 1
ATOM 9664 N N . ASP B 1 571 ? 10.781 15.82 18.859 1 96.25 571 ASP B N 1
ATOM 9665 C CA . ASP B 1 571 ? 9.438 16.281 18.547 1 96.25 571 ASP B CA 1
ATOM 9666 C C . ASP B 1 571 ? 9.008 15.836 17.156 1 96.25 571 ASP B C 1
ATOM 9668 O O . ASP B 1 571 ? 7.891 15.352 16.969 1 96.25 571 ASP B O 1
ATOM 9672 N N . PHE B 1 572 ? 9.906 15.953 16.219 1 95.69 572 PHE B N 1
ATOM 9673 C CA . PHE B 1 572 ? 9.641 15.492 14.852 1 95.69 572 PHE B CA 1
ATOM 9674 C C . PHE B 1 572 ? 9.32 14.008 14.844 1 95.69 572 PHE B C 1
ATOM 9676 O O . PHE B 1 572 ? 8.367 13.578 14.18 1 95.69 572 PHE B O 1
ATOM 9683 N N . LEU B 1 573 ? 10.109 13.297 15.562 1 96 573 LEU B N 1
ATOM 9684 C CA . LEU B 1 573 ? 9.969 11.844 15.586 1 96 573 LEU B CA 1
ATOM 9685 C C . LEU B 1 573 ? 8.625 11.438 16.188 1 96 573 LEU B C 1
ATOM 9687 O O . LEU B 1 573 ? 7.895 10.641 15.602 1 96 573 LEU B O 1
ATOM 9691 N N . VAL B 1 574 ? 8.32 11.984 17.297 1 94.56 574 VAL B N 1
ATOM 9692 C CA . VAL B 1 574 ? 7.086 11.617 18 1 94.56 574 VAL B CA 1
ATOM 9693 C C . VAL B 1 574 ? 5.879 12.039 17.156 1 94.56 574 VAL B C 1
ATOM 9695 O O . VAL B 1 574 ? 4.891 11.305 17.078 1 94.56 574 VAL B O 1
ATOM 9698 N N . TYR B 1 575 ? 5.984 13.172 16.531 1 91.62 575 TYR B N 1
ATOM 9699 C CA . TYR B 1 575 ? 4.918 13.625 15.648 1 91.62 575 TYR B CA 1
ATOM 9700 C C . TYR B 1 575 ? 4.73 12.656 14.484 1 91.62 575 TYR B C 1
ATOM 9702 O O . TYR B 1 575 ? 3.602 12.273 14.164 1 91.62 575 TYR B O 1
ATOM 9710 N N . ALA B 1 576 ? 5.789 12.266 13.875 1 91.75 576 ALA B N 1
ATOM 9711 C CA . ALA B 1 576 ? 5.742 11.359 12.734 1 91.75 576 ALA B CA 1
ATOM 9712 C C . ALA B 1 576 ? 5.16 10 13.125 1 91.75 576 ALA B C 1
ATOM 9714 O O . ALA B 1 576 ? 4.355 9.43 12.391 1 91.75 576 ALA B O 1
ATOM 9715 N N . THR B 1 577 ? 5.531 9.516 14.227 1 91.69 577 THR B N 1
ATOM 9716 C CA . THR B 1 577 ? 5.094 8.195 14.664 1 91.69 577 THR B CA 1
ATOM 9717 C C . THR B 1 577 ? 3.6 8.195 14.977 1 91.69 577 THR B C 1
ATOM 9719 O O . THR B 1 577 ? 2.902 7.219 14.711 1 91.69 577 THR B O 1
ATOM 9722 N N . ASN B 1 578 ? 3.176 9.258 15.531 1 88.75 578 ASN B N 1
ATOM 9723 C CA . ASN B 1 578 ? 1.782 9.344 15.953 1 88.75 578 ASN B CA 1
ATOM 9724 C C . ASN B 1 578 ? 0.847 9.523 14.758 1 88.75 578 ASN B C 1
ATOM 9726 O O . ASN B 1 578 ? -0.275 9.016 14.766 1 88.75 578 ASN B O 1
ATOM 9730 N N . ARG B 1 579 ? 1.332 10.148 13.766 1 86.38 579 ARG B N 1
ATOM 9731 C CA . ARG B 1 579 ? 0.445 10.516 12.672 1 86.38 579 ARG B CA 1
ATOM 9732 C C . ARG B 1 579 ? 0.634 9.578 11.477 1 86.38 579 ARG B C 1
ATOM 9734 O O . ARG B 1 579 ? -0.019 9.742 10.445 1 86.38 579 ARG B O 1
ATOM 9741 N N . CYS B 1 580 ? 1.446 8.641 11.641 1 86.06 580 CYS B N 1
ATOM 9742 C CA . CYS B 1 580 ? 1.654 7.637 10.594 1 86.06 580 CYS B CA 1
ATOM 9743 C C . CYS B 1 580 ? 0.472 6.68 10.516 1 86.06 580 CYS B C 1
ATOM 9745 O O . CYS B 1 580 ? -0.166 6.387 11.531 1 86.06 580 CYS B O 1
ATOM 9747 N N . SER B 1 581 ? 0.168 6.219 9.32 1 80.56 581 SER B N 1
ATOM 9748 C CA . SER B 1 581 ? -0.938 5.289 9.125 1 80.56 581 SER B CA 1
ATOM 9749 C C . SER B 1 581 ? -0.694 3.977 9.867 1 80.56 581 SER B C 1
ATOM 9751 O O . SER B 1 581 ? 0.435 3.482 9.906 1 80.56 581 SER B O 1
ATOM 9753 N N . ARG B 1 582 ? -1.731 3.488 10.414 1 82.62 582 ARG B N 1
ATOM 9754 C CA . ARG B 1 582 ? -1.646 2.248 11.18 1 82.62 582 ARG B CA 1
ATOM 9755 C C . ARG B 1 582 ? -1.329 1.065 10.273 1 82.62 582 ARG B C 1
ATOM 9757 O O . ARG B 1 582 ? -0.617 0.142 10.672 1 82.62 582 ARG B O 1
ATOM 9764 N N . GLU B 1 583 ? -1.803 1.162 9.109 1 79.94 583 GLU B N 1
ATOM 9765 C CA . GLU B 1 583 ? -1.524 0.098 8.148 1 79.94 583 GLU B CA 1
ATOM 9766 C C . GLU B 1 583 ? -0.042 0.05 7.789 1 79.94 583 GLU B C 1
ATOM 9768 O O . GLU B 1 583 ? 0.524 -1.029 7.609 1 79.94 583 GLU B O 1
ATOM 9773 N N . SER B 1 584 ? 0.525 1.231 7.742 1 82.62 584 SER B N 1
ATOM 9774 C CA . SER B 1 584 ? 1.946 1.282 7.414 1 82.62 584 SER B CA 1
ATOM 9775 C C . SER B 1 584 ? 2.795 0.7 8.539 1 82.62 584 SER B C 1
ATOM 9777 O O . SER B 1 584 ? 3.807 0.043 8.281 1 82.62 584 SER B O 1
ATOM 9779 N N . HIS B 1 585 ? 2.328 0.897 9.75 1 86.19 585 HIS B N 1
ATOM 9780 C CA . HIS B 1 585 ? 3.037 0.313 10.883 1 86.19 585 HIS B CA 1
ATOM 9781 C C . HIS B 1 585 ? 2.988 -1.211 10.836 1 86.19 585 HIS B C 1
ATOM 9783 O O . HIS B 1 585 ? 3.982 -1.877 11.125 1 86.19 585 HIS B O 1
ATOM 9789 N N . ALA B 1 586 ? 1.859 -1.662 10.422 1 85.69 586 ALA B N 1
ATOM 9790 C CA . ALA B 1 586 ? 1.677 -3.109 10.383 1 85.69 586 ALA B CA 1
ATOM 9791 C C . ALA B 1 586 ? 2.449 -3.727 9.219 1 85.69 586 ALA B C 1
ATOM 9793 O O . ALA B 1 586 ? 3.043 -4.797 9.359 1 85.69 586 ALA B O 1
ATOM 9794 N N . LYS B 1 587 ? 2.484 -2.984 8.117 1 81.38 587 LYS B N 1
ATOM 9795 C CA . LYS B 1 587 ? 3.115 -3.52 6.918 1 81.38 587 LYS B CA 1
ATOM 9796 C C . LYS B 1 587 ? 4.637 -3.426 7.008 1 81.38 587 LYS B C 1
ATOM 9798 O O . LYS B 1 587 ? 5.348 -4.258 6.438 1 81.38 587 LYS B O 1
ATOM 9803 N N . LYS B 1 588 ? 5.105 -2.459 7.715 1 79.12 588 LYS B N 1
ATOM 9804 C CA . LYS B 1 588 ? 6.547 -2.219 7.738 1 79.12 588 LYS B CA 1
ATOM 9805 C C . LYS B 1 588 ? 7.141 -2.582 9.094 1 79.12 588 LYS B C 1
ATOM 9807 O O . LYS B 1 588 ? 8.016 -1.876 9.609 1 79.12 588 LYS B O 1
ATOM 9812 N N . LEU B 1 589 ? 6.734 -3.682 9.641 1 77.62 589 LEU B N 1
ATOM 9813 C CA . LEU B 1 589 ? 7.207 -4.086 10.961 1 77.62 589 LEU B CA 1
ATOM 9814 C C . LEU B 1 589 ? 8.664 -4.547 10.898 1 77.62 589 LEU B C 1
ATOM 9816 O O . LEU B 1 589 ? 9.391 -4.461 11.891 1 77.62 589 LEU B O 1
ATOM 9820 N N . ASN B 1 590 ? 9.156 -4.98 9.664 1 69.31 590 ASN B N 1
ATOM 9821 C CA . ASN B 1 590 ? 10.508 -5.512 9.602 1 69.31 590 ASN B CA 1
ATOM 9822 C C . ASN B 1 590 ? 11.359 -4.766 8.57 1 69.31 590 ASN B C 1
ATOM 9824 O O . ASN B 1 590 ? 12.289 -5.336 7.992 1 69.31 590 ASN B O 1
ATOM 9828 N N . ASP B 1 591 ? 11.023 -3.514 8.344 1 68.44 591 ASP B N 1
ATOM 9829 C CA . ASP B 1 591 ? 11.766 -2.838 7.285 1 68.44 591 ASP B CA 1
ATOM 9830 C C . ASP B 1 591 ? 12.492 -1.604 7.824 1 68.44 591 ASP B C 1
ATOM 9832 O O . ASP B 1 591 ? 12.695 -0.63 7.098 1 68.44 591 ASP B O 1
ATOM 9836 N N . GLY B 1 592 ? 12.945 -1.672 9.109 1 61.31 592 GLY B N 1
ATOM 9837 C CA . GLY B 1 592 ? 13.773 -0.609 9.656 1 61.31 592 GLY B CA 1
ATOM 9838 C C . GLY B 1 592 ? 12.969 0.49 10.328 1 61.31 592 GLY B C 1
ATOM 9839 O O . GLY B 1 592 ? 13.547 1.42 10.898 1 61.31 592 GLY B O 1
ATOM 9840 N N . GLY B 1 593 ? 11.719 0.456 10.289 1 66.62 593 GLY B N 1
ATOM 9841 C CA . GLY B 1 593 ? 10.914 1.479 10.93 1 66.62 593 GLY B CA 1
ATOM 9842 C C . GLY B 1 593 ? 10.391 1.058 12.297 1 66.62 593 GLY B C 1
ATOM 9843 O O . GLY B 1 593 ? 9.398 1.603 12.781 1 66.62 593 GLY B O 1
ATOM 9844 N N . GLU B 1 594 ? 11.172 0.269 12.992 1 80.19 594 GLU B N 1
ATOM 9845 C CA . GLU B 1 594 ? 10.664 -0.333 14.219 1 80.19 594 GLU B CA 1
ATOM 9846 C C . GLU B 1 594 ? 10.578 0.698 15.344 1 80.19 594 GLU B C 1
ATOM 9848 O O . GLU B 1 594 ? 9.664 0.642 16.172 1 80.19 594 GLU B O 1
ATOM 9853 N N . LEU B 1 595 ? 11.523 1.637 15.227 1 88.5 595 LEU B N 1
ATOM 9854 C CA . LEU B 1 595 ? 11.492 2.65 16.281 1 88.5 595 LEU B CA 1
ATOM 9855 C C . LEU B 1 595 ? 10.18 3.438 16.234 1 88.5 595 LEU B C 1
ATOM 9857 O O . LEU B 1 595 ? 9.57 3.686 17.266 1 88.5 595 LEU B O 1
ATOM 9861 N N . THR B 1 596 ? 9.766 3.732 15.008 1 90.88 596 THR B N 1
ATOM 9862 C CA . THR B 1 596 ? 8.531 4.496 14.844 1 90.88 596 THR B CA 1
ATOM 9863 C C . THR B 1 596 ? 7.332 3.707 15.367 1 90.88 596 THR B C 1
ATOM 9865 O O . THR B 1 596 ? 6.445 4.266 16.016 1 90.88 596 THR B O 1
ATOM 9868 N N . THR B 1 597 ? 7.348 2.479 15.18 1 90.56 597 THR B N 1
ATOM 9869 C CA . THR B 1 597 ? 6.219 1.651 15.594 1 90.56 597 THR B CA 1
ATOM 9870 C C . THR B 1 597 ? 6.223 1.456 17.109 1 90.56 597 THR B C 1
ATOM 9872 O O . THR B 1 597 ? 5.164 1.445 17.75 1 90.56 597 THR B O 1
ATOM 9875 N N . VAL B 1 598 ? 7.387 1.318 17.703 1 90.69 598 VAL B N 1
ATOM 9876 C CA . VAL B 1 598 ? 7.496 1.158 19.141 1 90.69 598 VAL B CA 1
ATOM 9877 C C . VAL B 1 598 ? 6.992 2.416 19.844 1 90.69 598 VAL B C 1
ATOM 9879 O O . VAL B 1 598 ? 6.227 2.332 20.812 1 90.69 598 VAL B O 1
ATOM 9882 N N . LEU B 1 599 ? 7.426 3.5 19.359 1 92.12 599 LEU B N 1
ATOM 9883 C CA . LEU B 1 599 ? 7.035 4.762 19.984 1 92.12 599 LEU B CA 1
ATOM 9884 C C . LEU B 1 599 ? 5.543 5.016 19.797 1 92.12 599 LEU B C 1
ATOM 9886 O O . LEU B 1 599 ? 4.895 5.57 20.688 1 92.12 599 LEU B O 1
ATOM 9890 N N . TRP B 1 600 ? 5.02 4.648 18.656 1 91.44 600 TRP B N 1
ATOM 9891 C CA . TRP B 1 600 ? 3.582 4.77 18.438 1 91.44 600 TRP B CA 1
ATOM 9892 C C . TRP B 1 600 ? 2.805 3.914 19.422 1 91.44 600 TRP B C 1
ATOM 9894 O O . TRP B 1 600 ? 1.835 4.379 20.031 1 91.44 600 TRP B O 1
ATOM 9904 N N . LEU B 1 601 ? 3.236 2.715 19.625 1 90.88 601 LEU B N 1
ATOM 9905 C CA . LEU B 1 601 ? 2.559 1.812 20.547 1 90.88 601 LEU B CA 1
ATOM 9906 C C . LEU B 1 601 ? 2.662 2.324 21.984 1 90.88 601 LEU B C 1
ATOM 9908 O O . LEU B 1 601 ? 1.712 2.205 22.75 1 90.88 601 LEU B O 1
ATOM 9912 N N . LEU B 1 602 ? 3.809 2.82 22.25 1 91.31 602 LEU B N 1
ATOM 9913 C CA . LEU B 1 602 ? 4.004 3.377 23.594 1 91.31 602 LEU B CA 1
ATOM 9914 C C . LEU B 1 602 ? 3.035 4.527 23.844 1 91.31 602 LEU B C 1
ATOM 9916 O O . LEU B 1 602 ? 2.428 4.602 24.922 1 91.31 602 LEU B O 1
ATOM 9920 N N . THR B 1 603 ? 2.896 5.371 22.922 1 89.94 603 THR B N 1
ATOM 9921 C CA . THR B 1 603 ? 1.974 6.492 23.062 1 89.94 603 THR B CA 1
ATOM 9922 C C . THR B 1 603 ? 0.542 5.996 23.234 1 89.94 603 THR B C 1
ATOM 9924 O O . THR B 1 603 ? -0.214 6.535 24.047 1 89.94 603 THR B O 1
ATOM 9927 N N . GLU B 1 604 ? 0.198 5.008 22.484 1 88.25 604 GLU B N 1
ATOM 9928 C CA . GLU B 1 604 ? -1.143 4.438 22.562 1 88.25 604 GLU B CA 1
ATOM 9929 C C . GLU B 1 604 ? -1.393 3.807 23.922 1 88.25 604 GLU B C 1
ATOM 9931 O O . GLU B 1 604 ? -2.469 3.971 24.5 1 88.25 604 GLU B O 1
ATOM 9936 N N . HIS B 1 605 ? -0.416 3.125 24.438 1 89.62 605 HIS B N 1
ATOM 9937 C CA . HIS B 1 605 ? -0.557 2.482 25.734 1 89.62 605 HIS B CA 1
ATOM 9938 C C . HIS B 1 605 ? -0.67 3.518 26.844 1 89.62 605 HIS B C 1
ATOM 9940 O O . HIS B 1 605 ? -1.502 3.379 27.75 1 89.62 605 HIS B O 1
ATOM 9946 N N . ILE B 1 606 ? 0.195 4.48 26.781 1 86.88 606 ILE B N 1
ATOM 9947 C CA . ILE B 1 606 ? 0.171 5.512 27.812 1 86.88 606 ILE B CA 1
ATOM 9948 C C . ILE B 1 606 ? -1.165 6.25 27.766 1 86.88 606 ILE B C 1
ATOM 9950 O O . ILE B 1 606 ? -1.737 6.566 28.812 1 86.88 606 ILE B O 1
ATOM 9954 N N . TYR B 1 607 ? -1.659 6.457 26.609 1 82.81 607 TYR B N 1
ATOM 9955 C CA . TYR B 1 607 ? -2.926 7.156 26.438 1 82.81 607 TYR B CA 1
ATOM 9956 C C . TYR B 1 607 ? -4.086 6.324 26.969 1 82.81 607 TYR B C 1
ATOM 9958 O O . TYR B 1 607 ? -4.957 6.836 27.672 1 82.81 607 TYR B O 1
ATOM 9966 N N . GLN B 1 608 ? -4.152 5.109 26.656 1 80.75 608 GLN B N 1
ATOM 9967 C CA . GLN B 1 608 ? -5.27 4.242 27.016 1 80.75 608 GLN B CA 1
ATOM 9968 C C . GLN B 1 608 ? -5.23 3.883 28.5 1 80.75 608 GLN B C 1
ATOM 9970 O O . GLN B 1 608 ? -6.277 3.691 29.125 1 80.75 608 GLN B O 1
ATOM 9975 N N . LEU B 1 609 ? -4.051 3.746 29 1 81.19 609 LEU B N 1
ATOM 9976 C CA . LEU B 1 609 ? -3.922 3.209 30.344 1 81.19 609 LEU B CA 1
ATOM 9977 C C . LEU B 1 609 ? -3.807 4.336 31.375 1 81.19 609 LEU B C 1
ATOM 9979 O O . LEU B 1 609 ? -3.771 4.082 32.562 1 81.19 609 LEU B O 1
ATOM 9983 N N . ARG B 1 610 ? -3.818 5.512 30.875 1 73.94 610 ARG B N 1
ATOM 9984 C CA . ARG B 1 610 ? -3.775 6.602 31.844 1 73.94 610 ARG B CA 1
ATOM 9985 C C . ARG B 1 610 ? -5.129 6.781 32.531 1 73.94 610 ARG B C 1
ATOM 9987 O O . ARG B 1 610 ? -6.172 6.688 31.875 1 73.94 610 ARG B O 1
ATOM 9994 N N . SER B 1 611 ? -5.223 6.469 33.938 1 54.28 611 SER B N 1
ATOM 9995 C CA . SER B 1 611 ? -6.363 6.469 34.844 1 54.28 611 SER B CA 1
ATOM 9996 C C . SER B 1 611 ? -7.219 7.719 34.656 1 54.28 611 SER B C 1
ATOM 9998 O O . SER B 1 611 ? -8.445 7.656 34.75 1 54.28 611 SER B O 1
ATOM 10000 N N . ASN B 1 612 ? -6.816 9.016 34.688 1 48.47 612 ASN B N 1
ATOM 10001 C CA . ASN B 1 612 ? -7.621 10.195 34.969 1 48.47 612 ASN B CA 1
ATOM 10002 C C . ASN B 1 612 ? -8.227 10.773 33.688 1 48.47 612 ASN B C 1
ATOM 10004 O O . ASN B 1 612 ? -7.672 11.695 33.094 1 48.47 612 ASN B O 1
ATOM 10008 N N . LYS B 1 613 ? -8.906 9.906 33.125 1 44.44 613 LYS B N 1
ATOM 10009 C CA . LYS B 1 613 ? -9.656 10.555 32.062 1 44.44 613 LYS B CA 1
ATOM 10010 C C . LYS B 1 613 ? -10.914 11.234 32.594 1 44.44 613 LYS B C 1
ATOM 10012 O O . LYS B 1 613 ? -11.633 10.656 33.438 1 44.44 613 LYS B O 1
#

Solvent-accessible surface area (backbone atoms only — not comparable to full-atom values): 65285 Å² total; per-residue (Å²): 107,69,62,49,72,74,41,40,70,58,50,47,52,51,48,46,50,50,38,52,51,48,53,62,71,48,51,64,55,70,63,54,28,67,72,37,35,60,61,50,55,49,51,51,49,51,50,51,50,40,55,55,47,39,39,52,47,33,41,23,46,44,20,36,51,56,72,51,77,57,54,80,49,40,68,62,60,55,58,50,37,32,71,37,23,63,65,47,70,66,64,62,38,51,49,29,45,57,69,60,44,74,80,47,62,70,56,61,41,52,27,38,50,34,37,35,51,42,17,49,48,50,35,50,47,52,52,50,20,56,48,56,28,32,66,66,41,44,44,41,46,60,73,65,49,68,77,69,67,70,58,69,70,66,70,67,62,84,65,82,83,69,72,91,58,68,68,56,47,48,52,49,39,50,54,49,26,62,67,50,37,62,59,56,54,29,51,53,56,46,43,70,76,82,64,89,66,58,22,79,33,73,65,23,54,52,58,71,68,47,50,72,68,51,48,51,46,30,40,32,38,38,50,45,50,50,46,33,41,48,75,35,55,52,64,47,45,74,34,74,65,26,48,51,45,64,53,48,42,49,49,33,42,47,48,23,45,50,40,58,69,72,37,90,66,83,72,50,42,65,68,59,53,52,49,49,48,50,50,43,53,48,49,44,51,51,45,51,49,52,52,50,49,57,57,44,49,71,72,54,59,66,51,80,74,60,48,45,33,35,28,24,45,71,56,52,49,50,66,46,60,83,72,56,55,64,17,53,68,47,47,54,38,42,70,72,47,36,50,66,60,45,61,57,57,42,40,24,20,67,41,70,63,51,65,61,48,54,52,51,45,48,54,50,51,52,52,41,59,71,70,57,43,37,46,96,80,62,38,68,62,69,60,73,42,48,66,50,24,59,74,67,69,47,82,72,62,73,71,62,51,37,90,42,68,55,52,20,52,53,22,51,36,54,14,47,53,40,40,49,41,54,44,47,69,71,44,83,74,53,71,76,34,64,66,54,44,35,39,52,52,46,43,19,28,55,43,22,35,60,72,77,36,41,65,56,38,48,57,49,74,54,56,37,59,52,50,34,45,48,46,43,45,43,68,64,46,41,52,57,50,63,66,32,86,86,47,76,71,81,74,83,44,70,66,58,44,52,47,35,28,68,37,71,64,45,57,44,54,82,47,73,83,56,47,66,57,39,36,49,48,40,51,50,49,51,50,54,47,52,51,43,71,67,43,82,69,81,72,71,74,38,84,51,39,46,53,57,53,48,9,52,54,48,29,61,70,47,61,86,47,60,65,60,55,39,48,35,50,44,37,42,47,54,45,29,28,58,39,23,42,44,62,40,47,66,72,36,59,45,63,32,45,33,53,43,44,40,52,31,50,48,52,51,48,54,56,54,31,46,64,91,115,109,68,60,48,72,73,40,41,69,57,51,47,53,52,48,45,50,50,38,52,52,49,52,62,71,48,52,64,56,69,62,54,30,66,73,35,35,58,60,51,54,49,51,50,49,50,50,52,49,40,57,56,46,39,39,53,48,31,39,23,46,47,20,36,52,57,72,51,77,57,53,81,47,40,68,60,60,55,59,52,37,30,72,37,22,62,62,42,69,64,64,62,39,51,49,30,46,55,68,60,45,73,79,49,63,70,55,61,40,53,26,38,51,34,37,35,52,41,17,50,49,49,36,51,48,50,52,48,19,56,50,57,26,32,65,66,40,46,45,42,47,59,72,65,50,68,77,70,68,71,61,70,70,67,74,69,66,88,67,85,82,65,79,93,47,65,68,54,45,48,53,48,39,51,54,49,28,61,68,50,38,61,57,55,54,28,51,52,56,47,44,68,77,84,64,89,65,58,22,80,33,72,64,24,54,52,58,71,66,47,50,72,69,52,49,51,47,30,40,33,37,38,51,46,50,50,47,32,40,51,76,35,54,51,64,47,45,74,35,73,66,26,47,52,46,65,52,48,42,50,50,34,41,48,49,23,45,51,42,58,70,72,38,90,65,82,73,51,42,66,68,58,51,51,50,50,51,51,51,43,53,48,50,44,50,49,45,50,48,52,52,52,49,57,55,44,50,71,72,54,59,66,52,80,75,61,47,46,35,35,28,22,45,71,56,51,48,51,66,44,66,78,70,59,56,64,18,54,68,47,48,54,37,42,70,72,47,36,51,67,59,45,62,59,57,41,41,26,18,67,42,69,63,50,66,60,48,55,51,52,44,50,51,50,51,52,51,41,61,70,71,57,43,38,46,99,79,62,39,68,62,68,60,72,41,48,64,51,26,61,73,66,70,46,81,71,61,71,71,62,51,36,90,43,67,56,52,20,51,54,21,49,36,54,13,45,52,42,41,50,41,53,45,48,69,71,45,80,76,56,71,77,34,64,66,54,45,33,39,53,51,47,43,19,28,55,42,22,34,60,72,79,36,42,67,55,37,48,59,49,75,54,55,38,60,51,50,36,42,49,46,44,45,42,68,63,45,42,52,58,50,64,67,32,86,85,47,78,71,81,75,81,43,70,66,58,44,51,47,34,29,67,37,71,65,45,57,42,56,84,46,72,82,54,46,66,57,39,35,49,48,42,52,50,50,51,49,54,46,53,51,44,71,67,42,80,67,80,71,73,70,39,81,49,37,44,53,57,52,48,10,53,54,44,29,63,70,48,61,87,47,62,65,61,54,38,48,35,49,44,36,41,49,56,45,30,28,56,39,23,40,45,62,40,46,66,71,35,58,46,63,32,43,34,54,44,45,40,54,30,49,49,52,50,47,55,56,55,30,47,66,89,116

Organism: Oryza sativa subsp. indica (NCBI:txid39946)

InterPro domains:
  IPR007658 Protein of unknown function DUF594 [PF04578] (563-606)
  IPR025315 Domain of unknown function DUF4220 [PF13968] (89-293)

Radius of gyration: 33.41 Å; Cα contacts (8 Å, |Δi|>4): 1478; chains: 2; bounding box: 90×99×93 Å

pLDDT: mean 77.06, std 14.29, range [28.77, 97.31]

Secondary structure (DSSP, 8-state):
-HHHHHHHHHHHHHHHHHHHHHHHHTGGGGT---TT-HHHHHHHHHHHHHHHHHHHHHHHHHHHHHH----GGGTTGGGGHHHHGGGS-HHHHHHHHHHHTTSS-HHHHHHHHHHHHHHHHHHHHHHHHHHHTSHHHHHHHHHHS-----------------S--HHHHHHHHHHHHHHHHHHHHHHHTT---S-TTGGGSHHHHHHHHS-HHHHHHHHHHHHHHHHHHHHSSHHHHTSHHHHHHHHHHHHHHHHHHHHHHHS--TT--HHHHHHHHHHHHHHHHHHHHHHHHHHHHHH---SGGG-EEEE--HHHHHHHTTTS---HHHHHHHHTT-HHHHHHHHT-EEEEPPHHHHHHHHHHHHHHHHTT-B-TTS-B-SPTTHHHHHHTT----HHHH-SSHHHHHHHHHHHHHHHHHHHHHHSTTGGG-HHHHHHHHHHHHHHHHHHT-GGGSSS---HHHHHHHHHIIIIIIHHHHHTSTT-------HHHHHHHHS------TT-TTSHHHHHHHHHHHHHHHHHHHHS---TT--TTTHHHHHHHHHHHHHTT-HHHHHHHHHHHHHHHHHHS-HHHHHHTTTSS-HHHHHHHHHHHHHHHH-S--/-HHHHHHHHHHHHHHHHHHHHHHHHTGGGGT---TT-HHHHHHHHHHHHHHHHHHHHHHHHHHHHHH----GGGTTGGGGHHHHGGGS-HHHHHHHHHHHTTSS-HHHHHHHHHHHHHHHHHHHHHHHHHHHTSHHHHHHHHHHS-----------------SS-HHHHHHHHHHHHHHHHHHHHHHHTT---S-TTGGGSHHHHHHHHS-HHHHHHHHHHHHHHHHHHHHSSHHHHTSHHHHHHHHHHHHHHHHHHHHHHHS--TT--HHHHHHHHHHHHHHHHHHHHHHHHHHHHHH---GGGG-EEEE--HHHHHHHTTTS---HHHHHHHHTT-HHHHHHHHT-EEEEPPHHHHHHHHHHHHHHHHTT-B-TTS-B-SPTTHHHHHHTT----HHHH-SSHHHHHHHHHHHHHHHHHHHHHHSSSGGG-HHHHHHHHHHHHHHHHHHT-GGGSSS---HHHHHHHHHIIIIIIHHHHHTSTT-------HHHHHHHHS------TT-GGGHHHHHHHHHHHHHHHHHHHHS---TT--TTTHHHHHHHHHHHHHTT-HHHHHHHHHHHHHHHHHHS-HHHHHHTTTTT-HHHHHHHHHHHHHHHH-S--